Protein 4U6D (pdb70)

InterPro domains:
  IPR006710 Glycoside hydrolase, family 43 [PF04616] (135-251)
  IPR023296 Glycosyl hydrolase, five-bladed beta-propeller domain superfamily [G3DSA:2.115.10.20] (28-414)
  IPR023296 Glycosyl hydrolase, five-bladed beta-propeller domain superfamily [SSF75005] (87-303)
  IPR050727 Glycosyl hydrolase 43 family arabinanases [PTHR43301] (6-251)

Foldseek 3Di:
DDQDPPHDFAQDPDDDDPVSCCCHPFAPTNDLQPGLQFWAKDWDFAAADDDPVLQQQWFWAQKAAWEDDPQWIKIKTKIGGAPFHADAQVPADLGHARDQQWQTFIWMWIGNPQRYIHTPGGQGDQDDPPFFQNGGWGNWYWAADPQKIKIKTWGDRGGARPVHNFTAIWMWIANDPSDNTHTPRDGQGAADDPPDQRNGHWHQWHWFQAPQKTKTKTKHWGDQVVHIFIAMWIWIANDPSDDTHTDPPPPQGRAAHRWDWAFAFQWIWTQRDDTDPPHQFIWIDNHDRHIGGHGGYPDDFASWRFHQHRRHVNDRHGFFTFKTKGKDWQPDHPSSTHMDIIIMGMRSGNPDNDCVRRDDDDDDDVVVVCVVDDDPVRVVVD/DPDDDDPDDDFAQDDDDDDPVQVCCHPFAPTNDLQPGLFFWAKDWDFAAADDQPVLLQQWFWAQKAAWEDDPQKIKIKTKIGHAPFHADADVPDDLGHAPDQQWQTAIWMWIDNPQRYIHTPGGQGDQDPPPAFQNGGWGQWYWADDPQKIKIKTWRFRDHPPDPRGATAIWMWIANDPSDNTHTDRDHAEAADDPPDQRNRDFANWHWFQAPQWIKIKGWGWDDQVVHTFIFMWIWIANDNRDNTHTDPLPPQGRAADRWDWAFAFQWIWTQRDDTDPPHQFIWIDNHPRHIGTHDGYPDDFASWRFNQHNRHVNDNHGFFTFKTKGKDWCPDHPSSTHMDIIIMGMRSGNPDNDVVRRDPDDDDDVVVVCVVDDDPVRVVVVD

Radius of gyration: 27.78 Å; Cα contacts (8 Å, |Δi|>4): 2243; chains: 2; bounding box: 58×74×78 Å

Structure (mmCIF, N/CA/C/O backbone):
data_4U6D
#
_entry.id   4U6D
#
_cell.length_a   57.109
_cell.length_b   226.132
_cell.length_c   67.124
_cell.angle_alpha   90.00
_cell.angle_beta   90.00
_cell.angle_gamma   90.00
#
_symmetry.space_group_name_H-M   'P 21 21 21'
#
loop_
_entity.id
_entity.type
_entity.pdbx_description
1 polymer 'Conserved hypothetical periplasmic protein'
2 non-polymer 'CALCIUM ION'
3 non-polymer DI(HYDROXYETHYL)ETHER
4 non-polymer 1,2-ETHANEDIOL
5 non-polymer 3,6-anhydro-beta-L-galactopyranose
6 water water
#
loop_
_atom_site.group_PDB
_atom_site.id
_atom_site.type_symbol
_atom_site.label_atom_id
_atom_site.label_alt_id
_atom_site.label_comp_id
_atom_site.label_asym_id
_atom_site.label_entity_id
_atom_site.label_seq_id
_atom_site.pdbx_PDB_ins_code
_atom_site.Cartn_x
_atom_site.Cartn_y
_atom_site.Cartn_z
_atom_site.occupancy
_atom_site.B_iso_or_equiv
_atom_site.auth_seq_id
_atom_site.auth_comp_id
_atom_site.auth_asym_id
_atom_site.auth_atom_id
_atom_site.pdbx_PDB_model_num
ATOM 1 N N . GLU A 1 28 ? 8.383 89.825 20.121 1.00 48.24 28 GLU A N 1
ATOM 2 C CA . GLU A 1 28 ? 7.809 90.753 19.107 1.00 42.12 28 GLU A CA 1
ATOM 3 C C . GLU A 1 28 ? 8.634 90.928 17.803 1.00 36.64 28 GLU A C 1
ATOM 4 O O . GLU A 1 28 ? 8.050 90.779 16.736 1.00 35.84 28 GLU A O 1
ATOM 10 N N . GLY A 1 29 ? 9.937 91.272 17.888 1.00 29.09 29 GLY A N 1
ATOM 11 C CA . GLY A 1 29 ? 10.811 91.511 16.708 1.00 25.01 29 GLY A CA 1
ATOM 12 C C . GLY A 1 29 ? 11.154 90.165 16.051 1.00 22.16 29 GLY A C 1
ATOM 13 O O . GLY A 1 29 ? 10.946 89.128 16.660 1.00 20.51 29 GLY A O 1
ATOM 14 N N . PHE A 1 30 ? 11.635 90.166 14.798 1.00 17.66 30 PHE A N 1
ATOM 15 C CA . PHE A 1 30 ? 11.919 88.906 14.086 1.00 16.75 30 PHE A CA 1
ATOM 16 C C . PHE A 1 30 ? 12.994 88.124 14.870 1.00 15.51 30 PHE A C 1
ATOM 17 O O . PHE A 1 30 ? 13.916 88.729 15.374 1.00 14.08 30 PHE A O 1
ATOM 25 N N . PRO A 1 31 ? 12.865 86.787 14.971 1.00 16.42 31 PRO A N 1
ATOM 26 C CA . PRO A 1 31 ? 13.829 86.047 15.813 1.00 16.36 31 PRO A CA 1
ATOM 27 C C . PRO A 1 31 ? 15.287 86.018 15.359 1.00 16.58 31 PRO A C 1
ATOM 28 O O . PRO A 1 31 ? 15.610 86.028 14.147 1.00 15.71 31 PRO A O 1
ATOM 32 N N . PHE A 1 32 ? 16.177 85.920 16.340 1.00 15.09 32 PHE A N 1
ATOM 33 C CA . PHE A 1 32 ? 17.586 85.774 16.074 1.00 14.03 32 PHE A CA 1
ATOM 34 C C . PHE A 1 32 ? 17.977 84.418 15.438 1.00 14.67 32 PHE A C 1
ATOM 35 O O . PHE A 1 32 ? 18.938 84.369 14.655 1.00 14.13 32 PHE A O 1
ATOM 43 N N . ILE A 1 33 ? 17.310 83.336 15.849 1.00 15.35 33 ILE A N 1
ATOM 44 C CA . ILE A 1 33 ? 17.471 82.029 15.179 1.00 16.05 33 ILE A CA 1
ATOM 45 C C . ILE A 1 33 ? 16.476 81.961 14.019 1.00 16.25 33 ILE A C 1
ATOM 46 O O . ILE A 1 33 ? 15.260 82.094 14.211 1.00 17.15 33 ILE A O 1
ATOM 51 N N . LEU A 1 34 ? 17.002 81.784 12.811 1.00 16.40 34 LEU A N 1
ATOM 52 C CA . LEU A 1 34 ? 16.182 81.844 11.616 1.00 16.16 34 LEU A CA 1
ATOM 53 C C . LEU A 1 34 ? 15.220 80.647 11.633 1.00 17.17 34 LEU A C 1
ATOM 54 O O . LEU A 1 34 ? 15.665 79.510 11.691 1.00 19.29 34 LEU A O 1
ATOM 59 N N . PRO A 1 35 ? 13.908 80.902 11.600 1.00 17.97 35 PRO A N 1
ATOM 60 C CA . PRO A 1 35 ? 12.933 79.817 11.677 1.00 19.74 35 PRO A CA 1
ATOM 61 C C . PRO A 1 35 ? 13.009 78.939 10.428 1.00 20.57 35 PRO A C 1
ATOM 62 O O . PRO A 1 35 ? 13.202 79.462 9.338 1.00 19.71 35 PRO A O 1
ATOM 66 N N . LYS A 1 36 ? 12.869 77.615 10.575 1.00 24.45 36 LYS A N 1
ATOM 67 C CA . LYS A 1 36 ? 12.858 76.722 9.387 1.00 26.68 36 LYS A CA 1
ATOM 68 C C . LYS A 1 36 ? 11.560 76.821 8.600 1.00 26.69 36 LYS A C 1
ATOM 69 O O . LYS A 1 36 ? 11.546 76.611 7.384 1.00 27.89 36 LYS A O 1
ATOM 75 N N . GLU A 1 37 ? 10.484 77.118 9.315 1.00 25.58 37 GLU A N 1
ATOM 76 C CA . GLU A 1 37 ? 9.146 77.288 8.745 1.00 30.54 37 GLU A CA 1
ATOM 77 C C . GLU A 1 37 ? 8.726 78.747 8.879 1.00 27.00 37 GLU A C 1
ATOM 78 O O . GLU A 1 37 ? 9.182 79.444 9.782 1.00 27.24 37 GLU A O 1
ATOM 84 N N . LYS A 1 38 ? 7.844 79.209 8.004 1.00 25.73 38 LYS A N 1
ATOM 85 C CA . LYS A 1 38 ? 7.429 80.607 8.041 1.00 26.48 38 LYS A CA 1
ATOM 86 C C . LYS A 1 38 ? 6.792 80.969 9.396 1.00 28.08 38 LYS A C 1
ATOM 87 O O . LYS A 1 38 ? 5.858 80.297 9.807 1.00 31.02 38 LYS A O 1
ATOM 93 N N . PRO A 1 39 ? 7.299 82.011 10.087 1.00 27.74 39 PRO A N 1
ATOM 94 C CA . PRO A 1 39 ? 6.666 82.394 11.366 1.00 28.48 39 PRO A CA 1
ATOM 95 C C . PRO A 1 39 ? 5.272 82.985 11.174 1.00 28.28 39 PRO A C 1
ATOM 96 O O . PRO A 1 39 ? 4.996 83.634 10.159 1.00 26.03 39 PRO A O 1
ATOM 100 N N . ASN A 1 40 ? 4.393 82.739 12.145 1.00 27.94 40 ASN A N 1
ATOM 101 C CA . ASN A 1 40 ? 3.057 83.300 12.130 1.00 32.88 40 ASN A CA 1
ATOM 102 C C . ASN A 1 40 ? 3.054 84.675 12.804 1.00 34.13 40 ASN A C 1
ATOM 103 O O . ASN A 1 40 ? 2.834 84.796 14.016 1.00 34.70 40 ASN A O 1
ATOM 108 N N . ARG A 1 41 ? 3.325 85.699 12.002 1.00 30.66 41 ARG A N 1
ATOM 109 C CA . ARG A 1 41 ? 3.519 87.085 12.457 1.00 31.42 41 ARG A CA 1
ATOM 110 C C . ARG A 1 41 ? 3.429 87.941 11.187 1.00 29.61 41 ARG A C 1
ATOM 111 O O . ARG A 1 41 ? 3.668 87.417 10.085 1.00 26.48 41 ARG A O 1
ATOM 119 N N . PRO A 1 42 ? 3.111 89.247 11.312 1.00 29.97 42 PRO A N 1
ATOM 120 C CA . PRO A 1 42 ? 3.208 90.087 10.104 1.00 29.99 42 PRO A CA 1
ATOM 121 C C . PRO A 1 42 ? 4.642 90.145 9.566 1.00 28.84 42 PRO A C 1
ATOM 122 O O . PRO A 1 42 ? 5.605 90.274 10.325 1.00 29.54 42 PRO A O 1
ATOM 126 N N . LEU A 1 43 ? 4.769 89.998 8.254 1.00 25.99 43 LEU A N 1
ATOM 127 C CA . LEU A 1 43 ? 6.090 89.921 7.648 1.00 23.14 43 LEU A CA 1
ATOM 128 C C . LEU A 1 43 ? 6.125 90.855 6.479 1.00 20.37 43 LEU A C 1
ATOM 129 O O . LEU A 1 43 ? 5.095 91.115 5.841 1.00 19.85 43 LEU A O 1
ATOM 134 N N . SER A 1 44 ? 7.304 91.393 6.196 1.00 18.12 44 SER A N 1
ATOM 135 C CA . SER A 1 44 ? 7.465 92.186 4.991 1.00 17.56 44 SER A CA 1
ATOM 136 C C . SER A 1 44 ? 7.268 91.333 3.743 1.00 17.61 44 SER A C 1
ATOM 137 O O . SER A 1 44 ? 7.390 90.102 3.802 1.00 17.01 44 SER A O 1
ATOM 140 N N . ALA A 1 45 ? 7.008 91.996 2.612 1.00 16.84 45 ALA A N 1
ATOM 141 C CA . ALA A 1 45 ? 6.945 91.271 1.321 1.00 16.74 45 ALA A CA 1
ATOM 142 C C . ALA A 1 45 ? 8.204 90.395 1.113 1.00 16.19 45 ALA A C 1
ATOM 143 O O . ALA A 1 45 ? 8.098 89.222 0.662 1.00 15.54 45 ALA A O 1
ATOM 145 N N . ALA A 1 46 ? 9.377 90.917 1.440 1.00 15.74 46 ALA A N 1
ATOM 146 C CA . ALA A 1 46 ? 10.631 90.146 1.200 1.00 15.14 46 ALA A CA 1
ATOM 147 C C . ALA A 1 46 ? 10.785 88.944 2.125 1.00 15.34 46 ALA A C 1
ATOM 148 O O . ALA A 1 46 ? 11.227 87.869 1.701 1.00 15.23 46 ALA A O 1
ATOM 150 N N A MET A 1 47 ? 10.434 89.114 3.393 0.50 14.96 47 MET A N 1
ATOM 151 N N B MET A 1 47 ? 10.438 89.108 3.398 0.50 15.33 47 MET A N 1
ATOM 152 C CA A MET A 1 47 ? 10.430 87.963 4.299 0.50 15.08 47 MET A CA 1
ATOM 153 C CA B MET A 1 47 ? 10.458 87.945 4.296 0.50 15.75 47 MET A CA 1
ATOM 154 C C A MET A 1 47 ? 9.413 86.881 3.923 0.50 15.26 47 MET A C 1
ATOM 155 C C B MET A 1 47 ? 9.407 86.874 3.947 0.50 15.67 47 MET A C 1
ATOM 156 O O A MET A 1 47 ? 9.733 85.690 3.959 0.50 15.92 47 MET A O 1
ATOM 157 O O B MET A 1 47 ? 9.702 85.677 4.027 0.50 16.25 47 MET A O 1
ATOM 166 N N . GLN A 1 48 ? 8.194 87.293 3.580 1.00 15.71 48 GLN A N 1
ATOM 167 C CA . GLN A 1 48 ? 7.169 86.347 3.096 1.00 16.17 48 GLN A CA 1
ATOM 168 C C . GLN A 1 48 ? 7.727 85.582 1.911 1.00 16.33 48 GLN A C 1
ATOM 169 O O . GLN A 1 48 ? 7.611 84.350 1.843 1.00 16.03 48 GLN A O 1
ATOM 175 N N . ARG A 1 49 ? 8.376 86.308 0.995 1.00 14.22 49 ARG A N 1
ATOM 176 C CA . ARG A 1 49 ? 8.928 85.640 -0.214 1.00 14.85 49 ARG A CA 1
ATOM 177 C C . ARG A 1 49 ? 10.035 84.639 0.151 1.00 13.88 49 ARG A C 1
ATOM 178 O O . ARG A 1 49 ? 10.151 83.583 -0.470 1.00 13.60 49 ARG A O 1
ATOM 186 N N . ASN A 1 50 ? 10.866 84.991 1.124 1.00 13.05 50 ASN A N 1
ATOM 187 C CA . ASN A 1 50 ? 11.950 84.108 1.549 1.00 13.26 50 ASN A CA 1
ATOM 188 C C . ASN A 1 50 ? 11.492 82.691 1.955 1.00 14.82 50 ASN A C 1
ATOM 189 O O . ASN A 1 50 ? 12.243 81.714 1.791 1.00 15.00 50 ASN A O 1
ATOM 194 N N . TYR A 1 51 ? 10.294 82.640 2.536 1.00 14.37 51 TYR A N 1
ATOM 195 C CA . TYR A 1 51 ? 9.624 81.402 2.922 1.00 15.33 51 TYR A CA 1
ATOM 196 C C . TYR A 1 51 ? 8.712 80.826 1.853 1.00 16.64 51 TYR A C 1
ATOM 197 O O . TYR A 1 51 ? 8.699 79.600 1.655 1.00 17.32 51 TYR A O 1
ATOM 206 N N . ASP A 1 52 ? 7.996 81.686 1.128 1.00 16.16 52 ASP A N 1
ATOM 207 C CA . ASP A 1 52 ? 6.913 81.204 0.258 1.00 17.31 52 ASP A CA 1
ATOM 208 C C . ASP A 1 52 ? 7.413 80.748 -1.104 1.00 17.72 52 ASP A C 1
ATOM 209 O O . ASP A 1 52 ? 6.777 79.908 -1.747 1.00 18.47 52 ASP A O 1
ATOM 214 N N . ASN A 1 53 ? 8.531 81.308 -1.547 1.00 16.55 53 ASN A N 1
ATOM 215 C CA . ASN A 1 53 ? 8.958 81.153 -2.946 1.00 16.69 53 ASN A CA 1
ATOM 216 C C . ASN A 1 53 ? 10.130 80.225 -3.197 1.00 16.37 53 ASN A C 1
ATOM 217 O O . ASN A 1 53 ? 10.426 79.920 -4.351 1.00 17.96 53 ASN A O 1
ATOM 222 N N . TYR A 1 54 ? 10.815 79.787 -2.142 1.00 15.28 54 TYR A N 1
ATOM 223 C CA . TYR A 1 54 ? 12.044 78.982 -2.325 1.00 14.05 54 TYR A CA 1
ATOM 224 C C . TYR A 1 54 ? 11.915 77.715 -1.513 1.00 14.12 54 TYR A C 1
ATOM 225 O O . TYR A 1 54 ? 11.140 77.692 -0.567 1.00 15.40 54 TYR A O 1
ATOM 234 N N . MET A 1 55 ? 12.708 76.698 -1.851 1.00 14.48 55 MET A N 1
ATOM 235 C CA . MET A 1 55 ? 12.648 75.406 -1.148 1.00 14.61 55 MET A CA 1
ATOM 236 C C . MET A 1 55 ? 13.201 75.490 0.284 1.00 15.14 55 MET A C 1
ATOM 237 O O . MET A 1 55 ? 12.975 74.577 1.116 1.00 17.30 55 MET A O 1
ATOM 242 N N . ALA A 1 56 ? 13.924 76.557 0.601 1.00 14.28 56 ALA A N 1
ATOM 243 C CA . ALA A 1 56 ? 14.421 76.764 1.993 1.00 14.19 56 ALA A CA 1
ATOM 244 C C . ALA A 1 56 ? 14.661 78.256 2.189 1.00 14.16 56 ALA A C 1
ATOM 245 O O . ALA A 1 56 ? 14.840 78.983 1.215 1.00 14.55 56 ALA A O 1
ATOM 247 N N . PRO A 1 57 ? 14.608 78.737 3.457 1.00 14.49 57 PRO A N 1
ATOM 248 C CA . PRO A 1 57 ? 14.744 80.177 3.719 1.00 14.35 57 PRO A CA 1
ATOM 249 C C . PRO A 1 57 ? 16.223 80.582 3.791 1.00 13.71 57 PRO A C 1
ATOM 250 O O . PRO A 1 57 ? 16.555 81.725 4.171 1.00 13.58 57 PRO A O 1
ATOM 254 N N . ARG A 1 58 ? 17.138 79.678 3.405 1.00 13.96 58 ARG A N 1
ATOM 255 C CA . ARG A 1 58 ? 18.557 80.059 3.326 1.00 13.41 58 ARG A CA 1
ATOM 256 C C . ARG A 1 58 ? 19.275 79.223 2.266 1.00 13.62 58 ARG A C 1
ATOM 257 O O . ARG A 1 58 ? 18.836 78.080 1.986 1.00 12.95 58 ARG A O 1
ATOM 265 N N . PRO A 1 59 ? 20.336 79.792 1.655 1.00 13.08 59 PRO A N 1
ATOM 266 C CA . PRO A 1 59 ? 21.014 79.117 0.543 1.00 13.74 59 PRO A CA 1
ATOM 267 C C . PRO A 1 59 ? 21.581 77.751 0.935 1.00 15.61 59 PRO A C 1
ATOM 268 O O . PRO A 1 59 ? 21.565 76.832 0.099 1.00 15.28 59 PRO A O 1
ATOM 272 N N . GLU A 1 60 ? 22.032 77.582 2.195 1.00 15.65 60 GLU A N 1
ATOM 273 C CA . GLU A 1 60 ? 22.745 76.349 2.578 1.00 16.81 60 GLU A CA 1
ATOM 274 C C . GLU A 1 60 ? 21.846 75.121 2.472 1.00 16.42 60 GLU A C 1
ATOM 275 O O . GLU A 1 60 ? 22.335 74.031 2.183 1.00 18.85 60 GLU A O 1
ATOM 281 N N . ASN A 1 61 ? 20.541 75.319 2.676 1.00 15.18 61 ASN A N 1
ATOM 282 C CA . ASN A 1 61 ? 19.543 74.266 2.641 1.00 15.47 61 ASN A CA 1
ATOM 283 C C . ASN A 1 61 ? 18.684 74.258 1.393 1.00 13.84 61 ASN A C 1
ATOM 284 O O . ASN A 1 61 ? 17.760 73.438 1.295 1.00 14.90 61 ASN A O 1
ATOM 289 N N . ASN A 1 62 ? 18.987 75.154 0.443 1.00 12.45 62 ASN A N 1
ATOM 290 C CA . ASN A 1 62 ? 18.266 75.184 -0.839 1.00 11.18 62 ASN A CA 1
ATOM 291 C C . ASN A 1 62 ? 18.888 74.195 -1.837 1.00 11.26 62 ASN A C 1
ATOM 292 O O . ASN A 1 62 ? 19.978 74.463 -2.327 1.00 10.22 62 ASN A O 1
ATOM 297 N N . GLU A 1 63 ? 18.217 73.038 -2.061 1.00 11.73 63 GLU A N 1
ATOM 298 C CA . GLU A 1 63 ? 18.750 71.988 -2.926 1.00 11.95 63 GLU A CA 1
ATOM 299 C C . GLU A 1 63 ? 18.984 72.470 -4.362 1.00 12.64 63 GLU A C 1
ATOM 300 O O . GLU A 1 63 ? 19.697 71.790 -5.143 1.00 12.94 63 GLU A O 1
ATOM 306 N N . LEU A 1 64 ? 18.362 73.586 -4.741 1.00 11.82 64 LEU A N 1
ATOM 307 C CA . LEU A 1 64 ? 18.577 74.100 -6.091 1.00 11.31 64 LEU A CA 1
ATOM 308 C C . LEU A 1 64 ? 19.502 75.343 -6.195 1.00 10.20 64 LEU A C 1
ATOM 309 O O . LEU A 1 64 ? 19.605 75.969 -7.269 1.00 11.48 64 LEU A O 1
ATOM 314 N N . TYR A 1 65 ? 20.135 75.689 -5.083 1.00 10.71 65 TYR A N 1
ATOM 315 C CA . TYR A 1 65 ? 21.256 76.662 -5.090 1.00 10.62 65 TYR A CA 1
ATOM 316 C C . TYR A 1 65 ? 22.584 75.904 -5.242 1.00 12.18 65 TYR A C 1
ATOM 317 O O . TYR A 1 65 ? 22.823 74.875 -4.569 1.00 12.79 65 TYR A O 1
ATOM 326 N N . THR A 1 66 ? 23.466 76.410 -6.097 1.00 10.85 66 THR A N 1
ATOM 327 C CA . THR A 1 66 ? 24.806 75.826 -6.194 1.00 10.87 66 THR A CA 1
ATOM 328 C C . THR A 1 66 ? 25.792 76.816 -6.775 1.00 11.11 66 THR A C 1
ATOM 329 O O . THR A 1 66 ? 25.397 77.812 -7.401 1.00 12.08 66 THR A O 1
ATOM 333 N N . GLN A 1 67 ? 27.072 76.524 -6.558 1.00 11.31 67 GLN A N 1
ATOM 334 C CA . GLN A 1 67 ? 28.134 77.077 -7.373 1.00 12.59 67 GLN A CA 1
ATOM 335 C C . GLN A 1 67 ? 28.505 76.054 -8.484 1.00 12.14 67 GLN A C 1
ATOM 336 O O . GLN A 1 67 ? 28.123 74.886 -8.425 1.00 12.73 67 GLN A O 1
ATOM 342 N N . PHE A 1 68 ? 29.273 76.519 -9.466 1.00 12.15 68 PHE A N 1
ATOM 343 C CA . PHE A 1 68 ? 29.720 75.636 -10.581 1.00 12.47 68 PHE A CA 1
ATOM 344 C C . PHE A 1 68 ? 31.234 75.665 -10.627 1.00 12.69 68 PHE A C 1
ATOM 345 O O . PHE A 1 68 ? 31.821 76.752 -10.582 1.00 14.17 68 PHE A O 1
ATOM 353 N N . LYS A 1 69 ? 31.851 74.490 -10.711 1.00 12.58 69 LYS A N 1
ATOM 354 C CA . LYS A 1 69 ? 33.308 74.416 -10.843 1.00 13.24 69 LYS A CA 1
ATOM 355 C C . LYS A 1 69 ? 33.641 73.834 -12.215 1.00 13.89 69 LYS A C 1
ATOM 356 O O . LYS A 1 69 ? 32.925 72.933 -12.702 1.00 14.27 69 LYS A O 1
ATOM 362 N N . TYR A 1 70 ? 34.739 74.307 -12.813 1.00 13.13 70 TYR A N 1
ATOM 363 C CA . TYR A 1 70 ? 35.091 73.928 -14.179 1.00 12.99 70 TYR A CA 1
ATOM 364 C C . TYR A 1 70 ? 36.413 73.188 -14.268 1.00 14.21 70 TYR A C 1
ATOM 365 O O . TYR A 1 70 ? 37.379 73.561 -13.604 1.00 15.23 70 TYR A O 1
ATOM 374 N N . THR A 1 71 ? 36.435 72.145 -15.099 1.00 13.59 71 THR A N 1
ATOM 375 C CA . THR A 1 71 ? 37.656 71.351 -15.281 1.00 14.31 71 THR A CA 1
ATOM 376 C C . THR A 1 71 ? 37.924 71.263 -16.762 1.00 15.86 71 THR A C 1
ATOM 377 O O . THR A 1 71 ? 37.003 70.949 -17.525 1.00 14.92 71 THR A O 1
ATOM 381 N N . GLU A 1 72 ? 39.188 71.510 -17.180 1.00 14.14 72 GLU A N 1
ATOM 382 C CA . GLU A 1 72 ? 39.593 71.373 -18.595 1.00 14.40 72 GLU A CA 1
ATOM 383 C C . GLU A 1 72 ? 39.624 69.893 -18.953 1.00 15.04 72 GLU A C 1
ATOM 384 O O . GLU A 1 72 ? 40.249 69.069 -18.227 1.00 15.15 72 GLU A O 1
ATOM 390 N N . LEU A 1 73 ? 38.934 69.542 -20.052 1.00 14.62 73 LEU A N 1
ATOM 391 C CA . LEU A 1 73 ? 38.906 68.181 -20.545 1.00 14.34 73 LEU A CA 1
ATOM 392 C C . LEU A 1 73 ? 40.226 67.800 -21.189 1.00 15.21 73 LEU A C 1
ATOM 393 O O . LEU A 1 73 ? 40.942 68.657 -21.698 1.00 15.80 73 LEU A O 1
ATOM 398 N N . LYS A 1 74 ? 40.508 66.510 -21.140 1.00 16.37 74 LYS A N 1
ATOM 399 C CA . LYS A 1 74 ? 41.580 65.929 -21.967 1.00 17.55 74 LYS A CA 1
ATOM 400 C C . LYS A 1 74 ? 40.924 65.040 -23.041 1.00 17.57 74 LYS A C 1
ATOM 401 O O . LYS A 1 74 ? 39.877 64.391 -22.786 1.00 18.84 74 LYS A O 1
ATOM 407 N N . GLY A 1 75 ? 41.543 64.993 -24.221 1.00 15.94 75 GLY A N 1
ATOM 408 C CA . GLY A 1 75 ? 41.089 64.066 -25.253 1.00 15.35 75 GLY A CA 1
ATOM 409 C C . GLY A 1 75 ? 40.671 64.738 -26.548 1.00 15.61 75 GLY A C 1
ATOM 410 O O . GLY A 1 75 ? 40.419 64.054 -27.552 1.00 18.76 75 GLY A O 1
ATOM 411 N N . PHE A 1 76 ? 40.560 66.060 -26.562 1.00 15.46 76 PHE A N 1
ATOM 412 C CA . PHE A 1 76 ? 40.048 66.740 -27.734 1.00 15.85 76 PHE A CA 1
ATOM 413 C C . PHE A 1 76 ? 41.063 67.650 -28.385 1.00 17.26 76 PHE A C 1
ATOM 414 O O . PHE A 1 76 ? 41.556 68.580 -27.767 1.00 17.69 76 PHE A O 1
ATOM 422 N N . ASP A 1 77 ? 41.333 67.393 -29.661 1.00 16.93 77 ASP A N 1
ATOM 423 C CA . ASP A 1 77 ? 42.260 68.203 -30.442 1.00 19.37 77 ASP A CA 1
ATOM 424 C C . ASP A 1 77 ? 41.563 69.281 -31.269 1.00 17.41 77 ASP A C 1
ATOM 425 O O . ASP A 1 77 ? 40.604 68.988 -32.019 1.00 18.36 77 ASP A O 1
ATOM 430 N N . TYR A 1 78 ? 42.065 70.515 -31.186 1.00 16.04 78 TYR A N 1
ATOM 431 C CA . TYR A 1 78 ? 41.424 71.631 -31.887 1.00 15.26 78 TYR A CA 1
ATOM 432 C C . TYR A 1 78 ? 42.303 72.272 -32.966 1.00 15.86 78 TYR A C 1
ATOM 433 O O . TYR A 1 78 ? 42.123 73.424 -33.327 1.00 15.69 78 TYR A O 1
ATOM 442 N N . ASN A 1 79 ? 43.201 71.469 -33.535 1.00 17.26 79 ASN A N 1
ATOM 443 C CA . ASN A 1 79 ? 44.077 71.977 -34.616 1.00 19.10 79 ASN A CA 1
ATOM 444 C C . ASN A 1 79 ? 44.823 73.240 -34.186 1.00 19.22 79 ASN A C 1
ATOM 445 O O . ASN A 1 79 ? 44.901 74.222 -34.955 1.00 20.33 79 ASN A O 1
ATOM 450 N N . GLY A 1 80 ? 45.358 73.242 -32.965 1.00 19.85 80 GLY A N 1
ATOM 451 C CA . GLY A 1 80 ? 46.071 74.425 -32.446 1.00 20.53 80 GLY A CA 1
ATOM 452 C C . GLY A 1 80 ? 45.195 75.638 -32.210 1.00 21.00 80 GLY A C 1
ATOM 453 O O . GLY A 1 80 ? 45.680 76.760 -32.135 1.00 21.36 80 GLY A O 1
ATOM 454 N N . HIS A 1 81 ? 43.876 75.407 -32.096 1.00 18.51 81 HIS A N 1
ATOM 455 C CA . HIS A 1 81 ? 42.913 76.478 -31.830 1.00 18.10 81 HIS A CA 1
ATOM 456 C C . HIS A 1 81 ? 42.905 77.584 -32.846 1.00 18.16 81 HIS A C 1
ATOM 457 O O . HIS A 1 81 ? 42.772 78.741 -32.501 1.00 18.23 81 HIS A O 1
ATOM 464 N N . ASP A 1 82 ? 43.007 77.192 -34.125 1.00 19.02 82 ASP A N 1
ATOM 465 C CA . ASP A 1 82 ? 43.125 78.140 -35.199 1.00 18.70 82 ASP A CA 1
ATOM 466 C C . ASP A 1 82 ? 41.787 78.436 -35.833 1.00 18.07 82 ASP A C 1
ATOM 467 O O . ASP A 1 82 ? 41.702 79.189 -36.804 1.00 18.08 82 ASP A O 1
ATOM 472 N N . GLY A 1 83 ? 40.724 77.868 -35.243 1.00 17.10 83 GLY A N 1
ATOM 473 C CA . GLY A 1 83 ? 39.386 78.186 -35.668 1.00 16.32 83 GLY A CA 1
ATOM 474 C C . GLY A 1 83 ? 38.841 77.223 -36.712 1.00 16.31 83 GLY A C 1
ATOM 475 O O . GLY A 1 83 ? 37.676 77.341 -37.123 1.00 17.37 83 GLY A O 1
ATOM 476 N N . THR A 1 84 ? 39.672 76.288 -37.155 1.00 15.81 84 THR A N 1
ATOM 477 C CA . THR A 1 84 ? 39.201 75.263 -38.100 1.00 15.94 84 THR A CA 1
ATOM 478 C C . THR A 1 84 ? 38.369 74.169 -37.430 1.00 15.91 84 THR A C 1
ATOM 479 O O . THR A 1 84 ? 37.535 73.543 -38.092 1.00 17.39 84 THR A O 1
ATOM 483 N N . ILE A 1 85 ? 38.591 73.919 -36.146 1.00 14.72 85 ILE A N 1
ATOM 484 C CA . ILE A 1 85 ? 37.830 72.864 -35.429 1.00 13.36 85 ILE A CA 1
ATOM 485 C C . ILE A 1 85 ? 37.085 73.464 -34.253 1.00 13.70 85 ILE A C 1
ATOM 486 O O . ILE A 1 85 ? 37.673 74.193 -33.462 1.00 14.33 85 ILE A O 1
ATOM 491 N N . SER A 1 86 ? 35.783 73.138 -34.156 1.00 12.66 86 SER A N 1
ATOM 492 C CA . SER A 1 86 ? 34.975 73.547 -32.995 1.00 12.51 86 SER A CA 1
ATOM 493 C C . SER A 1 86 ? 34.206 72.364 -32.440 1.00 12.14 86 SER A C 1
ATOM 494 O O . SER A 1 86 ? 33.738 71.539 -33.203 1.00 12.50 86 SER A O 1
ATOM 497 N N . ARG A 1 87 ? 34.028 72.319 -31.124 1.00 11.30 87 ARG A N 1
ATOM 498 C CA . ARG A 1 87 ? 33.089 71.344 -30.508 1.00 10.62 87 ARG A CA 1
ATOM 499 C C . ARG A 1 87 ? 32.217 72.104 -29.524 1.00 11.98 87 ARG A C 1
ATOM 500 O O . ARG A 1 87 ? 32.732 72.886 -28.701 1.00 13.05 87 ARG A O 1
ATOM 508 N N . ARG A 1 88 ? 30.899 71.883 -29.597 1.00 11.39 88 ARG A N 1
ATOM 509 C CA . ARG A 1 88 ? 30.008 72.691 -28.755 1.00 11.18 88 ARG A CA 1
ATOM 510 C C . ARG A 1 88 ? 28.671 71.974 -28.566 1.00 10.43 88 ARG A C 1
ATOM 511 O O . ARG A 1 88 ? 28.399 70.956 -29.215 1.00 10.50 88 ARG A O 1
ATOM 519 N N . ASP A 1 89 ? 27.861 72.530 -27.644 1.00 9.66 89 ASP A N 1
ATOM 520 C CA . ASP A 1 89 ? 26.487 72.069 -27.411 1.00 10.12 89 ASP A CA 1
ATOM 521 C C . ASP A 1 89 ? 26.389 70.583 -27.116 1.00 10.07 89 ASP A C 1
ATOM 522 O O . ASP A 1 89 ? 25.703 69.818 -27.816 1.00 10.44 89 ASP A O 1
ATOM 527 N N . PRO A 1 90 ? 27.061 70.135 -26.059 1.00 10.09 90 PRO A N 1
ATOM 528 C CA . PRO A 1 90 ? 27.024 68.702 -25.751 1.00 10.34 90 PRO A CA 1
ATOM 529 C C . PRO A 1 90 ? 25.600 68.233 -25.413 1.00 10.34 90 PRO A C 1
ATOM 530 O O . PRO A 1 90 ? 24.819 68.935 -24.744 1.00 10.58 90 PRO A O 1
ATOM 534 N N . SER A 1 91 ? 25.298 67.024 -25.844 1.00 9.75 91 SER A N 1
ATOM 535 C CA . SER A 1 91 ? 24.087 66.315 -25.368 1.00 9.82 91 SER A CA 1
ATOM 536 C C . SER A 1 91 ? 24.190 66.106 -23.858 1.00 10.04 91 SER A C 1
ATOM 537 O O . SER A 1 91 ? 25.293 66.225 -23.262 1.00 10.67 91 SER A O 1
ATOM 540 N N . LYS A 1 92 ? 23.082 65.741 -23.227 1.00 9.61 92 LYS A N 1
ATOM 541 C CA . LYS A 1 92 ? 23.181 65.078 -21.922 1.00 9.24 92 LYS A CA 1
ATOM 542 C C . LYS A 1 92 ? 24.208 63.956 -22.009 1.00 10.52 92 LYS A C 1
ATOM 543 O O . LYS A 1 92 ? 24.346 63.291 -23.054 1.00 10.97 92 LYS A O 1
ATOM 549 N N . VAL A 1 93 ? 24.873 63.689 -20.897 1.00 10.47 93 VAL A N 1
ATOM 550 C CA . VAL A 1 93 ? 25.811 62.535 -20.824 1.00 11.33 93 VAL A CA 1
ATOM 551 C C . VAL A 1 93 ? 24.983 61.320 -20.413 1.00 11.73 93 VAL A C 1
ATOM 552 O O . VAL A 1 93 ? 24.130 61.422 -19.545 1.00 13.92 93 VAL A O 1
ATOM 556 N N . ILE A 1 94 ? 25.223 60.158 -21.041 1.00 11.46 94 ILE A N 1
ATOM 557 C CA . ILE A 1 94 ? 24.566 58.930 -20.613 1.00 11.10 94 ILE A CA 1
ATOM 558 C C . ILE A 1 94 ? 25.614 57.857 -20.298 1.00 12.01 94 ILE A C 1
ATOM 559 O O . ILE A 1 94 ? 26.808 58.025 -20.658 1.00 13.08 94 ILE A O 1
ATOM 564 N N . TYR A 1 95 ? 25.173 56.807 -19.626 1.00 13.15 95 TYR A N 1
ATOM 565 C CA . TYR A 1 95 ? 26.017 55.674 -19.253 1.00 14.17 95 TYR A CA 1
ATOM 566 C C . TYR A 1 95 ? 25.448 54.400 -19.866 1.00 14.37 95 TYR A C 1
ATOM 567 O O . TYR A 1 95 ? 24.307 53.989 -19.539 1.00 14.52 95 TYR A O 1
ATOM 576 N N . GLU A 1 96 ? 26.243 53.795 -20.734 1.00 15.27 96 GLU A N 1
ATOM 577 C CA . GLU A 1 96 ? 25.877 52.568 -21.451 1.00 16.13 96 GLU A CA 1
ATOM 578 C C . GLU A 1 96 ? 27.182 51.832 -21.668 1.00 16.67 96 GLU A C 1
ATOM 579 O O . GLU A 1 96 ? 28.243 52.467 -21.802 1.00 16.41 96 GLU A O 1
ATOM 585 N N . ASN A 1 97 ? 27.105 50.499 -21.732 1.00 18.11 97 ASN A N 1
ATOM 586 C CA . ASN A 1 97 ? 28.290 49.677 -22.084 1.00 18.20 97 ASN A CA 1
ATOM 587 C C . ASN A 1 97 ? 29.487 49.981 -21.165 1.00 17.84 97 ASN A C 1
ATOM 588 O O . ASN A 1 97 ? 30.645 49.977 -21.608 1.00 21.95 97 ASN A O 1
ATOM 593 N N . GLY A 1 98 ? 29.188 50.265 -19.905 1.00 18.52 98 GLY A N 1
ATOM 594 C CA . GLY A 1 98 ? 30.211 50.498 -18.903 1.00 18.39 98 GLY A CA 1
ATOM 595 C C . GLY A 1 98 ? 30.966 51.805 -19.015 1.00 17.87 98 GLY A C 1
ATOM 596 O O . GLY A 1 98 ? 32.082 51.937 -18.476 1.00 20.72 98 GLY A O 1
ATOM 597 N N . LYS A 1 99 ? 30.436 52.761 -19.771 1.00 16.94 99 LYS A N 1
ATOM 598 C CA . LYS A 1 99 ? 31.142 54.024 -19.935 1.00 16.33 99 LYS A CA 1
ATOM 599 C C . LYS A 1 99 ? 30.147 55.143 -20.196 1.00 16.37 99 LYS A C 1
ATOM 600 O O . LYS A 1 99 ? 28.968 54.877 -20.477 1.00 16.12 99 LYS A O 1
ATOM 606 N N . TYR A 1 100 ? 30.645 56.363 -20.056 1.00 13.62 100 TYR A N 1
ATOM 607 C CA . TYR A 1 100 ? 29.883 57.591 -20.368 1.00 12.75 100 TYR A CA 1
ATOM 608 C C . TYR A 1 100 ? 30.006 57.933 -21.819 1.00 12.61 100 TYR A C 1
ATOM 609 O O . TYR A 1 100 ? 31.068 57.856 -22.433 1.00 11.99 100 TYR A O 1
ATOM 618 N N . TYR A 1 101 ? 28.891 58.375 -22.391 1.00 11.64 101 TYR A N 1
ATOM 619 C CA . TYR A 1 101 ? 28.850 58.861 -23.748 1.00 11.48 101 TYR A CA 1
ATOM 620 C C . TYR A 1 101 ? 28.358 60.303 -23.787 1.00 11.51 101 TYR A C 1
ATOM 621 O O . TYR A 1 101 ? 27.506 60.694 -22.982 1.00 11.74 101 TYR A O 1
ATOM 630 N N . VAL A 1 102 ? 28.854 61.053 -24.734 1.00 11.36 102 VAL A N 1
ATOM 631 C CA . VAL A 1 102 ? 28.387 62.414 -25.014 1.00 10.92 102 VAL A CA 1
ATOM 632 C C . VAL A 1 102 ? 28.449 62.654 -26.518 1.00 12.36 102 VAL A C 1
ATOM 633 O O . VAL A 1 102 ? 29.386 62.215 -27.208 1.00 11.64 102 VAL A O 1
ATOM 637 N N . TRP A 1 103 ? 27.418 63.335 -27.029 1.00 10.08 103 TRP A N 1
ATOM 638 C CA . TRP A 1 103 ? 27.388 63.745 -28.437 1.00 10.66 103 TRP A CA 1
ATOM 639 C C . TRP A 1 103 ? 27.539 65.253 -28.490 1.00 10.94 103 TRP A C 1
ATOM 640 O O . TRP A 1 103 ? 27.196 65.951 -27.539 1.00 10.92 103 TRP A O 1
ATOM 651 N N . TYR A 1 104 ? 28.081 65.774 -29.588 1.00 10.36 104 TYR A N 1
ATOM 652 C CA . TYR A 1 104 ? 28.267 67.225 -29.729 1.00 10.08 104 TYR A CA 1
ATOM 653 C C . TYR A 1 104 ? 28.362 67.688 -31.160 1.00 10.35 104 TYR A C 1
ATOM 654 O O . TYR A 1 104 ? 28.580 66.876 -32.086 1.00 10.44 104 TYR A O 1
ATOM 663 N N . THR A 1 105 ? 28.255 69.002 -31.355 1.00 10.10 105 THR A N 1
ATOM 664 C CA . THR A 1 105 ? 28.401 69.596 -32.683 1.00 10.41 105 THR A CA 1
ATOM 665 C C . THR A 1 105 ? 29.913 69.590 -32.973 1.00 11.17 105 THR A C 1
ATOM 666 O O . THR A 1 105 ? 30.668 69.981 -32.109 1.00 11.91 105 THR A O 1
ATOM 670 N N . TYR A 1 106 ? 30.301 69.152 -34.178 1.00 10.73 106 TYR A N 1
ATOM 671 C CA . TYR A 1 106 ? 31.727 69.047 -34.580 1.00 11.41 106 TYR A CA 1
ATOM 672 C C . TYR A 1 106 ? 31.845 69.694 -35.915 1.00 12.22 106 TYR A C 1
ATOM 673 O O . TYR A 1 106 ? 31.175 69.301 -36.891 1.00 12.31 106 TYR A O 1
ATOM 682 N N . ARG A 1 107 ? 32.649 70.755 -35.947 1.00 11.88 107 ARG A N 1
ATOM 683 C CA . ARG A 1 107 ? 32.904 71.464 -37.208 1.00 12.07 107 ARG A CA 1
ATOM 684 C C . ARG A 1 107 ? 34.390 71.293 -37.452 1.00 12.40 107 ARG A C 1
ATOM 685 O O . ARG A 1 107 ? 35.182 71.551 -36.555 1.00 12.35 107 ARG A O 1
ATOM 693 N N . ASN A 1 108 ? 34.743 70.851 -38.659 1.00 12.95 108 ASN A N 1
ATOM 694 C CA . ASN A 1 108 ? 36.166 70.863 -39.102 1.00 13.52 108 ASN A CA 1
ATOM 695 C C . ASN A 1 108 ? 36.143 71.371 -40.530 1.00 13.59 108 ASN A C 1
ATOM 696 O O . ASN A 1 108 ? 35.740 70.657 -41.456 1.00 14.86 108 ASN A O 1
ATOM 701 N N . THR A 1 109 ? 36.460 72.648 -40.698 1.00 13.70 109 THR A N 1
ATOM 702 C CA . THR A 1 109 ? 36.468 73.320 -42.014 1.00 14.77 109 THR A CA 1
ATOM 703 C C . THR A 1 109 ? 37.831 73.985 -42.260 1.00 17.06 109 THR A C 1
ATOM 704 O O . THR A 1 109 ? 38.462 74.432 -41.341 1.00 17.87 109 THR A O 1
ATOM 708 N N . PRO A 1 110 ? 38.263 74.077 -43.517 1.00 18.36 110 PRO A N 1
ATOM 709 C CA . PRO A 1 110 ? 39.590 74.687 -43.730 1.00 20.18 110 PRO A CA 1
ATOM 710 C C . PRO A 1 110 ? 39.696 76.173 -43.326 1.00 21.42 110 PRO A C 1
ATOM 711 O O . PRO A 1 110 ? 40.790 76.630 -42.983 1.00 22.44 110 PRO A O 1
ATOM 715 N N . THR A 1 111 ? 38.584 76.899 -43.384 1.00 20.19 111 THR A N 1
ATOM 716 C CA . THR A 1 111 ? 38.463 78.317 -43.103 1.00 21.78 111 THR A CA 1
ATOM 717 C C . THR A 1 111 ? 37.564 78.439 -41.848 1.00 22.37 111 THR A C 1
ATOM 718 O O . THR A 1 111 ? 36.540 77.733 -41.747 1.00 20.36 111 THR A O 1
ATOM 722 N N . PRO A 1 112 ? 37.936 79.317 -40.893 1.00 19.87 112 PRO A N 1
ATOM 723 C CA . PRO A 1 112 ? 36.986 79.541 -39.794 1.00 18.96 112 PRO A CA 1
ATOM 724 C C . PRO A 1 112 ? 35.751 80.295 -40.288 1.00 17.10 112 PRO A C 1
ATOM 725 O O . PRO A 1 112 ? 35.700 80.768 -41.423 1.00 18.04 112 PRO A O 1
ATOM 729 N N . PRO A 1 113 ? 34.748 80.473 -39.422 1.00 15.98 113 PRO A N 1
ATOM 730 C CA . PRO A 1 113 ? 33.501 81.129 -39.814 1.00 15.64 113 PRO A CA 1
ATOM 731 C C . PRO A 1 113 ? 33.701 82.518 -40.395 1.00 16.36 113 PRO A C 1
ATOM 732 O O . PRO A 1 113 ? 34.526 83.280 -39.867 1.00 17.12 113 PRO A O 1
ATOM 736 N N . GLN A 1 114 ? 33.004 82.811 -41.502 1.00 15.62 114 GLN A N 1
ATOM 737 C CA . GLN A 1 114 ? 33.066 84.135 -42.157 1.00 16.55 114 GLN A CA 1
ATOM 738 C C . GLN A 1 114 ? 31.810 84.992 -42.190 1.00 16.53 114 GLN A C 1
ATOM 739 O O . GLN A 1 114 ? 31.835 86.122 -42.725 1.00 18.35 114 GLN A O 1
ATOM 745 N N . GLY A 1 115 ? 30.718 84.538 -41.572 1.00 15.92 115 GLY A N 1
ATOM 746 C CA . GLY A 1 115 ? 29.455 85.264 -41.660 1.00 15.64 115 GLY A CA 1
ATOM 747 C C . GLY A 1 115 ? 28.722 84.800 -42.898 1.00 15.30 115 GLY A C 1
ATOM 748 O O . GLY A 1 115 ? 29.327 84.262 -43.826 1.00 15.33 115 GLY A O 1
ATOM 749 N N . ALA A 1 116 ? 27.406 84.971 -42.888 1.00 15.88 116 ALA A N 1
ATOM 750 C CA . ALA A 1 116 ? 26.565 84.390 -43.910 1.00 14.92 116 ALA A CA 1
ATOM 751 C C . ALA A 1 116 ? 26.889 84.976 -45.281 1.00 15.97 116 ALA A C 1
ATOM 752 O O . ALA A 1 116 ? 27.030 84.231 -46.226 1.00 15.15 116 ALA A O 1
ATOM 754 N N . LYS A 1 117 ? 27.083 86.289 -45.336 1.00 16.97 117 LYS A N 1
ATOM 755 C CA . LYS A 1 117 ? 27.332 86.984 -46.629 1.00 17.40 117 LYS A CA 1
ATOM 756 C C . LYS A 1 117 ? 28.495 86.352 -47.365 1.00 18.50 117 LYS A C 1
ATOM 757 O O . LYS A 1 117 ? 28.453 86.204 -48.588 1.00 18.18 117 LYS A O 1
ATOM 763 N N . ASN A 1 118 ? 29.541 85.989 -46.630 1.00 18.66 118 ASN A N 1
ATOM 764 C CA . ASN A 1 118 ? 30.758 85.448 -47.191 1.00 18.00 118 ASN A CA 1
ATOM 765 C C . ASN A 1 118 ? 30.912 83.934 -47.106 1.00 18.95 118 ASN A C 1
ATOM 766 O O . ASN A 1 118 ? 31.994 83.396 -47.354 1.00 19.24 118 ASN A O 1
ATOM 771 N N . SER A 1 119 ? 29.823 83.241 -46.777 1.00 17.82 119 SER A N 1
ATOM 772 C CA . SER A 1 119 ? 29.859 81.791 -46.707 1.00 17.22 119 SER A CA 1
ATOM 773 C C . SER A 1 119 ? 29.592 81.181 -48.091 1.00 17.25 119 SER A C 1
ATOM 774 O O . SER A 1 119 ? 29.094 81.863 -48.969 1.00 17.00 119 SER A O 1
ATOM 777 N N . ASN A 1 120 ? 29.901 79.902 -48.254 1.00 17.61 120 ASN A N 1
ATOM 778 C CA . ASN A 1 120 ? 29.531 79.182 -49.486 1.00 18.63 120 ASN A CA 1
ATOM 779 C C . ASN A 1 120 ? 29.436 77.677 -49.173 1.00 19.23 120 ASN A C 1
ATOM 780 O O . ASN A 1 120 ? 29.186 77.291 -48.038 1.00 18.24 120 ASN A O 1
ATOM 785 N N . ASP A 1 121 ? 29.614 76.800 -50.154 1.00 18.01 121 ASP A N 1
ATOM 786 C CA . ASP A 1 121 ? 29.449 75.385 -49.849 1.00 20.48 121 ASP A CA 1
ATOM 787 C C . ASP A 1 121 ? 30.529 74.804 -48.930 1.00 18.97 121 ASP A C 1
ATOM 788 O O . ASP A 1 121 ? 30.295 73.786 -48.252 1.00 19.68 121 ASP A O 1
ATOM 793 N N . THR A 1 122 ? 31.716 75.428 -48.890 1.00 18.39 122 THR A N 1
ATOM 794 C CA . THR A 1 122 ? 32.789 74.959 -48.003 1.00 17.27 122 THR A CA 1
ATOM 795 C C . THR A 1 122 ? 33.213 75.934 -46.885 1.00 16.56 122 THR A C 1
ATOM 796 O O . THR A 1 122 ? 33.867 75.480 -45.936 1.00 17.57 122 THR A O 1
ATOM 800 N N . ILE A 1 123 ? 32.835 77.211 -46.980 1.00 16.05 123 ILE A N 1
ATOM 801 C CA . ILE A 1 123 ? 33.215 78.209 -45.946 1.00 16.72 123 ILE A CA 1
ATOM 802 C C . ILE A 1 123 ? 32.006 78.416 -45.057 1.00 15.16 123 ILE A C 1
ATOM 803 O O . ILE A 1 123 ? 30.942 78.818 -45.540 1.00 14.49 123 ILE A O 1
ATOM 808 N N . PRO A 1 124 ? 32.164 78.151 -43.746 1.00 14.32 124 PRO A N 1
ATOM 809 C CA . PRO A 1 124 ? 30.979 78.235 -42.847 1.00 14.08 124 PRO A CA 1
ATOM 810 C C . PRO A 1 124 ? 30.579 79.663 -42.508 1.00 13.97 124 PRO A C 1
ATOM 811 O O . PRO A 1 124 ? 31.447 80.555 -42.440 1.00 14.53 124 PRO A O 1
ATOM 815 N N . SER A 1 125 ? 29.283 79.891 -42.267 1.00 13.75 125 SER A N 1
ATOM 816 C CA . SER A 1 125 ? 28.797 81.222 -41.884 1.00 14.40 125 SER A CA 1
ATOM 817 C C . SER A 1 125 ? 29.041 81.451 -40.391 1.00 15.87 125 SER A C 1
ATOM 818 O O . SER A 1 125 ? 29.702 82.398 -39.967 1.00 19.46 125 SER A O 1
ATOM 821 N N . ALA A 1 126 ? 28.496 80.551 -39.598 1.00 16.02 126 ALA A N 1
ATOM 822 C CA . ALA A 1 126 ? 28.655 80.564 -38.130 1.00 15.48 126 ALA A CA 1
ATOM 823 C C . ALA A 1 126 ? 29.468 79.382 -37.615 1.00 14.52 126 ALA A C 1
ATOM 824 O O . ALA A 1 126 ? 29.815 78.456 -38.354 1.00 14.97 126 ALA A O 1
ATOM 826 N N . ASP A 1 127 ? 29.798 79.401 -36.319 1.00 13.12 127 ASP A N 1
ATOM 827 C CA . ASP A 1 127 ? 30.576 78.349 -35.708 1.00 13.21 127 ASP A CA 1
ATOM 828 C C . ASP A 1 127 ? 29.959 76.957 -35.863 1.00 13.17 127 ASP A C 1
ATOM 829 O O . ASP A 1 127 ? 30.671 75.942 -35.933 1.00 14.56 127 ASP A O 1
ATOM 834 N N . TRP A 1 128 ? 28.625 76.911 -35.889 1.00 12.92 128 TRP A N 1
ATOM 835 C CA . TRP A 1 128 ? 27.888 75.637 -35.972 1.00 12.64 128 TRP A CA 1
ATOM 836 C C . TRP A 1 128 ? 27.426 75.316 -37.405 1.00 12.14 128 TRP A C 1
ATOM 837 O O . TRP A 1 128 ? 26.646 74.401 -37.599 1.00 13.53 128 TRP A O 1
ATOM 848 N N . ASP A 1 129 ? 27.909 76.067 -38.403 1.00 11.98 129 ASP A N 1
ATOM 849 C CA . ASP A 1 129 ? 27.560 75.785 -39.826 1.00 11.83 129 ASP A CA 1
ATOM 850 C C . ASP A 1 129 ? 28.481 74.707 -40.399 1.00 12.83 129 ASP A C 1
ATOM 851 O O . ASP A 1 129 ? 29.614 74.515 -39.911 1.00 12.07 129 ASP A O 1
ATOM 856 N N . LEU A 1 130 ? 27.992 73.983 -41.414 1.00 12.62 130 LEU A N 1
ATOM 857 C CA . LEU A 1 130 ? 28.774 72.921 -42.080 1.00 12.95 130 LEU A CA 1
ATOM 858 C C . LEU A 1 130 ? 29.292 71.859 -41.111 1.00 13.57 130 LEU A C 1
ATOM 859 O O . LEU A 1 130 ? 30.400 71.293 -41.289 1.00 13.90 130 LEU A O 1
ATOM 864 N N . ALA A 1 131 ? 28.464 71.559 -40.093 1.00 12.52 131 ALA A N 1
ATOM 865 C CA . ALA A 1 131 ? 28.852 70.687 -38.980 1.00 12.42 131 ALA A CA 1
ATOM 866 C C . ALA A 1 131 ? 28.149 69.343 -38.980 1.00 12.66 131 ALA A C 1
ATOM 867 O O . ALA A 1 131 ? 27.120 69.167 -39.647 1.00 13.06 131 ALA A O 1
ATOM 869 N N . GLU A 1 132 ? 28.752 68.372 -38.292 1.00 12.53 132 GLU A N 1
ATOM 870 C CA . GLU A 1 132 ? 28.184 67.045 -38.077 1.00 12.82 132 GLU A CA 1
ATOM 871 C C . GLU A 1 132 ? 27.975 66.856 -36.573 1.00 12.44 132 GLU A C 1
ATOM 872 O O . GLU A 1 132 ? 28.431 67.696 -35.755 1.00 12.54 132 GLU A O 1
ATOM 878 N N . ILE A 1 133 ? 27.294 65.782 -36.194 1.00 11.74 133 ILE A N 1
ATOM 879 C CA . ILE A 1 133 ? 27.275 65.382 -34.803 1.00 11.20 133 ILE A CA 1
ATOM 880 C C . ILE A 1 133 ? 28.313 64.284 -34.622 1.00 11.54 133 ILE A C 1
ATOM 881 O O . ILE A 1 133 ? 28.233 63.227 -35.243 1.00 11.08 133 ILE A O 1
ATOM 886 N N . TRP A 1 134 ? 29.281 64.551 -33.756 1.00 11.16 134 TRP A N 1
ATOM 887 C CA . TRP A 1 134 ? 30.232 63.514 -33.364 1.00 10.62 134 TRP A CA 1
ATOM 888 C C . TRP A 1 134 ? 30.020 63.029 -31.941 1.00 10.96 134 TRP A C 1
ATOM 889 O O . TRP A 1 134 ? 29.121 63.526 -31.252 1.00 10.14 134 TRP A O 1
ATOM 900 N N . TYR A 1 135 ? 30.779 62.010 -31.476 1.00 10.03 135 TYR A N 1
ATOM 901 C CA . TYR A 1 135 ? 30.590 61.500 -30.142 1.00 10.65 135 TYR A CA 1
ATOM 902 C C . TYR A 1 135 ? 31.901 61.072 -29.510 1.00 12.50 135 TYR A C 1
ATOM 903 O O . TYR A 1 135 ? 32.889 60.807 -30.213 1.00 13.04 135 TYR A O 1
ATOM 912 N N . ALA A 1 136 ? 31.878 61.014 -28.189 1.00 12.57 136 ALA A N 1
ATOM 913 C CA . ALA A 1 136 ? 33.034 60.647 -27.410 1.00 11.95 136 ALA A CA 1
ATOM 914 C C . ALA A 1 136 ? 32.610 59.799 -26.232 1.00 11.98 136 ALA A C 1
ATOM 915 O O . ALA A 1 136 ? 31.466 59.855 -25.770 1.00 11.81 136 ALA A O 1
ATOM 917 N N . THR A 1 137 ? 33.542 59.033 -25.691 1.00 12.41 137 THR A N 1
ATOM 918 C CA . THR A 1 137 ? 33.262 58.224 -24.523 1.00 12.26 137 THR A CA 1
ATOM 919 C C . THR A 1 137 ? 34.320 58.440 -23.444 1.00 11.79 137 THR A C 1
ATOM 920 O O . THR A 1 137 ? 35.399 58.971 -23.734 1.00 12.05 137 THR A O 1
ATOM 924 N N . SER A 1 138 ? 33.984 58.024 -22.233 1.00 12.25 138 SER A N 1
ATOM 925 C CA . SER A 1 138 ? 34.880 58.272 -21.078 1.00 12.96 138 SER A CA 1
ATOM 926 C C . SER A 1 138 ? 34.584 57.309 -19.957 1.00 14.42 138 SER A C 1
ATOM 927 O O . SER A 1 138 ? 33.439 56.944 -19.703 1.00 15.14 138 SER A O 1
ATOM 930 N N . LYS A 1 139 ? 35.620 56.906 -19.226 1.00 15.62 139 LYS A N 1
ATOM 931 C CA . LYS A 1 139 ? 35.359 56.120 -18.018 1.00 16.85 139 LYS A CA 1
ATOM 932 C C . LYS A 1 139 ? 35.082 57.005 -16.803 1.00 18.16 139 LYS A C 1
ATOM 933 O O . LYS A 1 139 ? 34.415 56.582 -15.869 1.00 18.35 139 LYS A O 1
ATOM 939 N N . ASP A 1 140 ? 35.587 58.227 -16.815 1.00 18.16 140 ASP A N 1
ATOM 940 C CA . ASP A 1 140 ? 35.483 59.099 -15.623 1.00 20.37 140 ASP A CA 1
ATOM 941 C C . ASP A 1 140 ? 34.886 60.481 -15.826 1.00 20.38 140 ASP A C 1
ATOM 942 O O . ASP A 1 140 ? 34.731 61.236 -14.853 1.00 21.42 140 ASP A O 1
ATOM 947 N N . GLY A 1 141 ? 34.567 60.840 -17.071 1.00 18.09 141 GLY A N 1
ATOM 948 C CA . GLY A 1 141 ? 34.033 62.161 -17.387 1.00 17.25 141 GLY A CA 1
ATOM 949 C C . GLY A 1 141 ? 35.075 63.275 -17.436 1.00 15.49 141 GLY A C 1
ATOM 950 O O . GLY A 1 141 ? 34.739 64.427 -17.727 1.00 16.20 141 GLY A O 1
ATOM 951 N N . PHE A 1 142 ? 36.361 62.945 -17.193 1.00 15.52 142 PHE A N 1
ATOM 952 C CA . PHE A 1 142 ? 37.453 63.930 -17.266 1.00 16.30 142 PHE A CA 1
ATOM 953 C C . PHE A 1 142 ? 38.352 63.776 -18.501 1.00 14.75 142 PHE A C 1
ATOM 954 O O . PHE A 1 142 ? 38.726 64.768 -19.128 1.00 14.61 142 PHE A O 1
ATOM 962 N N . THR A 1 143 ? 38.709 62.519 -18.790 1.00 15.65 143 THR A N 1
ATOM 963 C CA . THR A 1 143 ? 39.398 62.196 -20.037 1.00 15.38 143 THR A CA 1
ATOM 964 C C . THR A 1 143 ? 38.439 61.500 -20.991 1.00 13.56 143 THR A C 1
ATOM 965 O O . THR A 1 143 ? 37.885 60.438 -20.652 1.00 14.28 143 THR A O 1
ATOM 969 N N . TRP A 1 144 ? 38.311 62.090 -22.168 1.00 13.71 144 TRP A N 1
ATOM 970 C CA . TRP A 1 144 ? 37.412 61.581 -23.208 1.00 14.33 144 TRP A CA 1
ATOM 971 C C . TRP A 1 144 ? 38.196 61.085 -24.393 1.00 13.93 144 TRP A C 1
ATOM 972 O O . TRP A 1 144 ? 39.330 61.545 -24.656 1.00 15.62 144 TRP A O 1
ATOM 983 N N . GLU A 1 145 ? 37.589 60.148 -25.118 1.00 12.61 145 GLU A N 1
ATOM 984 C CA . GLU A 1 145 ? 38.144 59.700 -26.386 1.00 12.21 145 GLU A CA 1
ATOM 985 C C . GLU A 1 145 ? 37.126 59.935 -27.493 1.00 11.78 145 GLU A C 1
ATOM 986 O O . GLU A 1 145 ? 35.970 59.429 -27.399 1.00 12.44 145 GLU A O 1
ATOM 992 N N . GLU A 1 146 ? 37.540 60.687 -28.504 1.00 12.10 146 GLU A N 1
ATOM 993 C CA . GLU A 1 146 ? 36.645 61.029 -29.599 1.00 12.06 146 GLU A CA 1
ATOM 994 C C . GLU A 1 146 ? 36.451 59.793 -30.503 1.00 13.45 146 GLU A C 1
ATOM 995 O O . GLU A 1 146 ? 37.415 59.203 -30.967 1.00 13.24 146 GLU A O 1
ATOM 1001 N N . GLN A 1 147 ? 35.197 59.403 -30.729 1.00 11.94 147 GLN A N 1
ATOM 1002 C CA . GLN A 1 147 ? 34.897 58.125 -31.439 1.00 12.89 147 GLN A CA 1
ATOM 1003 C C . GLN A 1 147 ? 34.610 58.372 -32.915 1.00 13.28 147 GLN A C 1
ATOM 1004 O O . GLN A 1 147 ? 34.648 57.446 -33.724 1.00 15.07 147 GLN A O 1
ATOM 1010 N N . GLY A 1 148 ? 34.384 59.613 -33.302 1.00 12.53 148 GLY A N 1
ATOM 1011 C CA . GLY A 1 148 ? 34.101 59.917 -34.703 1.00 12.68 148 GLY A CA 1
ATOM 1012 C C . GLY A 1 148 ? 32.646 60.332 -34.923 1.00 13.73 148 GLY A C 1
ATOM 1013 O O . GLY A 1 148 ? 31.965 60.841 -34.001 1.00 13.25 148 GLY A O 1
ATOM 1014 N N . VAL A 1 149 ? 32.185 60.164 -36.160 1.00 12.75 149 VAL A N 1
ATOM 1015 C CA . VAL A 1 149 ? 30.908 60.743 -36.589 1.00 12.83 149 VAL A CA 1
ATOM 1016 C C . VAL A 1 149 ? 29.757 59.855 -36.069 1.00 11.50 149 VAL A C 1
ATOM 1017 O O . VAL A 1 149 ? 29.845 58.609 -36.126 1.00 12.55 149 VAL A O 1
ATOM 1021 N N . ALA A 1 150 ? 28.687 60.499 -35.567 1.00 10.92 150 ALA A N 1
ATOM 1022 C CA . ALA A 1 150 ? 27.394 59.830 -35.285 1.00 11.91 150 ALA A CA 1
ATOM 1023 C C . ALA A 1 150 ? 26.392 60.223 -36.350 1.00 11.74 150 ALA A C 1
ATOM 1024 O O . ALA A 1 150 ? 25.868 59.348 -37.068 1.00 12.09 150 ALA A O 1
ATOM 1026 N N . VAL A 1 151 ? 26.113 61.523 -36.494 1.00 11.52 151 VAL A N 1
ATOM 1027 C CA . VAL A 1 151 ? 25.166 61.968 -37.526 1.00 12.18 151 VAL A CA 1
ATOM 1028 C C . VAL A 1 151 ? 25.908 62.767 -38.592 1.00 12.03 151 VAL A C 1
ATOM 1029 O O . VAL A 1 151 ? 26.302 63.912 -38.362 1.00 12.04 151 VAL A O 1
ATOM 1033 N N . PRO A 1 152 ? 26.060 62.181 -39.798 1.00 12.88 152 PRO A N 1
ATOM 1034 C CA . PRO A 1 152 ? 26.619 62.941 -40.885 1.00 12.88 152 PRO A CA 1
ATOM 1035 C C . PRO A 1 152 ? 25.615 63.909 -41.495 1.00 13.82 152 PRO A C 1
ATOM 1036 O O . PRO A 1 152 ? 24.382 63.752 -41.301 1.00 13.87 152 PRO A O 1
ATOM 1040 N N . ARG A 1 153 ? 26.077 64.887 -42.249 1.00 14.17 153 ARG A N 1
ATOM 1041 C CA . ARG A 1 153 ? 25.107 65.720 -42.967 1.00 13.26 153 ARG A CA 1
ATOM 1042 C C . ARG A 1 153 ? 24.427 64.893 -44.055 1.00 14.40 153 ARG A C 1
ATOM 1043 O O . ARG A 1 153 ? 25.101 64.135 -44.783 1.00 14.92 153 ARG A O 1
ATOM 1051 N N . PRO A 1 154 ? 23.084 64.954 -44.116 1.00 13.55 154 PRO A N 1
ATOM 1052 C CA . PRO A 1 154 ? 22.332 64.230 -45.170 1.00 13.63 154 PRO A CA 1
ATOM 1053 C C . PRO A 1 154 ? 22.513 64.942 -46.529 1.00 14.33 154 PRO A C 1
ATOM 1054 O O . PRO A 1 154 ? 22.951 66.091 -46.596 1.00 13.90 154 PRO A O 1
ATOM 1058 N N . PRO A 1 155 ? 22.151 64.267 -47.629 1.00 15.60 155 PRO A N 1
ATOM 1059 C CA . PRO A 1 155 ? 22.206 64.937 -48.920 1.00 16.16 155 PRO A CA 1
ATOM 1060 C C . PRO A 1 155 ? 21.163 66.021 -49.074 1.00 17.57 155 PRO A C 1
ATOM 1061 O O . PRO A 1 155 ? 20.045 65.923 -48.530 1.00 18.56 155 PRO A O 1
ATOM 1065 N N . LYS A 1 156 ? 21.547 67.042 -49.823 1.00 18.67 156 LYS A N 1
ATOM 1066 C CA . LYS A 1 156 ? 20.657 68.092 -50.253 1.00 23.11 156 LYS A CA 1
ATOM 1067 C C . LYS A 1 156 ? 19.487 67.449 -51.023 1.00 24.48 156 LYS A C 1
ATOM 1068 O O . LYS A 1 156 ? 19.705 66.503 -51.795 1.00 25.34 156 LYS A O 1
ATOM 1074 N N . PRO A 1 157 ? 18.244 67.909 -50.804 1.00 23.11 157 PRO A N 1
ATOM 1075 C CA . PRO A 1 157 ? 17.801 69.054 -50.006 1.00 22.84 157 PRO A CA 1
ATOM 1076 C C . PRO A 1 157 ? 17.205 68.664 -48.641 1.00 20.88 157 PRO A C 1
ATOM 1077 O O . PRO A 1 157 ? 16.432 69.452 -48.068 1.00 21.28 157 PRO A O 1
ATOM 1081 N N . ASN A 1 158 ? 17.575 67.489 -48.124 1.00 18.26 158 ASN A N 1
ATOM 1082 C CA . ASN A 1 158 ? 16.963 66.934 -46.906 1.00 17.36 158 ASN A CA 1
ATOM 1083 C C . ASN A 1 158 ? 17.227 67.884 -45.747 1.00 16.75 158 ASN A C 1
ATOM 1084 O O . ASN A 1 158 ? 18.252 68.553 -45.721 1.00 16.09 158 ASN A O 1
ATOM 1089 N N . VAL A 1 159 ? 16.287 67.951 -44.813 1.00 16.09 159 VAL A N 1
ATOM 1090 C CA . VAL A 1 159 ? 16.482 68.730 -43.570 1.00 15.61 159 VAL A CA 1
ATOM 1091 C C . VAL A 1 159 ? 17.840 68.361 -42.947 1.00 14.46 159 VAL A C 1
ATOM 1092 O O . VAL A 1 159 ? 18.104 67.184 -42.655 1.00 14.44 159 VAL A O 1
ATOM 1096 N N . GLY A 1 160 ? 18.671 69.379 -42.720 1.00 13.57 160 G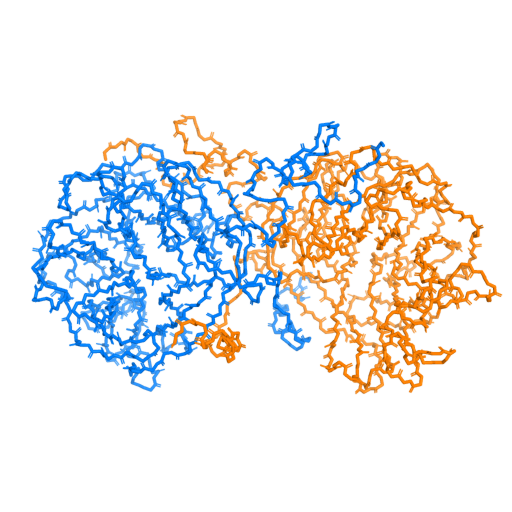LY A N 1
ATOM 1097 C CA . GLY A 1 160 ? 19.971 69.172 -42.098 1.00 13.15 160 GLY A CA 1
ATOM 1098 C C . GLY A 1 160 ? 21.097 69.116 -43.106 1.00 13.55 160 GLY A C 1
ATOM 1099 O O . GLY A 1 160 ? 22.250 69.040 -42.706 1.00 13.16 160 GLY A O 1
ATOM 1100 N N . TRP A 1 161 ? 20.800 69.157 -44.416 1.00 13.88 161 TRP A N 1
ATOM 1101 C CA . TRP A 1 161 ? 21.906 69.003 -45.369 1.00 14.00 161 TRP A CA 1
ATOM 1102 C C . TRP A 1 161 ? 23.003 70.046 -45.159 1.00 13.96 161 TRP A C 1
ATOM 1103 O O . TRP A 1 161 ? 24.180 69.781 -45.425 1.00 14.15 161 TRP A O 1
ATOM 1114 N N . ARG A 1 162 ? 22.634 71.254 -44.703 1.00 14.05 162 ARG A N 1
ATOM 1115 C CA . ARG A 1 162 ? 23.614 72.311 -44.550 1.00 12.87 162 ARG A CA 1
ATOM 1116 C C . ARG A 1 162 ? 24.433 72.154 -43.268 1.00 14.03 162 ARG A C 1
ATOM 1117 O O . ARG A 1 162 ? 25.634 72.507 -43.234 1.00 13.50 162 ARG A O 1
ATOM 1125 N N . SER A 1 163 ? 23.787 71.677 -42.210 1.00 12.45 163 SER A N 1
ATOM 1126 C CA . SER A 1 163 ? 24.449 71.498 -40.929 1.00 11.82 163 SER A CA 1
ATOM 1127 C C . SER A 1 163 ? 23.501 70.758 -40.014 1.00 11.26 163 SER A C 1
ATOM 1128 O O . SER A 1 163 ? 22.273 71.057 -40.029 1.00 11.32 163 SER A O 1
ATOM 1131 N N . VAL A 1 164 ? 24.053 69.792 -39.287 1.00 10.94 164 VAL A N 1
ATOM 1132 C CA . VAL A 1 164 ? 23.281 69.072 -38.214 1.00 11.07 164 VAL A CA 1
ATOM 1133 C C . VAL A 1 164 ? 23.942 69.425 -36.875 1.00 11.19 164 VAL A C 1
ATOM 1134 O O . VAL A 1 164 ? 25.146 69.192 -36.704 1.00 10.62 164 VAL A O 1
ATOM 1138 N N . THR A 1 165 ? 23.157 69.979 -35.939 1.00 10.91 165 THR A N 1
ATOM 1139 C CA . THR A 1 165 ? 23.792 70.620 -34.755 1.00 11.11 165 THR A CA 1
ATOM 1140 C C . THR A 1 165 ? 22.961 70.497 -33.481 1.00 11.18 165 THR A C 1
ATOM 1141 O O . THR A 1 165 ? 21.734 70.338 -33.531 1.00 11.35 165 THR A O 1
ATOM 1145 N N . THR A 1 166 ? 23.645 70.755 -32.365 1.00 11.18 166 THR A N 1
ATOM 1146 C CA . THR A 1 166 ? 22.961 71.135 -31.121 1.00 11.01 166 THR A CA 1
ATOM 1147 C C . THR A 1 166 ? 22.051 69.995 -30.679 1.00 10.96 166 THR A C 1
ATOM 1148 O O . THR A 1 166 ? 20.874 70.194 -30.358 1.00 10.15 166 THR A O 1
ATOM 1152 N N . THR A 1 167 ? 22.620 68.804 -30.615 1.00 10.57 167 THR A N 1
ATOM 1153 C CA . THR A 1 167 ? 21.856 67.581 -30.463 1.00 9.99 167 THR A CA 1
ATOM 1154 C C . THR A 1 167 ? 21.571 67.234 -29.023 1.00 10.31 167 THR A C 1
ATOM 1155 O O . THR A 1 167 ? 22.285 67.633 -28.103 1.00 10.66 167 THR A O 1
ATOM 1159 N N . ASP A 1 168 ? 20.544 66.429 -28.802 1.00 9.94 168 ASP A N 1
ATOM 1160 C CA . ASP A 1 168 ? 20.427 65.800 -27.503 1.00 9.71 168 ASP A CA 1
ATOM 1161 C C . ASP A 1 168 ? 19.843 64.416 -27.619 1.00 9.48 168 ASP A C 1
ATOM 1162 O O . ASP A 1 168 ? 19.161 64.106 -28.621 1.00 10.39 168 ASP A O 1
ATOM 1167 N N . ILE A 1 169 ? 20.074 63.623 -26.597 1.00 9.29 169 ILE A N 1
ATOM 1168 C CA . ILE A 1 169 ? 19.856 62.169 -26.623 1.00 10.15 169 ILE A CA 1
ATOM 1169 C C . ILE A 1 169 ? 18.603 61.761 -25.816 1.00 10.77 169 ILE A C 1
ATOM 1170 O O . ILE A 1 169 ? 18.358 62.297 -24.720 1.00 10.94 169 ILE A O 1
ATOM 1175 N N . LEU A 1 170 ? 17.868 60.775 -26.353 1.00 10.94 170 LEU A N 1
ATOM 1176 C CA . LEU A 1 170 ? 16.774 60.118 -25.661 1.00 9.95 170 LEU A CA 1
ATOM 1177 C C . LEU A 1 170 ? 16.949 58.607 -25.804 1.00 10.64 170 LEU A C 1
ATOM 1178 O O . LEU A 1 170 ? 17.263 58.107 -26.898 1.00 10.59 170 LEU A O 1
ATOM 1183 N N . LYS A 1 171 ? 16.735 57.884 -24.725 1.00 10.77 171 LYS A N 1
ATOM 1184 C CA . LYS A 1 171 ? 16.576 56.422 -24.792 1.00 11.03 171 LYS A CA 1
ATOM 1185 C C . LYS A 1 171 ? 15.082 56.096 -24.606 1.00 11.46 171 LYS A C 1
ATOM 1186 O O . LYS A 1 171 ? 14.447 56.553 -23.649 1.00 12.31 171 LYS A O 1
ATOM 1192 N N . TRP A 1 172 ? 14.546 55.280 -25.497 1.00 11.20 172 TRP A N 1
ATOM 1193 C CA . TRP A 1 172 ? 13.091 54.985 -25.447 1.00 12.76 172 TRP A CA 1
ATOM 1194 C C . TRP A 1 172 ? 12.907 53.560 -25.916 1.00 12.48 172 TRP A C 1
ATOM 1195 O O . TRP A 1 172 ? 13.266 53.232 -27.041 1.00 11.91 172 TRP A O 1
ATOM 1206 N N . LYS A 1 173 ? 12.309 52.736 -25.064 1.00 12.86 173 LYS A N 1
ATOM 1207 C CA . LYS A 1 173 ? 12.053 51.321 -25.407 1.00 13.26 173 LYS A CA 1
ATOM 1208 C C . LYS A 1 173 ? 13.261 50.611 -26.021 1.00 12.83 173 LYS A C 1
ATOM 1209 O O . LYS A 1 173 ? 13.146 49.901 -27.031 1.00 14.67 173 LYS A O 1
ATOM 1215 N N . GLY A 1 174 ? 14.419 50.798 -25.379 1.00 13.38 174 GLY A N 1
ATOM 1216 C CA . GLY A 1 174 ? 15.643 50.118 -25.785 1.00 14.64 174 GLY A CA 1
ATOM 1217 C C . GLY A 1 174 ? 16.382 50.697 -26.975 1.00 13.88 174 GLY A C 1
ATOM 1218 O O . GLY A 1 174 ? 17.450 50.165 -27.334 1.00 16.76 174 GLY A O 1
ATOM 1219 N N . LYS A 1 175 ? 15.847 51.738 -27.604 1.00 12.89 175 LYS A N 1
ATOM 1220 C CA . LYS A 1 175 ? 16.477 52.377 -28.756 1.00 11.20 175 LYS A CA 1
ATOM 1221 C C . LYS A 1 175 ? 16.888 53.808 -28.415 1.00 12.66 175 LYS A C 1
ATOM 1222 O O . LYS A 1 175 ? 16.451 54.356 -27.392 1.00 12.59 175 LYS A O 1
ATOM 1228 N N . PHE A 1 176 ? 17.776 54.374 -29.249 1.00 11.96 176 PHE A N 1
ATOM 1229 C CA . PHE A 1 176 ? 18.339 55.694 -29.009 1.00 11.62 176 PHE A CA 1
ATOM 1230 C C . PHE A 1 176 ? 17.997 56.659 -30.113 1.00 10.51 176 PHE A C 1
ATOM 1231 O O . PHE A 1 176 ? 17.943 56.280 -31.293 1.00 11.32 176 PHE A O 1
ATOM 1239 N N . TYR A 1 177 ? 17.784 57.925 -29.717 1.00 10.19 177 TYR A N 1
ATOM 1240 C CA . TYR A 1 177 ? 17.321 58.958 -30.609 1.00 10.50 177 TYR A CA 1
ATOM 1241 C C . TYR A 1 177 ? 18.145 60.210 -30.352 1.00 10.55 177 TYR A C 1
ATOM 1242 O O . TYR A 1 177 ? 18.235 60.652 -29.198 1.00 11.33 177 TYR A O 1
ATOM 1251 N N . LEU A 1 178 ? 18.701 60.791 -31.403 1.00 10.26 178 LEU A N 1
ATOM 1252 C CA . LEU A 1 178 ? 19.380 62.077 -31.309 1.00 10.36 178 LEU A CA 1
ATOM 1253 C C . LEU A 1 178 ? 18.529 63.093 -32.034 1.00 10.45 178 LEU A C 1
ATOM 1254 O O . LEU A 1 178 ? 18.352 63.004 -33.253 1.00 10.37 178 LEU A O 1
ATOM 1259 N N . TYR A 1 179 ? 17.984 64.061 -31.273 1.00 10.48 179 TYR A N 1
ATOM 1260 C CA . TYR A 1 179 ? 17.280 65.170 -31.882 1.00 10.24 179 TYR A CA 1
ATOM 1261 C C . TYR A 1 179 ? 18.285 66.245 -32.181 1.00 10.84 179 TYR A C 1
ATOM 1262 O O . TYR A 1 179 ? 19.188 66.450 -31.385 1.00 12.80 179 TYR A O 1
ATOM 1271 N N . TYR A 1 180 ? 18.147 66.926 -33.307 1.00 10.68 180 TYR A N 1
ATOM 1272 C CA . TYR A 1 180 ? 19.101 67.969 -33.652 1.00 11.23 180 TYR A CA 1
ATOM 1273 C C . TYR A 1 180 ? 18.505 69.052 -34.549 1.00 10.65 180 TYR A C 1
ATOM 1274 O O . TYR A 1 180 ? 17.560 68.841 -35.207 1.00 12.09 180 TYR A O 1
ATOM 1283 N N . GLN A 1 181 ? 19.122 70.216 -34.528 1.00 11.04 181 GLN A N 1
ATOM 1284 C CA . GLN A 1 181 ? 18.771 71.278 -35.429 1.00 10.81 181 GLN A CA 1
ATOM 1285 C C . GLN A 1 181 ? 19.210 70.858 -36.822 1.00 11.16 181 GLN A C 1
ATOM 1286 O O . GLN A 1 181 ? 20.278 70.447 -36.982 1.00 11.46 181 GLN A O 1
ATOM 1292 N N . GLY A 1 182 ? 18.321 71.041 -37.790 1.00 11.62 182 GLY A N 1
ATOM 1293 C CA . GLY A 1 182 ? 18.577 70.621 -39.147 1.00 11.71 182 GLY A CA 1
ATOM 1294 C C . GLY A 1 182 ? 18.537 71.776 -40.140 1.00 13.03 182 GLY A C 1
ATOM 1295 O O . GLY A 1 182 ? 17.536 72.144 -40.608 1.00 13.17 182 GLY A O 1
ATOM 1296 N N . PHE A 1 183 ? 19.690 72.346 -40.377 1.00 11.66 183 PHE A N 1
ATOM 1297 C CA . PHE A 1 183 ? 19.794 73.492 -41.246 1.00 12.57 183 PHE A CA 1
ATOM 1298 C C . PHE A 1 183 ? 19.609 73.141 -42.710 1.00 12.65 183 PHE A C 1
ATOM 1299 O O . PHE A 1 183 ? 20.097 72.156 -43.125 1.00 12.74 183 PHE A O 1
ATOM 1307 N N . MET A 1 184 ? 18.890 74.015 -43.404 1.00 14.12 184 MET A N 1
ATOM 1308 C CA . MET A 1 184 ? 18.650 73.972 -44.826 1.00 15.68 184 MET A CA 1
ATOM 1309 C C . MET A 1 184 ? 19.210 75.189 -45.579 1.00 16.74 184 MET A C 1
ATOM 1310 O O . MET A 1 184 ? 19.150 75.235 -46.768 1.00 18.64 184 MET A O 1
ATOM 1315 N N . GLU A 1 185 ? 19.758 76.143 -44.845 1.00 15.96 185 GLU A N 1
ATOM 1316 C CA . GLU A 1 185 ? 20.443 77.305 -45.419 1.00 16.12 185 GLU A CA 1
ATOM 1317 C C . GLU A 1 185 ? 21.429 77.779 -44.368 1.00 15.94 185 GLU A C 1
ATOM 1318 O O . GLU A 1 185 ? 21.193 77.595 -43.160 1.00 16.31 185 GLU A O 1
ATOM 1324 N N . ALA A 1 186 ? 22.543 78.361 -44.806 1.00 15.16 186 ALA A N 1
ATOM 1325 C CA . ALA A 1 186 ? 23.565 78.820 -43.833 1.00 14.56 186 ALA A CA 1
ATOM 1326 C C . ALA A 1 186 ? 22.943 79.750 -42.780 1.00 14.51 186 ALA A C 1
ATOM 1327 O O . ALA A 1 186 ? 22.205 80.709 -43.092 1.00 13.87 186 ALA A O 1
ATOM 1329 N N . SER A 1 187 ? 23.268 79.445 -41.521 1.00 14.44 187 SER A N 1
ATOM 1330 C CA . SER A 1 187 ? 22.845 80.260 -40.405 1.00 14.26 187 SER A CA 1
ATOM 1331 C C . SER A 1 187 ? 23.226 81.722 -40.666 1.00 14.37 187 SER A C 1
ATOM 1332 O O . SER A 1 187 ? 24.367 82.015 -41.075 1.00 14.54 187 SER A O 1
ATOM 1335 N N . GLY A 1 188 ? 22.260 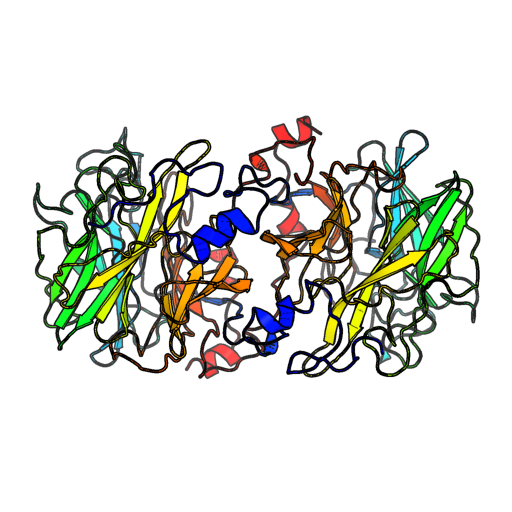82.609 -40.482 1.00 15.17 188 GLY A N 1
ATOM 1336 C CA . GLY A 1 188 ? 22.466 84.027 -40.716 1.00 15.34 188 GLY A CA 1
ATOM 1337 C C . GLY A 1 188 ? 21.891 84.493 -42.054 1.00 16.29 188 GLY A C 1
ATOM 1338 O O . GLY A 1 188 ? 21.881 85.692 -42.337 1.00 17.37 188 GLY A O 1
ATOM 1339 N N . THR A 1 189 ? 21.462 83.570 -42.912 1.00 15.99 189 THR A N 1
ATOM 1340 C CA . THR A 1 189 ? 20.892 83.978 -44.208 1.00 16.89 189 THR A CA 1
ATOM 1341 C C . THR A 1 189 ? 19.640 84.848 -43.996 1.00 18.37 189 THR A C 1
ATOM 1342 O O . THR A 1 189 ? 19.537 85.948 -44.587 1.00 16.48 189 THR A O 1
ATOM 1346 N N . ARG A 1 190 ? 18.712 84.403 -43.127 1.00 16.80 190 ARG A N 1
ATOM 1347 C CA . ARG A 1 190 ? 17.644 85.308 -42.652 1.00 16.22 190 ARG A CA 1
ATOM 1348 C C . ARG A 1 190 ? 17.846 85.495 -41.132 1.00 16.98 190 ARG A C 1
ATOM 1349 O O . ARG A 1 190 ? 17.909 86.632 -40.594 1.00 17.83 190 ARG A O 1
ATOM 1357 N N . GLY A 1 191 ? 17.945 84.378 -40.435 1.00 16.61 191 GLY A N 1
ATOM 1358 C CA . GLY A 1 191 ? 18.489 84.403 -39.061 1.00 15.78 191 GLY A CA 1
ATOM 1359 C C . GLY A 1 191 ? 19.183 83.094 -38.763 1.00 14.50 191 GLY A C 1
ATOM 1360 O O . GLY A 1 191 ? 19.623 82.362 -39.669 1.00 14.66 191 GLY A O 1
ATOM 1361 N N . ASP A 1 192 ? 19.249 82.729 -37.487 1.00 13.26 192 ASP A N 1
ATOM 1362 C CA . ASP A 1 192 ? 19.785 81.406 -37.141 1.00 14.09 192 ASP A CA 1
ATOM 1363 C C . ASP A 1 192 ? 18.608 80.426 -37.227 1.00 14.03 192 ASP A C 1
ATOM 1364 O O . ASP A 1 192 ? 18.018 80.030 -36.211 1.00 14.57 192 ASP A O 1
ATOM 1369 N N . ASP A 1 193 ? 18.196 80.118 -38.466 1.00 13.11 193 ASP A N 1
ATOM 1370 C CA . ASP A 1 193 ? 16.900 79.490 -38.693 1.00 13.40 193 ASP A CA 1
ATOM 1371 C C . ASP A 1 193 ? 16.995 78.032 -39.019 1.00 13.92 193 ASP A C 1
ATOM 1372 O O . ASP A 1 193 ? 17.817 77.630 -39.854 1.00 13.77 193 ASP A O 1
ATOM 1377 N N . CYS A 1 194 ? 16.096 77.251 -38.426 1.00 13.31 194 CYS A N 1
ATOM 1378 C CA . CYS A 1 194 ? 16.019 75.800 -38.632 1.00 12.68 194 CYS A CA 1
ATOM 1379 C C . CYS A 1 194 ? 14.846 75.229 -37.838 1.00 13.28 194 CYS A C 1
ATOM 1380 O O . CYS A 1 194 ? 14.402 75.840 -36.848 1.00 13.02 194 CYS A O 1
ATOM 1383 N N . PRO A 1 195 ? 14.357 74.065 -38.255 1.00 12.29 195 PRO A N 1
ATOM 1384 C CA . PRO A 1 195 ? 13.518 73.217 -37.450 1.00 12.30 195 PRO A CA 1
ATOM 1385 C C . PRO A 1 195 ? 14.367 72.142 -36.760 1.00 12.11 195 PRO A C 1
ATOM 1386 O O . PRO A 1 195 ? 15.627 72.144 -36.880 1.00 12.84 195 PRO A O 1
ATOM 1390 N N . VAL A 1 196 ? 13.707 71.242 -36.063 1.00 11.31 196 VAL A N 1
ATOM 1391 C CA . VAL A 1 196 ? 14.393 70.127 -35.431 1.00 11.89 196 VAL A CA 1
ATOM 1392 C C . VAL A 1 196 ? 14.038 68.784 -36.089 1.00 13.12 196 VAL A C 1
ATOM 1393 O O . VAL A 1 196 ? 12.855 68.488 -36.380 1.00 13.05 196 VAL A O 1
ATOM 1397 N N . ALA A 1 197 ? 15.073 67.982 -36.282 1.00 12.83 197 ALA A N 1
ATOM 1398 C CA . ALA A 1 197 ? 15.021 66.671 -36.898 1.00 11.35 197 ALA A CA 1
ATOM 1399 C C . ALA A 1 197 ? 15.573 65.638 -35.921 1.00 11.19 197 ALA A C 1
ATOM 1400 O O . ALA A 1 197 ? 15.953 65.974 -34.775 1.00 10.35 197 ALA A O 1
ATOM 1402 N N . VAL A 1 198 ? 15.552 64.375 -36.334 1.00 11.06 198 VAL A N 1
ATOM 1403 C CA . VAL A 1 198 ? 16.000 63.279 -35.440 1.00 11.14 198 VAL A CA 1
ATOM 1404 C C . VAL A 1 198 ? 16.625 62.131 -36.258 1.00 11.59 198 VAL A C 1
ATOM 1405 O O . VAL A 1 198 ? 16.231 61.878 -37.421 1.00 11.86 198 VAL A O 1
ATOM 1409 N N . SER A 1 199 ? 17.559 61.420 -35.611 1.00 11.22 199 SER A N 1
ATOM 1410 C CA . SER A 1 199 ? 18.090 60.148 -36.110 1.00 11.08 199 SER A CA 1
ATOM 1411 C C . SER A 1 199 ? 18.012 59.159 -34.997 1.00 11.13 199 SER A C 1
ATOM 1412 O O . SER A 1 199 ? 17.913 59.523 -33.815 1.00 11.23 199 SER A O 1
ATOM 1415 N N . TYR A 1 200 ? 18.117 57.877 -35.348 1.00 11.63 200 TYR A N 1
ATOM 1416 C CA . TYR A 1 200 ? 17.963 56.856 -34.361 1.00 11.77 200 TYR A CA 1
ATOM 1417 C C . TYR A 1 200 ? 18.897 55.676 -34.540 1.00 11.38 200 TYR A C 1
ATOM 1418 O O . TYR A 1 200 ? 19.410 55.461 -35.668 1.00 11.77 200 TYR A O 1
ATOM 1427 N N . ALA A 1 201 ? 19.077 54.904 -33.458 1.00 11.82 201 ALA A N 1
ATOM 1428 C CA . ALA A 1 201 ? 20.011 53.742 -33.466 1.00 11.43 201 ALA A CA 1
ATOM 1429 C C . ALA A 1 201 ? 19.640 52.675 -32.461 1.00 13.07 201 ALA A C 1
ATOM 1430 O O . ALA A 1 201 ? 19.000 52.967 -31.449 1.00 12.73 201 ALA A O 1
ATOM 1432 N N . ASP A 1 202 ? 20.099 51.444 -32.708 1.00 12.68 202 ASP A N 1
ATOM 1433 C CA . ASP A 1 202 ? 19.900 50.351 -31.775 1.00 14.18 202 ASP A CA 1
ATOM 1434 C C . ASP A 1 202 ? 20.969 50.332 -30.677 1.00 14.12 202 ASP A C 1
ATOM 1435 O O . ASP A 1 202 ? 20.813 49.636 -29.671 1.00 15.29 202 ASP A O 1
ATOM 1440 N N . SER A 1 203 ? 22.036 51.122 -30.869 1.00 15.42 203 SER A N 1
ATOM 1441 C CA . SER A 1 203 ? 23.211 51.114 -29.960 1.00 14.40 203 SER A CA 1
ATOM 1442 C C . SER A 1 203 ? 23.690 52.551 -29.876 1.00 13.72 203 SER A C 1
ATOM 1443 O O . SER A 1 203 ? 23.600 53.260 -30.868 1.00 13.48 203 SER A O 1
ATOM 1446 N N . PRO A 1 204 ? 24.190 52.985 -28.700 1.00 13.54 204 PRO A N 1
ATOM 1447 C CA . PRO A 1 204 ? 24.720 54.332 -28.613 1.00 13.59 204 PRO A CA 1
ATOM 1448 C C . PRO A 1 204 ? 25.988 54.475 -29.437 1.00 14.17 204 PRO A C 1
ATOM 1449 O O . PRO A 1 204 ? 26.440 55.595 -29.628 1.00 13.17 204 PRO A O 1
ATOM 1453 N N . ASP A 1 205 ? 26.546 53.356 -29.921 1.00 14.69 205 ASP A N 1
ATOM 1454 C CA . ASP A 1 205 ? 27.671 53.475 -30.879 1.00 15.45 205 ASP A CA 1
ATOM 1455 C C . ASP A 1 205 ? 27.194 53.702 -32.298 1.00 16.29 205 ASP A C 1
ATOM 1456 O O . ASP A 1 205 ? 28.015 53.721 -33.224 1.00 17.42 205 ASP A O 1
ATOM 1461 N N . GLY A 1 206 ? 25.879 53.820 -32.535 1.00 13.00 206 GLY A N 1
ATOM 1462 C CA . GLY A 1 206 ? 25.443 53.936 -33.931 1.00 12.43 206 GLY A CA 1
ATOM 1463 C C . GLY A 1 206 ? 25.532 52.568 -34.620 1.00 12.60 206 GLY A C 1
ATOM 1464 O O . GLY A 1 206 ? 25.700 51.545 -33.936 1.00 13.75 206 GLY A O 1
ATOM 1465 N N . PRO A 1 207 ? 25.367 52.540 -35.960 1.00 13.35 207 PRO A N 1
ATOM 1466 C CA . PRO A 1 207 ? 25.103 53.671 -36.833 1.00 12.66 207 PRO A CA 1
ATOM 1467 C C . PRO A 1 207 ? 23.710 54.265 -36.661 1.00 13.28 207 PRO A C 1
ATOM 1468 O O . PRO A 1 207 ? 22.809 53.583 -36.110 1.00 14.52 207 PRO A O 1
ATOM 1472 N N . TRP A 1 208 ? 23.578 55.499 -37.126 1.00 12.38 208 TRP A N 1
ATOM 1473 C CA . TRP A 1 208 ? 22.392 56.363 -36.901 1.00 12.42 208 TRP A CA 1
ATOM 1474 C C . TRP A 1 208 ? 21.600 56.569 -38.179 1.00 15.19 208 TRP A C 1
ATOM 1475 O O . TRP A 1 208 ? 22.107 57.133 -39.169 1.00 17.78 208 TRP A O 1
ATOM 1486 N N . THR A 1 209 ? 20.322 56.173 -38.152 1.00 12.80 209 THR A N 1
ATOM 1487 C CA . THR A 1 209 ? 19.455 56.281 -39.313 1.00 12.86 209 THR A CA 1
ATOM 1488 C C . THR A 1 209 ? 18.628 57.568 -39.233 1.00 12.56 209 THR A C 1
ATOM 1489 O O . THR A 1 209 ? 18.014 57.815 -38.163 1.00 13.55 209 THR A O 1
ATOM 1493 N N . PRO A 1 210 ? 18.598 58.388 -40.305 1.00 13.26 210 PRO A N 1
ATOM 1494 C CA . PRO A 1 210 ? 17.860 59.670 -40.205 1.00 13.27 210 PRO A CA 1
ATOM 1495 C C . PRO A 1 210 ? 16.366 59.436 -40.362 1.00 14.20 210 PRO A C 1
ATOM 1496 O O . PRO A 1 210 ? 15.949 58.542 -41.137 1.00 14.98 210 PRO A O 1
ATOM 1500 N N . HIS A 1 211 ? 15.581 60.177 -39.586 1.00 14.45 211 HIS A N 1
ATOM 1501 C CA . HIS A 1 211 ? 14.110 60.234 -39.803 1.00 14.63 211 HIS A CA 1
ATOM 1502 C C . HIS A 1 211 ? 13.736 61.090 -41.004 1.00 15.41 211 HIS A C 1
ATOM 1503 O O . HIS A 1 211 ? 12.670 60.890 -41.606 1.00 16.32 211 HIS A O 1
ATOM 1510 N N . THR A 1 212 ? 14.577 62.047 -41.354 1.00 17.63 212 THR A N 1
ATOM 1511 C CA . THR A 1 212 ? 14.429 62.833 -42.612 1.00 18.76 212 THR A CA 1
ATOM 1512 C C . THR A 1 212 ? 13.293 63.897 -42.572 1.00 19.31 212 THR A C 1
ATOM 1513 O O . THR A 1 212 ? 13.508 65.023 -43.026 1.00 24.63 212 THR A O 1
ATOM 1517 N N A GLU A 1 213 ? 12.129 63.537 -42.025 0.50 20.43 213 GLU A N 1
ATOM 1518 N N B GLU A 1 213 ? 12.141 63.576 -42.013 0.50 20.03 213 GLU A N 1
ATOM 1519 C CA A GLU A 1 213 ? 11.006 64.472 -41.820 0.50 20.30 213 GLU A CA 1
ATOM 1520 C CA B GLU A 1 213 ? 11.055 64.550 -41.940 0.50 19.74 213 GLU A CA 1
ATOM 1521 C C A GLU A 1 213 ? 11.364 65.423 -40.676 0.50 18.83 213 GLU A C 1
ATOM 1522 C C B GLU A 1 213 ? 11.153 65.330 -40.631 0.50 18.19 213 GLU A C 1
ATOM 1523 O O A GLU A 1 213 ? 12.147 65.073 -39.788 0.50 19.47 213 GLU A O 1
ATOM 1524 O O B GLU A 1 213 ? 11.577 64.770 -39.604 0.50 17.53 213 GLU A O 1
ATOM 1535 N N . VAL A 1 214 ? 10.771 66.610 -40.677 1.00 16.85 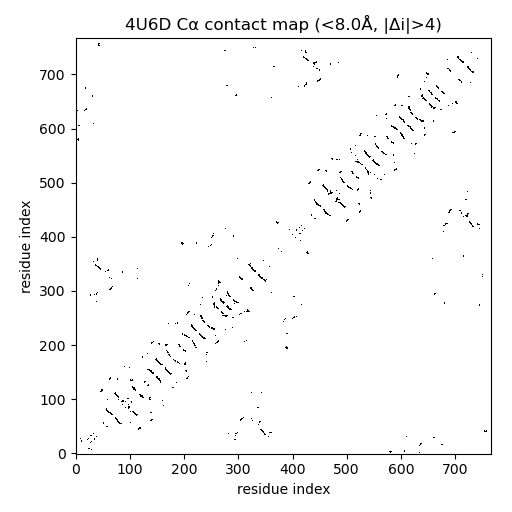214 VAL A N 1
ATOM 1536 C CA . VAL A 1 214 ? 10.856 67.492 -39.502 1.00 15.78 214 VAL A CA 1
ATOM 1537 C C . VAL A 1 214 ? 10.041 66.885 -38.370 1.00 15.83 214 VAL A C 1
ATOM 1538 O O . VAL A 1 214 ? 8.929 66.330 -38.602 1.00 16.13 214 VAL A O 1
ATOM 1542 N N . VAL A 1 215 ? 10.585 66.961 -37.150 1.00 13.80 215 VAL A N 1
ATOM 1543 C CA . VAL A 1 215 ? 9.943 66.351 -35.983 1.00 14.31 215 VAL A CA 1
ATOM 1544 C C . VAL A 1 215 ? 9.455 67.438 -35.010 1.00 13.85 215 VAL A C 1
ATOM 1545 O O . VAL A 1 215 ? 8.395 67.274 -34.374 1.00 14.12 215 VAL A O 1
ATOM 1549 N N . ILE A 1 216 ? 10.214 68.528 -34.857 1.00 13.11 216 ILE A N 1
ATOM 1550 C CA . ILE A 1 216 ? 9.649 69.670 -34.160 1.00 13.93 216 ILE A CA 1
ATOM 1551 C C . ILE A 1 216 ? 9.572 70.800 -35.174 1.00 15.64 216 ILE A C 1
ATOM 1552 O O . ILE A 1 216 ? 10.585 71.321 -35.619 1.00 14.99 216 ILE A O 1
ATOM 1557 N N . PRO A 1 217 ? 8.349 71.149 -35.605 1.00 15.72 217 PRO A N 1
ATOM 1558 C CA . PRO A 1 217 ? 8.236 72.141 -36.676 1.00 16.11 217 PRO A CA 1
ATOM 1559 C C . PRO A 1 217 ? 8.294 73.571 -36.172 1.00 15.76 217 PRO A C 1
ATOM 1560 O O . PRO A 1 217 ? 8.006 73.840 -34.985 1.00 15.25 217 PRO A O 1
ATOM 1564 N N . ASN A 1 218 ? 8.658 74.481 -37.064 1.00 14.69 218 ASN A N 1
ATOM 1565 C CA . ASN A 1 218 ? 8.501 75.890 -36.787 1.00 14.73 218 ASN A CA 1
ATOM 1566 C C . ASN A 1 218 ? 7.047 76.287 -36.622 1.00 16.35 218 ASN A C 1
ATOM 1567 O O . ASN A 1 218 ? 6.147 75.619 -37.127 1.00 16.94 218 ASN A O 1
ATOM 1572 N N . GLY A 1 219 ? 6.840 77.355 -35.871 1.00 16.57 219 GLY A N 1
ATOM 1573 C CA . GLY A 1 219 ? 5.499 77.908 -35.712 1.00 18.80 219 GLY A CA 1
ATOM 1574 C C . GLY A 1 219 ? 4.981 78.503 -37.010 1.00 20.77 219 GLY A C 1
ATOM 1575 O O . GLY A 1 219 ? 5.704 78.649 -38.008 1.00 19.56 219 GLY A O 1
ATOM 1576 N N . LYS A 1 220 ? 3.718 78.894 -36.979 1.00 21.81 220 LYS A N 1
ATOM 1577 C CA . LYS A 1 220 ? 3.115 79.555 -38.138 1.00 24.44 220 LYS A CA 1
ATOM 1578 C C . LYS A 1 220 ? 3.592 80.981 -38.292 1.00 24.24 220 LYS A C 1
ATOM 1579 O O . LYS A 1 220 ? 4.212 81.542 -37.379 1.00 20.91 220 LYS A O 1
ATOM 1585 N N . LYS A 1 221 ? 3.328 81.568 -39.466 1.00 23.26 221 LYS A N 1
ATOM 1586 C CA . LYS A 1 221 ? 3.649 82.967 -39.737 1.00 22.73 221 LYS A CA 1
ATOM 1587 C C . LYS A 1 221 ? 3.194 83.838 -38.570 1.00 22.59 221 LYS A C 1
ATOM 1588 O O . LYS A 1 221 ? 2.062 83.690 -38.085 1.00 24.65 221 LYS A O 1
ATOM 1590 N N . GLY A 1 222 ? 4.089 84.716 -38.121 1.00 22.70 222 GLY A N 1
ATOM 1591 C CA . GLY A 1 222 ? 3.820 85.623 -36.984 1.00 21.26 222 GLY A CA 1
ATOM 1592 C C . GLY A 1 222 ? 3.922 85.087 -35.566 1.00 21.23 222 GLY A C 1
ATOM 1593 O O . GLY A 1 222 ? 3.684 85.835 -34.588 1.00 20.40 222 GLY A O 1
ATOM 1594 N N . GLU A 1 223 ? 4.236 83.803 -35.438 1.00 19.91 223 GLU A N 1
ATOM 1595 C CA . GLU A 1 223 ? 4.442 83.189 -34.104 1.00 18.71 223 GLU A CA 1
ATOM 1596 C C . GLU A 1 223 ? 5.924 83.206 -33.694 1.00 17.52 223 GLU A C 1
ATOM 1597 O O . GLU A 1 223 ? 6.804 83.259 -34.552 1.00 16.96 223 GLU A O 1
ATOM 1603 N N . TRP A 1 224 ? 6.166 83.182 -32.378 1.00 16.31 224 TRP A N 1
ATOM 1604 C CA . TRP A 1 224 ? 7.479 83.391 -31.780 1.00 15.10 224 TRP A CA 1
ATOM 1605 C C . TRP A 1 224 ? 8.496 82.348 -32.300 1.00 14.46 224 TRP A C 1
ATOM 1606 O O . TRP A 1 224 ? 9.653 82.670 -32.455 1.00 14.53 224 TRP A O 1
ATOM 1617 N N . ASP A 1 225 ? 8.044 81.132 -32.601 1.00 13.85 225 ASP A N 1
ATOM 1618 C CA . ASP A 1 225 ? 8.964 80.055 -32.988 1.00 14.12 225 ASP A CA 1
ATOM 1619 C C . ASP A 1 225 ? 8.905 79.819 -34.485 1.00 13.73 225 ASP A C 1
ATOM 1620 O O . ASP A 1 225 ? 9.194 78.700 -34.972 1.00 13.86 225 ASP A O 1
ATOM 1625 N N . GLN A 1 226 ? 8.498 80.856 -35.231 1.00 14.47 226 GLN A N 1
ATOM 1626 C CA . GLN A 1 226 ? 8.319 80.658 -36.686 1.00 14.81 226 GLN A CA 1
ATOM 1627 C C . GLN A 1 226 ? 9.622 80.452 -37.464 1.00 14.88 226 GLN A C 1
ATOM 1628 O O . GLN A 1 226 ? 9.592 79.894 -38.562 1.00 15.33 226 GLN A O 1
ATOM 1634 N N . TYR A 1 227 ? 10.756 80.897 -36.914 1.00 15.18 227 TYR A N 1
ATOM 1635 C CA . TYR A 1 227 ? 12.047 80.777 -37.637 1.00 14.46 227 TYR A CA 1
ATOM 1636 C C . TYR A 1 227 ? 13.048 79.804 -37.020 1.00 14.80 227 TYR A C 1
ATOM 1637 O O . TYR A 1 227 ? 13.833 79.186 -37.755 1.00 14.68 227 TYR A O 1
ATOM 1646 N N . SER A 1 228 ? 13.040 79.654 -35.688 1.00 14.44 228 SER A N 1
ATOM 1647 C CA . SER A 1 228 ? 14.031 78.766 -35.057 1.00 14.55 228 SER A CA 1
ATOM 1648 C C . SER A 1 228 ? 13.375 77.845 -34.046 1.00 14.27 228 SER A C 1
ATOM 1649 O O . SER A 1 228 ? 12.637 78.315 -33.169 1.00 14.41 228 SER A O 1
ATOM 1652 N N . ILE A 1 229 ? 13.685 76.549 -34.151 1.00 12.61 229 ILE A N 1
ATOM 1653 C CA . ILE A 1 229 ? 13.531 75.619 -33.043 1.00 12.33 229 ILE A CA 1
ATOM 1654 C C . ILE A 1 229 ? 14.974 75.208 -32.714 1.00 11.62 229 ILE A C 1
ATOM 1655 O O . ILE A 1 229 ? 15.605 74.557 -33.527 1.00 11.90 229 ILE A O 1
ATOM 1660 N N . HIS A 1 230 ? 15.459 75.620 -31.545 1.00 11.91 230 HIS A N 1
ATOM 1661 C CA . HIS A 1 230 ? 16.839 75.382 -31.118 1.00 11.34 230 HIS A CA 1
ATOM 1662 C C . HIS A 1 230 ? 16.947 74.522 -29.893 1.00 11.42 230 HIS A C 1
ATOM 1663 O O . HIS A 1 230 ? 15.989 74.421 -29.100 1.00 11.96 230 HIS A O 1
ATOM 1670 N N . ASP A 1 231 ? 18.136 73.939 -29.681 1.00 10.55 231 ASP A N 1
ATOM 1671 C CA . ASP A 1 231 ? 18.448 73.339 -28.367 1.00 10.82 231 ASP A CA 1
ATOM 1672 C C . ASP A 1 231 ? 17.477 72.244 -27.920 1.00 10.07 231 ASP A C 1
ATOM 1673 O O . ASP A 1 231 ? 17.095 72.202 -26.734 1.00 10.64 231 ASP A O 1
ATOM 1678 N N . PRO A 1 232 ? 17.063 71.341 -28.832 1.00 9.59 232 PRO A N 1
ATOM 1679 C CA . PRO A 1 232 ? 16.118 70.311 -28.379 1.00 9.35 232 PRO A CA 1
ATOM 1680 C C . PRO A 1 232 ? 16.661 69.494 -27.205 1.00 10.78 232 PRO A C 1
ATOM 1681 O O . PRO A 1 232 ? 17.876 69.123 -27.175 1.00 10.01 232 PRO A O 1
ATOM 1685 N N . TYR A 1 233 ? 15.805 69.265 -26.208 1.00 9.95 233 TYR A N 1
ATOM 1686 C CA . TYR A 1 233 ? 16.252 68.655 -24.953 1.00 9.67 233 TYR A CA 1
ATOM 1687 C C . TYR A 1 233 ? 15.125 67.834 -24.352 1.00 10.11 233 TYR A C 1
ATOM 1688 O O . TYR A 1 233 ? 14.254 68.408 -23.663 1.00 11.85 233 TYR A O 1
ATOM 1697 N N . PRO A 1 234 ? 15.132 66.511 -24.601 1.00 10.52 234 PRO A N 1
ATOM 1698 C CA . PRO A 1 234 ? 14.069 65.588 -24.158 1.00 10.96 234 PRO A CA 1
ATOM 1699 C C . PRO A 1 234 ? 14.346 65.006 -22.785 1.00 11.47 234 PRO A C 1
ATOM 1700 O O . PRO A 1 234 ? 15.492 64.588 -22.469 1.00 11.24 234 PRO A O 1
ATOM 1704 N N . ILE A 1 235 ? 13.266 64.870 -22.022 1.00 11.24 235 ILE A N 1
ATOM 1705 C CA . ILE A 1 235 ? 13.256 64.167 -20.728 1.00 11.69 235 ILE A CA 1
ATOM 1706 C C . ILE A 1 235 ? 11.992 63.311 -20.710 1.00 11.51 235 ILE A C 1
ATOM 1707 O O . ILE A 1 235 ? 10.936 63.777 -21.111 1.00 11.82 235 ILE A O 1
ATOM 1712 N N . VAL A 1 236 ? 12.101 62.068 -20.257 1.00 11.28 236 VAL A N 1
ATOM 1713 C CA . VAL A 1 236 ? 10.918 61.224 -20.046 1.00 11.39 236 VAL A CA 1
ATOM 1714 C C . VAL A 1 236 ? 10.218 61.650 -18.746 1.00 11.17 236 VAL A C 1
ATOM 1715 O O . VAL A 1 236 ? 10.815 61.690 -17.675 1.00 12.15 236 VAL A O 1
ATOM 1719 N N . TYR A 1 237 ? 8.939 62.011 -18.862 1.00 12.48 237 TYR A N 1
ATOM 1720 C CA . TYR A 1 237 ? 8.253 62.629 -17.728 1.00 12.66 237 TYR A CA 1
ATOM 1721 C C . TYR A 1 237 ? 6.756 62.381 -17.902 1.00 13.51 237 TYR A C 1
ATOM 1722 O O . TYR A 1 237 ? 6.213 62.601 -18.972 1.00 12.79 237 TYR A O 1
ATOM 1731 N N . LYS A 1 238 ? 6.116 61.945 -16.821 1.00 15.65 238 LYS A N 1
ATOM 1732 C CA . LYS A 1 238 ? 4.644 61.729 -16.850 1.00 16.01 238 LYS A CA 1
ATOM 1733 C C . LYS A 1 238 ? 4.234 60.799 -17.999 1.00 15.39 238 LYS A C 1
ATOM 1734 O O . LYS A 1 238 ? 3.206 61.002 -18.660 1.00 16.74 238 LYS A O 1
ATOM 1740 N N . ASP A 1 239 ? 5.031 59.751 -18.179 1.00 15.49 239 ASP A N 1
ATOM 1741 C CA . ASP A 1 239 ? 4.803 58.695 -19.192 1.00 17.07 239 ASP A CA 1
ATOM 1742 C C . ASP A 1 239 ? 5.042 59.149 -20.627 1.00 16.00 239 ASP A C 1
ATOM 1743 O O . ASP A 1 239 ? 4.768 58.383 -21.586 1.00 16.76 239 ASP A O 1
ATOM 1748 N N . LYS A 1 240 ? 5.515 60.381 -20.797 1.00 14.32 240 LYS A N 1
ATOM 1749 C CA . LYS A 1 240 ? 5.587 60.990 -22.115 1.00 13.16 240 LYS A CA 1
ATOM 1750 C C . LYS A 1 240 ? 7.005 61.510 -22.372 1.00 13.07 240 LYS A C 1
ATOM 1751 O O . LYS A 1 240 ? 7.872 61.436 -21.465 1.00 13.36 240 LYS A O 1
ATOM 1757 N N . ILE A 1 241 ? 7.225 62.002 -23.587 1.00 11.83 241 ILE A N 1
ATOM 1758 C CA . ILE A 1 241 ? 8.501 62.681 -23.899 1.00 11.31 241 ILE A CA 1
ATOM 1759 C C . ILE A 1 241 ? 8.235 64.157 -23.814 1.00 11.25 241 ILE A C 1
ATOM 1760 O O . ILE A 1 241 ? 7.486 64.718 -24.644 1.00 11.76 241 ILE A O 1
ATOM 1765 N N . TYR A 1 242 ? 8.866 64.794 -22.826 1.00 10.73 242 TYR A N 1
ATOM 1766 C CA . TYR A 1 242 ? 8.850 66.254 -22.700 1.00 11.23 242 TYR A CA 1
ATOM 1767 C C . TYR A 1 242 ? 10.105 66.832 -23.338 1.00 11.34 242 TYR A C 1
ATOM 1768 O O . TYR A 1 242 ? 11.207 66.668 -22.774 1.00 13.01 242 TYR A O 1
ATOM 1777 N N . LEU A 1 243 ? 9.941 67.487 -24.486 1.00 11.17 243 LEU A N 1
ATOM 1778 C CA . LEU A 1 243 ? 11.107 68.022 -25.195 1.00 10.21 243 LEU A CA 1
ATOM 1779 C C . LEU A 1 243 ? 11.057 69.552 -25.134 1.00 10.99 243 LEU A C 1
ATOM 1780 O O . LEU A 1 243 ? 10.094 70.197 -25.588 1.00 11.09 243 LEU A O 1
ATOM 1785 N N . TYR A 1 244 ? 12.108 70.139 -24.559 1.00 10.09 244 TYR A N 1
ATOM 1786 C CA . TYR A 1 244 ? 12.150 71.590 -24.389 1.00 11.18 244 TYR A CA 1
ATOM 1787 C C . TYR A 1 244 ? 13.042 72.171 -25.451 1.00 11.65 244 TYR A C 1
ATOM 1788 O O . TYR A 1 244 ? 13.991 71.510 -25.902 1.00 12.48 244 TYR A O 1
ATOM 1797 N N . TYR A 1 245 ? 12.749 73.389 -25.867 1.00 11.22 245 TYR A N 1
ATOM 1798 C CA . TYR A 1 245 ? 13.525 74.014 -26.916 1.00 10.68 245 TYR A CA 1
ATOM 1799 C C . TYR A 1 245 ? 13.573 75.533 -26.729 1.00 11.53 245 TYR A C 1
ATOM 1800 O O . TYR A 1 245 ? 12.890 76.097 -25.835 1.00 11.56 245 TYR A O 1
ATOM 1809 N N . LYS A 1 246 ? 14.423 76.205 -27.512 1.00 10.93 246 LYS A N 1
ATOM 1810 C CA . LYS A 1 246 ? 14.509 77.672 -27.410 1.00 11.92 246 LYS A CA 1
ATOM 1811 C C . LYS A 1 246 ? 14.171 78.227 -28.772 1.00 11.45 246 LYS A C 1
ATOM 1812 O O . LYS A 1 246 ? 14.473 77.591 -29.794 1.00 11.49 246 LYS A O 1
ATOM 1818 N N . SER A 1 247 ? 13.646 79.454 -28.826 1.00 12.20 247 SER A N 1
ATOM 1819 C CA . SER A 1 247 ? 13.466 80.112 -30.132 1.00 12.30 247 SER A CA 1
ATOM 1820 C C . SER A 1 247 ? 13.910 81.558 -30.017 1.00 12.12 247 SER A C 1
ATOM 1821 O O . SER A 1 247 ? 13.797 82.176 -28.942 1.00 11.51 247 SER A O 1
ATOM 1824 N N . ASP A 1 248 ? 14.488 82.079 -31.100 1.00 12.85 248 ASP A N 1
ATOM 1825 C CA . ASP A 1 248 ? 14.879 83.498 -31.187 1.00 13.45 248 ASP A CA 1
ATOM 1826 C C . ASP A 1 248 ? 13.689 84.226 -31.799 1.00 14.05 248 ASP A C 1
ATOM 1827 O O . ASP A 1 248 ? 13.223 83.843 -32.890 1.00 15.37 248 ASP A O 1
ATOM 1832 N N . PHE A 1 249 ? 13.244 85.301 -31.171 1.00 14.45 249 PHE A N 1
ATOM 1833 C CA . PHE A 1 249 ? 12.164 86.114 -31.755 1.00 14.72 249 PHE A CA 1
ATOM 1834 C C . PHE A 1 249 ? 12.366 87.605 -31.522 1.00 15.39 249 PHE A C 1
ATOM 1835 O O . PHE A 1 249 ? 13.462 88.050 -31.142 1.00 14.94 249 PHE A O 1
ATOM 1843 N N . ASP A 1 250 ? 11.309 88.377 -31.833 1.00 15.86 250 ASP A N 1
ATOM 1844 C CA . ASP A 1 250 ? 11.370 89.826 -31.736 1.00 18.02 250 ASP A CA 1
ATOM 1845 C C . ASP A 1 250 ? 12.529 90.356 -32.593 1.00 18.44 250 ASP A C 1
ATOM 1846 O O . ASP A 1 250 ? 12.629 89.983 -33.779 1.00 20.13 250 ASP A O 1
ATOM 1851 N N . GLY A 1 251 ? 13.353 91.253 -32.071 1.00 18.77 251 GLY A N 1
ATOM 1852 C CA . GLY A 1 251 ? 14.425 91.841 -32.873 1.00 20.28 251 GLY A CA 1
ATOM 1853 C C . GLY A 1 251 ? 14.616 93.337 -32.697 1.00 22.05 251 GLY A C 1
ATOM 1854 O O . GLY A 1 251 ? 15.658 93.863 -33.105 1.00 25.21 251 GLY A O 1
ATOM 1855 N N . ASP A 1 252 ? 13.670 94.001 -32.030 1.00 23.83 252 ASP A N 1
ATOM 1856 C CA . ASP A 1 252 ? 13.704 95.467 -31.895 1.00 25.75 252 ASP A CA 1
ATOM 1857 C C . ASP A 1 252 ? 13.378 95.899 -30.473 1.00 23.89 252 ASP A C 1
ATOM 1858 O O . ASP A 1 252 ? 12.222 95.838 -30.068 1.00 23.13 252 ASP A O 1
ATOM 1863 N N . PRO A 1 253 ? 14.391 96.353 -29.719 1.00 24.88 253 PRO A N 1
ATOM 1864 C CA . PRO A 1 253 ? 15.787 96.644 -30.155 1.00 26.17 253 PRO A CA 1
ATOM 1865 C C . PRO A 1 253 ? 16.710 95.464 -30.442 1.00 25.69 253 PRO A C 1
ATOM 1866 O O . PRO A 1 253 ? 17.680 95.610 -31.180 1.00 28.21 253 PRO A O 1
ATOM 1870 N N . ASN A 1 254 ? 16.450 94.316 -29.824 1.00 24.11 254 ASN A N 1
ATOM 1871 C CA . ASN A 1 254 ? 17.308 93.161 -30.003 1.00 21.59 254 ASN A CA 1
ATOM 1872 C C . ASN A 1 254 ? 16.453 91.897 -30.073 1.00 18.41 254 ASN A C 1
ATOM 1873 O O . ASN A 1 254 ? 15.249 91.913 -29.783 1.00 17.89 254 ASN A O 1
ATOM 1878 N N . LEU A 1 255 ? 17.072 90.804 -30.494 1.00 18.98 255 LEU A N 1
ATOM 1879 C CA . LEU A 1 255 ? 16.424 89.517 -30.360 1.00 18.95 255 LEU A CA 1
ATOM 1880 C C . LEU A 1 255 ? 16.021 89.245 -28.926 1.00 17.75 255 LEU A C 1
ATOM 1881 O O . LEU A 1 255 ? 16.690 89.682 -27.974 1.00 17.80 255 LEU A O 1
ATOM 1886 N N . VAL A 1 256 ? 14.933 88.509 -28.788 1.00 16.69 256 VAL A N 1
ATOM 1887 C CA . VAL A 1 256 ? 14.520 87.932 -27.523 1.00 15.63 256 VAL A CA 1
ATOM 1888 C C . VAL A 1 256 ? 14.657 86.392 -27.617 1.00 15.94 256 VAL A C 1
ATOM 1889 O O . VAL A 1 256 ? 14.363 85.806 -28.643 1.00 15.98 256 VAL A O 1
ATOM 1893 N N . ARG A 1 257 ? 15.152 85.744 -26.568 1.00 15.33 257 ARG A N 1
ATOM 1894 C CA . ARG A 1 257 ? 15.159 84.281 -26.509 1.00 14.97 257 ARG A CA 1
ATOM 1895 C C . ARG A 1 257 ? 14.304 83.814 -25.375 1.00 13.27 257 ARG A C 1
ATOM 1896 O O . ARG A 1 257 ? 14.413 84.335 -24.261 1.00 13.35 257 ARG A O 1
ATOM 1904 N N . MET A 1 258 ? 13.405 82.865 -25.645 1.00 11.98 258 MET A N 1
ATOM 1905 C CA . MET A 1 258 ? 12.673 82.194 -24.566 1.00 12.45 258 MET A CA 1
ATOM 1906 C C . MET A 1 258 ? 12.550 80.688 -24.868 1.00 12.00 258 MET A C 1
ATOM 1907 O O . MET A 1 258 ? 12.926 80.228 -25.953 1.00 12.55 258 MET A O 1
ATOM 1912 N N . GLN A 1 259 ? 12.010 79.923 -23.920 1.00 11.36 259 GLN A N 1
ATOM 1913 C CA . GLN A 1 259 ? 12.057 78.474 -24.040 1.00 10.87 259 GLN A CA 1
ATOM 1914 C C . GLN A 1 259 ? 10.655 77.911 -24.059 1.00 12.06 259 GLN A C 1
ATOM 1915 O O . GLN A 1 259 ? 9.777 78.354 -23.320 1.00 12.28 259 GLN A O 1
ATOM 1921 N N . GLY A 1 260 ? 10.465 76.906 -24.884 1.00 11.85 260 GLY A N 1
ATOM 1922 C CA . GLY A 1 260 ? 9.159 76.253 -25.017 1.00 11.52 260 GLY A CA 1
ATOM 1923 C C . GLY A 1 260 ? 9.217 74.774 -24.790 1.00 11.57 260 GLY A C 1
ATOM 1924 O O . GLY A 1 260 ? 10.318 74.191 -24.587 1.00 11.67 260 GLY A O 1
ATOM 1925 N N . LEU A 1 261 ? 8.033 74.165 -24.846 1.00 11.30 261 LEU A N 1
ATOM 1926 C CA . LEU A 1 261 ? 7.864 72.729 -24.592 1.00 11.36 261 LEU A CA 1
ATOM 1927 C C . LEU A 1 261 ? 7.007 72.089 -25.672 1.00 12.56 261 LEU A C 1
ATOM 1928 O O . LEU A 1 261 ? 5.992 72.672 -26.107 1.00 13.45 261 LEU A O 1
ATOM 1933 N N . ALA A 1 262 ? 7.387 70.883 -26.100 1.00 11.90 262 ALA A N 1
ATOM 1934 C CA . ALA A 1 262 ? 6.483 69.998 -26.887 1.00 11.85 262 ALA A CA 1
ATOM 1935 C C . ALA A 1 262 ? 6.504 68.595 -26.327 1.00 12.43 262 ALA A C 1
ATOM 1936 O O . ALA A 1 262 ? 7.540 68.088 -25.854 1.00 12.34 262 ALA A O 1
ATOM 1938 N N . ILE A 1 263 ? 5.352 67.905 -26.395 1.00 12.02 263 ILE A N 1
ATOM 1939 C CA . ILE A 1 263 ? 5.193 66.651 -25.699 1.00 13.00 263 ILE A CA 1
ATOM 1940 C C . ILE A 1 263 ? 4.753 65.586 -26.706 1.00 13.13 263 ILE A C 1
ATOM 1941 O O . ILE A 1 263 ? 3.942 65.886 -27.579 1.00 13.34 263 ILE A O 1
ATOM 1946 N N . ALA A 1 264 ? 5.286 64.374 -26.568 1.00 12.96 264 ALA A N 1
ATOM 1947 C CA . ALA A 1 264 ? 4.945 63.257 -27.473 1.00 13.13 264 ALA A CA 1
ATOM 1948 C C . ALA A 1 264 ? 4.748 61.940 -26.746 1.00 13.42 264 ALA A C 1
ATOM 1949 O O . ALA A 1 264 ? 5.286 61.717 -25.671 1.00 13.84 264 ALA A O 1
ATOM 1951 N N . ASP A 1 265 ? 3.925 61.075 -27.347 1.00 12.91 265 ASP A N 1
ATOM 1952 C CA . ASP A 1 265 ? 3.760 59.702 -26.904 1.00 13.72 265 ASP A CA 1
ATOM 1953 C C . ASP A 1 265 ? 4.757 58.711 -27.520 1.00 13.45 265 ASP A C 1
ATOM 1954 O O . ASP A 1 265 ? 4.940 57.608 -27.008 1.00 15.41 265 ASP A O 1
ATOM 1959 N N . ASN A 1 266 ? 5.347 59.105 -28.632 1.00 13.84 266 ASN A N 1
ATOM 1960 C CA . ASN A 1 266 ? 6.327 58.250 -29.335 1.00 13.47 266 ASN A CA 1
ATOM 1961 C C . ASN A 1 266 ? 7.468 59.171 -29.770 1.00 11.80 266 ASN A C 1
ATOM 1962 O O . ASN A 1 266 ? 7.251 60.317 -30.071 1.00 11.28 266 ASN A O 1
ATOM 1967 N N . PRO A 1 267 ? 8.714 58.662 -29.816 1.00 12.08 267 PRO A N 1
ATOM 1968 C CA . PRO A 1 267 ? 9.840 59.561 -30.118 1.00 12.33 267 PRO A CA 1
ATOM 1969 C C . PRO A 1 267 ? 9.895 60.220 -31.499 1.00 12.44 267 PRO A C 1
ATOM 1970 O O . PRO A 1 267 ? 10.513 61.306 -31.677 1.00 11.21 267 PRO A O 1
ATOM 1974 N N . LEU A 1 268 ? 9.186 59.620 -32.470 1.00 11.65 268 LEU A N 1
ATOM 1975 C CA . LEU A 1 268 ? 9.076 60.209 -33.785 1.00 11.97 268 LEU A CA 1
ATOM 1976 C C . LEU A 1 268 ? 7.836 61.110 -33.948 1.00 13.16 268 LEU A C 1
ATOM 1977 O O . LEU A 1 268 ? 7.538 61.588 -35.044 1.00 13.83 268 LEU A O 1
ATOM 1982 N N . GLY A 1 269 ? 7.160 61.362 -32.826 1.00 13.01 269 GLY A N 1
ATOM 1983 C CA . GLY A 1 269 ? 6.014 62.270 -32.804 1.00 13.82 269 GLY A CA 1
ATOM 1984 C C . GLY A 1 269 ? 4.691 61.534 -32.879 1.00 14.50 269 GLY A C 1
ATOM 1985 O O . GLY A 1 269 ? 4.626 60.299 -32.685 1.00 15.58 269 GLY A O 1
ATOM 1986 N N . PRO A 1 270 ? 3.604 62.302 -33.069 1.00 15.26 270 PRO A N 1
ATOM 1987 C CA . PRO A 1 270 ? 3.558 63.758 -33.178 1.00 15.86 270 PRO A CA 1
ATOM 1988 C C . PRO A 1 270 ? 3.863 64.505 -31.863 1.00 16.63 270 PRO A C 1
ATOM 1989 O O . PRO A 1 270 ? 3.358 64.159 -30.780 1.00 17.60 270 PRO A O 1
ATOM 1993 N N . PHE A 1 271 ? 4.693 65.526 -31.965 1.00 16.71 271 PHE A N 1
ATOM 1994 C CA . PHE A 1 271 ? 4.913 66.392 -30.820 1.00 15.26 271 PHE A CA 1
ATOM 1995 C C . PHE A 1 271 ? 3.877 67.486 -30.816 1.00 15.95 271 PHE A C 1
ATOM 1996 O O . PHE A 1 271 ? 3.600 68.102 -31.866 1.00 17.74 271 PHE A O 1
ATOM 2004 N N . LYS A 1 272 ? 3.267 67.689 -29.661 1.00 16.23 272 LYS A N 1
ATOM 2005 C CA . LYS A 1 272 ? 2.294 68.768 -29.492 1.00 16.17 272 LYS A CA 1
ATOM 2006 C C . LYS A 1 272 ? 2.865 69.845 -28.591 1.00 14.64 272 LYS A C 1
ATOM 2007 O O . LYS A 1 272 ? 3.169 69.582 -27.428 1.00 15.28 272 LYS A O 1
ATOM 2013 N N . LYS A 1 273 ? 2.997 71.048 -29.148 1.00 13.38 273 LYS A N 1
ATOM 2014 C CA . LYS A 1 273 ? 3.531 72.194 -28.390 1.00 13.45 273 LYS A CA 1
ATOM 2015 C C . LYS A 1 273 ? 2.592 72.587 -27.235 1.00 14.42 273 LYS A C 1
ATOM 2016 O O . LYS A 1 273 ? 1.347 72.522 -27.377 1.00 14.85 273 LYS A O 1
ATOM 2022 N N . SER A 1 274 ? 3.176 72.966 -26.097 1.00 13.87 274 SER A N 1
ATOM 2023 C CA . SER A 1 274 ? 2.319 73.564 -25.026 1.00 14.40 274 SER A CA 1
ATOM 2024 C C . SER A 1 274 ? 1.613 74.831 -25.489 1.00 14.33 274 SER A C 1
ATOM 2025 O O . SER A 1 274 ? 2.213 75.726 -26.054 1.00 13.59 274 SER A O 1
ATOM 2028 N N . PRO A 1 275 ? 0.280 74.936 -25.230 1.00 14.98 275 PRO A N 1
ATOM 2029 C CA . PRO A 1 275 ? -0.380 76.193 -25.518 1.00 17.13 275 PRO A CA 1
ATOM 2030 C C . PRO A 1 275 ? 0.107 77.344 -24.652 1.00 17.61 275 PRO A C 1
ATOM 2031 O O . PRO A 1 275 ? -0.225 78.505 -24.927 1.00 20.30 275 PRO A O 1
ATOM 2035 N N . LEU A 1 276 ? 0.826 77.025 -23.589 1.00 17.22 276 LEU A N 1
ATOM 2036 C CA . LEU A 1 276 ? 1.430 78.031 -22.733 1.00 16.90 276 LEU A CA 1
ATOM 2037 C C . LEU A 1 276 ? 2.882 78.408 -23.091 1.00 16.34 276 LEU A C 1
ATOM 2038 O O . LEU A 1 276 ? 3.528 79.159 -22.366 1.00 14.89 276 LEU A O 1
ATOM 2043 N N . ASN A 1 277 ? 3.408 77.949 -24.216 1.00 16.74 277 ASN A N 1
ATOM 2044 C CA . ASN A 1 277 ? 4.733 78.444 -24.624 1.00 14.73 277 ASN A CA 1
ATOM 2045 C C . ASN A 1 277 ? 4.736 79.962 -24.843 1.00 14.60 277 ASN A C 1
ATOM 2046 O O . ASN A 1 277 ? 3.764 80.493 -25.386 1.00 15.36 277 ASN A O 1
ATOM 2051 N N . PRO A 1 278 ? 5.829 80.650 -24.506 1.00 14.21 278 PRO A N 1
ATOM 2052 C CA . PRO A 1 278 ? 7.047 80.127 -23.846 1.00 14.65 278 PRO A CA 1
ATOM 2053 C C . PRO A 1 278 ? 6.797 79.788 -22.375 1.00 14.07 278 PRO A C 1
ATOM 2054 O O . PRO A 1 278 ? 6.110 80.576 -21.675 1.00 15.28 278 PRO A O 1
ATOM 2058 N N . VAL A 1 279 ? 7.384 78.673 -21.921 1.00 12.47 279 VAL A N 1
ATOM 2059 C CA . VAL A 1 279 ? 7.312 78.217 -20.500 1.00 12.86 279 VAL A CA 1
ATOM 2060 C C . VAL A 1 279 ? 8.416 78.844 -19.616 1.00 13.20 279 VAL A C 1
ATOM 2061 O O . VAL A 1 279 ? 8.275 78.890 -18.365 1.00 12.28 279 VAL A O 1
ATOM 2065 N N . ILE A 1 280 ? 9.498 79.303 -20.240 1.00 11.87 280 ILE A N 1
ATOM 2066 C CA . ILE A 1 280 ? 10.591 79.979 -19.480 1.00 11.86 280 ILE A CA 1
ATOM 2067 C C . ILE A 1 280 ? 10.891 81.307 -20.155 1.00 12.86 280 ILE A C 1
ATOM 2068 O O . ILE A 1 280 ? 11.046 81.346 -21.378 1.00 13.63 280 ILE A O 1
ATOM 2073 N N . ASN A 1 281 ? 10.867 82.399 -19.380 1.00 12.78 281 ASN A N 1
ATOM 2074 C CA . ASN A 1 281 ? 10.831 83.761 -19.922 1.00 12.66 281 ASN A CA 1
ATOM 2075 C C . ASN A 1 281 ? 12.201 84.365 -20.181 1.00 11.57 281 ASN A C 1
ATOM 2076 O O . ASN A 1 281 ? 12.328 85.541 -20.553 1.00 12.38 281 ASN A O 1
ATOM 2081 N N . SER A 1 282 ? 13.248 83.562 -19.993 1.00 11.47 282 SER A N 1
ATOM 2082 C CA . SER A 1 282 ? 14.642 84.051 -20.114 1.00 10.16 282 SER A CA 1
ATOM 2083 C C . SER A 1 282 ? 15.502 82.859 -20.487 1.00 11.25 282 SER A C 1
ATOM 2084 O O . SER A 1 282 ? 14.965 81.839 -20.891 1.00 11.46 282 SER A O 1
ATOM 2087 N N . GLY A 1 283 ? 16.802 83.026 -20.366 1.00 11.00 283 GLY A N 1
ATOM 2088 C CA . GLY A 1 283 ? 17.731 81.987 -20.713 1.00 11.15 283 GLY A CA 1
ATOM 2089 C C . GLY A 1 283 ? 18.205 81.958 -22.156 1.00 12.44 283 GLY A C 1
ATOM 2090 O O . GLY A 1 283 ? 18.034 82.865 -22.876 1.00 13.25 283 GLY A O 1
ATOM 2091 N N . HIS A 1 284 ? 18.847 80.864 -22.503 1.00 12.70 284 HIS A N 1
ATOM 2092 C CA . HIS A 1 284 ? 19.299 80.682 -23.848 1.00 13.05 284 HIS A CA 1
ATOM 2093 C C . HIS A 1 284 ? 19.155 79.183 -24.177 1.00 11.64 284 HIS A C 1
ATOM 2094 O O . HIS A 1 284 ? 18.077 78.682 -24.263 1.00 11.70 284 HIS A O 1
ATOM 2101 N N . GLU A 1 285 ? 20.266 78.476 -24.286 1.00 12.46 285 GLU A N 1
ATOM 2102 C CA . GLU A 1 285 ? 20.185 77.017 -24.492 1.00 11.71 285 GLU A CA 1
ATOM 2103 C C . GLU A 1 285 ? 19.451 76.342 -23.326 1.00 10.99 285 GLU A C 1
ATOM 2104 O O . GLU A 1 285 ? 19.649 76.702 -22.251 1.00 12.13 285 GLU A O 1
ATOM 2110 N N . THR A 1 286 ? 18.579 75.397 -23.617 1.00 11.55 286 THR A N 1
ATOM 2111 C CA . THR A 1 286 ? 17.880 74.653 -22.607 1.00 11.51 286 THR A CA 1
ATOM 2112 C C . THR A 1 286 ? 18.743 73.606 -21.904 1.00 11.36 286 THR A C 1
ATOM 2113 O O . THR A 1 286 ? 19.458 72.916 -22.527 1.00 12.17 286 THR A O 1
ATOM 2117 N N . THR A 1 287 ? 18.586 73.520 -20.592 1.00 10.67 287 THR A N 1
ATOM 2118 C CA . THR A 1 287 ? 19.098 72.390 -19.812 1.00 10.39 287 THR A CA 1
ATOM 2119 C C . THR A 1 287 ? 18.115 72.150 -18.661 1.00 9.71 287 THR A C 1
ATOM 2120 O O . THR A 1 287 ? 17.904 73.025 -17.816 1.00 10.33 287 THR A O 1
ATOM 2124 N N . LEU A 1 288 ? 17.547 70.944 -18.619 1.00 10.12 288 LEU A N 1
ATOM 2125 C CA . LEU A 1 288 ? 16.564 70.585 -17.604 1.00 9.48 288 LEU A CA 1
ATOM 2126 C C . LEU A 1 288 ? 16.840 69.207 -16.988 1.00 9.96 288 LEU A C 1
ATOM 2127 O O . LEU A 1 288 ? 17.656 68.399 -17.496 1.00 10.56 288 LEU A O 1
ATOM 2132 N N . PHE A 1 289 ? 16.173 68.919 -15.881 1.00 10.82 289 PHE A N 1
ATOM 2133 C CA . PHE A 1 289 ? 16.255 67.578 -15.289 1.00 10.89 289 PHE A CA 1
ATOM 2134 C C . PHE A 1 289 ? 15.077 67.333 -14.366 1.00 10.82 289 PHE A C 1
ATOM 2135 O O . PHE A 1 289 ? 14.614 68.279 -13.706 1.00 11.66 289 PHE A O 1
ATOM 2143 N N . PRO A 1 290 ? 14.611 66.080 -14.284 1.00 11.06 290 PRO A N 1
ATOM 2144 C CA . PRO A 1 290 ? 13.533 65.804 -13.316 1.00 12.61 290 PRO A CA 1
ATOM 2145 C C . PRO A 1 290 ? 14.019 66.080 -11.899 1.00 11.94 290 PRO A C 1
ATOM 2146 O O . PRO A 1 290 ? 15.189 65.848 -11.589 1.00 12.07 290 PRO A O 1
ATOM 2150 N N . PHE A 1 291 ? 13.197 66.708 -11.085 1.00 11.29 291 PHE A N 1
ATOM 2151 C CA . PHE A 1 291 ? 13.591 67.011 -9.737 1.00 11.66 291 PHE A CA 1
ATOM 2152 C C . PHE A 1 291 ? 12.342 66.912 -8.848 1.00 11.62 291 PHE A C 1
ATOM 2153 O O . PHE A 1 291 ? 11.427 67.526 -9.098 1.00 11.75 291 PHE A O 1
ATOM 2161 N N . LYS A 1 292 ? 12.380 66.077 -7.827 1.00 13.50 292 LYS A N 1
ATOM 2162 C CA . LYS A 1 292 ? 11.181 65.776 -7.073 1.00 13.57 292 LYS A CA 1
ATOM 2163 C C . LYS A 1 292 ? 10.094 65.338 -8.063 1.00 14.53 292 LYS A C 1
ATOM 2164 O O . LYS A 1 292 ? 10.392 64.638 -8.958 1.00 14.60 292 LYS A O 1
ATOM 2170 N N . GLU A 1 293 ? 8.870 65.792 -7.886 1.00 14.24 293 GLU A N 1
ATOM 2171 C CA . GLU A 1 293 ? 7.804 65.490 -8.827 1.00 14.26 293 GLU A CA 1
ATOM 2172 C C . GLU A 1 293 ? 7.772 66.382 -10.050 1.00 13.82 293 GLU A C 1
ATOM 2173 O O . GLU A 1 293 ? 6.972 66.195 -10.912 1.00 13.60 293 GLU A O 1
ATOM 2179 N N . GLY A 1 294 ? 8.658 67.363 -10.062 1.00 13.41 294 GLY A N 1
ATOM 2180 C CA . GLY A 1 294 ? 8.698 68.368 -11.097 1.00 12.16 294 GLY A CA 1
ATOM 2181 C C . GLY A 1 294 ? 9.929 68.388 -11.991 1.00 12.41 294 GLY A C 1
ATOM 2182 O O . GLY A 1 294 ? 10.540 67.380 -12.226 1.00 13.19 294 GLY A O 1
ATOM 2183 N N . MET A 1 295 ? 10.217 69.571 -12.503 1.00 11.72 295 MET A N 1
ATOM 2184 C CA . MET A 1 295 ? 11.296 69.690 -13.491 1.00 11.11 295 MET A CA 1
ATOM 2185 C C . MET A 1 295 ? 12.107 70.914 -13.145 1.00 10.42 295 MET A C 1
ATOM 2186 O O . MET A 1 295 ? 11.542 72.014 -12.985 1.00 11.20 295 MET A O 1
ATOM 2191 N N . ALA A 1 296 ? 13.432 70.756 -13.090 1.00 10.00 296 ALA A N 1
ATOM 2192 C CA . ALA A 1 296 ? 14.301 71.947 -12.863 1.00 10.40 296 ALA A CA 1
ATOM 2193 C C . ALA A 1 296 ? 14.948 72.383 -14.156 1.00 9.89 296 ALA A C 1
ATOM 2194 O O . ALA A 1 296 ? 15.052 71.587 -15.084 1.00 10.38 296 ALA A O 1
ATOM 2196 N N . ALA A 1 297 ? 15.334 73.645 -14.235 1.00 9.12 297 ALA A N 1
ATOM 2197 C CA . ALA A 1 297 ? 15.889 74.192 -15.455 1.00 9.46 297 ALA A CA 1
ATOM 2198 C C . ALA A 1 297 ? 17.028 75.173 -15.161 1.00 9.45 297 ALA A C 1
ATOM 2199 O O . ALA A 1 297 ? 16.965 75.927 -14.197 1.00 10.04 297 ALA A O 1
ATOM 2201 N N . LEU A 1 298 ? 18.078 75.159 -15.989 1.00 9.70 298 LEU A N 1
ATOM 2202 C CA . LEU A 1 298 ? 19.102 76.170 -15.853 1.00 10.20 298 LEU A CA 1
ATOM 2203 C C . LEU A 1 298 ? 18.741 77.287 -16.827 1.00 10.13 298 LEU A C 1
ATOM 2204 O O . LEU A 1 298 ? 18.537 77.043 -18.007 1.00 11.64 298 LEU A O 1
ATOM 2209 N N . VAL A 1 299 ? 18.716 78.519 -16.337 1.00 10.22 299 VAL A N 1
ATOM 2210 C CA . VAL A 1 299 ? 18.222 79.660 -17.094 1.00 9.84 299 VAL A CA 1
ATOM 2211 C C . VAL A 1 299 ? 19.373 80.642 -17.209 1.00 11.38 299 VAL A C 1
ATOM 2212 O O . VAL A 1 299 ? 19.678 81.401 -16.278 1.00 11.38 299 VAL A O 1
ATOM 2216 N N . ILE A 1 300 ? 20.074 80.580 -18.342 1.00 11.06 300 ILE A N 1
ATOM 2217 C CA . ILE A 1 300 ? 21.412 81.183 -18.470 1.00 11.60 300 ILE A CA 1
ATOM 2218 C C . ILE A 1 300 ? 21.503 82.393 -19.402 1.00 12.29 300 ILE A C 1
ATOM 2219 O O . ILE A 1 300 ? 20.721 82.511 -20.350 1.00 12.34 300 ILE A O 1
ATOM 2224 N N A ARG A 1 301 ? 22.452 83.283 -19.070 0.50 12.73 301 ARG A N 1
ATOM 2225 N N B ARG A 1 301 ? 22.471 83.272 -19.105 0.50 13.04 301 ARG A N 1
ATOM 2226 C CA A ARG A 1 301 ? 22.911 84.419 -19.899 0.50 13.54 301 ARG A CA 1
ATOM 2227 C CA B ARG A 1 301 ? 22.940 84.357 -19.999 0.50 14.12 301 ARG A CA 1
ATOM 2228 C C A ARG A 1 301 ? 21.944 85.558 -20.154 0.50 13.31 301 ARG A C 1
ATOM 2229 C C B ARG A 1 301 ? 21.996 85.529 -20.220 0.50 13.57 301 ARG A C 1
ATOM 2230 O O A ARG A 1 301 ? 22.195 86.713 -19.759 0.50 14.88 301 ARG A O 1
ATOM 2231 O O B ARG A 1 301 ? 22.325 86.678 -19.876 0.50 15.45 301 ARG A O 1
ATOM 2246 N N . ASP A 1 302 ? 20.831 85.248 -20.804 1.00 13.50 302 ASP A N 1
ATOM 2247 C CA . ASP A 1 302 ? 19.945 86.308 -21.337 1.00 13.06 302 ASP A CA 1
ATOM 2248 C C . ASP A 1 302 ? 18.600 86.389 -20.660 1.00 13.59 302 ASP A C 1
ATOM 2249 O O . ASP A 1 302 ? 18.196 85.440 -19.958 1.00 13.30 302 ASP A O 1
ATOM 2254 N N . GLY A 1 303 ? 17.910 87.523 -20.862 1.00 13.11 303 GLY A N 1
ATOM 2255 C CA . GLY A 1 303 ? 16.564 87.728 -20.316 1.00 12.27 303 GLY A CA 1
ATOM 2256 C C . GLY A 1 303 ? 16.632 88.255 -18.883 1.00 12.93 303 GLY A C 1
ATOM 2257 O O . GLY A 1 303 ? 17.690 88.263 -18.238 1.00 13.86 303 GLY A O 1
ATOM 2258 N N . THR A 1 304 ? 15.485 88.705 -18.389 1.00 12.66 304 THR A N 1
ATOM 2259 C CA . THR A 1 304 ? 15.441 89.252 -17.048 1.00 13.47 304 THR A CA 1
ATOM 2260 C C . THR A 1 304 ? 15.869 88.254 -15.981 1.00 13.15 304 THR A C 1
ATOM 2261 O O . THR A 1 304 ? 16.494 88.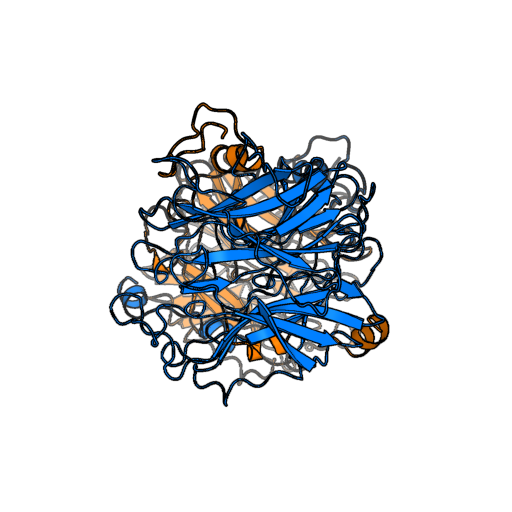644 -15.004 1.00 13.39 304 THR A O 1
ATOM 2265 N N . GLU A 1 305 ? 15.557 86.977 -16.196 1.00 13.57 305 GLU A N 1
ATOM 2266 C CA . GLU A 1 305 ? 15.849 85.956 -15.175 1.00 12.78 305 GLU A CA 1
ATOM 2267 C C . GLU A 1 305 ? 17.038 85.094 -15.561 1.00 12.21 305 GLU A C 1
ATOM 2268 O O . GLU A 1 305 ? 17.146 83.941 -15.143 1.00 12.81 305 GLU A O 1
ATOM 2274 N N . HIS A 1 306 ? 17.996 85.691 -16.275 1.00 12.08 306 HIS A N 1
ATOM 2275 C CA . HIS A 1 306 ? 19.277 85.024 -16.408 1.00 12.14 306 HIS A CA 1
ATOM 2276 C C . HIS A 1 306 ? 19.906 84.726 -15.058 1.00 12.84 306 HIS A C 1
ATOM 2277 O O . HIS A 1 306 ? 19.592 85.384 -14.033 1.00 12.65 306 HIS A O 1
ATOM 2284 N N . ASN A 1 307 ? 20.764 83.709 -15.054 1.00 12.13 307 ASN A N 1
ATOM 2285 C CA . ASN A 1 307 ? 21.478 83.339 -13.840 1.00 13.71 307 ASN A CA 1
ATOM 2286 C C . ASN A 1 307 ? 20.567 82.826 -12.763 1.00 12.81 307 ASN A C 1
ATOM 2287 O O . ASN A 1 307 ? 20.811 83.097 -11.606 1.00 12.50 307 ASN A O 1
ATOM 2292 N N . THR A 1 308 ? 19.520 82.102 -13.164 1.00 11.79 308 THR A N 1
ATOM 2293 C CA . THR A 1 308 ? 18.708 81.409 -12.194 1.00 10.72 308 THR A CA 1
ATOM 2294 C C . THR A 1 308 ? 18.644 79.918 -12.480 1.00 11.32 308 THR A C 1
ATOM 2295 O O . THR A 1 308 ? 18.863 79.474 -13.628 1.00 10.55 308 THR A O 1
ATOM 2299 N N . VAL A 1 309 ? 18.399 79.154 -11.406 1.00 9.72 309 VAL A N 1
ATOM 2300 C CA . VAL A 1 309 ? 17.852 77.794 -11.558 1.00 9.63 309 VAL A CA 1
ATOM 2301 C C . VAL A 1 309 ? 16.357 77.948 -11.314 1.00 9.91 309 VAL A C 1
ATOM 2302 O O . VAL A 1 309 ? 15.952 78.677 -10.375 1.00 11.06 309 VAL A O 1
ATOM 2306 N N . GLN A 1 310 ? 15.549 77.280 -12.131 1.00 9.77 310 GLN A N 1
ATOM 2307 C CA . GLN A 1 310 ? 14.097 77.405 -12.016 1.00 10.33 310 GLN A CA 1
ATOM 2308 C C . GLN A 1 310 ? 13.451 76.039 -11.828 1.00 11.20 310 GLN A C 1
ATOM 2309 O O . GLN A 1 310 ? 14.078 75.004 -12.062 1.00 11.85 310 GLN A O 1
ATOM 2315 N N . TYR A 1 311 ? 12.198 76.022 -11.346 1.00 11.00 311 TYR A N 1
ATOM 2316 C CA . TYR A 1 311 ? 11.556 74.762 -11.057 1.00 10.85 311 TYR A CA 1
ATOM 2317 C C . TYR A 1 311 ? 10.085 74.866 -11.354 1.00 11.52 311 TYR A C 1
ATOM 2318 O O . TYR A 1 311 ? 9.458 75.844 -10.931 1.00 12.37 311 TYR A O 1
ATOM 2327 N N . ALA A 1 312 ? 9.547 73.835 -11.994 1.00 10.89 312 ALA A N 1
ATOM 2328 C CA . ALA A 1 312 ? 8.098 73.732 -12.280 1.00 11.52 312 ALA A CA 1
ATOM 2329 C C . ALA A 1 312 ? 7.610 72.425 -11.675 1.00 12.83 312 ALA A C 1
ATOM 2330 O O . ALA A 1 312 ? 8.122 71.342 -11.967 1.00 12.98 312 ALA A O 1
ATOM 2332 N N . GLU A 1 313 ? 6.578 72.501 -10.828 1.00 13.30 313 GLU A N 1
ATOM 2333 C CA . GLU A 1 313 ? 6.008 71.283 -10.276 1.00 13.96 313 GLU A CA 1
ATOM 2334 C C . GLU A 1 313 ? 5.444 70.325 -11.311 1.00 14.41 313 GLU A C 1
ATOM 2335 O O . GLU A 1 313 ? 5.373 69.094 -11.082 1.00 14.66 313 GLU A O 1
ATOM 2341 N N . ASP A 1 314 ? 5.066 70.887 -12.457 1.00 14.66 314 ASP A N 1
ATOM 2342 C CA . ASP A 1 314 ? 4.374 70.148 -13.519 1.00 14.25 314 ASP A CA 1
ATOM 2343 C C . ASP A 1 314 ? 5.131 70.177 -14.832 1.00 13.65 314 ASP A C 1
ATOM 2344 O O . ASP A 1 314 ? 4.592 69.843 -15.873 1.00 13.11 314 ASP A O 1
ATOM 2349 N N . GLY A 1 315 ? 6.380 70.652 -14.781 1.00 12.29 315 GLY A N 1
ATOM 2350 C CA . GLY A 1 315 ? 7.142 70.831 -16.016 1.00 12.39 315 GLY A CA 1
ATOM 2351 C C . GLY A 1 315 ? 6.741 71.954 -16.977 1.00 12.15 315 GLY A C 1
ATOM 2352 O O . GLY A 1 315 ? 7.277 72.044 -18.079 1.00 12.06 315 GLY A O 1
ATOM 2353 N N . VAL A 1 316 ? 5.772 72.785 -16.582 1.00 12.11 316 VAL A N 1
ATOM 2354 C CA . VAL A 1 316 ? 5.216 73.832 -17.445 1.00 12.40 316 VAL A CA 1
ATOM 2355 C C . VAL A 1 316 ? 5.278 75.211 -16.817 1.00 12.63 316 VAL A C 1
ATOM 2356 O O . VAL A 1 316 ? 5.598 76.184 -17.492 1.00 13.74 316 VAL A O 1
ATOM 2360 N N . ASN A 1 317 ? 4.898 75.283 -15.533 1.00 13.62 317 ASN A N 1
ATOM 2361 C CA . ASN A 1 317 ? 4.828 76.556 -14.786 1.00 14.15 317 ASN A CA 1
ATOM 2362 C C . ASN A 1 317 ? 6.062 76.743 -13.884 1.00 12.77 317 ASN A C 1
ATOM 2363 O O . ASN A 1 317 ? 6.147 76.207 -12.777 1.00 13.89 317 ASN A O 1
ATOM 2368 N N . PHE A 1 318 ? 7.031 77.487 -14.412 1.00 12.11 318 PHE A N 1
ATOM 2369 C CA . PHE A 1 318 ? 8.357 77.650 -13.813 1.00 11.92 318 PHE A CA 1
ATOM 2370 C C . PHE A 1 318 ? 8.477 78.886 -12.946 1.00 12.57 318 PHE A C 1
ATOM 2371 O O . PHE A 1 318 ? 8.094 79.990 -13.368 1.00 13.39 318 PHE A O 1
ATOM 2379 N N . ASN A 1 319 ? 9.109 78.680 -11.791 1.00 12.52 319 ASN A N 1
ATOM 2380 C CA . ASN A 1 319 ? 9.394 79.730 -10.843 1.00 12.36 319 ASN A CA 1
ATOM 2381 C C . ASN A 1 319 ? 10.872 79.788 -10.527 1.00 11.79 319 ASN A C 1
ATOM 2382 O O . ASN A 1 319 ? 11.603 78.798 -10.682 1.00 11.07 319 ASN A O 1
ATOM 2387 N N . ILE A 1 320 ? 11.320 80.934 -10.062 1.00 11.47 320 ILE A N 1
ATOM 2388 C CA . ILE A 1 320 ? 12.738 81.093 -9.725 1.00 11.32 320 ILE A CA 1
ATOM 2389 C C . ILE A 1 320 ? 13.015 80.287 -8.464 1.00 12.67 320 ILE A C 1
ATOM 2390 O O . ILE A 1 320 ? 12.371 80.487 -7.399 1.00 12.15 320 ILE A O 1
ATOM 2395 N N . ALA A 1 321 ? 13.982 79.374 -8.556 1.00 11.30 321 ALA A N 1
ATOM 2396 C CA . ALA A 1 321 ? 14.349 78.545 -7.375 1.00 11.57 321 ALA A CA 1
ATOM 2397 C C . ALA A 1 321 ? 15.625 79.015 -6.696 1.00 11.18 321 ALA A C 1
ATOM 2398 O O . ALA A 1 321 ? 15.792 78.864 -5.471 1.00 12.14 321 ALA A O 1
ATOM 2400 N N . SER A 1 322 ? 16.527 79.631 -7.445 1.00 10.12 322 SER A N 1
ATOM 2401 C CA . SER A 1 322 ? 17.766 80.173 -6.868 1.00 10.88 322 SER A CA 1
ATOM 2402 C C . SER A 1 322 ? 18.392 81.161 -7.869 1.00 10.77 322 SER A C 1
ATOM 2403 O O . SER A 1 322 ? 18.017 81.161 -9.042 1.00 10.10 322 SER A O 1
ATOM 2406 N N . ILE A 1 323 ? 19.346 81.947 -7.381 1.00 10.86 323 ILE A N 1
ATOM 2407 C CA . ILE A 1 323 ? 20.112 82.891 -8.198 1.00 10.67 323 ILE A CA 1
ATOM 2408 C C . ILE A 1 323 ? 21.567 82.467 -8.048 1.00 11.10 323 ILE A C 1
ATOM 2409 O O . ILE A 1 323 ? 22.066 82.275 -6.903 1.00 11.33 323 ILE A O 1
ATOM 2414 N N . VAL A 1 324 ? 22.248 82.247 -9.170 1.00 11.17 324 VAL A N 1
ATOM 2415 C CA . VAL A 1 324 ? 23.553 81.569 -9.128 1.00 12.12 324 VAL A CA 1
ATOM 2416 C C . VAL A 1 324 ? 24.512 82.338 -10.050 1.00 13.53 324 VAL A C 1
ATOM 2417 O O . VAL A 1 324 ? 24.106 83.232 -10.799 1.00 15.58 324 VAL A O 1
ATOM 2421 N N A GLU A 1 325 ? 25.785 82.031 -9.999 0.50 15.30 325 GLU A N 1
ATOM 2422 N N B GLU A 1 325 ? 25.790 81.989 -9.938 0.50 14.65 325 GLU A N 1
ATOM 2423 C CA A GLU A 1 325 ? 26.666 82.741 -10.893 0.50 15.70 325 GLU A CA 1
ATOM 2424 C CA B GLU A 1 325 ? 26.893 82.658 -10.634 0.50 14.78 325 GLU A CA 1
ATOM 2425 C C A GLU A 1 325 ? 27.584 81.766 -11.593 0.50 15.40 325 GLU A C 1
ATOM 2426 C C B GLU A 1 325 ? 27.595 81.708 -11.595 0.50 14.89 325 GLU A C 1
ATOM 2427 O O A GLU A 1 325 ? 27.791 80.631 -11.130 0.50 14.35 325 GLU A O 1
ATOM 2428 O O B GLU A 1 325 ? 27.673 80.509 -11.302 0.50 14.42 325 GLU A O 1
ATOM 2439 N N . PHE A 1 326 ? 28.154 82.245 -12.686 1.00 13.93 326 PHE A N 1
ATOM 2440 C CA . PHE A 1 326 ? 29.124 81.461 -13.523 1.00 14.84 326 PHE A CA 1
ATOM 2441 C C . PHE A 1 326 ? 28.499 80.128 -13.963 1.00 14.56 326 PHE A C 1
ATOM 2442 O O . PHE A 1 326 ? 29.101 79.038 -13.823 1.00 16.32 326 PHE A O 1
ATOM 2450 N N . MET A 1 327 ? 27.289 80.246 -14.492 1.00 13.65 327 MET A N 1
ATOM 2451 C CA . MET A 1 327 ? 26.542 79.070 -14.975 1.00 14.26 327 MET A CA 1
ATOM 2452 C C . MET A 1 327 ? 27.207 78.468 -16.190 1.00 13.42 327 MET A C 1
ATOM 2453 O O . MET A 1 327 ? 27.833 79.196 -16.986 1.00 14.03 327 MET A O 1
ATOM 2458 N N . PRO A 1 328 ? 27.048 77.160 -16.362 1.00 12.79 328 PRO A N 1
ATOM 2459 C CA . PRO A 1 328 ? 27.624 76.543 -17.577 1.00 12.12 328 PRO A CA 1
ATOM 2460 C C . PRO A 1 328 ? 26.831 76.989 -18.810 1.00 12.20 328 PRO A C 1
ATOM 2461 O O . PRO A 1 328 ? 25.611 77.351 -18.674 1.00 11.89 328 PRO A O 1
ATOM 2465 N N . ASN A 1 329 ? 27.485 76.990 -19.976 1.00 11.55 329 ASN A N 1
ATOM 2466 C CA . ASN A 1 329 ? 26.803 77.302 -21.217 1.00 11.53 329 ASN A CA 1
ATOM 2467 C C . ASN A 1 329 ? 26.369 75.989 -21.897 1.00 11.62 329 ASN A C 1
ATOM 2468 O O . ASN A 1 329 ? 27.148 75.149 -22.082 1.00 11.76 329 ASN A O 1
ATOM 2473 N N . ALA A 1 330 ? 25.104 75.885 -22.260 1.00 10.34 330 ALA A N 1
ATOM 2474 C CA . ALA A 1 330 ? 24.637 74.727 -22.974 1.00 10.24 330 ALA A CA 1
ATOM 2475 C C . ALA A 1 330 ? 24.953 73.409 -22.285 1.00 9.79 330 ALA A C 1
ATOM 2476 O O . ALA A 1 330 ? 25.324 72.484 -22.911 1.00 10.44 330 ALA A O 1
ATOM 2478 N N . ALA A 1 331 ? 24.728 73.365 -20.981 1.00 9.69 331 ALA A N 1
ATOM 2479 C CA . ALA A 1 331 ? 25.053 72.183 -20.225 1.00 10.09 331 ALA A CA 1
ATOM 2480 C C . ALA A 1 331 ? 24.380 70.903 -20.738 1.00 10.67 331 ALA A C 1
ATOM 2481 O O . ALA A 1 331 ? 23.242 70.917 -21.091 1.00 11.31 331 ALA A O 1
ATOM 2483 N N . GLY A 1 332 ? 25.175 69.838 -20.770 1.00 10.47 332 GLY A N 1
ATOM 2484 C CA . GLY A 1 332 ? 24.721 68.498 -20.967 1.00 10.23 332 GLY A CA 1
ATOM 2485 C C . GLY A 1 332 ? 25.103 67.684 -19.740 1.00 10.85 332 GLY A C 1
ATOM 2486 O O . GLY A 1 332 ? 26.130 67.179 -19.616 1.00 10.24 332 GLY A O 1
ATOM 2487 N N . PRO A 1 333 ? 24.099 67.702 -18.778 1.00 10.68 333 PRO A N 1
ATOM 2488 C CA . PRO A 1 333 ? 24.420 66.973 -17.541 1.00 10.64 333 PRO A CA 1
ATOM 2489 C C . PRO A 1 333 ? 24.336 65.463 -17.674 1.00 11.04 333 PRO A C 1
ATOM 2490 O O . PRO A 1 333 ? 23.698 64.996 -18.526 1.00 11.27 333 PRO A O 1
ATOM 2494 N N . TYR A 1 334 ? 24.960 64.750 -16.753 1.00 11.47 334 TYR A N 1
ATOM 2495 C CA . TYR A 1 334 ? 24.621 63.347 -16.539 1.00 12.01 334 TYR A CA 1
ATOM 2496 C C . TYR A 1 334 ? 23.348 63.278 -15.711 1.00 12.52 334 TYR A C 1
ATOM 2497 O O . TYR A 1 334 ? 23.323 63.643 -14.489 1.00 13.03 334 TYR A O 1
ATOM 2506 N N . VAL A 1 335 ? 22.277 62.874 -16.385 1.00 11.16 335 VAL A N 1
ATOM 2507 C CA . VAL A 1 335 ? 20.956 62.807 -15.725 1.00 11.96 335 VAL A CA 1
ATOM 2508 C C . VAL A 1 335 ? 20.598 61.326 -15.676 1.00 12.36 335 VAL A C 1
ATOM 2509 O O . VAL A 1 335 ? 20.050 60.771 -16.652 1.00 13.20 335 VAL A O 1
ATOM 2513 N N . ALA A 1 336 ? 20.912 60.666 -14.551 1.00 13.54 336 ALA A N 1
ATOM 2514 C CA . ALA A 1 336 ? 20.796 59.188 -14.495 1.00 15.01 336 ALA A CA 1
ATOM 2515 C C . ALA A 1 336 ? 19.346 58.759 -14.681 1.00 13.97 336 ALA A C 1
ATOM 2516 O O . ALA A 1 336 ? 19.063 57.635 -15.172 1.00 15.78 336 ALA A O 1
ATOM 2518 N N . ASP A 1 337 ? 18.438 59.648 -14.287 1.00 13.41 337 ASP A N 1
ATOM 2519 C CA . ASP A 1 337 ? 16.984 59.387 -14.359 1.00 13.31 337 ASP A CA 1
ATOM 2520 C C . ASP A 1 337 ? 16.273 60.190 -15.461 1.00 13.08 337 ASP A C 1
ATOM 2521 O O . ASP A 1 337 ? 15.098 60.468 -15.356 1.00 13.49 337 ASP A O 1
ATOM 2526 N N . ALA A 1 338 ? 16.988 60.521 -16.536 1.00 11.97 338 ALA A N 1
ATOM 2527 C CA . ALA A 1 338 ? 16.389 61.205 -17.672 1.00 11.57 338 ALA A CA 1
ATOM 2528 C C . ALA A 1 338 ? 15.363 60.355 -18.403 1.00 11.38 338 ALA A C 1
ATOM 2529 O O . ALA A 1 338 ? 14.416 60.930 -18.948 1.00 11.99 338 ALA A O 1
ATOM 2531 N N . PHE A 1 339 ? 15.558 59.021 -18.437 1.00 12.60 339 PHE A N 1
ATOM 2532 C CA . PHE A 1 339 ? 14.733 58.154 -19.326 1.00 13.47 339 PHE A CA 1
ATOM 2533 C C . PHE A 1 339 ? 13.918 57.084 -18.578 1.00 14.35 339 PHE A C 1
ATOM 2534 O O . PHE A 1 339 ? 13.240 56.252 -19.201 1.00 15.02 339 PHE A O 1
ATOM 2542 N N . THR A 1 340 ? 14.016 57.087 -17.250 1.00 14.87 340 THR A N 1
ATOM 2543 C CA . THR A 1 340 ? 13.444 56.012 -16.462 1.00 15.17 340 THR A CA 1
ATOM 2544 C C . THR A 1 340 ? 11.980 56.252 -16.139 1.00 15.16 340 THR A C 1
ATOM 2545 O O . THR A 1 340 ? 11.359 55.340 -15.550 1.00 15.41 340 THR A O 1
ATOM 2549 N N . ASN A 1 341 ? 11.442 57.415 -16.523 1.00 14.27 341 ASN A N 1
ATOM 2550 C CA . ASN A 1 341 ? 10.048 57.805 -16.218 1.00 15.33 341 ASN A CA 1
ATOM 2551 C C . ASN A 1 341 ? 9.937 57.896 -14.696 1.00 15.48 341 ASN A C 1
ATOM 2552 O O . ASN A 1 341 ? 9.008 57.397 -14.072 1.00 14.89 341 ASN A O 1
ATOM 2557 N N . THR A 1 342 ? 10.935 58.525 -14.088 1.00 14.97 342 THR A N 1
ATOM 2558 C CA . THR A 1 342 ? 10.964 58.623 -12.635 1.00 14.92 342 THR A CA 1
ATOM 2559 C C . THR A 1 342 ? 9.756 59.321 -12.010 1.00 15.47 342 THR A C 1
ATOM 2560 O O . THR A 1 342 ? 9.151 60.214 -12.605 1.00 15.93 342 THR A O 1
ATOM 2564 N N . LYS A 1 343 ? 9.361 58.873 -10.817 1.00 16.42 343 LYS A N 1
ATOM 2565 C CA . LYS A 1 343 ? 8.321 59.618 -10.125 1.00 17.52 343 LYS A CA 1
ATOM 2566 C C . LYS A 1 343 ? 8.873 60.578 -9.104 1.00 16.06 343 LYS A C 1
ATOM 2567 O O . LYS A 1 343 ? 8.103 61.273 -8.446 1.00 16.33 343 LYS A O 1
ATOM 2573 N N . TYR A 1 344 ? 10.198 60.601 -8.950 1.00 14.91 344 TYR A N 1
ATOM 2574 C CA . TYR A 1 344 ? 10.821 61.530 -8.031 1.00 15.11 344 TYR A CA 1
ATOM 2575 C C . TYR A 1 344 ? 12.266 61.735 -8.451 1.00 13.53 344 TYR A C 1
ATOM 2576 O O . TYR A 1 344 ? 13.141 60.926 -8.153 1.00 15.13 344 TYR A O 1
ATOM 2585 N N . GLY A 1 345 ? 12.497 62.848 -9.144 1.00 12.63 345 GLY A N 1
ATOM 2586 C CA . GLY A 1 345 ? 13.835 63.103 -9.726 1.00 12.54 345 GLY A CA 1
ATOM 2587 C C . GLY A 1 345 ? 14.881 63.496 -8.699 1.00 12.50 345 GLY A C 1
ATOM 2588 O O . GLY A 1 345 ? 14.583 64.213 -7.751 1.00 13.10 345 GLY A O 1
ATOM 2589 N N . ARG A 1 346 ? 16.123 63.012 -8.884 1.00 12.21 346 ARG A N 1
ATOM 2590 C CA . ARG A 1 346 ? 17.198 63.221 -7.913 1.00 12.98 346 ARG A CA 1
ATOM 2591 C C . ARG A 1 346 ? 18.093 64.461 -8.180 1.00 12.84 346 ARG A C 1
ATOM 2592 O O . ARG A 1 346 ? 18.762 64.950 -7.273 1.00 13.03 346 ARG A O 1
ATOM 2600 N N . GLY A 1 347 ? 18.114 64.946 -9.415 1.00 12.64 347 GLY A N 1
ATOM 2601 C CA . GLY A 1 347 ? 18.936 66.137 -9.776 1.00 12.44 347 GLY A CA 1
ATOM 2602 C C . GLY A 1 347 ? 20.324 65.737 -10.278 1.00 12.57 347 GLY A C 1
ATOM 2603 O O . GLY A 1 347 ? 20.571 64.571 -10.594 1.00 13.90 347 GLY A O 1
ATOM 2604 N N . ILE A 1 348 ? 21.202 66.722 -10.396 1.00 12.15 348 ILE A N 1
ATOM 2605 C CA . ILE A 1 348 ? 22.447 66.545 -11.154 1.00 11.23 348 ILE A CA 1
ATOM 2606 C C . ILE A 1 348 ? 23.634 67.045 -10.331 1.00 11.85 348 ILE A C 1
ATOM 2607 O O . ILE A 1 348 ? 23.470 67.877 -9.418 1.00 11.99 348 ILE A O 1
ATOM 2612 N N . SER A 1 349 ? 24.818 66.580 -10.705 1.00 12.32 349 SER A N 1
ATOM 2613 C CA . SER A 1 349 ? 26.029 67.110 -10.071 1.00 11.55 349 SER A CA 1
ATOM 2614 C C . SER A 1 349 ? 27.204 67.284 -11.040 1.00 12.62 349 SER A C 1
ATOM 2615 O O . SER A 1 349 ? 28.217 67.883 -10.669 1.00 11.85 349 SER A O 1
ATOM 2618 N N . TRP A 1 350 ? 27.130 66.734 -12.259 1.00 11.33 350 TRP A N 1
ATOM 2619 C CA . TRP A 1 350 ? 28.160 67.074 -13.228 1.00 11.82 350 TRP A CA 1
ATOM 2620 C C . TRP A 1 350 ? 27.662 66.946 -14.667 1.00 11.66 350 TRP A C 1
ATOM 2621 O O . TRP A 1 350 ? 26.592 66.369 -14.918 1.00 11.59 350 TRP A O 1
ATOM 2632 N N . GLY A 1 351 ? 28.462 67.478 -15.590 1.00 11.40 351 GLY A N 1
ATOM 2633 C CA . GLY A 1 351 ? 28.236 67.200 -16.983 1.00 12.12 351 GLY A CA 1
ATOM 2634 C C . GLY A 1 351 ? 29.229 67.920 -17.853 1.00 11.71 351 GLY A C 1
ATOM 2635 O O . GLY A 1 351 ? 30.321 68.348 -17.408 1.00 12.67 351 GLY A O 1
ATOM 2636 N N . ILE A 1 352 ? 28.855 68.056 -19.125 1.00 11.63 352 ILE A N 1
ATOM 2637 C CA . ILE A 1 352 ? 29.749 68.701 -20.074 1.00 10.74 352 ILE A CA 1
ATOM 2638 C C . ILE A 1 352 ? 29.075 70.015 -20.488 1.00 11.02 352 ILE A C 1
ATOM 2639 O O . ILE A 1 352 ? 27.840 70.081 -20.528 1.00 11.35 352 ILE A O 1
ATOM 2644 N N . SER A 1 353 ? 29.860 71.044 -20.796 1.00 11.32 353 SER A N 1
ATOM 2645 C CA . SER A 1 353 ? 29.301 72.328 -21.251 1.00 11.32 353 SER A CA 1
ATOM 2646 C C . SER A 1 353 ? 30.285 72.916 -22.272 1.00 12.30 353 SER A C 1
ATOM 2647 O O . SER A 1 353 ? 31.216 72.204 -22.697 1.00 12.63 353 SER A O 1
ATOM 2650 N N . HIS A 1 354 ? 30.068 74.146 -22.704 1.00 12.00 354 HIS A N 1
ATOM 2651 C CA . HIS A 1 354 ? 30.996 74.783 -23.667 1.00 11.96 354 HIS A CA 1
ATOM 2652 C C . HIS A 1 354 ? 31.384 76.192 -23.383 1.00 12.76 354 HIS A C 1
ATOM 2653 O O . HIS A 1 354 ? 30.749 76.885 -22.585 1.00 11.71 354 HIS A O 1
ATOM 2660 N N . PHE A 1 355 ? 32.488 76.600 -24.009 1.00 13.31 355 PHE A N 1
ATOM 2661 C CA . PHE A 1 355 ? 32.907 77.975 -23.989 1.00 14.08 355 PHE A CA 1
ATOM 2662 C C . PHE A 1 355 ? 33.085 78.393 -25.433 1.00 15.30 355 PHE A C 1
ATOM 2663 O O . PHE A 1 355 ? 33.824 77.744 -26.164 1.00 15.99 355 PHE A O 1
ATOM 2671 N N . THR A 1 356 ? 32.384 79.441 -25.839 1.00 14.25 356 THR A N 1
ATOM 2672 C CA . THR A 1 356 ? 32.444 79.916 -27.249 1.00 14.93 356 THR A CA 1
ATOM 2673 C C . THR A 1 356 ? 33.531 80.957 -27.408 1.00 15.52 356 THR A C 1
ATOM 2674 O O . THR A 1 356 ? 33.991 81.551 -26.401 1.00 17.16 356 THR A O 1
ATOM 2678 N N . ASN A 1 357 ? 33.934 81.165 -28.663 1.00 16.24 357 ASN A N 1
ATOM 2679 C CA . ASN A 1 357 ? 35.025 82.095 -29.015 1.00 18.13 357 ASN A CA 1
ATOM 2680 C C . ASN A 1 357 ? 36.195 81.906 -28.079 1.00 17.75 357 ASN A C 1
ATOM 2681 O O . ASN A 1 357 ? 36.596 82.841 -27.369 1.00 20.87 357 ASN A O 1
ATOM 2686 N N . ALA A 1 358 ? 36.713 80.696 -28.065 1.00 17.21 358 ALA A N 1
ATOM 2687 C CA . ALA A 1 358 ? 37.727 80.277 -27.155 1.00 16.73 358 ALA A CA 1
ATOM 2688 C C . ALA A 1 358 ? 39.037 81.063 -27.282 1.00 19.42 358 ALA A C 1
ATOM 2689 O O . ALA A 1 358 ? 39.766 81.113 -26.348 1.00 19.97 358 ALA A O 1
ATOM 2691 N N . THR A 1 359 ? 39.330 81.548 -28.484 1.00 19.09 359 THR A N 1
ATOM 2692 C CA . THR A 1 359 ? 40.475 82.440 -28.753 1.00 20.71 359 THR A CA 1
ATOM 2693 C C . THR A 1 359 ? 40.059 83.827 -29.265 1.00 23.19 359 THR A C 1
ATOM 2694 O O . THR A 1 359 ? 39.686 84.637 -28.490 1.00 23.30 359 THR A O 1
ATOM 2698 N N . THR A 1 360 ? 40.032 84.053 -30.571 1.00 23.32 360 THR A N 1
ATOM 2699 C CA . THR A 1 360 ? 39.558 85.303 -31.146 1.00 22.32 360 THR A CA 1
ATOM 2700 C C . THR A 1 360 ? 38.561 85.087 -32.247 1.00 23.31 360 THR A C 1
ATOM 2701 O O . THR A 1 360 ? 38.526 84.030 -32.799 1.00 20.57 360 THR A O 1
ATOM 2705 N N . TRP A 1 361 ? 37.772 86.119 -32.548 1.00 23.83 361 TRP A N 1
ATOM 2706 C CA . TRP A 1 361 ? 36.679 86.013 -33.510 1.00 27.52 361 TRP A CA 1
ATOM 2707 C C . TRP A 1 361 ? 37.119 85.651 -34.906 1.00 25.68 361 TRP A C 1
ATOM 2708 O O . TRP A 1 361 ? 36.327 85.087 -35.668 1.00 27.47 361 TRP A O 1
ATOM 2719 N N . ASP A 1 362 ? 38.348 86.009 -35.272 1.00 27.73 362 ASP A N 1
ATOM 2720 C CA . ASP A 1 362 ? 38.817 85.683 -36.620 1.00 28.58 362 ASP A CA 1
ATOM 2721 C C . ASP A 1 362 ? 39.232 84.221 -36.730 1.00 27.06 362 ASP A C 1
ATOM 2722 O O . ASP A 1 362 ? 39.412 83.709 -37.825 1.00 26.57 362 ASP A O 1
ATOM 2727 N N . GLN A 1 363 ? 39.374 83.558 -35.580 1.00 24.46 363 GLN A N 1
ATOM 2728 C CA . GLN A 1 363 ? 39.575 82.124 -35.486 1.00 22.69 363 GLN A CA 1
ATOM 2729 C C . GLN A 1 363 ? 38.483 81.561 -34.574 1.00 19.39 363 GLN A C 1
ATOM 2730 O O . GLN A 1 363 ? 38.777 80.879 -33.614 1.00 19.50 363 GLN A O 1
ATOM 2736 N N . ASN A 1 364 ? 37.240 81.895 -34.903 1.00 20.24 364 ASN A N 1
ATOM 2737 C CA . ASN A 1 364 ? 36.090 81.623 -34.029 1.00 18.70 364 ASN A CA 1
ATOM 2738 C C . ASN A 1 364 ? 35.866 80.122 -33.885 1.00 18.21 364 ASN A C 1
ATOM 2739 O O . ASN A 1 364 ? 35.641 79.438 -34.876 1.00 17.88 364 ASN A O 1
ATOM 2744 N N . HIS A 1 365 ? 35.913 79.623 -32.653 1.00 17.01 365 HIS A N 1
ATOM 2745 C CA . HIS A 1 365 ? 35.578 78.206 -32.366 1.00 15.75 365 HIS A CA 1
ATOM 2746 C C . HIS A 1 365 ? 35.238 78.061 -30.885 1.00 14.84 365 HIS A C 1
ATOM 2747 O O . HIS A 1 365 ? 35.627 78.888 -30.062 1.00 15.35 365 HIS A O 1
ATOM 2754 N N . ALA A 1 366 ? 34.516 76.991 -30.562 1.00 14.21 366 ALA A N 1
ATOM 2755 C CA . ALA A 1 366 ? 34.220 76.647 -29.192 1.00 12.87 366 ALA A CA 1
ATOM 2756 C C . ALA A 1 366 ? 34.982 75.429 -28.707 1.00 12.99 366 ALA A C 1
ATOM 2757 O O . ALA A 1 366 ? 35.430 74.591 -29.522 1.00 13.71 366 ALA A O 1
ATOM 2759 N N . VAL A 1 367 ? 35.085 75.284 -27.384 1.00 12.28 367 VAL A N 1
ATOM 2760 C CA . VAL A 1 367 ? 35.620 74.065 -26.762 1.00 12.59 367 VAL A CA 1
ATOM 2761 C C . VAL A 1 367 ? 34.614 73.431 -25.794 1.00 12.75 367 VAL A C 1
ATOM 2762 O O . VAL A 1 367 ? 33.824 74.137 -25.196 1.00 12.87 367 VAL A O 1
ATOM 2766 N N . LEU A 1 368 ? 34.689 72.122 -25.611 1.00 12.41 368 LEU A N 1
ATOM 2767 C CA . LEU A 1 368 ? 33.939 71.444 -24.564 1.00 12.31 368 LEU A CA 1
ATOM 2768 C C . LEU A 1 368 ? 34.706 71.553 -23.243 1.00 12.77 368 LEU A C 1
ATOM 2769 O O . LEU A 1 368 ? 35.962 71.537 -23.201 1.00 12.87 368 LEU A O 1
ATOM 2774 N N . ALA A 1 369 ? 33.939 71.645 -22.153 1.00 12.52 369 ALA A N 1
ATOM 2775 C CA . ALA A 1 369 ? 34.471 71.663 -20.776 1.00 12.27 369 ALA A CA 1
ATOM 2776 C C . ALA A 1 369 ? 33.658 70.794 -19.849 1.00 12.96 369 ALA A C 1
ATOM 2777 O O . ALA A 1 369 ? 32.493 70.467 -20.159 1.00 12.94 369 ALA A O 1
ATOM 2779 N N . ARG A 1 370 ? 34.233 70.419 -18.705 1.00 12.58 370 ARG A N 1
ATOM 2780 C CA . ARG A 1 370 ? 33.474 69.761 -17.656 1.00 13.08 370 ARG A CA 1
ATOM 2781 C C . ARG A 1 370 ? 32.999 70.779 -16.614 1.00 12.40 370 ARG A C 1
ATOM 2782 O O . ARG A 1 370 ? 33.767 71.648 -16.205 1.00 12.32 370 ARG A O 1
ATOM 2790 N N . PHE A 1 371 ? 31.745 70.658 -16.186 1.00 11.82 371 PHE A N 1
ATOM 2791 C CA . PHE A 1 371 ? 31.313 71.350 -14.942 1.00 11.61 371 PHE A CA 1
ATOM 2792 C C . PHE A 1 371 ? 30.911 70.365 -13.846 1.00 11.49 371 PHE A C 1
ATOM 2793 O O . PHE A 1 371 ? 30.510 69.242 -14.120 1.00 11.14 371 PHE A O 1
ATOM 2801 N N . ASP A 1 372 ? 31.065 70.792 -12.582 1.00 11.95 372 ASP A N 1
ATOM 2802 C CA . ASP A 1 372 ? 30.599 70.052 -11.405 1.00 12.39 372 ASP A CA 1
ATOM 2803 C C . ASP A 1 372 ? 29.836 71.019 -10.514 1.00 12.62 372 ASP A C 1
ATOM 2804 O O . ASP A 1 372 ? 30.136 72.219 -10.506 1.00 12.68 372 ASP A O 1
ATOM 2809 N N . CYS A 1 373 ? 28.804 70.504 -9.857 1.00 11.83 373 CYS A N 1
ATOM 2810 C CA . CYS A 1 373 ? 27.922 71.345 -9.009 1.00 12.75 373 CYS A CA 1
ATOM 2811 C C . CYS A 1 373 ? 27.251 70.450 -7.994 1.00 11.91 373 CYS A C 1
ATOM 2812 O O . CYS A 1 373 ? 27.494 69.221 -7.927 1.00 12.50 373 CYS A O 1
ATOM 2815 N N . ASP A 1 374 ? 26.373 71.025 -7.169 1.00 12.05 374 ASP A N 1
ATOM 2816 C CA . ASP A 1 374 ? 25.461 70.214 -6.404 1.00 11.87 374 ASP A CA 1
ATOM 2817 C C . ASP A 1 374 ? 24.039 70.736 -6.572 1.00 12.22 374 ASP A C 1
ATOM 2818 O O . ASP A 1 374 ? 23.586 71.630 -5.846 1.00 12.24 374 ASP A O 1
ATOM 2823 N N . LEU A 1 375 ? 23.349 70.187 -7.568 1.00 11.36 375 LEU A N 1
ATOM 2824 C CA . LEU A 1 375 ? 21.899 70.334 -7.698 1.00 11.55 375 LEU A CA 1
ATOM 2825 C C . LEU A 1 375 ? 21.274 68.978 -7.517 1.00 11.78 375 LEU A C 1
ATOM 2826 O O . LEU A 1 375 ? 20.343 68.596 -8.232 1.00 12.06 375 LEU A O 1
ATOM 2831 N N . SER A 1 376 ? 21.742 68.258 -6.479 1.00 10.95 376 SER A N 1
ATOM 2832 C CA . SER A 1 376 ? 21.359 66.844 -6.330 1.00 12.56 376 SER A CA 1
ATOM 2833 C C . SER A 1 376 ? 20.857 66.567 -4.931 1.00 13.60 376 SER A C 1
ATOM 2834 O O . SER A 1 376 ? 21.498 66.976 -3.956 1.00 13.54 376 SER A O 1
ATOM 2837 N N . LEU A 1 377 ? 19.786 65.795 -4.831 1.00 13.60 377 LEU A N 1
ATOM 2838 C CA . LEU A 1 377 ? 19.332 65.298 -3.500 1.00 15.42 377 LEU A CA 1
ATOM 2839 C C . LEU A 1 377 ? 20.306 64.294 -2.884 1.00 16.05 377 LEU A C 1
ATOM 2840 O O . LEU A 1 377 ? 20.225 64.004 -1.675 1.00 17.78 377 LEU A O 1
ATOM 2845 N N . ASP A 1 378 ? 21.248 63.809 -3.680 1.00 16.68 378 ASP A N 1
ATOM 2846 C CA . ASP A 1 378 ? 22.147 62.745 -3.286 1.00 17.03 378 ASP A CA 1
ATOM 2847 C C . ASP A 1 378 ? 23.580 63.216 -3.142 1.00 17.62 378 ASP A C 1
ATOM 2848 O O . ASP A 1 378 ? 24.481 62.403 -2.968 1.00 18.55 378 ASP A O 1
ATOM 2853 N N . VAL A 1 379 ? 23.793 64.541 -3.161 1.00 15.58 379 VAL A N 1
ATOM 2854 C CA . VAL A 1 379 ? 25.131 65.122 -2.949 1.00 16.72 379 VAL A CA 1
ATOM 2855 C C . VAL A 1 379 ? 24.989 66.219 -1.905 1.00 18.04 379 VAL A C 1
ATOM 2856 O O . VAL A 1 379 ? 24.046 66.976 -1.961 1.00 17.01 379 VAL A O 1
ATOM 2860 N N . ASP A 1 380 ? 25.931 66.287 -0.969 1.00 19.27 380 ASP A N 1
ATOM 2861 C CA . ASP A 1 380 ? 25.908 67.314 0.068 1.00 22.30 380 ASP A CA 1
ATOM 2862 C C . ASP A 1 380 ? 27.330 67.828 0.249 1.00 22.36 380 ASP A C 1
ATOM 2863 O O . ASP A 1 380 ? 28.148 67.178 0.893 1.00 26.30 380 ASP A O 1
ATOM 2868 N N . ASP A 1 381 ? 27.637 68.973 -0.369 1.00 21.62 381 ASP A N 1
ATOM 2869 C CA . ASP A 1 381 ? 28.960 69.534 -0.293 1.00 21.05 381 ASP A CA 1
ATOM 2870 C C . ASP A 1 381 ? 28.867 71.030 -0.048 1.00 20.58 381 ASP A C 1
ATOM 2871 O O . ASP A 1 381 ? 28.672 71.792 -0.980 1.00 18.61 381 ASP A O 1
ATOM 2876 N N . PRO A 1 382 ? 28.984 71.457 1.219 1.00 22.20 382 PRO A N 1
ATOM 2877 C CA . PRO A 1 382 ? 28.970 72.890 1.523 1.00 21.94 382 PRO A CA 1
ATOM 2878 C C . PRO A 1 382 ? 29.973 73.739 0.715 1.00 20.69 382 PRO A C 1
ATOM 2879 O O . PRO A 1 382 ? 29.744 74.938 0.488 1.00 21.34 382 PRO A O 1
ATOM 2883 N N . HIS A 1 383 ? 31.052 73.132 0.231 1.00 22.80 383 HIS A N 1
ATOM 2884 C CA . HIS A 1 383 ? 32.015 73.837 -0.618 1.00 24.19 383 HIS A CA 1
ATOM 2885 C C . HIS A 1 383 ? 31.551 73.987 -2.086 1.00 22.79 383 HIS A C 1
ATOM 2886 O O . HIS A 1 383 ? 32.275 74.499 -2.924 1.00 25.51 383 HIS A O 1
ATOM 2893 N N . MET A 1 384 ? 30.357 73.498 -2.391 1.00 19.57 384 MET A N 1
ATOM 2894 C CA . MET A 1 384 ? 29.674 73.850 -3.647 1.00 18.99 384 MET A CA 1
ATOM 2895 C C . MET A 1 384 ? 28.607 74.896 -3.386 1.00 18.32 384 MET A C 1
ATOM 2896 O O . MET A 1 384 ? 27.841 75.262 -4.279 1.00 18.45 384 MET A O 1
ATOM 2901 N N . LYS A 1 385 ? 28.564 75.421 -2.168 1.00 17.08 385 LYS A N 1
ATOM 2902 C CA . LYS A 1 385 ? 27.414 76.248 -1.776 1.00 15.69 385 LYS A CA 1
ATOM 2903 C C . LYS A 1 385 ? 27.847 77.606 -1.198 1.00 14.82 385 LYS A C 1
ATOM 2904 O O . LYS A 1 385 ? 27.056 78.268 -0.509 1.00 14.93 385 LYS A O 1
ATOM 2910 N N . ARG A 1 386 ? 29.091 78.015 -1.441 1.00 15.26 386 ARG A N 1
ATOM 2911 C CA . ARG A 1 386 ? 29.495 79.385 -1.054 1.00 15.56 386 ARG A CA 1
ATOM 2912 C C . ARG A 1 386 ? 28.712 80.374 -1.900 1.00 14.96 386 ARG A C 1
ATOM 2913 O O . ARG A 1 386 ? 28.190 80.034 -2.961 1.00 14.53 386 ARG A O 1
ATOM 2921 N N . LEU A 1 387 ? 28.645 81.606 -1.416 1.00 15.16 387 LEU A N 1
ATOM 2922 C CA . LEU A 1 387 ? 27.719 82.587 -1.942 1.00 15.11 387 LEU A CA 1
ATOM 2923 C C . LEU A 1 387 ? 28.210 83.373 -3.151 1.00 15.92 387 LEU A C 1
ATOM 2924 O O . LEU A 1 387 ? 27.436 84.070 -3.771 1.00 17.47 387 LEU A O 1
ATOM 2929 N N . GLY A 1 388 ? 29.500 83.266 -3.466 1.00 17.87 388 GLY A N 1
ATOM 2930 C CA . GLY A 1 388 ? 30.075 83.996 -4.601 1.00 18.06 388 GLY A CA 1
ATOM 2931 C C . GLY A 1 388 ? 31.554 83.674 -4.685 1.00 17.55 388 GLY A C 1
ATOM 2932 O O . GLY A 1 388 ? 32.088 83.045 -3.800 1.00 16.88 388 GLY A O 1
ATOM 2933 N N . THR A 1 389 ? 32.180 84.093 -5.785 1.00 18.60 389 THR A N 1
ATOM 2934 C CA . THR A 1 389 ? 33.604 83.907 -5.988 1.00 19.65 389 THR A CA 1
ATOM 2935 C C . THR A 1 389 ? 34.117 85.297 -6.320 1.00 21.04 389 THR A C 1
ATOM 2936 O O . THR A 1 389 ? 33.560 85.969 -7.190 1.00 21.99 389 THR A O 1
ATOM 2940 N N . TYR A 1 390 ? 35.167 85.724 -5.620 1.00 21.91 390 TYR A N 1
ATOM 2941 C CA . TYR A 1 390 ? 35.602 87.121 -5.715 1.00 24.08 390 TYR A CA 1
ATOM 2942 C C . TYR A 1 390 ? 37.049 87.215 -6.159 1.00 23.18 390 TYR A C 1
ATOM 2943 O O . TYR A 1 390 ? 37.798 86.237 -6.075 1.00 24.11 390 TYR A O 1
ATOM 2952 N N . PHE A 1 391 ? 37.405 88.374 -6.693 1.00 25.51 391 PHE A N 1
ATOM 2953 C CA . PHE A 1 391 ? 38.677 88.505 -7.406 1.00 25.09 391 PHE A CA 1
ATOM 2954 C C . PHE A 1 391 ? 39.401 89.745 -6.949 1.00 25.91 391 PHE A C 1
ATOM 2955 O O . PHE A 1 391 ? 38.882 90.519 -6.144 1.00 25.23 391 PHE A O 1
ATOM 2963 N N . LYS A 1 392 ? 40.592 89.933 -7.494 1.00 27.37 392 LYS A N 1
ATOM 2964 C CA . LYS A 1 392 ? 41.437 91.038 -7.059 1.00 27.63 392 LYS A CA 1
ATOM 2965 C C . LYS A 1 392 ? 41.065 92.273 -7.868 1.00 26.86 392 LYS A C 1
ATOM 2966 O O . LYS A 1 392 ? 40.421 92.179 -8.908 1.00 28.00 392 LYS A O 1
ATOM 2972 N N . PRO A 1 393 ? 41.462 93.459 -7.388 1.00 26.81 393 PRO A N 1
ATOM 2973 C CA . PRO A 1 393 ? 41.033 94.683 -8.029 1.00 24.36 393 PRO A CA 1
ATOM 2974 C C . PRO A 1 393 ? 41.322 94.729 -9.553 1.00 25.23 393 PRO A C 1
ATOM 2975 O O . PRO A 1 393 ? 40.489 95.220 -10.295 1.00 23.65 393 PRO A O 1
ATOM 2979 N N . GLU A 1 394 ? 42.477 94.216 -9.985 1.00 27.43 394 GLU A N 1
ATOM 2980 C CA . GLU A 1 394 ? 42.911 94.264 -11.382 1.00 29.06 394 GLU A CA 1
ATOM 2981 C C . GLU A 1 394 ? 41.845 93.609 -12.264 1.00 29.05 394 GLU A C 1
ATOM 2982 O O . GLU A 1 394 ? 41.533 94.113 -13.346 1.00 25.76 394 GLU A O 1
ATOM 2984 N N . PHE A 1 395 ? 41.264 92.517 -11.765 1.00 27.83 395 PHE A N 1
ATOM 2985 C CA . PHE A 1 395 ? 40.182 91.855 -12.504 1.00 26.97 395 PHE A CA 1
ATOM 2986 C C . PHE A 1 395 ? 39.017 92.807 -12.785 1.00 25.51 395 PHE A C 1
ATOM 2987 O O . PHE A 1 395 ? 38.547 92.903 -13.927 1.00 23.50 395 PHE A O 1
ATOM 2995 N N . TYR A 1 396 ? 38.537 93.529 -11.761 1.00 22.44 396 TYR A N 1
ATOM 2996 C CA . TYR A 1 396 ? 37.446 94.451 -11.943 1.00 23.87 396 TYR A CA 1
ATOM 2997 C C . TYR A 1 396 ? 37.753 95.617 -12.881 1.00 22.87 396 TYR A C 1
ATOM 2998 O O . TYR A 1 396 ? 36.872 96.143 -13.591 1.00 23.21 396 TYR A O 1
ATOM 3007 N N . TYR A 1 397 ? 39.016 96.029 -12.880 1.00 26.78 397 TYR A N 1
ATOM 3008 C CA . TYR A 1 397 ? 39.400 97.195 -13.685 1.00 25.80 397 TYR A CA 1
ATOM 3009 C C . TYR A 1 397 ? 39.330 96.880 -15.183 1.00 27.71 397 TYR A C 1
ATOM 3010 O O . TYR A 1 397 ? 39.112 97.773 -16.003 1.00 28.10 397 TYR A O 1
ATOM 3019 N N . GLN A 1 398 ? 39.452 95.599 -15.514 1.00 28.96 398 GLN A N 1
ATOM 3020 C CA . GLN A 1 398 ? 39.256 95.142 -16.895 1.00 28.85 398 GLN A CA 1
ATOM 3021 C C . GLN A 1 398 ? 37.821 95.305 -17.372 1.00 27.62 398 GLN A C 1
ATOM 3022 O O . GLN A 1 398 ? 37.559 95.308 -18.570 1.00 29.30 398 GLN A O 1
ATOM 3028 N N . MET A 1 399 ? 36.866 95.458 -16.453 1.00 25.26 399 MET A N 1
ATOM 3029 C CA . MET A 1 399 ? 35.522 95.796 -16.884 1.00 24.89 399 MET A CA 1
ATOM 3030 C C . MET A 1 399 ? 35.374 97.303 -16.748 1.00 25.85 399 MET A C 1
ATOM 3031 O O . MET A 1 399 ? 34.599 97.830 -15.931 1.00 23.59 399 MET A O 1
ATOM 3036 N N . GLY A 1 400 ? 36.177 97.998 -17.554 1.00 27.42 400 GLY A N 1
ATOM 3037 C CA . GLY A 1 400 ? 36.277 99.440 -17.474 1.00 27.51 400 GLY A CA 1
ATOM 3038 C C . GLY A 1 400 ? 35.327 100.186 -18.374 1.00 27.89 400 GLY A C 1
ATOM 3039 O O . GLY A 1 400 ? 34.484 99.597 -19.052 1.00 28.26 400 GLY A O 1
ATOM 3040 N N . LEU A 1 401 ? 35.484 101.509 -18.397 1.00 27.44 401 LEU A N 1
ATOM 3041 C CA . LEU A 1 401 ? 34.669 102.371 -19.219 1.00 29.43 401 LEU A CA 1
ATOM 3042 C C . LEU A 1 401 ? 35.283 102.468 -20.618 1.00 30.83 401 LEU A C 1
ATOM 3043 O O . LEU A 1 401 ? 36.511 102.428 -20.762 1.00 31.19 401 LEU A O 1
ATOM 3048 N N . SER A 1 402 ? 34.424 102.574 -21.628 1.00 32.88 402 SER A N 1
ATOM 3049 C CA . SER A 1 402 ? 34.880 102.745 -23.014 1.00 34.25 402 SER A CA 1
ATOM 3050 C C . SER A 1 402 ? 35.382 104.184 -23.181 1.00 37.46 402 SER A C 1
ATOM 3051 O O . SER A 1 402 ? 35.452 104.943 -22.200 1.00 37.37 402 SER A O 1
ATOM 3054 N N . LYS A 1 403 ? 35.734 104.560 -24.412 1.00 39.03 403 LYS A N 1
ATOM 3055 C CA . LYS A 1 403 ? 36.108 105.937 -24.724 1.00 37.69 403 LYS A CA 1
ATOM 3056 C C . LYS A 1 403 ? 34.866 106.816 -24.741 1.00 35.22 403 LYS A C 1
ATOM 3057 O O . LYS A 1 403 ? 34.861 107.898 -24.155 1.00 36.82 403 LYS A O 1
ATOM 3059 N N . LYS A 1 404 ? 33.817 106.328 -25.412 1.00 35.57 404 LYS A N 1
ATOM 3060 C CA . LYS A 1 404 ? 32.528 107.019 -25.548 1.00 35.57 404 LYS A CA 1
ATOM 3061 C C . LYS A 1 404 ? 31.841 107.264 -24.187 1.00 37.73 404 LYS A C 1
ATOM 3062 O O . LYS A 1 404 ? 31.266 108.334 -23.955 1.00 32.56 404 LYS A O 1
ATOM 3064 N N . GLN A 1 405 ? 31.882 106.255 -23.311 1.00 35.50 405 GLN A N 1
ATOM 3065 C CA . GLN A 1 405 ? 31.347 106.371 -21.939 1.00 34.57 405 GLN A CA 1
ATOM 3066 C C . GLN A 1 405 ? 32.072 107.438 -21.085 1.00 34.86 405 GLN A C 1
ATOM 3067 O O . GLN A 1 405 ? 31.419 108.313 -20.515 1.00 32.98 405 GLN A O 1
ATOM 3073 N N . ARG A 1 406 ? 33.404 107.348 -20.997 1.00 36.19 406 ARG A N 1
ATOM 3074 C CA . ARG A 1 406 ? 34.232 108.350 -20.294 1.00 43.16 406 ARG A CA 1
ATOM 3075 C C . ARG A 1 406 ? 33.990 109.770 -20.816 1.00 43.98 406 ARG A C 1
ATOM 3076 O O . ARG A 1 406 ? 33.906 110.711 -20.027 1.00 48.10 406 ARG A O 1
ATOM 3084 N N . GLU A 1 407 ? 33.855 109.904 -22.135 1.00 47.15 407 GLU A N 1
ATOM 3085 C CA . GLU A 1 407 ? 33.473 111.170 -22.770 1.00 48.49 407 GLU A CA 1
ATOM 3086 C C . GLU A 1 407 ? 32.083 111.646 -22.363 1.00 45.99 407 GLU A C 1
ATOM 3087 O O . GLU A 1 407 ? 31.872 112.836 -22.152 1.00 49.26 407 GLU A O 1
ATOM 3093 N N . ARG A 1 408 ? 31.131 110.723 -22.276 1.00 39.90 408 ARG A N 1
ATOM 3094 C CA . ARG A 1 408 ? 29.787 111.033 -21.799 1.00 37.91 408 ARG A CA 1
ATOM 3095 C C . ARG A 1 408 ? 29.820 111.597 -20.360 1.00 40.10 408 ARG A C 1
ATOM 3096 O O . ARG A 1 408 ? 28.985 112.427 -20.001 1.00 40.23 408 ARG A O 1
ATOM 3104 N N . ILE A 1 409 ? 30.771 111.111 -19.555 1.00 42.45 409 ILE A N 1
ATOM 3105 C CA . ILE A 1 409 ? 31.126 111.646 -18.210 1.00 45.74 409 ILE A CA 1
ATOM 3106 C C . ILE A 1 409 ? 31.371 110.519 -17.213 1.00 48.39 409 ILE A C 1
ATOM 3107 O O . ILE A 1 409 ? 30.670 109.494 -17.221 1.00 48.65 409 ILE A O 1
ATOM 3109 N N . GLN B 1 26 ? 0.976 73.121 -33.182 1.00 40.14 26 GLN B N 1
ATOM 3110 C CA . GLN B 1 26 ? -0.414 73.492 -33.621 1.00 38.58 26 GLN B CA 1
ATOM 3111 C C . GLN B 1 26 ? -1.298 74.436 -32.743 1.00 36.98 26 GLN B C 1
ATOM 3112 O O . GLN B 1 26 ? -2.220 75.024 -33.303 1.00 34.89 26 GLN B O 1
ATOM 3114 N N . PRO B 1 27 ? -1.053 74.589 -31.398 1.00 34.40 27 PRO B N 1
ATOM 3115 C CA . PRO B 1 27 ? -1.845 75.709 -30.802 1.00 32.81 27 PRO B CA 1
ATOM 3116 C C . PRO B 1 27 ? -1.466 77.091 -31.403 1.00 34.71 27 PRO B C 1
ATOM 3117 O O . PRO B 1 27 ? -0.332 77.254 -31.892 1.00 33.14 27 PRO B O 1
ATOM 3121 N N . GLU B 1 28 ? -2.410 78.052 -31.424 1.00 33.44 28 GLU B N 1
ATOM 3122 C CA . GLU B 1 28 ? -2.098 79.434 -31.860 1.00 34.50 28 GLU B CA 1
ATOM 3123 C C . GLU B 1 28 ? -0.985 79.965 -30.966 1.00 33.54 28 GLU B C 1
ATOM 3124 O O . GLU B 1 28 ? -1.092 79.899 -29.747 1.00 38.44 28 GLU B O 1
ATOM 3126 N N . GLY B 1 29 ? 0.099 80.449 -31.563 1.00 29.52 29 GLY B N 1
ATOM 3127 C CA . GLY B 1 29 ? 1.313 80.725 -30.807 1.00 25.07 29 GLY B CA 1
ATOM 3128 C C . GLY B 1 29 ? 1.463 82.138 -30.290 1.00 23.27 2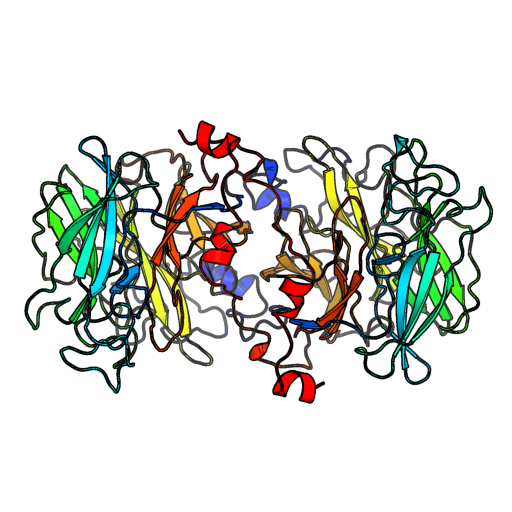9 GLY B C 1
ATOM 3129 O O . GLY B 1 29 ? 0.902 83.103 -30.835 1.00 21.43 29 GLY B O 1
ATOM 3130 N N . PHE B 1 30 ? 2.242 82.262 -29.219 1.00 18.85 30 PHE B N 1
ATOM 3131 C CA . PHE B 1 30 ? 2.663 83.562 -28.735 1.00 19.04 30 PHE B CA 1
ATOM 3132 C C . PHE B 1 30 ? 3.249 84.340 -29.908 1.00 19.12 30 PHE B C 1
ATOM 3133 O O . PHE B 1 30 ? 3.912 83.738 -30.789 1.00 19.50 30 PHE B O 1
ATOM 3141 N N . PRO B 1 31 ? 2.982 85.664 -29.975 1.00 18.46 31 PRO B N 1
ATOM 3142 C CA . PRO B 1 31 ? 3.407 86.433 -31.144 1.00 18.26 31 PRO B CA 1
ATOM 3143 C C . PRO B 1 31 ? 4.916 86.620 -31.274 1.00 18.15 31 PRO B C 1
ATOM 3144 O O . PRO B 1 31 ? 5.649 86.595 -30.277 1.00 18.40 31 PRO B O 1
ATOM 3148 N N . PHE B 1 32 ? 5.387 86.785 -32.509 1.00 18.19 32 PHE B N 1
ATOM 3149 C CA . PHE B 1 32 ? 6.812 87.044 -32.802 1.00 16.32 32 PHE B CA 1
ATOM 3150 C C . PHE B 1 32 ? 7.340 88.366 -32.284 1.00 17.74 32 PHE B C 1
ATOM 3151 O O . PHE B 1 32 ? 8.530 88.492 -31.976 1.00 17.06 32 PHE B O 1
ATOM 3159 N N . ILE B 1 33 ? 6.482 89.400 -32.269 1.00 16.95 33 ILE B N 1
ATOM 3160 C CA . ILE B 1 33 ? 6.885 90.678 -31.724 1.00 18.75 33 ILE B CA 1
ATOM 3161 C C . ILE B 1 33 ? 6.458 90.658 -30.247 1.00 18.95 33 ILE B C 1
ATOM 3162 O O . ILE B 1 33 ? 5.275 90.389 -29.933 1.00 20.99 33 ILE B O 1
ATOM 3167 N N . LEU B 1 34 ? 7.437 90.895 -29.365 1.00 19.52 34 LEU B N 1
ATOM 3168 C CA . LEU B 1 34 ? 7.204 90.823 -27.917 1.00 20.43 34 LEU B CA 1
ATOM 3169 C C . LEU B 1 34 ? 6.270 91.998 -27.567 1.00 21.28 34 LEU B C 1
ATOM 3170 O O . LEU B 1 34 ? 6.654 93.137 -27.742 1.00 23.44 34 LEU B O 1
ATOM 3175 N N . PRO B 1 35 ? 5.083 91.708 -27.059 1.00 21.50 35 PRO B N 1
ATOM 3176 C CA . PRO B 1 35 ? 4.211 92.845 -26.706 1.00 23.28 35 PRO B CA 1
ATOM 3177 C C . PRO B 1 35 ? 4.764 93.700 -25.552 1.00 23.21 35 PRO B C 1
ATOM 3178 O O . PRO B 1 35 ? 5.423 93.192 -24.627 1.00 22.09 35 PRO B O 1
ATOM 3182 N N . LYS B 1 36 ? 4.527 95.011 -25.627 1.00 25.44 36 LYS B N 1
ATOM 3183 C CA . LYS B 1 36 ? 4.925 95.924 -24.564 1.00 27.69 36 LYS B CA 1
ATOM 3184 C C . LYS B 1 36 ? 4.124 95.757 -23.270 1.00 26.78 36 LYS B C 1
ATOM 3185 O O . LYS B 1 36 ? 4.639 96.018 -22.184 1.00 27.22 36 LYS B O 1
ATOM 3191 N N . GLU B 1 37 ? 2.874 95.325 -23.389 1.00 26.24 37 GLU B N 1
ATOM 3192 C CA . GLU B 1 37 ? 2.033 95.065 -22.217 1.00 30.50 37 GLU B CA 1
ATOM 3193 C C . GLU B 1 37 ? 1.595 93.622 -22.282 1.00 26.23 37 GLU B C 1
ATOM 3194 O O . GLU B 1 37 ? 1.662 93.022 -23.344 1.00 25.69 37 GLU B O 1
ATOM 3200 N N . LYS B 1 38 ? 1.122 93.077 -21.163 1.00 26.45 38 LYS B N 1
ATOM 3201 C CA . LYS B 1 38 ? 0.748 91.660 -21.103 1.00 26.09 38 LYS B CA 1
ATOM 3202 C C . LYS B 1 38 ? -0.391 91.342 -22.040 1.00 25.86 38 LYS B C 1
ATOM 3203 O O . LYS B 1 38 ? -1.441 92.002 -21.974 1.00 27.51 38 LYS B O 1
ATOM 3209 N N . PRO B 1 39 ? -0.206 90.353 -22.944 1.00 26.65 39 PRO B N 1
ATOM 3210 C CA . PRO B 1 39 ? -1.288 90.090 -23.884 1.00 26.04 39 PRO B CA 1
ATOM 3211 C C . PRO B 1 39 ? -2.413 89.289 -23.260 1.00 27.50 39 PRO B C 1
ATOM 3212 O O . PRO B 1 39 ? -2.212 88.516 -22.323 1.00 25.49 39 PRO B O 1
ATOM 3216 N N . ASN B 1 40 ? -3.614 89.492 -23.789 1.00 29.09 40 ASN B N 1
ATOM 3217 C CA . ASN B 1 40 ? -4.779 88.796 -23.293 1.00 31.25 40 ASN B CA 1
ATOM 3218 C C . ASN B 1 40 ? -4.916 87.444 -23.984 1.00 33.65 40 ASN B C 1
ATOM 3219 O O . ASN B 1 40 ? -5.569 87.320 -25.028 1.00 33.92 40 ASN B O 1
ATOM 3224 N N . ARG B 1 41 ? -4.265 86.438 -23.399 1.00 31.62 41 ARG B N 1
ATOM 3225 C CA . ARG B 1 41 ? -4.218 85.084 -23.920 1.00 32.11 41 ARG B CA 1
ATOM 3226 C C . ARG B 1 41 ? -3.784 84.192 -22.743 1.00 30.53 41 ARG B C 1
ATOM 3227 O O . ARG B 1 41 ? -3.270 84.695 -21.756 1.00 28.73 41 ARG B O 1
ATOM 3235 N N . PRO B 1 42 ? -4.006 82.871 -22.832 1.00 34.60 42 PRO B N 1
ATOM 3236 C CA . PRO B 1 42 ? -3.438 82.039 -21.754 1.00 32.41 42 PRO B CA 1
ATOM 3237 C C . PRO B 1 42 ? -1.899 82.150 -21.746 1.00 28.89 42 PRO B C 1
ATOM 3238 O O . PRO B 1 42 ? -1.271 82.101 -22.804 1.00 28.14 42 PRO B O 1
ATOM 3242 N N . LEU B 1 43 ? -1.313 82.298 -20.564 1.00 23.96 43 LEU B N 1
ATOM 3243 C CA . LEU B 1 43 ? 0.136 82.468 -20.468 1.00 21.51 43 LEU B CA 1
ATOM 3244 C C . LEU B 1 43 ? 0.678 81.512 -19.408 1.00 18.56 43 LEU B C 1
ATOM 3245 O O . LEU B 1 43 ? -0.019 81.176 -18.437 1.00 19.11 43 LEU B O 1
ATOM 3250 N N . SER B 1 44 ? 1.917 81.047 -19.584 1.00 17.19 44 SER B N 1
ATOM 3251 C CA . SER B 1 44 ? 2.564 80.233 -18.553 1.00 15.64 44 SER B CA 1
ATOM 3252 C C . SER B 1 44 ? 2.812 81.123 -17.345 1.00 15.15 44 SER B C 1
ATOM 3253 O O . SER B 1 44 ? 2.797 82.348 -17.446 1.00 15.05 44 SER B O 1
ATOM 3256 N N . ALA B 1 45 ? 3.060 80.512 -16.196 1.00 13.86 45 ALA B N 1
ATOM 3257 C CA . ALA B 1 45 ? 3.404 81.261 -15.008 1.00 14.63 45 ALA B CA 1
ATOM 3258 C C . ALA B 1 45 ? 4.617 82.163 -15.272 1.00 14.65 45 ALA B C 1
ATOM 3259 O O . ALA B 1 45 ? 4.629 83.341 -14.849 1.00 14.20 45 ALA B O 1
ATOM 3261 N N . ALA B 1 46 ? 5.641 81.659 -15.990 1.00 13.18 46 ALA B N 1
ATOM 3262 C CA . ALA B 1 46 ? 6.811 82.470 -16.227 1.00 14.09 46 ALA B CA 1
ATOM 3263 C C . ALA B 1 46 ? 6.486 83.663 -17.154 1.00 14.18 46 ALA B C 1
ATOM 3264 O O . ALA B 1 46 ? 6.950 84.766 -16.892 1.00 13.85 46 ALA B O 1
ATOM 3266 N N . MET B 1 47 ? 5.636 83.473 -18.174 1.00 14.84 47 MET B N 1
ATOM 3267 C CA . MET B 1 47 ? 5.330 84.616 -19.055 1.00 17.32 47 MET B CA 1
ATOM 3268 C C . MET B 1 47 ? 4.482 85.661 -18.305 1.00 16.98 47 MET B C 1
ATOM 3269 O O . MET B 1 47 ? 4.710 86.866 -18.447 1.00 16.87 47 MET B O 1
ATOM 3274 N N . GLN B 1 48 ? 3.540 85.192 -17.497 1.00 17.17 48 GLN B N 1
ATOM 3275 C CA . GLN B 1 48 ? 2.796 86.119 -16.611 1.00 17.87 48 GLN B CA 1
ATOM 3276 C C . GLN B 1 48 ? 3.734 86.945 -15.745 1.00 16.41 48 GLN B C 1
ATOM 3277 O O . GLN B 1 48 ? 3.616 88.163 -15.669 1.00 18.43 48 GLN B O 1
ATOM 3283 N N . ARG B 1 49 ? 4.706 86.282 -15.102 1.00 15.59 49 ARG B N 1
ATOM 3284 C CA . ARG B 1 49 ? 5.638 86.957 -14.219 1.00 14.82 49 ARG B CA 1
ATOM 3285 C C . ARG B 1 49 ? 6.535 87.965 -14.965 1.00 14.99 49 ARG B C 1
ATOM 3286 O O . ARG B 1 49 ? 6.937 89.007 -14.429 1.00 15.91 49 ARG B O 1
ATOM 3294 N N . ASN B 1 50 ? 6.878 87.643 -16.218 1.00 15.48 50 ASN B N 1
ATOM 3295 C CA . ASN B 1 50 ? 7.683 88.514 -17.032 1.00 15.35 50 ASN B CA 1
ATOM 3296 C C . ASN B 1 50 ? 7.050 89.908 -17.192 1.00 16.01 50 ASN B C 1
ATOM 3297 O O . ASN B 1 50 ? 7.759 90.895 -17.343 1.00 16.93 50 ASN B O 1
ATOM 3302 N N . TYR B 1 51 ? 5.716 89.921 -17.204 1.00 16.95 51 TYR B N 1
ATOM 3303 C CA . TYR B 1 51 ? 4.963 91.155 -17.336 1.00 18.85 51 TYR B CA 1
ATOM 3304 C C . TYR B 1 51 ? 4.574 91.731 -15.976 1.00 20.90 51 TYR B C 1
ATOM 3305 O O . TYR B 1 51 ? 4.617 92.961 -15.798 1.00 22.80 51 TYR B O 1
ATOM 3314 N N . ASP B 1 52 ? 4.154 90.864 -15.056 1.00 20.08 52 ASP B N 1
ATOM 3315 C CA . ASP B 1 52 ? 3.568 91.304 -13.759 1.00 20.28 52 ASP B CA 1
ATOM 3316 C C . ASP B 1 52 ? 4.596 91.804 -12.760 1.00 21.62 52 ASP B C 1
ATOM 3317 O O . ASP B 1 52 ? 4.282 92.663 -11.937 1.00 19.73 52 ASP B O 1
ATOM 3322 N N . ASN B 1 53 ? 5.808 91.243 -12.779 1.00 19.08 53 ASN B N 1
ATOM 3323 C CA . ASN B 1 53 ? 6.772 91.452 -11.690 1.00 20.52 53 ASN B CA 1
ATOM 3324 C C . ASN B 1 53 ? 7.859 92.448 -11.931 1.00 20.07 53 ASN B C 1
ATOM 3325 O O . ASN B 1 53 ? 8.554 92.835 -10.965 1.00 21.68 53 ASN B O 1
ATOM 3330 N N . TYR B 1 54 ? 8.027 92.883 -13.177 1.00 18.20 54 TYR B N 1
ATOM 3331 C CA . TYR B 1 54 ? 9.128 93.773 -13.515 1.00 19.19 54 TYR B CA 1
ATOM 3332 C C . TYR B 1 54 ? 8.625 95.061 -14.199 1.00 19.56 54 TYR B C 1
ATOM 3333 O O . TYR B 1 54 ? 7.493 95.135 -14.700 1.00 21.41 54 TYR B O 1
ATOM 3342 N N . MET B 1 55 ? 9.490 96.049 -14.240 1.00 20.85 55 MET B N 1
ATOM 3343 C CA . MET B 1 55 ? 9.115 97.347 -14.811 1.00 23.28 55 MET B CA 1
ATOM 3344 C C . MET B 1 55 ? 8.980 97.268 -16.324 1.00 23.88 55 MET B C 1
ATOM 3345 O O . MET B 1 55 ? 8.379 98.147 -16.934 1.00 26.02 55 MET B O 1
ATOM 3350 N N . ALA B 1 56 ? 9.508 96.195 -16.931 1.00 20.92 56 ALA B N 1
ATOM 3351 C CA . ALA B 1 56 ? 9.395 95.982 -18.361 1.00 21.19 56 ALA B CA 1
ATOM 3352 C C . ALA B 1 56 ? 9.563 94.483 -18.651 1.00 21.22 56 ALA B C 1
ATOM 3353 O O . ALA B 1 56 ? 10.165 93.774 -17.855 1.00 19.48 56 ALA B O 1
ATOM 3355 N N . PRO B 1 57 ? 9.007 94.010 -19.777 1.00 20.39 57 PRO B N 1
ATOM 3356 C CA . PRO B 1 57 ? 9.108 92.607 -20.138 1.00 19.93 57 PRO B CA 1
ATOM 3357 C C . PRO B 1 57 ? 10.432 92.208 -20.851 1.00 18.69 57 PRO B C 1
ATOM 3358 O O . PRO B 1 57 ? 10.531 91.105 -21.419 1.00 17.43 57 PRO B O 1
ATOM 3362 N N . ARG B 1 58 ? 11.440 93.069 -20.763 1.00 18.45 58 ARG B N 1
ATOM 3363 C CA . ARG B 1 58 ? 12.768 92.821 -21.316 1.00 17.43 58 ARG B CA 1
ATOM 3364 C C . ARG B 1 58 ? 13.824 93.734 -20.666 1.00 18.63 58 ARG B C 1
ATOM 3365 O O . ARG B 1 58 ? 13.484 94.833 -20.188 1.00 19.19 58 ARG B O 1
ATOM 3373 N N . PRO B 1 59 ? 15.102 93.283 -20.589 1.00 17.28 59 PRO B N 1
ATOM 3374 C CA . PRO B 1 59 ? 16.134 94.047 -19.882 1.00 17.15 59 PRO B CA 1
ATOM 3375 C C . PRO B 1 59 ? 16.421 95.430 -20.471 1.00 20.12 59 PRO B C 1
ATOM 3376 O O . PRO B 1 59 ? 16.710 96.386 -19.718 1.00 20.08 59 PRO B O 1
ATOM 3380 N N . GLU B 1 60 ? 16.325 95.569 -21.792 1.00 20.38 60 GLU B N 1
ATOM 3381 C CA . GLU B 1 60 ? 16.659 96.857 -22.415 1.00 22.51 60 GLU B CA 1
ATOM 3382 C C . GLU B 1 60 ? 15.787 98.002 -21.906 1.00 21.34 60 GLU B C 1
ATOM 3383 O O . GLU B 1 60 ? 16.254 99.106 -21.847 1.00 25.88 60 GLU B O 1
ATOM 3389 N N . ASN B 1 61 ? 14.522 97.745 -21.579 1.00 22.24 61 ASN B N 1
ATOM 3390 C CA . ASN B 1 61 ? 13.605 98.796 -21.071 1.00 24.33 61 ASN B CA 1
ATOM 3391 C C . ASN B 1 61 ? 13.398 98.763 -19.546 1.00 24.53 61 ASN B C 1
ATOM 3392 O O . ASN B 1 61 ? 12.500 99.428 -18.999 1.00 24.78 61 ASN B O 1
ATOM 3397 N N . ASN B 1 62 ? 14.205 97.949 -18.874 1.00 21.58 62 ASN B N 1
ATOM 3398 C CA . ASN B 1 62 ? 14.122 97.828 -17.415 1.00 20.25 62 ASN B CA 1
ATOM 3399 C C . ASN B 1 62 ? 15.078 98.832 -16.771 1.00 19.22 62 ASN B C 1
ATOM 3400 O O . ASN B 1 62 ? 16.294 98.636 -16.736 1.00 18.58 62 ASN B O 1
ATOM 3405 N N . GLU B 1 63 ? 14.535 99.957 -16.265 1.00 19.84 63 GLU B N 1
ATOM 3406 C CA . GLU B 1 63 ? 15.390 100.983 -15.692 1.00 21.10 63 GLU B CA 1
ATOM 3407 C C . GLU B 1 63 ? 16.253 100.528 -14.510 1.00 20.46 63 GLU B C 1
ATOM 3408 O O . GLU B 1 63 ? 17.241 101.163 -14.186 1.00 22.56 63 GLU B O 1
ATOM 3414 N N . LEU B 1 64 ? 15.853 99.423 -13.865 1.00 20.50 64 LEU B N 1
ATOM 3415 C CA . LEU B 1 64 ? 16.650 98.859 -12.783 1.00 18.08 64 LEU B CA 1
ATOM 3416 C C . LEU B 1 64 ? 17.563 97.689 -13.144 1.00 18.22 64 LEU B C 1
ATOM 3417 O O . LEU B 1 64 ? 18.185 97.109 -12.255 1.00 16.50 64 LEU B O 1
ATOM 3422 N N . TYR B 1 65 ? 17.671 97.366 -14.440 1.00 15.81 65 TYR B N 1
ATOM 3423 C CA . TYR B 1 65 ? 18.731 96.464 -14.891 1.00 17.29 65 TYR B CA 1
ATOM 3424 C C . TYR B 1 65 ? 19.952 97.264 -15.336 1.00 17.78 65 TYR B C 1
ATOM 3425 O O . TYR B 1 65 ? 19.797 98.245 -16.056 1.00 18.71 65 TYR B O 1
ATOM 3434 N N . THR B 1 66 ? 21.126 96.852 -14.902 1.00 17.29 66 THR B N 1
ATOM 3435 C CA . THR B 1 66 ? 22.410 97.438 -15.319 1.00 19.01 66 THR B CA 1
ATOM 3436 C C . THR B 1 66 ? 23.580 96.472 -15.203 1.00 19.61 66 THR B C 1
ATOM 3437 O O . THR B 1 66 ? 23.552 95.487 -14.430 1.00 17.38 66 THR B O 1
ATOM 3441 N N . GLN B 1 67 ? 24.635 96.759 -15.964 1.00 17.40 67 GLN B N 1
ATOM 3442 C CA . GLN B 1 67 ? 25.952 96.290 -15.635 1.00 17.07 67 GLN B CA 1
ATOM 3443 C C . GLN B 1 67 ? 26.743 97.322 -14.816 1.00 18.59 67 GLN B C 1
ATOM 3444 O O . GLN B 1 67 ? 26.340 98.464 -14.720 1.00 21.98 67 GLN B O 1
ATOM 3450 N N . PHE B 1 68 ? 27.882 96.897 -14.289 1.00 19.59 68 PHE B N 1
ATOM 3451 C CA . PHE B 1 68 ? 28.739 97.754 -13.471 1.00 20.78 68 PHE B CA 1
ATOM 3452 C C . PHE B 1 68 ? 30.146 97.784 -14.058 1.00 21.69 68 PHE B C 1
ATOM 3453 O O . PHE B 1 68 ? 30.779 96.750 -14.304 1.00 22.13 68 PHE B O 1
ATOM 3461 N N . LYS B 1 69 ? 30.663 98.999 -14.244 1.00 23.70 69 LYS B N 1
ATOM 3462 C CA . LYS B 1 69 ? 32.044 99.171 -14.712 1.00 23.83 69 LYS B CA 1
ATOM 3463 C C . LYS B 1 69 ? 32.895 99.834 -13.627 1.00 23.89 69 LYS B C 1
ATOM 3464 O O . LYS B 1 69 ? 32.376 100.691 -12.881 1.00 25.66 69 LYS B O 1
ATOM 3470 N N . TYR B 1 70 ? 34.151 99.400 -13.524 1.00 24.53 70 TYR B N 1
ATOM 3471 C CA . TYR B 1 70 ? 35.073 99.791 -12.462 1.00 24.14 70 TYR B CA 1
ATOM 3472 C C . TYR B 1 70 ? 36.264 100.577 -12.993 1.00 26.33 70 TYR B C 1
ATOM 3473 O O . TYR B 1 70 ? 36.807 100.262 -14.051 1.00 26.55 70 TYR B O 1
ATOM 3482 N N . THR B 1 71 ? 36.657 101.601 -12.232 1.00 27.19 71 THR B N 1
ATOM 3483 C CA . THR B 1 71 ? 37.755 102.498 -12.607 1.00 28.21 71 THR B CA 1
ATOM 3484 C C . THR B 1 71 ? 38.613 102.688 -11.383 1.00 30.51 71 THR B C 1
ATOM 3485 O O . THR B 1 71 ? 38.099 102.969 -10.274 1.00 29.04 71 THR B O 1
ATOM 3489 N N . GLU B 1 72 ? 39.914 102.495 -11.574 1.00 30.36 72 GLU B N 1
ATOM 3490 C CA . GLU B 1 72 ? 40.891 102.702 -10.532 1.00 31.37 72 GLU B CA 1
ATOM 3491 C C . GLU B 1 72 ? 40.978 104.193 -10.209 1.00 33.51 72 GLU B C 1
ATOM 3492 O O . GLU B 1 72 ? 41.095 105.042 -11.106 1.00 32.23 72 GLU B O 1
ATOM 3498 N N . LEU B 1 73 ? 40.849 104.499 -8.922 1.00 33.26 73 LEU B N 1
ATOM 3499 C CA . LEU B 1 73 ? 40.896 105.877 -8.451 1.00 32.44 73 LEU B CA 1
ATOM 3500 C C . LEU B 1 73 ? 42.334 106.379 -8.387 1.00 31.76 73 LEU B C 1
ATOM 3501 O O . LEU B 1 73 ? 43.297 105.603 -8.223 1.00 27.55 73 LEU B O 1
ATOM 3506 N N . LYS B 1 74 ? 42.459 107.692 -8.527 1.00 34.45 74 LYS B N 1
ATOM 3507 C CA . LYS B 1 74 ? 43.727 108.360 -8.319 1.00 37.45 74 LYS B CA 1
ATOM 3508 C C . LYS B 1 74 ? 43.621 109.249 -7.085 1.00 37.38 74 LYS B C 1
ATOM 3509 O O . LYS B 1 74 ? 42.642 109.996 -6.925 1.00 35.69 74 LYS B O 1
ATOM 3515 N N . GLY B 1 75 ? 44.618 109.138 -6.210 1.00 36.81 75 GLY B N 1
ATOM 3516 C CA . GLY B 1 75 ? 44.705 110.021 -5.054 1.00 34.32 75 GLY B CA 1
ATOM 3517 C C . GLY B 1 75 ? 45.046 109.407 -3.716 1.00 36.82 75 GLY B C 1
ATOM 3518 O O . GLY B 1 75 ? 45.393 110.129 -2.768 1.00 35.28 75 GLY B O 1
ATOM 3519 N N . PHE B 1 76 ? 44.963 108.086 -3.627 1.00 35.15 76 PHE B N 1
ATOM 3520 C CA . PHE B 1 76 ? 45.142 107.389 -2.366 1.00 36.72 76 PHE B CA 1
ATOM 3521 C C . PHE B 1 76 ? 46.380 106.529 -2.351 1.00 37.99 76 PHE B C 1
ATOM 3522 O O . PHE B 1 76 ? 46.541 105.659 -3.208 1.00 39.45 76 PHE B O 1
ATOM 3530 N N . ASP B 1 77 ? 47.251 106.769 -1.371 1.00 38.96 77 ASP B N 1
ATOM 3531 C CA . ASP B 1 77 ? 48.385 105.895 -1.132 1.00 39.28 77 ASP B CA 1
ATOM 3532 C C . ASP B 1 77 ? 48.065 104.876 -0.043 1.00 39.93 77 ASP B C 1
ATOM 3533 O O . ASP B 1 77 ? 47.430 105.201 0.967 1.00 38.41 77 ASP B O 1
ATOM 3538 N N . TYR B 1 78 ? 48.558 103.660 -0.247 1.00 38.55 78 TYR B N 1
ATOM 3539 C CA . TYR B 1 78 ? 48.276 102.513 0.600 1.00 38.59 78 TYR B CA 1
ATOM 3540 C C . TYR B 1 78 ? 49.578 101.862 1.053 1.00 39.11 78 TYR B C 1
ATOM 3541 O O . TYR B 1 78 ? 49.629 100.648 1.241 1.00 38.76 78 TYR B O 1
ATOM 3550 N N . ASN B 1 79 ? 50.630 102.673 1.225 1.00 40.71 79 ASN B N 1
ATOM 3551 C CA . ASN B 1 79 ? 51.938 102.172 1.675 1.00 41.11 79 ASN B CA 1
ATOM 3552 C C . ASN B 1 79 ? 52.491 100.976 0.905 1.00 37.56 79 ASN B C 1
ATOM 3553 O O . ASN B 1 79 ? 53.017 100.024 1.500 1.00 37.63 79 ASN B O 1
ATOM 3558 N N . GLY B 1 80 ? 52.384 101.033 -0.420 1.00 38.72 80 GLY B N 1
ATOM 3559 C CA . GLY B 1 80 ? 52.821 99.924 -1.274 1.00 38.72 80 GLY B CA 1
ATOM 3560 C C . GLY B 1 80 ? 52.005 98.654 -1.085 1.00 39.26 80 GLY B C 1
ATOM 3561 O O . GLY B 1 80 ? 52.500 97.550 -1.320 1.00 39.50 80 GLY B O 1
ATOM 3562 N N . HIS B 1 81 ? 50.761 98.823 -0.637 1.00 38.10 81 HIS B N 1
ATOM 3563 C CA . HIS B 1 81 ? 49.809 97.721 -0.415 1.00 37.98 81 HIS B CA 1
ATOM 3564 C C . HIS B 1 81 ? 50.307 96.605 0.509 1.00 38.42 81 HIS B C 1
ATOM 3565 O O . HIS B 1 81 ? 50.069 95.422 0.254 1.00 39.72 81 HIS B O 1
ATOM 3572 N N . ASP B 1 82 ? 50.975 96.993 1.599 1.00 40.03 82 ASP B N 1
ATOM 3573 C CA . ASP B 1 82 ? 51.544 96.025 2.544 1.00 41.16 82 ASP B CA 1
ATOM 3574 C C . ASP B 1 82 ? 50.580 95.667 3.690 1.00 39.89 82 ASP B C 1
ATOM 3575 O O . ASP B 1 82 ? 50.898 94.814 4.535 1.00 39.00 82 ASP B O 1
ATOM 3580 N N . GLY B 1 83 ? 49.415 96.321 3.705 1.00 39.58 83 GLY B N 1
ATOM 3581 C CA . GLY B 1 83 ? 48.337 95.990 4.646 1.00 39.26 83 GLY B CA 1
ATOM 3582 C C . GLY B 1 83 ? 48.258 96.921 5.841 1.00 42.30 83 GLY B C 1
ATOM 3583 O O . GLY B 1 83 ? 47.414 96.740 6.730 1.00 36.46 83 GLY B O 1
ATOM 3584 N N . THR B 1 84 ? 49.140 97.923 5.863 1.00 40.10 84 THR B N 1
ATOM 3585 C CA . THR B 1 84 ? 49.203 98.855 6.987 1.00 38.63 84 THR B CA 1
ATOM 3586 C C . THR B 1 84 ? 48.156 99.933 6.792 1.00 37.23 84 THR B C 1
ATOM 3587 O O . THR B 1 84 ? 47.689 100.523 7.763 1.00 39.71 84 THR B O 1
ATOM 3591 N N . ILE B 1 85 ? 47.789 100.178 5.534 1.00 33.61 85 ILE B N 1
ATOM 3592 C CA . ILE B 1 85 ? 46.766 101.164 5.198 1.00 34.07 85 ILE B CA 1
ATOM 3593 C C . ILE B 1 85 ? 45.573 100.549 4.432 1.00 34.99 85 ILE B C 1
ATOM 3594 O O . ILE B 1 85 ? 45.748 99.829 3.436 1.00 33.65 85 ILE B O 1
ATOM 3599 N N . SER B 1 86 ? 44.375 100.848 4.932 1.00 33.02 86 SER B N 1
ATOM 3600 C CA . SER B 1 86 ? 43.118 100.353 4.367 1.00 29.36 86 SER B CA 1
ATOM 3601 C C . SER B 1 86 ? 42.095 101.472 4.304 1.00 30.66 86 SER B C 1
ATOM 3602 O O . SER B 1 86 ? 41.995 102.287 5.241 1.00 30.47 86 SER B O 1
ATOM 3605 N N . ARG B 1 87 ? 41.335 101.527 3.208 1.00 28.64 87 ARG B N 1
ATOM 3606 C CA . ARG B 1 87 ? 40.193 102.428 3.094 1.00 28.25 87 ARG B CA 1
ATOM 3607 C C . ARG B 1 87 ? 39.005 101.620 2.591 1.00 28.68 87 ARG B C 1
ATOM 3608 O O . ARG B 1 87 ? 39.143 100.886 1.604 1.00 26.19 87 ARG B O 1
ATOM 3616 N N . ARG B 1 88 ? 37.851 101.803 3.237 1.00 27.48 88 ARG B N 1
ATOM 3617 C CA . ARG B 1 88 ? 36.659 100.999 2.928 1.00 25.46 88 ARG B CA 1
ATOM 3618 C C . ARG B 1 88 ? 35.338 101.621 3.375 1.00 26.35 88 ARG B C 1
ATOM 3619 O O . ARG B 1 88 ? 35.300 102.646 4.079 1.00 25.60 88 ARG B O 1
ATOM 3627 N N . ASP B 1 89 ? 34.254 100.964 2.974 1.00 21.96 89 ASP B N 1
ATOM 3628 C CA . ASP B 1 89 ? 32.883 101.378 3.287 1.00 23.44 89 ASP B CA 1
ATOM 3629 C C . ASP B 1 89 ? 32.602 102.854 3.038 1.00 22.62 89 ASP B C 1
ATOM 3630 O O . ASP B 1 89 ? 32.303 103.617 3.990 1.00 21.87 89 ASP B O 1
ATOM 3635 N N . PRO B 1 90 ? 32.677 103.287 1.759 1.00 23.13 90 PRO B N 1
ATOM 3636 C CA . PRO B 1 90 ? 32.435 104.711 1.504 1.00 23.40 90 PRO B CA 1
ATOM 3637 C C . PRO B 1 90 ? 31.025 105.169 1.796 1.00 26.24 90 PRO B C 1
ATOM 3638 O O . PRO B 1 90 ? 30.069 104.423 1.598 1.00 23.10 90 PRO B O 1
ATOM 3642 N N . SER B 1 91 ? 30.887 106.416 2.245 1.00 21.57 91 SER B N 1
ATOM 3643 C CA . SER B 1 91 ? 29.580 107.061 2.333 1.00 21.13 91 SER B CA 1
ATOM 3644 C C . SER B 1 91 ? 28.988 107.293 0.959 1.00 20.90 91 SER B C 1
ATOM 3645 O O . SER B 1 91 ? 29.682 107.162 -0.038 1.00 26.34 91 SER B O 1
ATOM 3648 N N . LYS B 1 92 ? 27.718 107.665 0.890 1.00 21.64 92 LYS B N 1
ATOM 3649 C CA . LYS B 1 92 ? 27.200 108.250 -0.323 1.00 21.80 92 LYS B CA 1
ATOM 3650 C C . LYS B 1 92 ? 28.126 109.425 -0.671 1.00 25.93 92 LYS B C 1
ATOM 3651 O O . LYS B 1 92 ? 28.647 110.083 0.237 1.00 25.46 92 LYS B O 1
ATOM 3657 N N . VAL B 1 93 ? 28.340 109.655 -1.970 1.00 23.65 93 VAL B N 1
ATOM 3658 C CA . VAL B 1 93 ? 29.059 110.851 -2.445 1.00 24.35 93 VAL B CA 1
ATOM 3659 C C . VAL B 1 93 ? 28.075 112.009 -2.457 1.00 24.66 93 VAL B C 1
ATOM 3660 O O . VAL B 1 93 ? 26.921 111.866 -2.885 1.00 25.51 93 VAL B O 1
ATOM 3664 N N . ILE B 1 94 ? 28.501 113.190 -1.982 1.00 27.23 94 ILE B N 1
ATOM 3665 C CA . ILE B 1 94 ? 27.606 114.344 -2.059 1.00 28.36 94 ILE B CA 1
ATOM 3666 C C . ILE B 1 94 ? 28.341 115.479 -2.779 1.00 29.04 94 ILE B C 1
ATOM 3667 O O . ILE B 1 94 ? 29.584 115.425 -2.914 1.00 26.45 94 ILE B O 1
ATOM 3672 N N . TYR B 1 95 ? 27.564 116.472 -3.223 1.00 31.46 95 TYR B N 1
ATOM 3673 C CA . TYR B 1 95 ? 28.131 117.666 -3.861 1.00 35.06 95 TYR B CA 1
ATOM 3674 C C . TYR B 1 95 ? 27.924 118.931 -3.013 1.00 33.26 95 TYR B C 1
ATOM 3675 O O . TYR B 1 95 ? 26.795 119.427 -2.895 1.00 34.15 95 TYR B O 1
ATOM 3684 N N . GLU B 1 96 ? 29.012 119.429 -2.427 1.00 33.56 96 GLU B N 1
ATOM 3685 C CA . GLU B 1 96 ? 28.986 120.710 -1.677 1.00 36.32 96 GLU B CA 1
ATOM 3686 C C . GLU B 1 96 ? 30.193 121.599 -2.005 1.00 37.93 96 GLU B C 1
ATOM 3687 O O . GLU B 1 96 ? 31.286 121.098 -2.286 1.00 35.67 96 GLU B O 1
ATOM 3693 N N . ASN B 1 97 ? 29.998 122.923 -1.945 1.00 40.07 97 ASN B N 1
ATOM 3694 C CA . ASN B 1 97 ? 31.115 123.862 -2.110 1.00 38.56 97 ASN B CA 1
ATOM 3695 C C . ASN B 1 97 ? 31.827 123.617 -3.451 1.00 39.29 97 ASN B C 1
ATOM 3696 O O . ASN B 1 97 ? 33.056 123.472 -3.493 1.00 37.99 97 ASN B O 1
ATOM 3701 N N . GLY B 1 98 ? 31.037 123.532 -4.520 1.00 37.83 98 GLY B N 1
ATOM 3702 C CA . GLY B 1 98 ? 31.548 123.231 -5.857 1.00 40.91 98 GLY B CA 1
ATOM 3703 C C . GLY B 1 98 ? 32.409 121.981 -6.039 1.00 41.04 98 GLY B C 1
ATOM 3704 O O . GLY B 1 98 ? 33.226 121.918 -6.963 1.00 38.54 98 GLY B O 1
ATOM 3705 N N . LYS B 1 99 ? 32.226 120.971 -5.190 1.00 40.14 99 LYS B N 1
ATOM 3706 C CA . LYS B 1 99 ? 33.024 119.745 -5.296 1.00 38.97 99 LYS B CA 1
ATOM 3707 C C . LYS B 1 99 ? 32.327 118.509 -4.681 1.00 37.28 99 LYS B C 1
ATOM 3708 O O . LYS B 1 99 ? 31.300 118.634 -3.986 1.00 33.83 99 LYS B O 1
ATOM 3714 N N . TYR B 1 100 ? 32.883 117.337 -4.987 1.00 34.53 100 TYR B N 1
ATOM 3715 C CA . TYR B 1 100 ? 32.361 116.059 -4.494 1.00 32.58 100 TYR B CA 1
ATOM 3716 C C . TYR B 1 100 ? 33.093 115.683 -3.216 1.00 32.48 100 TYR B C 1
ATOM 3717 O O . TYR B 1 100 ? 34.325 115.773 -3.146 1.00 33.88 100 TYR B O 1
ATOM 3726 N N . TYR B 1 101 ? 32.326 115.261 -2.204 1.00 29.22 101 TYR B N 1
ATOM 3727 C CA . TYR B 1 101 ? 32.894 114.732 -0.975 1.00 29.17 101 TYR B CA 1
ATOM 3728 C C . TYR B 1 101 ? 32.513 113.268 -0.801 1.00 25.52 101 TYR B C 1
ATOM 3729 O O . TYR B 1 101 ? 31.392 112.899 -1.098 1.00 27.51 101 TYR B O 1
ATOM 3738 N N . VAL B 1 102 ? 33.445 112.504 -0.262 1.00 26.85 102 VAL B N 1
ATOM 3739 C CA . VAL B 1 102 ? 33.171 111.152 0.252 1.00 29.47 102 VAL B CA 1
ATOM 3740 C C . VAL B 1 102 ? 33.912 110.874 1.573 1.00 28.13 102 VAL B C 1
ATOM 3741 O O . VAL B 1 102 ? 35.100 111.239 1.742 1.00 30.22 102 VAL B O 1
ATOM 3745 N N . TRP B 1 103 ? 33.218 110.215 2.509 1.00 27.28 103 TRP B N 1
ATOM 3746 C CA . TRP B 1 103 ? 33.825 109.751 3.768 1.00 26.97 103 TRP B CA 1
ATOM 3747 C C . TRP B 1 103 ? 34.014 108.245 3.745 1.00 28.03 103 TRP B C 1
ATOM 3748 O O . TRP B 1 103 ? 33.286 107.566 3.028 1.00 26.44 103 TRP B O 1
ATOM 3759 N N . TYR B 1 104 ? 34.959 107.722 4.525 1.00 27.30 104 TYR B N 1
ATOM 3760 C CA . TYR B 1 104 ? 35.285 106.288 4.506 1.00 30.41 104 TYR B CA 1
ATOM 3761 C C . TYR B 1 104 ? 36.063 105.857 5.751 1.00 32.13 104 TYR B C 1
ATOM 3762 O O . TYR B 1 104 ? 36.613 106.694 6.489 1.00 36.60 104 TYR B O 1
ATOM 3771 N N . THR B 1 105 ? 36.107 104.551 5.985 1.00 29.72 105 THR B N 1
ATOM 3772 C CA . THR B 1 105 ? 36.886 103.983 7.048 1.00 28.88 105 THR B CA 1
ATOM 3773 C C . THR B 1 105 ? 38.352 104.028 6.664 1.00 33.37 105 THR B C 1
ATOM 3774 O O . THR B 1 105 ? 38.738 103.592 5.574 1.00 32.93 105 THR B O 1
ATOM 3778 N N . TYR B 1 106 ? 39.166 104.571 7.562 1.00 33.42 106 TYR B N 1
ATOM 3779 C CA . TYR B 1 106 ? 40.589 104.752 7.277 1.00 35.85 106 TYR B CA 1
ATOM 3780 C C . TYR B 1 106 ? 41.392 104.170 8.420 1.00 35.08 106 TYR B C 1
ATOM 3781 O O . TYR B 1 106 ? 41.276 104.639 9.564 1.00 33.14 106 TYR B O 1
ATOM 3790 N N . ARG B 1 107 ? 42.167 103.132 8.107 1.00 32.73 107 ARG B N 1
ATOM 3791 C CA . ARG B 1 107 ? 43.059 102.467 9.047 1.00 33.20 107 ARG B CA 1
ATOM 3792 C C . ARG B 1 107 ? 44.497 102.710 8.638 1.00 35.44 107 ARG B C 1
ATOM 3793 O O . ARG B 1 107 ? 44.867 102.513 7.473 1.00 35.72 107 ARG B O 1
ATOM 3801 N N . ASN B 1 108 ? 45.305 103.120 9.612 1.00 37.00 108 ASN B N 1
ATOM 3802 C CA . ASN B 1 108 ? 46.743 103.264 9.434 1.00 38.02 108 ASN B CA 1
ATOM 3803 C C . ASN B 1 108 ? 47.456 102.793 10.696 1.00 40.11 108 ASN B C 1
ATOM 3804 O O . ASN B 1 108 ? 47.486 103.507 11.708 1.00 41.92 108 ASN B O 1
ATOM 3809 N N . THR B 1 109 ? 47.994 101.578 10.625 1.00 37.09 109 THR B N 1
ATOM 3810 C CA . THR B 1 109 ? 48.539 100.875 11.777 1.00 38.86 109 THR B CA 1
ATOM 3811 C C . THR B 1 109 ? 49.965 100.387 11.491 1.00 43.90 109 THR B C 1
ATOM 3812 O O . THR B 1 109 ? 50.328 100.185 10.327 1.00 43.31 109 THR B O 1
ATOM 3816 N N . PRO B 1 110 ? 50.784 100.220 12.551 1.00 44.24 110 PRO B N 1
ATOM 3817 C CA . PRO B 1 110 ? 52.130 99.662 12.444 1.00 46.30 110 PRO B CA 1
ATOM 3818 C C . PRO B 1 110 ? 52.180 98.292 11.782 1.00 45.60 110 PRO B C 1
ATOM 3819 O O . PRO B 1 110 ? 53.155 97.975 11.111 1.00 48.04 110 PRO B O 1
ATOM 3823 N N . THR B 1 111 ? 51.134 97.496 11.953 1.00 43.74 111 THR B N 1
ATOM 3824 C CA . THR B 1 111 ? 51.107 96.150 11.407 1.00 43.59 111 THR B CA 1
ATOM 3825 C C . THR B 1 111 ? 49.761 95.907 10.688 1.00 42.24 111 THR B C 1
ATOM 3826 O O . THR B 1 111 ? 48.794 96.641 10.928 1.00 41.08 111 THR B O 1
ATOM 3830 N N . PRO B 1 112 ? 49.707 94.923 9.768 1.00 41.85 112 PRO B N 1
ATOM 3831 C CA . PRO B 1 112 ? 48.366 94.561 9.284 1.00 40.03 112 PRO B CA 1
ATOM 3832 C C . PRO B 1 112 ? 47.555 93.793 10.338 1.00 40.13 112 PRO B C 1
ATOM 3833 O O . PRO B 1 112 ? 48.089 93.436 11.404 1.00 37.59 112 PRO B O 1
ATOM 3837 N N . PRO B 1 113 ? 46.260 93.537 10.059 1.00 36.69 113 PRO B N 1
ATOM 3838 C CA . PRO B 1 113 ? 45.412 92.805 10.997 1.00 36.68 113 PRO B CA 1
ATOM 3839 C C . PRO B 1 113 ? 46.006 91.456 11.366 1.00 36.98 113 PRO B C 1
ATOM 3840 O O . PRO B 1 113 ? 46.646 90.822 10.529 1.00 38.43 113 PRO B O 1
ATOM 3844 N N . GLN B 1 114 ? 45.806 91.029 12.608 1.00 37.82 114 GLN B N 1
ATOM 3845 C CA . GLN B 1 114 ? 46.461 89.831 13.111 1.00 37.03 114 GLN B CA 1
ATOM 3846 C C . GLN B 1 114 ? 45.510 88.823 13.714 1.00 39.31 114 GLN B C 1
ATOM 3847 O O . GLN B 1 114 ? 45.942 87.763 14.165 1.00 41.38 114 GLN B O 1
ATOM 3853 N N . GLY B 1 115 ? 44.221 89.144 13.748 1.00 37.93 115 GLY B N 1
ATOM 3854 C CA . GLY B 1 115 ? 43.248 88.229 14.339 1.00 37.08 115 GLY B CA 1
ATOM 3855 C C . GLY B 1 115 ? 42.961 88.668 15.753 1.00 38.44 115 GLY B C 1
ATOM 3856 O O . GLY B 1 115 ? 43.742 89.410 16.345 1.00 37.24 115 GLY B O 1
ATOM 3857 N N . ALA B 1 116 ? 41.822 88.234 16.278 1.00 39.63 116 ALA B N 1
ATOM 3858 C CA . ALA B 1 116 ? 41.372 88.658 17.598 1.00 39.30 116 ALA B CA 1
ATOM 3859 C C . ALA B 1 116 ? 42.398 88.327 18.698 1.00 40.56 116 ALA B C 1
ATOM 3860 O O . ALA B 1 116 ? 42.731 89.204 19.512 1.00 40.88 116 ALA B O 1
ATOM 3862 N N . LYS B 1 117 ? 42.917 87.091 18.695 1.00 38.71 117 LYS B N 1
ATOM 3863 C CA . LYS B 1 117 ? 43.816 86.601 19.748 1.00 40.86 117 LYS B CA 1
ATOM 3864 C C . LYS B 1 117 ? 45.116 87.410 19.879 1.00 43.36 117 LYS B C 1
ATOM 3865 O O . LYS B 1 117 ? 45.617 87.597 20.989 1.00 45.19 117 LYS B O 1
ATOM 3867 N N . ASN B 1 118 ? 45.639 87.909 18.760 1.00 44.68 118 ASN B N 1
ATOM 3868 C CA . ASN B 1 118 ? 46.899 88.684 18.751 1.00 45.46 118 ASN B CA 1
ATOM 3869 C C . ASN B 1 118 ? 46.775 90.210 18.826 1.00 44.75 118 ASN B C 1
ATOM 3870 O O . ASN B 1 118 ? 47.788 90.917 18.854 1.00 47.56 118 ASN B O 1
ATOM 3875 N N . SER B 1 119 ? 45.553 90.724 18.850 1.00 42.40 119 SER B N 1
ATOM 3876 C CA . SER B 1 119 ? 45.337 92.174 18.883 1.00 43.43 119 SER B CA 1
ATOM 3877 C C . SER B 1 119 ? 45.705 92.807 20.241 1.00 43.34 119 SER B C 1
ATOM 3878 O O . SER B 1 119 ? 45.621 92.152 21.288 1.00 41.27 119 SER B O 1
ATOM 3881 N N . ASN B 1 120 ? 46.095 94.080 20.201 1.00 44.59 120 ASN B N 1
ATOM 3882 C CA . ASN B 1 120 ? 46.326 94.885 21.406 1.00 47.26 120 ASN B CA 1
ATOM 3883 C C . ASN B 1 120 ? 46.083 96.374 21.125 1.00 49.65 120 ASN B C 1
ATOM 3884 O O . ASN B 1 120 ? 45.331 96.703 20.204 1.00 51.46 120 ASN B O 1
ATOM 3889 N N . ASP B 1 121 ? 46.720 97.269 21.895 1.00 48.71 121 ASP B N 1
ATOM 3890 C CA . ASP B 1 121 ? 46.455 98.716 21.787 1.00 47.67 121 ASP B CA 1
ATOM 3891 C C . ASP B 1 121 ? 46.843 99.274 20.429 1.00 43.04 121 ASP B C 1
ATOM 3892 O O . ASP B 1 121 ? 46.279 100.275 19.968 1.00 43.08 121 ASP B O 1
ATOM 3897 N N . THR B 1 122 ? 47.823 98.628 19.804 1.00 44.05 122 THR B N 1
ATOM 3898 C CA . THR B 1 122 ? 48.401 99.109 18.548 1.00 42.52 122 THR B CA 1
ATOM 3899 C C . THR B 1 122 ? 48.147 98.137 17.388 1.00 40.65 122 THR B C 1
ATOM 3900 O O . THR B 1 122 ? 48.132 98.542 16.228 1.00 39.34 122 THR B O 1
ATOM 3904 N N . ILE B 1 123 ? 47.977 96.857 17.714 1.00 39.91 123 ILE B N 1
ATOM 3905 C CA . ILE B 1 123 ? 47.771 95.812 16.717 1.00 38.59 123 ILE B CA 1
ATOM 3906 C C . ILE B 1 123 ? 46.264 95.572 16.488 1.00 37.51 123 ILE B C 1
ATOM 3907 O O . ILE B 1 123 ? 45.546 95.193 17.426 1.00 35.16 123 ILE B O 1
ATOM 3912 N N . PRO B 1 124 ? 45.781 95.793 15.246 1.00 35.79 124 PRO B N 1
ATOM 3913 C CA . PRO B 1 124 ? 44.345 95.614 14.968 1.00 34.01 124 PRO B CA 1
ATOM 3914 C C . PRO B 1 124 ? 43.985 94.127 14.814 1.00 33.79 124 PRO B C 1
ATOM 3915 O O . PRO B 1 124 ? 44.839 93.326 14.414 1.00 31.84 124 PRO B O 1
ATOM 3919 N N . SER B 1 125 ? 42.757 93.750 15.183 1.00 29.95 125 SER B N 1
ATOM 3920 C CA . SER B 1 125 ? 42.327 92.349 15.056 1.00 32.05 125 SER B CA 1
ATOM 3921 C C . SER B 1 125 ? 41.836 92.101 13.637 1.00 31.60 125 SER B C 1
ATOM 3922 O O . SER B 1 125 ? 41.991 90.998 13.104 1.00 37.50 125 SER B O 1
ATOM 3925 N N . ALA B 1 126 ? 41.240 93.136 13.050 1.00 30.82 126 ALA B N 1
ATOM 3926 C CA . ALA B 1 126 ? 40.540 93.030 11.774 1.00 32.25 126 ALA B CA 1
ATOM 3927 C C . ALA B 1 126 ? 40.808 94.270 10.938 1.00 31.56 126 ALA B C 1
ATOM 3928 O O . ALA B 1 126 ? 41.331 95.272 11.438 1.00 34.93 126 ALA B O 1
ATOM 3930 N N . ASP B 1 127 ? 40.434 94.218 9.663 1.00 30.20 127 ASP B N 1
ATOM 3931 C CA . ASP B 1 127 ? 40.649 95.338 8.730 1.00 28.06 127 ASP B CA 1
ATOM 3932 C C . ASP B 1 127 ? 40.017 96.667 9.162 1.00 29.68 127 ASP B C 1
ATOM 3933 O O . ASP B 1 127 ? 40.514 97.747 8.814 1.00 30.63 127 ASP B O 1
ATOM 3938 N N . TRP B 1 128 ? 38.903 96.598 9.890 1.00 28.21 128 TRP B N 1
ATOM 3939 C CA . TRP B 1 128 ? 38.173 97.800 10.311 1.00 27.24 128 TRP B CA 1
ATOM 3940 C C . TRP B 1 128 ? 38.494 98.197 11.769 1.00 27.61 128 TRP B C 1
ATOM 3941 O O . TRP B 1 128 ? 37.851 99.097 12.316 1.00 29.37 128 TRP B O 1
ATOM 3952 N N . ASP B 1 129 ? 39.459 97.510 12.385 1.00 26.64 129 ASP B N 1
ATOM 3953 C CA . ASP B 1 129 ? 39.845 97.775 13.789 1.00 26.35 129 ASP B CA 1
ATOM 3954 C C . ASP B 1 129 ? 40.831 98.945 13.824 1.00 28.40 129 ASP B C 1
ATOM 3955 O O . ASP B 1 129 ? 41.561 99.166 12.851 1.00 26.87 129 ASP B O 1
ATOM 3960 N N . LEU B 1 130 ? 40.857 99.658 14.954 1.00 29.04 130 LEU B N 1
ATOM 3961 C CA . LEU B 1 130 ? 41.774 100.802 15.162 1.00 31.73 130 LEU B CA 1
ATOM 3962 C C . LEU B 1 130 ? 41.724 101.847 14.050 1.00 30.84 130 LEU B C 1
ATOM 3963 O O . LEU B 1 130 ? 42.761 102.348 13.603 1.00 33.08 130 LEU B O 1
ATOM 3968 N N . ALA B 1 131 ? 40.516 102.196 13.620 1.00 31.25 131 ALA B N 1
ATOM 3969 C CA . ALA B 1 131 ? 40.327 103.069 12.464 1.00 30.31 131 ALA B CA 1
ATOM 3970 C C . ALA B 1 131 ? 39.533 104.312 12.799 1.00 32.25 131 ALA B C 1
ATOM 3971 O O . ALA B 1 131 ? 38.871 104.368 13.847 1.00 31.19 131 ALA B O 1
ATOM 3973 N N . GLU B 1 132 ? 39.588 105.295 11.896 1.00 31.00 132 GLU B N 1
ATOM 3974 C CA . GLU B 1 132 ? 38.810 106.528 11.983 1.00 34.56 132 GLU B CA 1
ATOM 3975 C C . GLU B 1 132 ? 38.017 106.737 10.707 1.00 32.55 132 GLU B C 1
ATOM 3976 O O . GLU B 1 132 ? 38.172 105.981 9.744 1.00 34.01 132 GLU B O 1
ATOM 3982 N N . ILE B 1 133 ? 37.159 107.757 10.716 1.00 31.89 133 ILE B N 1
ATOM 3983 C CA . ILE B 1 133 ? 36.457 108.218 9.522 1.00 30.53 133 ILE B CA 1
ATOM 3984 C C . ILE B 1 133 ? 37.240 109.375 8.939 1.00 34.13 133 ILE B C 1
ATOM 3985 O O . ILE B 1 133 ? 37.362 110.437 9.566 1.00 32.74 133 ILE B O 1
ATOM 3990 N N . TRP B 1 134 ? 37.772 109.154 7.744 1.00 32.47 134 TRP B N 1
ATOM 3991 C CA . TRP B 1 134 ? 38.428 110.203 6.982 1.00 33.60 134 TRP B CA 1
ATOM 3992 C C . TRP B 1 134 ? 37.538 110.672 5.838 1.00 35.21 134 TRP B C 1
ATOM 3993 O O . TRP B 1 134 ? 36.472 110.077 5.587 1.00 33.12 134 TRP B O 1
ATOM 4004 N N . TYR B 1 135 ? 37.942 111.761 5.176 1.00 31.82 135 TYR B N 1
ATOM 4005 C CA . TYR B 1 135 ? 37.217 112.251 4.014 1.00 29.96 135 TYR B CA 1
ATOM 4006 C C . TYR B 1 135 ? 38.102 112.726 2.868 1.00 32.96 135 TYR B C 1
ATOM 4007 O O . TYR B 1 135 ? 39.322 112.891 3.024 1.00 33.54 135 TYR B O 1
ATOM 4016 N N . ALA B 1 136 ? 37.475 112.900 1.704 1.00 33.02 136 ALA B N 1
ATOM 4017 C CA . ALA B 1 136 ? 38.181 113.299 0.496 1.00 34.20 136 ALA B CA 1
ATOM 4018 C C . ALA B 1 136 ? 37.287 114.079 -0.442 1.00 32.19 136 ALA B C 1
ATOM 4019 O O . ALA B 1 136 ? 36.048 114.015 -0.374 1.00 32.01 136 ALA B O 1
ATOM 4021 N N . THR B 1 137 ? 37.932 114.848 -1.319 1.00 29.68 137 THR B N 1
ATOM 4022 C CA . THR B 1 137 ? 37.234 115.732 -2.219 1.00 30.04 137 THR B CA 1
ATOM 4023 C C . THR B 1 137 ? 37.775 115.547 -3.642 1.00 28.73 137 THR B C 1
ATOM 4024 O O . THR B 1 137 ? 38.910 115.097 -3.849 1.00 29.98 137 THR B O 1
ATOM 4028 N N . SER B 1 138 ? 36.932 115.881 -4.601 1.00 30.24 138 SER B N 1
ATOM 4029 C CA . SER B 1 138 ? 37.241 115.699 -6.007 1.00 33.21 138 SER B CA 1
ATOM 4030 C C . SER B 1 138 ? 36.395 116.612 -6.845 1.00 32.80 138 SER B C 1
ATOM 4031 O O . SER B 1 138 ? 35.224 116.885 -6.519 1.00 32.85 138 SER B O 1
ATOM 4034 N N . LYS B 1 139 ? 36.992 117.093 -7.941 1.00 35.49 139 LYS B N 1
ATOM 4035 C CA . LYS B 1 139 ? 36.256 117.851 -8.941 1.00 35.25 139 LYS B CA 1
ATOM 4036 C C . LYS B 1 139 ? 35.493 116.937 -9.919 1.00 36.96 139 LYS B C 1
ATOM 4037 O O . LYS B 1 139 ? 34.455 117.345 -10.446 1.00 37.88 139 LYS B O 1
ATOM 4039 N N . ASP B 1 140 ? 35.984 115.706 -10.118 1.00 37.17 140 ASP B N 1
ATOM 4040 C CA . ASP B 1 140 ? 35.462 114.769 -11.152 1.00 39.71 140 ASP B CA 1
ATOM 4041 C C . ASP B 1 140 ? 35.053 113.353 -10.709 1.00 39.93 140 ASP B C 1
ATOM 4042 O O . ASP B 1 140 ? 34.429 112.612 -11.493 1.00 38.47 140 ASP B O 1
ATOM 4047 N N . GLY B 1 141 ? 35.460 112.963 -9.503 1.00 38.16 141 GLY B N 1
ATOM 4048 C CA . GLY B 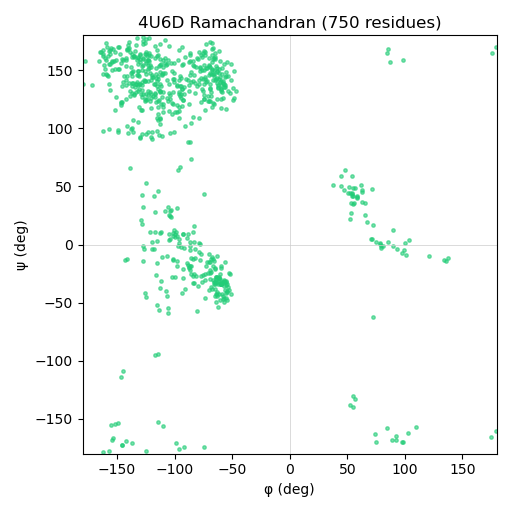1 141 ? 35.130 111.645 -8.969 1.00 37.08 141 GLY B CA 1
ATOM 4049 C C . GLY B 1 141 ? 36.094 110.559 -9.405 1.00 36.48 141 GLY B C 1
ATOM 4050 O O . GLY B 1 141 ? 35.886 109.400 -9.050 1.00 35.12 141 GLY B O 1
ATOM 4051 N N . PHE B 1 142 ? 37.136 110.928 -10.176 1.00 33.66 142 PHE B N 1
ATOM 4052 C CA . PHE B 1 142 ? 38.211 110.010 -10.585 1.00 31.05 142 PHE B CA 1
ATOM 4053 C C . PHE B 1 142 ? 39.519 110.278 -9.878 1.00 31.41 142 PHE B C 1
ATOM 4054 O O . PHE B 1 142 ? 40.251 109.336 -9.530 1.00 31.39 142 PHE B O 1
ATOM 4062 N N . THR B 1 143 ? 39.852 111.566 -9.692 1.00 34.07 143 THR B N 1
ATOM 4063 C CA . THR B 1 143 ? 40.999 111.931 -8.841 1.00 35.12 143 THR B CA 1
ATOM 4064 C C . THR B 1 143 ? 40.456 112.578 -7.571 1.00 32.77 143 THR B C 1
ATOM 4065 O O . THR B 1 143 ? 39.556 113.443 -7.626 1.00 30.29 143 THR B O 1
ATOM 4069 N N . TRP B 1 144 ? 40.955 112.103 -6.437 1.00 34.65 144 TRP B N 1
ATOM 4070 C CA . TRP B 1 144 ? 40.440 112.527 -5.125 1.00 34.63 144 TRP B CA 1
ATOM 4071 C C . TRP B 1 144 ? 41.529 113.232 -4.328 1.00 36.21 144 TRP B C 1
ATOM 4072 O O . TRP B 1 144 ? 42.666 112.793 -4.316 1.00 32.33 144 TRP B O 1
ATOM 4083 N N . GLU B 1 145 ? 41.186 114.316 -3.648 1.00 36.71 145 GLU B N 1
ATOM 4084 C CA . GLU B 1 145 ? 42.164 114.917 -2.746 1.00 39.97 145 GLU B CA 1
ATOM 4085 C C . GLU B 1 145 ? 41.807 114.529 -1.304 1.00 34.07 145 GLU B C 1
ATOM 4086 O O . GLU B 1 145 ? 40.775 114.950 -0.790 1.00 37.67 145 GLU B O 1
ATOM 4092 N N . GLU B 1 146 ? 42.648 113.713 -0.674 1.00 30.95 146 GLU B N 1
ATOM 4093 C CA . GLU B 1 146 ? 42.367 113.210 0.673 1.00 35.53 146 GLU B CA 1
ATOM 4094 C C . GLU B 1 146 ? 42.579 114.330 1.704 1.00 38.18 146 GLU B C 1
ATOM 4095 O O . GLU B 1 146 ? 43.699 114.817 1.866 1.00 42.64 146 GLU B O 1
ATOM 4101 N N . GLN B 1 147 ? 41.500 114.728 2.383 1.00 37.57 147 GLN B N 1
ATOM 4102 C CA . GLN B 1 147 ? 41.535 115.852 3.327 1.00 37.06 147 GLN B CA 1
ATOM 4103 C C . GLN B 1 147 ? 41.945 115.496 4.756 1.00 43.06 147 GLN B C 1
ATOM 4104 O O . GLN B 1 147 ? 42.329 116.378 5.524 1.00 45.86 147 GLN B O 1
ATOM 4110 N N . GLY B 1 148 ? 41.866 114.217 5.121 1.00 41.13 148 GLY B N 1
ATOM 4111 C CA . GLY B 1 148 ? 42.198 113.786 6.482 1.00 41.34 148 GLY B CA 1
ATOM 4112 C C . GLY B 1 148 ? 40.968 113.501 7.343 1.00 41.86 148 GLY B C 1
ATOM 4113 O O . GLY B 1 148 ? 39.856 113.343 6.830 1.00 40.67 148 GLY B O 1
ATOM 4114 N N . VAL B 1 149 ? 41.171 113.470 8.655 1.00 39.19 149 VAL B N 1
ATOM 4115 C CA . VAL B 1 149 ? 40.135 113.050 9.600 1.00 35.67 149 VAL B CA 1
ATOM 4116 C C . VAL B 1 149 ? 38.866 113.899 9.562 1.00 37.90 149 VAL B C 1
ATOM 4117 O O . VAL B 1 149 ? 38.915 115.133 9.375 1.00 37.16 149 VAL B O 1
ATOM 4121 N N . ALA B 1 150 ? 37.730 113.211 9.700 1.00 31.45 150 ALA B N 1
ATOM 4122 C CA . ALA B 1 150 ? 36.434 113.848 9.947 1.00 31.67 150 ALA B CA 1
ATOM 4123 C C . ALA B 1 150 ? 35.995 113.424 11.346 1.00 31.97 150 ALA B C 1
ATOM 4124 O O . ALA B 1 150 ? 35.767 114.269 12.224 1.00 30.28 150 ALA B O 1
ATOM 4126 N N . VAL B 1 151 ? 35.920 112.110 11.570 1.00 30.11 151 VAL B N 1
ATOM 4127 C CA . VAL B 1 151 ? 35.518 111.571 12.866 1.00 29.87 151 VAL B CA 1
ATOM 4128 C C . VAL B 1 151 ? 36.688 110.822 13.489 1.00 31.02 151 VAL B C 1
ATOM 4129 O O . VAL B 1 151 ? 37.055 109.725 13.049 1.00 31.51 151 VAL B O 1
ATOM 4133 N N . PRO B 1 152 ? 37.287 111.424 14.529 1.00 30.38 152 PRO B N 1
ATOM 4134 C CA . PRO B 1 152 ? 38.348 110.784 15.300 1.00 29.83 152 PRO B CA 1
ATOM 4135 C C . PRO B 1 152 ? 37.787 109.796 16.321 1.00 29.09 152 PRO B C 1
ATOM 4136 O O . PRO B 1 152 ? 36.609 109.884 16.688 1.00 32.95 152 PRO B O 1
ATOM 4140 N N . ARG B 1 153 ? 38.621 108.870 16.769 1.00 31.21 153 ARG B N 1
ATOM 4141 C CA . ARG B 1 153 ? 38.243 107.996 17.860 1.00 33.40 153 ARG B CA 1
ATOM 4142 C C . ARG B 1 153 ? 38.154 108.763 19.175 1.00 36.69 153 ARG B C 1
ATOM 4143 O O . ARG B 1 153 ? 39.129 109.405 19.580 1.00 37.94 153 ARG B O 1
ATOM 4151 N N . PRO B 1 154 ? 36.984 108.710 19.843 1.00 37.02 154 PRO B N 1
ATOM 4152 C CA . PRO B 1 154 ? 36.897 109.416 21.121 1.00 34.69 154 PRO B CA 1
ATOM 4153 C C . PRO B 1 154 ? 37.800 108.743 22.152 1.00 35.11 154 PRO B C 1
ATOM 4154 O O . PRO B 1 154 ? 38.346 107.652 21.906 1.00 34.91 154 PRO B O 1
ATOM 4158 N N . PRO B 1 155 ? 38.013 109.406 23.299 1.00 36.43 155 PRO B N 1
ATOM 4159 C CA . PRO B 1 155 ? 38.844 108.769 24.311 1.00 35.12 155 PRO B CA 1
ATOM 4160 C C . PRO B 1 155 ? 38.043 107.699 25.037 1.00 34.27 155 PRO B C 1
ATOM 4161 O O . PRO B 1 155 ? 36.853 107.886 25.259 1.00 37.33 155 PRO B O 1
ATOM 4165 N N . LYS B 1 156 ? 38.672 106.586 25.391 1.00 35.99 156 LYS B N 1
ATOM 4166 C CA . LYS B 1 156 ? 37.944 105.543 26.107 1.00 38.02 156 LYS B CA 1
ATOM 4167 C C . LYS B 1 156 ? 37.446 106.006 27.469 1.00 41.61 156 LYS B C 1
ATOM 4168 O O . LYS B 1 156 ? 38.086 106.847 28.094 1.00 42.96 156 LYS B O 1
ATOM 4174 N N . PRO B 1 157 ? 36.306 105.467 27.933 1.00 40.53 157 PRO B N 1
ATOM 4175 C CA . PRO B 1 157 ? 35.532 104.375 27.349 1.00 39.88 157 PRO B CA 1
ATOM 4176 C C . PRO B 1 157 ? 34.344 104.842 26.497 1.00 39.06 157 PRO B C 1
ATOM 4177 O O . PRO B 1 157 ? 33.327 104.135 26.448 1.00 44.85 157 PRO B O 1
ATOM 4181 N N . ASN B 1 158 ? 34.456 106.005 25.849 1.00 34.92 158 ASN B N 1
ATOM 4182 C CA . ASN B 1 158 ? 33.376 106.549 25.008 1.00 34.31 158 ASN B CA 1
ATOM 4183 C C . ASN B 1 158 ? 33.062 105.611 23.836 1.00 32.82 158 ASN B C 1
ATOM 4184 O O . ASN B 1 158 ? 33.951 104.893 23.376 1.00 31.15 158 ASN B O 1
ATOM 4189 N N . VAL B 1 159 ? 31.811 105.617 23.371 1.00 34.32 159 VAL B N 1
ATOM 4190 C CA . VAL B 1 159 ? 31.405 104.784 22.212 1.00 33.25 159 VAL B CA 1
ATOM 4191 C C . VAL B 1 159 ? 32.309 105.090 21.012 1.00 35.02 159 VAL B C 1
ATOM 4192 O O . VAL B 1 159 ? 32.352 106.228 20.520 1.00 33.86 159 VAL B O 1
ATOM 4196 N N . GLY B 1 160 ? 33.064 104.082 20.582 1.00 31.91 160 GLY B N 1
ATOM 4197 C CA . GLY B 1 160 ? 33.923 104.210 19.419 1.00 33.35 160 GLY B CA 1
ATOM 4198 C C . GLY B 1 160 ? 35.399 104.383 19.695 1.00 32.10 160 GLY B C 1
ATOM 4199 O O . GLY B 1 160 ? 36.184 104.595 18.757 1.00 29.88 160 GLY B O 1
ATOM 4200 N N . TRP B 1 161 ? 35.775 104.314 20.974 1.00 31.32 161 TRP B N 1
ATOM 4201 C CA . TRP B 1 161 ? 37.162 104.520 21.394 1.00 30.63 161 TRP B CA 1
ATOM 4202 C C . TRP B 1 161 ? 38.140 103.596 20.672 1.00 31.56 161 TRP B C 1
ATOM 4203 O O . TRP B 1 161 ? 39.292 103.978 20.422 1.00 29.54 161 TRP B O 1
ATOM 4214 N N . ARG B 1 162 ? 37.671 102.381 20.343 1.00 31.06 162 ARG B N 1
ATOM 4215 C CA . ARG B 1 162 ? 38.506 101.345 19.740 1.00 29.67 162 ARG B CA 1
ATOM 4216 C C . ARG B 1 162 ? 38.625 101.537 18.241 1.00 28.52 162 ARG B C 1
ATOM 4217 O O . ARG B 1 162 ? 39.662 101.218 17.665 1.00 30.72 162 ARG B O 1
ATOM 4225 N N . SER B 1 163 ? 37.552 102.045 17.636 1.00 28.53 163 SER B N 1
ATOM 4226 C CA . SER B 1 163 ? 37.448 102.224 16.175 1.00 28.14 163 SER B CA 1
ATOM 4227 C C . SER B 1 163 ? 36.096 102.833 15.827 1.00 27.18 163 SER B C 1
ATOM 4228 O O . SER B 1 163 ? 35.063 102.457 16.392 1.00 27.16 163 SER B O 1
ATOM 4231 N N . VAL B 1 164 ? 36.106 103.784 14.905 1.00 23.85 164 VAL B N 1
ATOM 4232 C CA . VAL B 1 164 ? 34.890 104.376 14.355 1.00 25.12 164 VAL B CA 1
ATOM 4233 C C . VAL B 1 164 ? 34.866 104.041 12.861 1.00 26.58 164 VAL B C 1
ATOM 4234 O O . VAL B 1 164 ? 35.865 104.265 12.155 1.00 26.49 164 VAL B O 1
ATOM 4238 N N . THR B 1 165 ? 33.754 103.454 12.404 1.00 27.24 165 THR B N 1
ATOM 4239 C CA . THR B 1 165 ? 33.713 102.769 11.091 1.00 25.82 165 THR B CA 1
ATOM 4240 C C . THR B 1 165 ? 32.354 102.868 10.351 1.00 25.43 165 THR B C 1
ATOM 4241 O O . THR B 1 165 ? 31.284 103.102 10.951 1.00 25.77 165 THR B O 1
ATOM 4245 N N . THR B 1 166 ? 32.408 102.724 9.016 1.00 25.61 166 THR B N 1
ATOM 4246 C CA . THR B 1 166 ? 31.250 102.276 8.239 1.00 22.41 166 THR B CA 1
ATOM 4247 C C . THR B 1 166 ? 30.183 103.341 8.173 1.00 23.39 166 THR B C 1
ATOM 4248 O O . THR B 1 166 ? 28.988 103.093 8.397 1.00 20.49 166 THR B O 1
ATOM 4252 N N . THR B 1 167 ? 30.636 104.558 7.845 1.00 20.62 167 THR B N 1
ATOM 4253 C CA . THR B 1 167 ? 29.844 105.752 8.003 1.00 22.62 167 THR B CA 1
ATOM 4254 C C . THR B 1 167 ? 28.986 106.034 6.797 1.00 24.74 167 THR B C 1
ATOM 4255 O O . THR B 1 167 ? 29.240 105.527 5.665 1.00 24.23 167 THR B O 1
ATOM 4259 N N . ASP B 1 168 ? 27.928 106.782 7.032 1.00 22.60 168 ASP B N 1
ATOM 4260 C CA . ASP B 1 168 ? 27.188 107.386 5.943 1.00 24.21 168 ASP B CA 1
ATOM 4261 C C . ASP B 1 168 ? 26.694 108.789 6.285 1.00 25.87 168 ASP B C 1
ATOM 4262 O O . ASP B 1 168 ? 26.459 109.116 7.464 1.00 24.97 168 ASP B O 1
ATOM 4267 N N . ILE B 1 169 ? 26.514 109.585 5.241 1.00 24.74 169 ILE B N 1
ATOM 4268 C CA . ILE B 1 169 ? 26.212 111.014 5.357 1.00 24.01 169 ILE B CA 1
ATOM 4269 C C . ILE B 1 169 ? 24.745 111.380 5.162 1.00 24.44 169 ILE B C 1
ATOM 4270 O O . ILE B 1 169 ? 24.026 110.812 4.324 1.00 23.00 169 ILE B O 1
ATOM 4275 N N . LEU B 1 170 ? 24.292 112.355 5.954 1.00 22.85 170 LEU B N 1
ATOM 4276 C CA . LEU B 1 170 ? 22.955 112.938 5.793 1.00 22.52 170 LEU B CA 1
ATOM 4277 C C . LEU B 1 170 ? 23.067 114.464 5.839 1.00 24.91 170 LEU B C 1
ATOM 4278 O O . LEU B 1 170 ? 23.781 114.997 6.689 1.00 24.59 170 LEU B O 1
ATOM 4283 N N . LYS B 1 171 ? 22.327 115.136 4.958 1.00 27.28 171 LYS B N 1
ATOM 4284 C CA . LYS B 1 171 ? 22.113 116.579 5.052 1.00 24.29 171 LYS B CA 1
ATOM 4285 C C . LYS B 1 171 ? 20.695 116.831 5.513 1.00 24.75 171 LYS B C 1
ATOM 4286 O O . LYS B 1 171 ? 19.715 116.350 4.912 1.00 24.83 171 LYS B O 1
ATOM 4292 N N . TRP B 1 172 ? 20.572 117.608 6.591 1.00 24.33 172 TRP B N 1
ATOM 4293 C CA . TRP B 1 172 ? 19.254 117.867 7.152 1.00 27.06 172 TRP B CA 1
ATOM 4294 C C . TRP B 1 172 ? 19.173 119.315 7.638 1.00 27.62 172 TRP B C 1
ATOM 4295 O O . TRP B 1 172 ? 20.005 119.734 8.435 1.00 29.30 172 TRP B O 1
ATOM 4306 N N . LYS B 1 173 ? 18.166 120.037 7.145 1.00 30.81 173 LYS B N 1
ATOM 4307 C CA . LYS B 1 173 ? 17.983 121.486 7.410 1.00 34.36 173 LYS B CA 1
ATOM 4308 C C . LYS B 1 173 ? 19.302 122.272 7.463 1.00 35.61 173 LYS B C 1
ATOM 4309 O O . LYS B 1 173 ? 19.578 123.021 8.425 1.00 36.36 173 LYS B O 1
ATOM 4315 N N . GLY B 1 174 ? 20.123 122.092 6.432 1.00 33.01 174 GLY B N 1
ATOM 4316 C CA . GLY B 1 174 ? 21.356 122.857 6.289 1.00 33.89 174 GLY B CA 1
ATOM 4317 C C . GLY B 1 174 ? 22.542 122.388 7.089 1.00 36.45 174 GLY B C 1
ATOM 4318 O O . GLY B 1 174 ? 23.622 122.973 6.994 1.00 35.61 174 GLY B O 1
ATOM 4319 N N . LYS B 1 175 ? 22.362 121.326 7.878 1.00 33.69 175 LYS B N 1
ATOM 4320 C CA . LYS B 1 175 ? 23.474 120.766 8.618 1.00 32.02 175 LYS B CA 1
ATOM 4321 C C . LYS B 1 175 ? 23.781 119.343 8.142 1.00 31.07 175 LYS B C 1
ATOM 4322 O O . LYS B 1 175 ? 22.948 118.708 7.511 1.00 32.77 175 LYS B O 1
ATOM 4328 N N . PHE B 1 176 ? 24.972 118.878 8.482 1.00 27.17 176 PHE B N 1
ATOM 4329 C CA . PHE B 1 176 ? 25.475 117.563 8.077 1.00 30.69 176 PHE B CA 1
ATOM 4330 C C . PHE B 1 176 ? 25.588 116.594 9.245 1.00 28.71 176 PHE B C 1
ATOM 4331 O O . PHE B 1 176 ? 25.871 116.985 10.381 1.00 25.46 176 PHE B O 1
ATOM 4339 N N . TYR B 1 177 ? 25.343 115.304 8.970 1.00 26.26 177 TYR B N 1
ATOM 4340 C CA . TYR B 1 177 ? 25.400 114.287 10.017 1.00 25.42 177 TYR B CA 1
ATOM 4341 C C . TYR B 1 177 ? 26.073 113.079 9.439 1.00 25.30 177 TYR B C 1
ATOM 4342 O O . TYR B 1 177 ? 25.695 112.651 8.349 1.00 25.17 177 TYR B O 1
ATOM 4351 N N . LEU B 1 178 ? 27.097 112.589 10.130 1.00 25.29 178 LEU B N 1
ATOM 4352 C CA . LEU B 1 178 ? 27.703 111.279 9.844 1.00 25.99 178 LEU B CA 1
ATOM 4353 C C . LEU B 1 178 ? 27.281 110.225 10.867 1.00 26.97 178 LEU B C 1
ATOM 4354 O O . LEU B 1 178 ? 27.525 110.396 12.075 1.00 25.35 178 LEU B O 1
ATOM 4359 N N . TYR B 1 179 ? 26.722 109.105 10.393 1.00 23.16 179 TYR B N 1
ATOM 4360 C CA . TYR B 1 179 ? 26.398 107.960 11.288 1.00 23.66 179 TYR B CA 1
ATOM 4361 C C . TYR B 1 179 ? 27.455 106.917 11.133 1.00 22.36 179 TYR B C 1
ATOM 4362 O O . TYR B 1 179 ? 27.908 106.704 10.005 1.00 24.79 179 TYR B O 1
ATOM 4371 N N . TYR B 1 180 ? 27.844 106.234 12.217 1.00 23.89 180 TYR B N 1
ATOM 4372 C CA . TYR B 1 180 ? 28.962 105.289 12.161 1.00 22.69 180 TYR B CA 1
ATOM 4373 C C . TYR B 1 180 ? 28.931 104.300 13.322 1.00 24.10 180 TYR B C 1
ATOM 4374 O O . TYR B 1 180 ? 28.268 104.542 14.347 1.00 21.68 180 TYR B O 1
ATOM 4383 N N . GLN B 1 181 ? 29.627 103.185 13.144 1.00 22.32 181 GLN B N 1
ATOM 4384 C CA . GLN B 1 181 ? 29.750 102.176 14.160 1.00 23.80 181 GLN B CA 1
ATOM 4385 C C . GLN B 1 181 ? 30.859 102.582 15.123 1.00 25.00 181 GLN B C 1
ATOM 4386 O O . GLN B 1 181 ? 31.926 102.906 14.678 1.00 24.77 181 GLN B O 1
ATOM 4392 N N . GLY B 1 182 ? 30.583 102.554 16.422 1.00 23.30 182 GLY B N 1
ATOM 4393 C CA . GLY B 1 182 ? 31.630 102.796 17.391 1.00 25.35 182 GLY B CA 1
ATOM 4394 C C . GLY B 1 182 ? 32.003 101.607 18.224 1.00 24.80 182 GLY B C 1
ATOM 4395 O O . GLY B 1 182 ? 31.314 101.266 19.133 1.00 23.70 182 GLY B O 1
ATOM 4396 N N . PHE B 1 183 ? 33.127 101.004 17.901 1.00 22.30 183 PHE B N 1
ATOM 4397 C CA . PHE B 1 183 ? 33.570 99.833 18.585 1.00 22.96 183 PHE B CA 1
ATOM 4398 C C . PHE B 1 183 ? 33.998 100.088 20.012 1.00 25.73 183 PHE B C 1
ATOM 4399 O O . PHE B 1 183 ? 34.724 101.026 20.271 1.00 24.53 183 PHE B O 1
ATOM 4407 N N . MET B 1 184 ? 33.589 99.161 20.871 1.00 25.52 184 MET B N 1
ATOM 4408 C CA . MET B 1 184 ? 33.935 99.150 22.294 1.00 27.80 184 MET B CA 1
ATOM 4409 C C . MET B 1 184 ? 35.025 98.204 22.727 1.00 29.25 184 MET B C 1
ATOM 4410 O O . MET B 1 184 ? 35.509 98.309 23.828 1.00 30.45 184 MET B O 1
ATOM 4415 N N . GLU B 1 185 ? 35.388 97.274 21.864 1.00 28.39 185 GLU B N 1
ATOM 4416 C CA . GLU B 1 185 ? 36.595 96.456 22.002 1.00 27.45 185 GLU B CA 1
ATOM 4417 C C . GLU B 1 185 ? 36.949 96.022 20.584 1.00 27.21 185 GLU B C 1
ATOM 4418 O O . GLU B 1 185 ? 36.148 96.209 19.656 1.00 27.01 185 GLU B O 1
ATOM 4424 N N . ALA B 1 186 ? 38.138 95.459 20.419 1.00 27.46 186 ALA B N 1
ATOM 4425 C CA . ALA B 1 186 ? 38.583 94.961 19.123 1.00 27.38 186 ALA B CA 1
ATOM 4426 C C . ALA B 1 186 ? 37.634 93.881 18.599 1.00 26.56 186 ALA B C 1
ATOM 4427 O O . ALA B 1 186 ? 37.264 92.932 19.323 1.00 27.28 186 ALA B O 1
ATOM 4429 N N . SER B 1 187 ? 37.277 94.021 17.328 1.00 27.75 187 SER B N 1
ATOM 4430 C CA . SER B 1 187 ? 36.434 93.046 16.640 1.00 25.90 187 SER B CA 1
ATOM 4431 C C . SER B 1 187 ? 36.934 91.618 16.867 1.00 25.98 187 SER B C 1
ATOM 4432 O O . SER B 1 187 ? 38.109 91.308 16.613 1.00 24.94 187 SER B O 1
ATOM 4435 N N . GLY B 1 188 ? 36.043 90.742 17.335 1.00 23.21 188 GLY B N 1
ATOM 4436 C CA . GLY B 1 188 ? 36.394 89.337 17.543 1.00 24.21 188 GLY B CA 1
ATOM 4437 C C . GLY B 1 188 ? 36.771 88.968 18.973 1.00 25.06 188 GLY B C 1
ATOM 4438 O O . GLY B 1 188 ? 36.950 87.791 19.283 1.00 25.96 188 GLY B O 1
ATOM 4439 N N . THR B 1 189 ? 36.888 89.970 19.838 1.00 26.47 189 THR B N 1
ATOM 4440 C CA . THR B 1 189 ? 37.143 89.743 21.265 1.00 27.15 189 THR B CA 1
ATOM 4441 C C . THR B 1 189 ? 35.869 89.994 22.063 1.00 25.45 189 THR B C 1
ATOM 4442 O O . THR B 1 189 ? 34.976 90.701 21.592 1.00 26.41 189 THR B O 1
ATOM 4446 N N . ARG B 1 190 ? 35.769 89.433 23.273 1.00 26.79 190 ARG B N 1
ATOM 4447 C CA . ARG B 1 190 ? 34.567 89.623 24.102 1.00 26.62 190 ARG B CA 1
ATOM 4448 C C . ARG B 1 190 ? 34.316 91.114 24.389 1.00 26.79 190 ARG B C 1
ATOM 4449 O O . ARG B 1 190 ? 35.237 91.846 24.728 1.00 29.51 190 ARG B O 1
ATOM 4451 N N . GLY B 1 191 ? 33.090 91.568 24.177 1.00 25.45 191 GLY B N 1
ATOM 4452 C CA . GLY B 1 191 ? 32.719 92.978 24.414 1.00 25.98 191 GLY B CA 1
ATOM 4453 C C . GLY B 1 191 ? 32.911 93.869 23.203 1.00 26.05 191 GLY B C 1
ATOM 4454 O O . GLY B 1 191 ? 32.829 95.100 23.313 1.00 27.57 191 GLY B O 1
ATOM 4455 N N . ASP B 1 192 ? 33.123 93.260 22.030 1.00 25.50 192 ASP B N 1
ATOM 4456 C CA . ASP B 1 192 ? 33.246 94.031 20.773 1.00 24.48 192 ASP B CA 1
ATOM 4457 C C . ASP B 1 192 ? 31.923 94.596 20.204 1.00 24.76 192 ASP B C 1
ATOM 4458 O O . ASP B 1 192 ? 31.687 94.540 18.977 1.00 25.52 192 ASP B O 1
ATOM 4463 N N . ASP B 1 193 ? 31.061 95.157 21.046 1.00 24.42 193 ASP B N 1
ATOM 4464 C CA . ASP B 1 193 ? 29.899 95.874 20.526 1.00 23.92 193 ASP B CA 1
ATOM 4465 C C . ASP B 1 193 ? 30.315 97.082 19.702 1.00 22.53 193 ASP B C 1
ATOM 4466 O O . ASP B 1 193 ? 31.370 97.682 19.964 1.00 25.76 193 ASP B O 1
ATOM 4471 N N . CYS B 1 194 ? 29.513 97.424 18.691 1.00 22.50 194 CYS B N 1
ATOM 4472 C CA . CYS B 1 194 ? 29.784 98.623 17.866 1.00 21.64 194 CYS B CA 1
ATOM 4473 C C . CYS B 1 194 ? 28.532 99.443 17.520 1.00 22.30 194 CYS B C 1
ATOM 4474 O O . CYS B 1 194 ? 28.132 99.589 16.354 1.00 22.81 194 CYS B O 1
ATOM 4477 N N . PRO B 1 195 ? 27.914 100.037 18.546 1.00 21.10 195 PRO B N 1
ATOM 4478 C CA . PRO B 1 195 ? 26.615 100.684 18.355 1.00 21.81 195 PRO B CA 1
ATOM 4479 C C . PRO B 1 195 ? 26.780 101.906 17.463 1.00 21.65 195 PRO B C 1
ATOM 4480 O O . PRO B 1 195 ? 27.897 102.454 17.349 1.00 21.59 195 PRO B O 1
ATOM 4484 N N . VAL B 1 196 ? 25.705 102.312 16.822 1.00 21.93 196 VAL B N 1
ATOM 4485 C CA . VAL B 1 196 ? 25.759 103.449 15.931 1.00 21.35 196 VAL B CA 1
ATOM 4486 C C . VAL B 1 196 ? 25.811 104.761 16.753 1.00 23.64 196 VAL B C 1
ATOM 4487 O O . VAL B 1 196 ? 25.065 104.933 17.706 1.00 24.88 196 VAL B O 1
ATOM 4491 N N . ALA B 1 197 ? 26.731 105.641 16.384 1.00 23.46 197 ALA B N 1
ATOM 4492 C CA . ALA B 1 197 ? 26.841 106.981 16.982 1.00 24.13 197 ALA B CA 1
ATOM 4493 C C . ALA B 1 197 ? 26.727 107.967 15.826 1.00 25.50 197 ALA B C 1
ATOM 4494 O O . ALA B 1 197 ? 26.971 107.600 14.653 1.00 23.68 197 ALA B O 1
ATOM 4496 N N . VAL B 1 198 ? 26.364 109.207 16.144 1.00 24.03 198 VAL B N 1
ATOM 4497 C CA . VAL B 1 198 ? 26.275 110.276 15.139 1.00 24.55 198 VAL B CA 1
ATOM 4498 C C . VAL B 1 198 ? 27.173 111.467 15.548 1.00 28.31 198 VAL B C 1
ATOM 4499 O O . VAL B 1 198 ? 27.305 111.789 16.743 1.00 28.68 198 VAL B O 1
ATOM 4503 N N . SER B 1 199 ? 27.831 112.061 14.554 1.00 26.68 199 SER B N 1
ATOM 4504 C CA . SER B 1 199 ? 28.554 113.339 14.734 1.00 26.65 199 SER B CA 1
ATOM 4505 C C . SER B 1 199 ? 27.971 114.340 13.764 1.00 28.10 199 SER B C 1
ATOM 4506 O O . SER B 1 199 ? 27.435 113.980 12.721 1.00 27.47 199 SER B O 1
ATOM 4509 N N . TYR B 1 200 ? 28.079 115.624 14.092 1.00 28.60 200 TYR B N 1
ATOM 4510 C CA . TYR B 1 200 ? 27.417 116.621 13.269 1.00 29.91 200 TYR B CA 1
ATOM 4511 C C . TYR B 1 200 ? 28.333 117.828 13.037 1.00 31.42 200 TYR B C 1
ATOM 4512 O O . TYR B 1 200 ? 29.365 117.981 13.704 1.00 29.59 200 TYR B O 1
ATOM 4521 N N . ALA B 1 201 ? 27.964 118.629 12.040 1.00 31.42 201 ALA B N 1
ATOM 4522 C CA . ALA B 1 201 ? 28.800 119.742 11.574 1.00 32.26 201 ALA B CA 1
ATOM 4523 C C . ALA B 1 201 ? 27.972 120.710 10.785 1.00 32.73 201 ALA B C 1
ATOM 4524 O O . ALA B 1 201 ? 26.943 120.346 10.194 1.00 28.62 201 ALA B O 1
ATOM 4526 N N . ASP B 1 202 ? 28.424 121.970 10.766 1.00 34.80 202 ASP B N 1
ATOM 4527 C CA . ASP B 1 202 ? 27.766 122.991 9.953 1.00 37.93 202 ASP B CA 1
ATOM 4528 C C . ASP B 1 202 ? 28.356 123.023 8.532 1.00 37.74 202 ASP B C 1
ATOM 4529 O O . ASP B 1 202 ? 27.741 123.589 7.625 1.00 37.08 202 ASP B O 1
ATOM 4534 N N . SER B 1 203 ? 29.542 122.430 8.368 1.00 38.73 203 SER B N 1
ATOM 4535 C CA . SER B 1 203 ? 30.242 122.320 7.076 1.00 40.61 203 SER B CA 1
ATOM 4536 C C . SER B 1 203 ? 30.668 120.873 6.746 1.00 38.70 203 SER B C 1
ATOM 4537 O O . SER B 1 203 ? 31.175 120.168 7.628 1.00 37.84 203 SER B O 1
ATOM 4540 N N . PRO B 1 204 ? 30.527 120.442 5.467 1.00 38.45 204 PRO B N 1
ATOM 4541 C CA . PRO B 1 204 ? 31.043 119.111 5.111 1.00 34.56 204 PRO B CA 1
ATOM 4542 C C . PRO B 1 204 ? 32.524 118.959 5.423 1.00 33.30 204 PRO B C 1
ATOM 4543 O O . PRO B 1 204 ? 33.032 117.852 5.481 1.00 30.84 204 PRO B O 1
ATOM 4547 N N . ASP B 1 205 ? 33.220 120.076 5.661 1.00 34.00 205 ASP B N 1
ATOM 4548 C CA . ASP B 1 205 ? 34.629 120.006 6.034 1.00 35.72 205 ASP B CA 1
ATOM 4549 C C . ASP B 1 205 ? 34.805 119.730 7.526 1.00 35.15 205 ASP B C 1
ATOM 4550 O O . ASP B 1 205 ? 35.899 119.408 7.980 1.00 33.19 205 ASP B O 1
ATOM 4555 N N . GLY B 1 206 ? 33.711 119.836 8.277 1.00 35.87 206 GLY B N 1
ATOM 4556 C CA . GLY B 1 206 ? 33.775 119.707 9.724 1.00 39.26 206 GLY B CA 1
ATOM 4557 C C . GLY B 1 206 ? 34.154 121.070 10.295 1.00 39.85 206 GLY B C 1
ATOM 4558 O O . GLY B 1 206 ? 33.903 122.085 9.640 1.00 40.36 206 GLY B O 1
ATOM 4559 N N . PRO B 1 207 ? 34.703 121.114 11.530 1.00 41.64 207 PRO B N 1
ATOM 4560 C CA . PRO B 1 207 ? 34.869 120.050 12.538 1.00 39.36 207 PRO B CA 1
ATOM 4561 C C . PRO B 1 207 ? 33.564 119.330 12.910 1.00 38.12 207 PRO B C 1
ATOM 4562 O O . PRO B 1 207 ? 32.465 119.890 12.764 1.00 33.88 207 PRO B O 1
ATOM 4566 N N . TRP B 1 208 ? 33.702 118.107 13.408 1.00 37.61 208 TRP B N 1
ATOM 4567 C CA . TRP B 1 208 ? 32.553 117.257 13.701 1.00 37.40 208 TRP B CA 1
ATOM 4568 C C . TRP B 1 208 ? 32.367 117.064 15.198 1.00 36.75 208 TRP B C 1
ATOM 4569 O O . TRP B 1 208 ? 33.292 116.649 15.880 1.00 38.69 208 TRP B O 1
ATOM 4580 N N . THR B 1 209 ? 31.164 117.343 15.688 1.00 35.74 209 THR B N 1
ATOM 4581 C CA . THR B 1 209 ? 30.857 117.152 17.106 1.00 36.01 209 THR B CA 1
ATOM 4582 C C . THR B 1 209 ? 30.042 115.871 17.359 1.00 33.97 209 THR B C 1
ATOM 4583 O O . THR B 1 209 ? 28.938 115.735 16.811 1.00 30.65 209 THR B O 1
ATOM 4587 N N . PRO B 1 210 ? 30.569 114.956 18.204 1.00 33.19 210 PRO B N 1
ATOM 4588 C CA . PRO B 1 210 ? 29.848 113.725 18.578 1.00 30.03 210 PRO B CA 1
ATOM 4589 C C . PRO B 1 210 ? 28.644 114.005 19.475 1.00 31.31 210 PRO B C 1
ATOM 4590 O O . PRO B 1 210 ? 28.694 114.944 20.293 1.00 29.03 210 PRO B O 1
ATOM 4594 N N . HIS B 1 211 ? 27.580 113.215 19.324 1.00 30.52 211 HIS B N 1
ATOM 4595 C CA . HIS B 1 211 ? 26.318 113.391 20.067 1.00 31.35 211 HIS B CA 1
ATOM 4596 C C . HIS B 1 211 ? 26.089 112.506 21.331 1.00 40.18 211 HIS B C 1
ATOM 4597 O O . HIS B 1 211 ? 25.244 112.824 22.165 1.00 44.28 211 HIS B O 1
ATOM 4604 N N . THR B 1 212 ? 26.813 111.410 21.494 1.00 44.10 212 THR B N 1
ATOM 4605 C CA . THR B 1 212 ? 26.763 110.643 22.785 1.00 47.18 212 THR B CA 1
ATOM 4606 C C . THR B 1 212 ? 25.364 110.217 23.350 1.00 44.54 212 THR B C 1
ATOM 4607 O O . THR B 1 212 ? 25.225 109.978 24.547 1.00 50.72 212 THR B O 1
ATOM 4611 N N . GLU B 1 213 ? 24.342 110.141 22.503 1.00 38.92 213 GLU B N 1
ATOM 4612 C CA . GLU B 1 213 ? 23.078 109.474 22.838 1.00 34.16 213 GLU B CA 1
ATOM 4613 C C . GLU B 1 213 ? 22.953 108.218 21.957 1.00 32.74 213 GLU B C 1
ATOM 4614 O O . GLU B 1 213 ? 23.607 108.145 20.922 1.00 29.72 213 GLU B O 1
ATOM 4620 N N . VAL B 1 214 ? 22.126 107.249 22.356 1.00 26.47 214 VAL B N 1
ATOM 4621 C CA . VAL B 1 214 ? 21.772 106.158 21.429 1.00 26.02 214 VAL B CA 1
ATOM 4622 C C . VAL B 1 214 ? 21.018 106.711 20.228 1.00 25.32 214 VAL B C 1
ATOM 4623 O O . VAL B 1 214 ? 20.195 107.619 20.365 1.00 26.89 214 VAL B O 1
ATOM 4627 N N . VAL B 1 215 ? 21.347 106.198 19.040 1.00 25.01 215 VAL B N 1
ATOM 4628 C CA . VAL B 1 215 ? 20.759 106.663 17.776 1.00 23.65 215 VAL B CA 1
ATOM 4629 C C . VAL B 1 215 ? 19.753 105.634 17.235 1.00 22.20 215 VAL B C 1
ATOM 4630 O O . VAL B 1 215 ? 18.594 105.969 16.971 1.00 21.65 215 VAL B O 1
ATOM 4634 N N . ILE B 1 216 ? 20.213 104.386 17.086 1.00 23.37 216 ILE B N 1
ATOM 4635 C CA . ILE B 1 216 ? 19.354 103.261 16.711 1.00 25.09 216 ILE B CA 1
ATOM 4636 C C . ILE B 1 216 ? 19.615 102.177 17.747 1.00 22.39 216 ILE B C 1
ATOM 4637 O O . ILE B 1 216 ? 20.732 101.659 17.824 1.00 24.62 216 ILE B O 1
ATOM 4642 N N . PRO B 1 217 ? 18.595 101.820 18.542 1.00 22.16 217 PRO B N 1
ATOM 4643 C CA . PRO B 1 217 ? 18.875 100.807 19.549 1.00 20.74 217 PRO B CA 1
ATOM 4644 C C . PRO B 1 217 ? 19.007 99.407 18.941 1.00 21.55 217 PRO B C 1
ATOM 4645 O O . PRO B 1 217 ? 18.390 99.107 17.907 1.00 23.18 217 PRO B O 1
ATOM 4649 N N . ASN B 1 218 ? 19.745 98.547 19.618 1.00 21.83 218 ASN B N 1
ATOM 4650 C CA . ASN B 1 218 ? 19.662 97.121 19.288 1.00 21.76 218 ASN B CA 1
ATOM 4651 C C . ASN B 1 218 ? 18.278 96.567 19.482 1.00 21.93 218 ASN B C 1
ATOM 4652 O O . ASN B 1 218 ? 17.482 97.113 20.232 1.00 21.79 218 ASN B O 1
ATOM 4657 N N . GLY B 1 219 ? 17.987 95.456 18.801 1.00 19.03 219 GLY B N 1
ATOM 4658 C CA . GLY B 1 219 ? 16.765 94.745 19.052 1.00 18.93 219 GLY B CA 1
ATOM 4659 C C . GLY B 1 219 ? 16.846 94.214 20.489 1.00 18.47 219 GLY B C 1
ATOM 4660 O O . GLY B 1 219 ? 17.924 94.175 21.080 1.00 18.41 219 GLY B O 1
ATOM 4661 N N . LYS B 1 220 ? 15.683 93.818 20.986 1.00 18.76 220 LYS B N 1
ATOM 4662 C CA . LYS B 1 220 ? 15.538 93.188 22.307 1.00 20.62 220 LYS B CA 1
ATOM 4663 C C . LYS B 1 220 ? 16.226 91.825 22.259 1.00 19.83 220 LYS B C 1
ATOM 4664 O O . LYS B 1 220 ? 16.485 91.277 21.169 1.00 18.02 220 LYS B O 1
ATOM 4670 N N . LYS B 1 221 ? 16.568 91.301 23.437 1.00 19.08 221 LYS B N 1
ATOM 4671 C CA . LYS B 1 221 ? 17.166 89.955 23.488 1.00 20.22 221 LYS B CA 1
ATOM 4672 C C . LYS B 1 221 ? 16.376 88.936 22.695 1.00 17.82 221 LYS B C 1
ATOM 4673 O O . LYS B 1 221 ? 15.149 88.870 22.777 1.00 19.20 221 LYS B O 1
ATOM 4679 N N . GLY B 1 222 ? 17.099 88.137 21.910 1.00 17.54 222 GLY B N 1
ATOM 4680 C CA . GLY B 1 222 ? 16.497 87.074 21.146 1.00 16.46 222 GLY B CA 1
ATOM 4681 C C . GLY B 1 222 ? 16.048 87.495 19.767 1.00 16.59 222 GLY B C 1
ATOM 4682 O O . GLY B 1 222 ? 15.505 86.676 19.033 1.00 16.69 222 GLY B O 1
ATOM 4683 N N . GLU B 1 223 ? 16.234 88.777 19.441 1.00 15.38 223 GLU B N 1
ATOM 4684 C CA . GLU B 1 223 ? 15.775 89.323 18.146 1.00 16.13 223 GLU B CA 1
ATOM 4685 C C . GLU B 1 223 ? 16.916 89.434 17.169 1.00 15.43 223 GLU B C 1
ATOM 4686 O O . GLU B 1 223 ? 18.067 89.465 17.560 1.00 15.30 223 GLU B O 1
ATOM 4692 N N . TRP B 1 224 ? 16.558 89.431 15.879 1.00 15.55 224 TRP B N 1
ATOM 4693 C CA . TRP B 1 224 ? 17.526 89.352 14.803 1.00 14.90 224 TRP B CA 1
ATOM 4694 C C . TRP B 1 224 ? 18.608 90.448 14.839 1.00 14.22 224 TRP B C 1
ATOM 4695 O O . TRP B 1 224 ? 19.762 90.191 14.514 1.00 15.19 224 TRP B O 1
ATOM 4706 N N . ASP B 1 225 ? 18.229 91.652 15.278 1.00 16.01 225 ASP B N 1
ATOM 4707 C CA . ASP B 1 225 ? 19.147 92.768 15.353 1.00 15.09 225 ASP B CA 1
ATOM 4708 C C . ASP B 1 225 ? 19.595 93.039 16.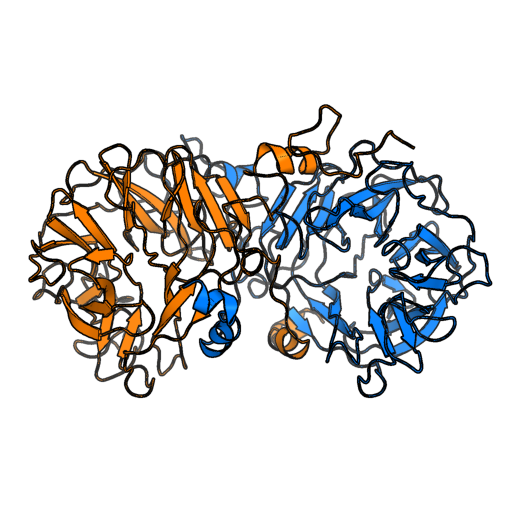786 1.00 16.91 225 ASP B C 1
ATOM 4709 O O . ASP B 1 225 ? 20.027 94.138 17.099 1.00 15.91 225 ASP B O 1
ATOM 4714 N N . GLN B 1 226 ? 19.629 91.998 17.610 1.00 15.78 226 GLN B N 1
ATOM 4715 C CA . GLN B 1 226 ? 20.014 92.242 19.021 1.00 16.69 226 GLN B CA 1
ATOM 4716 C C . GLN B 1 226 ? 21.477 92.589 19.257 1.00 18.69 226 GLN B C 1
ATOM 4717 O O . GLN B 1 226 ? 21.787 93.232 20.273 1.00 18.68 226 GLN B O 1
ATOM 4723 N N . TYR B 1 227 ? 22.378 92.178 18.361 1.00 16.10 227 TYR B N 1
ATOM 4724 C CA . TYR B 1 227 ? 23.788 92.425 18.562 1.00 18.24 227 TYR B CA 1
ATOM 4725 C C . TYR B 1 227 ? 24.394 93.435 17.607 1.00 20.44 227 TYR B C 1
ATOM 4726 O O . TYR B 1 227 ? 25.553 93.821 17.784 1.00 23.35 227 TYR B O 1
ATOM 4735 N N . SER B 1 228 ? 23.660 93.815 16.566 1.00 19.52 228 SER B N 1
ATOM 4736 C CA . SER B 1 228 ? 24.314 94.505 15.438 1.00 21.23 228 SER B CA 1
ATOM 4737 C C . SER B 1 228 ? 23.360 95.454 14.728 1.00 19.63 228 SER B C 1
ATOM 4738 O O . SER B 1 228 ? 22.222 95.066 14.388 1.00 20.29 228 SER B O 1
ATOM 4741 N N . ILE B 1 229 ? 23.782 96.712 14.589 1.00 17.87 229 ILE B N 1
ATOM 4742 C CA . ILE B 1 229 ? 23.147 97.660 13.669 1.00 18.90 229 ILE B CA 1
ATOM 4743 C C . ILE B 1 229 ? 24.299 98.134 12.791 1.00 18.67 229 ILE B C 1
ATOM 4744 O O . ILE B 1 229 ? 25.071 99.000 13.178 1.00 19.98 229 ILE B O 1
ATOM 4749 N N . HIS B 1 230 ? 24.459 97.492 11.633 1.00 17.85 230 HIS B N 1
ATOM 4750 C CA . HIS B 1 230 ? 25.642 97.721 10.779 1.00 17.92 230 HIS B CA 1
ATOM 4751 C C . HIS B 1 230 ? 25.286 98.535 9.519 1.00 16.16 230 HIS B C 1
ATOM 4752 O O . HIS B 1 230 ? 24.150 98.537 9.078 1.00 14.98 230 HIS B O 1
ATOM 4759 N N . ASP B 1 231 ? 26.277 99.235 8.966 1.00 17.81 231 ASP B N 1
ATOM 4760 C CA . ASP B 1 231 ? 26.186 99.811 7.618 1.00 17.17 231 ASP B CA 1
ATOM 4761 C C . ASP B 1 231 ? 25.068 100.846 7.540 1.00 17.03 231 ASP B C 1
ATOM 4762 O O . ASP B 1 231 ? 24.261 100.869 6.624 1.00 17.50 231 ASP B O 1
ATOM 4767 N N . PRO B 1 232 ? 24.995 101.764 8.527 1.00 15.83 232 PRO B N 1
ATOM 4768 C CA . PRO B 1 232 ? 23.854 102.674 8.500 1.00 17.20 232 PRO B CA 1
ATOM 4769 C C . PRO B 1 232 ? 23.787 103.476 7.189 1.00 18.23 232 PRO B C 1
ATOM 4770 O O . PRO B 1 232 ? 24.799 103.916 6.686 1.00 20.55 232 PRO B O 1
ATOM 4774 N N . TYR B 1 233 ? 22.588 103.675 6.681 1.00 18.45 233 TYR B N 1
ATOM 4775 C CA . TYR B 1 233 ? 22.425 104.308 5.367 1.00 20.17 233 TYR B CA 1
ATOM 4776 C C . TYR B 1 233 ? 21.153 105.089 5.265 1.00 19.12 233 TYR B C 1
ATOM 4777 O O . TYR B 1 233 ? 20.077 104.528 5.006 1.00 18.15 233 TYR B O 1
ATOM 4786 N N . PRO B 1 234 ? 21.244 106.445 5.460 1.00 19.77 234 PRO B N 1
ATOM 4787 C CA . PRO B 1 234 ? 20.022 107.214 5.534 1.00 20.35 234 PRO B CA 1
ATOM 4788 C C . PRO B 1 234 ? 19.609 107.848 4.210 1.00 18.93 234 PRO B C 1
ATOM 4789 O O . PRO B 1 234 ? 20.478 108.237 3.437 1.00 20.30 234 PRO B O 1
ATOM 4793 N N . ILE B 1 235 ? 18.303 107.916 3.975 1.00 20.80 235 ILE B N 1
ATOM 4794 C CA . ILE B 1 235 ? 17.732 108.640 2.848 1.00 23.83 235 ILE B CA 1
ATOM 4795 C C . ILE B 1 235 ? 16.561 109.453 3.334 1.00 24.02 235 ILE B C 1
ATOM 4796 O O . ILE B 1 235 ? 15.709 108.949 4.078 1.00 25.81 235 ILE B O 1
ATOM 4801 N N . VAL B 1 236 ? 16.476 110.719 2.888 1.00 23.76 236 VAL B N 1
ATOM 4802 C CA . VAL B 1 236 ? 15.263 111.460 3.171 1.00 23.35 236 VAL B CA 1
ATOM 4803 C C . VAL B 1 236 ? 14.113 110.994 2.282 1.00 21.96 236 VAL B C 1
ATOM 4804 O O . VAL B 1 236 ? 14.225 110.997 1.066 1.00 25.65 236 VAL B O 1
ATOM 4808 N N . TYR B 1 237 ? 13.012 110.604 2.892 1.00 20.56 237 TYR B N 1
ATOM 4809 C CA . TYR B 1 237 ? 11.914 110.006 2.181 1.00 22.71 237 TYR B CA 1
ATOM 4810 C C . TYR B 1 237 ? 10.652 110.201 3.012 1.00 25.06 237 TYR B C 1
ATOM 4811 O O . TYR B 1 237 ? 10.671 110.038 4.232 1.00 24.69 237 TYR B O 1
ATOM 4820 N N . LYS B 1 238 ? 9.548 110.550 2.363 1.00 26.43 238 LYS B N 1
ATOM 4821 C CA . LYS B 1 238 ? 8.265 110.702 3.039 1.00 28.54 238 LYS B CA 1
ATOM 4822 C C . LYS B 1 238 ? 8.345 111.648 4.246 1.00 30.18 238 LYS B C 1
ATOM 4823 O O . LYS B 1 238 ? 7.671 111.425 5.271 1.00 33.17 238 LYS B O 1
ATOM 4829 N N . ASP B 1 239 ? 9.171 112.689 4.092 1.00 29.92 239 ASP B N 1
ATOM 4830 C CA . ASP B 1 239 ? 9.321 113.807 5.053 1.00 31.85 239 ASP B CA 1
ATOM 4831 C C . ASP B 1 239 ? 10.183 113.416 6.252 1.00 32.16 239 ASP B C 1
ATOM 4832 O O . ASP B 1 239 ? 10.438 114.229 7.170 1.00 29.40 239 ASP B O 1
ATOM 4837 N N . LYS B 1 240 ? 10.674 112.170 6.235 1.00 29.11 240 LYS B N 1
ATOM 4838 C CA . LYS B 1 240 ? 11.407 111.658 7.378 1.00 28.56 240 LYS B CA 1
ATOM 4839 C C . LYS B 1 240 ? 12.783 111.151 6.963 1.00 26.78 240 LYS B C 1
ATOM 4840 O O . LYS B 1 240 ? 13.165 111.256 5.792 1.00 27.58 240 LYS B O 1
ATOM 4846 N N . ILE B 1 241 ? 13.540 110.609 7.909 1.00 26.17 241 ILE B N 1
ATOM 4847 C CA . ILE B 1 241 ? 14.808 110.002 7.593 1.00 24.51 241 ILE B CA 1
ATOM 4848 C C . ILE B 1 241 ? 14.597 108.480 7.657 1.00 24.62 241 ILE B C 1
ATOM 4849 O O . ILE B 1 241 ? 14.301 107.940 8.711 1.00 23.41 241 ILE B O 1
ATOM 4854 N N . TYR B 1 242 ? 14.728 107.807 6.510 1.00 20.45 242 TYR B N 1
ATOM 4855 C CA . TYR B 1 242 ? 14.606 106.347 6.426 1.00 19.40 242 TYR B CA 1
ATOM 4856 C C . TYR B 1 242 ? 16.051 105.848 6.455 1.00 19.02 242 TYR B C 1
ATOM 4857 O O . TYR B 1 242 ? 16.844 106.137 5.563 1.00 20.79 242 TYR B O 1
ATOM 4866 N N . LEU B 1 243 ? 16.436 105.138 7.513 1.00 18.76 243 LEU B N 1
ATOM 4867 C CA . LEU B 1 243 ? 17.789 104.696 7.658 1.00 18.65 243 LEU B CA 1
ATOM 4868 C C . LEU B 1 243 ? 17.758 103.170 7.587 1.00 18.66 243 LEU B C 1
ATOM 4869 O O . LEU B 1 243 ? 17.099 102.540 8.381 1.00 19.54 243 LEU B O 1
ATOM 4874 N N . TYR B 1 244 ? 18.437 102.606 6.587 1.00 18.17 244 TYR B N 1
ATOM 4875 C CA . TYR B 1 244 ? 18.499 101.164 6.400 1.00 16.77 244 TYR B CA 1
ATOM 4876 C C . TYR B 1 244 ? 19.821 100.665 6.947 1.00 16.35 244 TYR B C 1
ATOM 4877 O O . TYR B 1 244 ? 20.865 101.318 6.845 1.00 18.21 244 TYR B O 1
ATOM 4886 N N . TYR B 1 245 ? 19.829 99.446 7.474 1.00 14.57 245 TYR B N 1
ATOM 4887 C CA . TYR B 1 245 ? 21.026 98.909 8.093 1.00 15.11 245 TYR B CA 1
ATOM 4888 C C . TYR B 1 245 ? 21.015 97.391 7.870 1.00 15.73 245 TYR B C 1
ATOM 4889 O O . TYR B 1 245 ? 19.985 96.858 7.463 1.00 14.54 245 TYR B O 1
ATOM 4898 N N . LYS B 1 246 ? 22.134 96.744 8.182 1.00 15.06 246 LYS B N 1
ATOM 4899 C CA . LYS B 1 246 ? 22.231 95.282 8.125 1.00 15.94 246 LYS B CA 1
ATOM 4900 C C . LYS B 1 246 ? 22.493 94.708 9.509 1.00 17.15 246 LYS B C 1
ATOM 4901 O O . LYS B 1 246 ? 23.192 95.341 10.312 1.00 17.24 246 LYS B O 1
ATOM 4907 N N . SER B 1 247 ? 21.955 93.515 9.789 1.00 15.97 247 SER B N 1
ATOM 4908 C CA . SER B 1 247 ? 22.284 92.801 11.027 1.00 15.59 247 SER B CA 1
ATOM 4909 C C . SER B 1 247 ? 22.796 91.421 10.713 1.00 16.28 247 SER B C 1
ATOM 4910 O O . SER B 1 247 ? 22.334 90.830 9.716 1.00 15.80 247 SER B O 1
ATOM 4913 N N . ASP B 1 248 ? 23.734 90.944 11.545 1.00 16.02 248 ASP B N 1
ATOM 4914 C CA . ASP B 1 248 ? 24.279 89.563 11.518 1.00 16.22 248 ASP B CA 1
ATOM 4915 C C . ASP B 1 248 ? 23.514 88.753 12.541 1.00 15.47 248 ASP B C 1
ATOM 4916 O O . ASP B 1 248 ? 23.543 89.080 13.741 1.00 14.93 248 ASP B O 1
ATOM 4921 N N . PHE B 1 249 ? 22.822 87.709 12.090 1.00 14.16 249 PHE B N 1
ATOM 4922 C CA . PHE B 1 249 ? 22.078 86.865 13.051 1.00 13.73 249 PHE B CA 1
ATOM 4923 C C . PHE B 1 249 ? 22.207 85.383 12.792 1.00 14.24 249 PHE B C 1
ATOM 4924 O O . PHE B 1 249 ? 23.096 84.960 12.061 1.00 14.60 249 PHE B O 1
ATOM 4932 N N . ASP B 1 250 ? 21.418 84.574 13.498 1.00 14.03 250 ASP B N 1
ATOM 4933 C CA . ASP B 1 250 ? 21.584 83.106 13.380 1.00 15.81 250 ASP B CA 1
ATOM 4934 C C . ASP B 1 250 ? 23.025 82.671 13.670 1.00 17.15 250 ASP B C 1
ATOM 4935 O O . ASP B 1 250 ? 23.577 83.036 14.717 1.00 17.08 250 ASP B O 1
ATOM 4940 N N . GLY B 1 251 ? 23.635 81.862 12.805 1.00 16.13 251 GLY B N 1
ATOM 4941 C CA . GLY B 1 251 ? 24.983 81.370 13.054 1.00 16.66 251 GLY B CA 1
ATOM 4942 C C . GLY B 1 251 ? 25.170 79.885 12.806 1.00 16.29 251 GLY B C 1
ATOM 4943 O O . GLY B 1 251 ? 26.291 79.416 12.738 1.00 19.37 251 GLY B O 1
ATOM 4944 N N . ASP B 1 252 ? 24.084 79.140 12.663 1.00 18.69 252 ASP B N 1
ATOM 4945 C CA . ASP B 1 252 ? 24.181 77.700 12.504 1.00 19.19 252 ASP B CA 1
ATOM 4946 C C . ASP B 1 252 ? 23.319 77.262 11.324 1.00 19.52 252 ASP B C 1
ATOM 4947 O O . ASP B 1 252 ? 22.091 77.188 11.447 1.00 19.27 252 ASP B O 1
ATOM 4952 N N . PRO B 1 253 ? 23.959 76.927 10.188 1.00 19.60 253 PRO B N 1
ATOM 4953 C CA . PRO B 1 253 ? 25.400 76.656 10.100 1.00 19.00 253 PRO B CA 1
ATOM 4954 C C . PRO B 1 253 ? 26.289 77.861 9.894 1.00 19.28 253 PRO B C 1
ATOM 4955 O O . PRO B 1 253 ? 27.481 77.777 10.136 1.00 20.58 253 PRO B O 1
ATOM 4959 N N . ASN B 1 254 ? 25.727 78.975 9.443 1.00 17.36 254 ASN B N 1
ATOM 4960 C CA . ASN B 1 254 ? 26.488 80.205 9.294 1.00 17.02 254 ASN B CA 1
ATOM 4961 C C . ASN B 1 254 ? 25.676 81.405 9.730 1.00 15.38 254 ASN B C 1
ATOM 4962 O O . ASN B 1 254 ? 24.458 81.323 9.928 1.00 16.29 254 ASN B O 1
ATOM 4967 N N . LEU B 1 255 ? 26.337 82.543 9.848 1.00 15.25 255 LEU B N 1
ATOM 4968 C CA . LEU B 1 255 ? 25.558 83.754 10.029 1.00 15.28 255 LEU B CA 1
ATOM 4969 C C . LEU B 1 255 ? 24.600 83.977 8.857 1.00 15.27 255 LEU B C 1
ATOM 4970 O O . LEU B 1 255 ? 24.868 83.546 7.714 1.00 16.14 255 LEU B O 1
ATOM 4975 N N . VAL B 1 256 ? 23.498 84.650 9.160 1.00 14.23 256 VAL B N 1
ATOM 4976 C CA . VAL B 1 256 ? 22.520 85.132 8.202 1.00 13.94 256 VAL B CA 1
ATOM 4977 C C . VAL B 1 256 ? 22.570 86.659 8.247 1.00 14.34 256 VAL B C 1
ATOM 4978 O O . VAL B 1 256 ? 22.646 87.246 9.347 1.00 14.77 256 VAL B O 1
ATOM 4982 N N . ARG B 1 257 ? 22.594 87.292 7.069 1.00 13.87 257 ARG B N 1
ATOM 4983 C CA . ARG B 1 257 ? 22.511 88.762 6.985 1.00 13.74 257 ARG B CA 1
ATOM 4984 C C . ARG B 1 257 ? 21.186 89.171 6.325 1.00 14.14 257 ARG B C 1
ATOM 4985 O O . ARG B 1 257 ? 20.812 88.625 5.281 1.00 12.70 257 ARG B O 1
ATOM 4993 N N . MET B 1 258 ? 20.461 90.120 6.923 1.00 13.45 258 MET B N 1
ATOM 4994 C CA . MET B 1 258 ? 19.313 90.714 6.273 1.00 12.61 258 MET B CA 1
ATOM 4995 C C . MET B 1 258 ? 19.338 92.213 6.613 1.00 12.84 258 MET B C 1
ATOM 4996 O O . MET B 1 258 ? 20.195 92.653 7.429 1.00 13.78 258 MET B O 1
ATOM 5001 N N . GLN B 1 259 ? 18.466 92.988 5.982 1.00 13.61 259 GLN B N 1
ATOM 5002 C CA . GLN B 1 259 ? 18.504 94.432 6.145 1.00 13.22 259 GLN B CA 1
ATOM 5003 C C . GLN B 1 259 ? 17.223 94.953 6.719 1.00 12.62 259 GLN B C 1
ATOM 5004 O O . GLN B 1 259 ? 16.152 94.487 6.383 1.00 12.73 259 GLN B O 1
ATOM 5010 N N . GLY B 1 260 ? 17.354 95.970 7.552 1.00 13.98 260 GLY B N 1
ATOM 5011 C CA . GLY B 1 260 ? 16.174 96.503 8.221 1.00 14.40 260 GLY B CA 1
ATOM 5012 C C . GLY B 1 260 ? 16.072 97.996 8.007 1.00 15.08 260 GLY B C 1
ATOM 5013 O O . GLY B 1 260 ? 16.998 98.607 7.457 1.00 14.40 260 GLY B O 1
ATOM 5014 N N . LEU B 1 261 ? 14.946 98.556 8.449 1.00 15.26 261 LEU B N 1
ATOM 5015 C CA . LEU B 1 261 ? 14.684 99.978 8.295 1.00 16.05 261 LEU B CA 1
ATOM 5016 C C . LEU B 1 261 ? 14.363 100.578 9.649 1.00 16.73 261 LEU B C 1
ATOM 5017 O O . LEU B 1 261 ? 13.621 99.978 10.435 1.00 17.75 261 LEU B O 1
ATOM 5022 N N . ALA B 1 262 ? 14.872 101.787 9.889 1.00 17.38 262 ALA B N 1
ATOM 5023 C CA . ALA B 1 262 ? 14.415 102.529 11.081 1.00 18.63 262 ALA B CA 1
ATOM 5024 C C . ALA B 1 262 ? 14.193 103.982 10.633 1.00 19.20 262 ALA B C 1
ATOM 5025 O O . ALA B 1 262 ? 14.927 104.474 9.766 1.00 18.85 262 ALA B O 1
ATOM 5027 N N . ILE B 1 263 ? 13.230 104.667 11.255 1.00 20.77 263 ILE B N 1
ATOM 5028 C CA . ILE B 1 263 ? 12.825 105.976 10.735 1.00 19.89 263 ILE B CA 1
ATOM 5029 C C . ILE B 1 263 ? 12.907 106.991 11.875 1.00 21.53 263 ILE B C 1
ATOM 5030 O O . ILE B 1 263 ? 12.610 106.656 13.015 1.00 22.54 263 ILE B O 1
ATOM 5035 N N . ALA B 1 264 ? 13.346 108.204 11.570 1.00 22.74 264 ALA B N 1
ATOM 5036 C CA . ALA B 1 264 ? 13.376 109.273 12.578 1.00 23.42 264 ALA B CA 1
ATOM 5037 C C . ALA B 1 264 ? 12.724 110.541 12.039 1.00 26.33 264 ALA B C 1
ATOM 5038 O O . ALA B 1 264 ? 12.670 110.741 10.831 1.00 24.89 264 ALA B O 1
ATOM 5040 N N . ASP B 1 265 ? 12.271 111.388 12.960 1.00 27.75 265 ASP B N 1
ATOM 5041 C CA . ASP B 1 265 ? 11.861 112.784 12.663 1.00 30.30 265 ASP B CA 1
ATOM 5042 C C . ASP B 1 265 ? 13.012 113.776 12.770 1.00 29.36 265 ASP B C 1
ATOM 5043 O O . ASP B 1 265 ? 12.880 114.920 12.322 1.00 28.75 265 ASP B O 1
ATOM 5048 N N . ASN B 1 266 ? 14.109 113.365 13.402 1.00 25.71 266 ASN B N 1
ATOM 5049 C CA . ASN B 1 266 ? 15.220 114.230 13.726 1.00 27.94 266 ASN B CA 1
ATOM 5050 C C . ASN B 1 266 ? 16.482 113.493 13.410 1.00 27.60 266 ASN B C 1
ATOM 5051 O O . ASN B 1 266 ? 16.572 112.281 13.691 1.00 28.29 266 ASN B O 1
ATOM 5056 N N . PRO B 1 267 ? 17.476 114.181 12.834 1.00 28.45 267 PRO B N 1
ATOM 5057 C CA . PRO B 1 267 ? 18.692 113.462 12.470 1.00 28.79 267 PRO B CA 1
ATOM 5058 C C . PRO B 1 267 ? 19.479 112.903 13.648 1.00 30.98 267 PRO B C 1
ATOM 5059 O O . PRO B 1 267 ? 20.291 111.995 13.469 1.00 27.85 267 PRO B O 1
ATOM 5063 N N . LEU B 1 268 ? 19.263 113.428 14.853 1.00 28.34 268 LEU B N 1
ATOM 5064 C CA . LEU B 1 268 ? 19.949 112.860 16.003 1.00 28.14 268 LEU B CA 1
ATOM 5065 C C . LEU B 1 268 ? 19.331 111.561 16.466 1.00 31.22 268 LEU B C 1
ATOM 5066 O O . LEU B 1 268 ? 19.890 110.888 17.329 1.00 34.74 268 LEU B O 1
ATOM 5071 N N . GLY B 1 269 ? 18.186 111.215 15.886 1.00 28.90 269 GLY B N 1
ATOM 5072 C CA . GLY B 1 269 ? 17.366 110.117 16.352 1.00 32.87 269 GLY B CA 1
ATOM 5073 C C . GLY B 1 269 ? 16.677 110.539 17.625 1.00 33.99 269 GLY B C 1
ATOM 5074 O O . GLY B 1 269 ? 16.653 111.751 17.937 1.00 33.37 269 GLY B O 1
ATOM 5075 N N . PRO B 1 270 ? 16.149 109.567 18.396 1.00 34.09 270 PRO B N 1
ATOM 5076 C CA . PRO B 1 270 ? 16.280 108.120 18.133 1.00 31.67 270 PRO B CA 1
ATOM 5077 C C . PRO B 1 270 ? 15.412 107.596 16.966 1.00 29.93 270 PRO B C 1
ATOM 5078 O O . PRO B 1 270 ? 14.344 108.122 16.675 1.00 28.33 270 PRO B O 1
ATOM 5082 N N . PHE B 1 271 ? 15.882 106.551 16.302 1.00 25.43 271 PHE B N 1
ATOM 5083 C CA . PHE B 1 271 ? 15.138 105.989 15.184 1.00 23.72 271 PHE B CA 1
ATOM 5084 C C . PHE B 1 271 ? 14.263 104.825 15.646 1.00 24.18 271 PHE B C 1
ATOM 5085 O O . PHE B 1 271 ? 14.657 104.070 16.540 1.00 26.85 271 PHE B O 1
ATOM 5093 N N . LYS B 1 272 ? 13.077 104.720 15.057 1.00 22.11 272 LYS B N 1
ATOM 5094 C CA . LYS B 1 272 ? 12.077 103.730 15.398 1.00 24.59 272 LYS B CA 1
ATOM 5095 C C . LYS B 1 272 ? 12.080 102.649 14.314 1.00 23.69 272 LYS B C 1
ATOM 5096 O O . LYS B 1 272 ? 11.949 102.940 13.110 1.00 24.11 272 LYS B O 1
ATOM 5102 N N . LYS B 1 273 ? 12.174 101.407 14.730 1.00 22.61 273 LYS B N 1
ATOM 5103 C CA . LYS B 1 273 ? 12.228 100.335 13.731 1.00 22.50 273 LYS B CA 1
ATOM 5104 C C . LYS B 1 273 ? 10.907 100.039 13.029 1.00 19.36 273 LYS B C 1
ATOM 5105 O O . LYS B 1 273 ? 9.833 100.104 13.617 1.00 19.81 273 LYS B O 1
ATOM 5111 N N . SER B 1 274 ? 10.987 99.691 11.735 1.00 19.43 274 SER B N 1
ATOM 5112 C CA . SER B 1 274 ? 9.827 99.126 11.067 1.00 19.52 274 SER B CA 1
ATOM 5113 C C . SER B 1 274 ? 9.380 97.828 11.764 1.00 19.34 274 SER B C 1
ATOM 5114 O O . SER B 1 274 ? 10.237 96.985 12.099 1.00 17.83 274 SER B O 1
ATOM 5117 N N . PRO B 1 275 ? 8.068 97.665 12.024 1.00 20.39 275 PRO B N 1
ATOM 5118 C CA . PRO B 1 275 ? 7.604 96.392 12.585 1.00 22.00 275 PRO B CA 1
ATOM 5119 C C . PRO B 1 275 ? 7.698 95.265 11.577 1.00 20.76 275 PRO B C 1
ATOM 5120 O O . PRO B 1 275 ? 7.507 94.111 11.936 1.00 22.79 275 PRO B O 1
ATOM 5124 N N . LEU B 1 276 ? 8.007 95.600 10.332 1.00 18.98 276 LEU B N 1
ATOM 5125 C CA . LEU B 1 276 ? 8.110 94.575 9.289 1.00 18.45 276 LEU B CA 1
ATOM 5126 C C . LEU B 1 276 ? 9.559 94.180 9.007 1.00 17.45 276 LEU B C 1
ATOM 5127 O O . LEU B 1 276 ? 9.808 93.414 8.061 1.00 17.65 276 LEU B O 1
ATOM 5132 N N . ASN B 1 277 ? 10.517 94.627 9.820 1.00 16.28 277 ASN B N 1
ATOM 5133 C CA . ASN B 1 277 ? 11.949 94.217 9.640 1.00 14.84 277 ASN B CA 1
ATOM 5134 C C . ASN B 1 277 ? 12.067 92.709 9.807 1.00 15.62 277 ASN B C 1
ATOM 5135 O O . ASN B 1 277 ? 11.321 92.127 10.606 1.00 15.50 277 ASN B O 1
ATOM 5140 N N . PRO B 1 278 ? 12.936 92.059 9.010 1.00 14.33 278 PRO B N 1
ATOM 5141 C CA . PRO B 1 278 ? 13.780 92.648 7.945 1.00 14.26 278 PRO B CA 1
ATOM 5142 C C . PRO B 1 278 ? 12.974 92.971 6.724 1.00 14.02 278 PRO B C 1
ATOM 5143 O O . PRO B 1 278 ? 12.035 92.245 6.368 1.00 14.61 278 PRO B O 1
ATOM 5147 N N . VAL B 1 279 ? 13.337 94.092 6.102 1.00 14.63 279 VAL B N 1
ATOM 5148 C CA . VAL B 1 279 ? 12.738 94.521 4.860 1.00 14.79 279 VAL B CA 1
ATOM 5149 C C . VAL B 1 279 ? 13.408 93.946 3.607 1.00 14.98 279 VAL B C 1
ATOM 5150 O O . VAL B 1 279 ? 12.781 93.905 2.562 1.00 15.46 279 VAL B O 1
ATOM 5154 N N . ILE B 1 280 ? 14.648 93.493 3.724 1.00 13.53 280 ILE B N 1
ATOM 5155 C CA . ILE B 1 280 ? 15.312 92.830 2.587 1.00 13.43 280 ILE B CA 1
ATOM 5156 C C . ILE B 1 280 ? 15.875 91.517 3.112 1.00 13.08 280 ILE B C 1
ATOM 5157 O O . ILE B 1 280 ? 16.544 91.488 4.154 1.00 13.06 280 ILE B O 1
ATOM 5162 N N . ASN B 1 281 ? 15.569 90.431 2.406 1.00 12.99 281 ASN B N 1
ATOM 5163 C CA . ASN B 1 281 ? 15.868 89.073 2.933 1.00 12.75 281 ASN B CA 1
ATOM 5164 C C . ASN B 1 281 ? 17.264 88.524 2.593 1.00 12.92 281 ASN B C 1
ATOM 5165 O O . ASN B 1 281 ? 17.557 87.360 2.888 1.00 13.60 281 ASN B O 1
ATOM 5170 N N . SER B 1 282 ? 18.103 89.359 2.047 1.00 13.22 282 SER B N 1
ATOM 5171 C CA . SER B 1 282 ? 19.383 88.983 1.575 1.00 12.20 282 SER B CA 1
ATOM 5172 C C . SER B 1 282 ? 20.311 90.192 1.603 1.00 14.21 282 SER B C 1
ATOM 5173 O O . SER B 1 282 ? 20.014 91.151 2.171 1.00 14.81 282 SER B O 1
ATOM 5176 N N . GLY B 1 283 ? 21.455 90.040 0.961 1.00 14.82 283 GLY B N 1
ATOM 5177 C CA . GLY B 1 283 ? 22.374 91.117 0.808 1.00 14.34 283 GLY B CA 1
ATOM 5178 C C . GLY B 1 283 ? 23.411 91.178 1.897 1.00 15.61 283 GLY B C 1
ATOM 5179 O O . GLY B 1 283 ? 23.639 90.257 2.567 1.00 16.66 283 GLY B O 1
ATOM 5180 N N . HIS B 1 284 ? 24.083 92.301 1.991 1.00 16.32 284 HIS B N 1
ATOM 5181 C CA . HIS B 1 284 ? 25.112 92.489 2.958 1.00 16.98 284 HIS B CA 1
ATOM 5182 C C . HIS B 1 284 ? 25.098 93.952 3.380 1.00 15.84 284 HIS B C 1
ATOM 5183 O O . HIS B 1 284 ? 24.149 94.403 3.902 1.00 15.66 284 HIS B O 1
ATOM 5190 N N . GLU B 1 285 ? 26.151 94.677 3.067 1.00 17.31 285 GLU B N 1
ATOM 5191 C CA . GLU B 1 285 ? 26.143 96.118 3.300 1.00 16.72 285 GLU B CA 1
ATOM 5192 C C . GLU B 1 285 ? 24.988 96.800 2.546 1.00 17.31 285 GLU B C 1
ATOM 5193 O O . GLU B 1 285 ? 24.726 96.498 1.432 1.00 16.77 285 GLU B O 1
ATOM 5199 N N . THR B 1 286 ? 24.321 97.751 3.171 1.00 15.70 286 THR B N 1
ATOM 5200 C CA . THR B 1 286 ? 23.180 98.407 2.559 1.00 16.09 286 THR B CA 1
ATOM 5201 C C . THR B 1 286 ? 23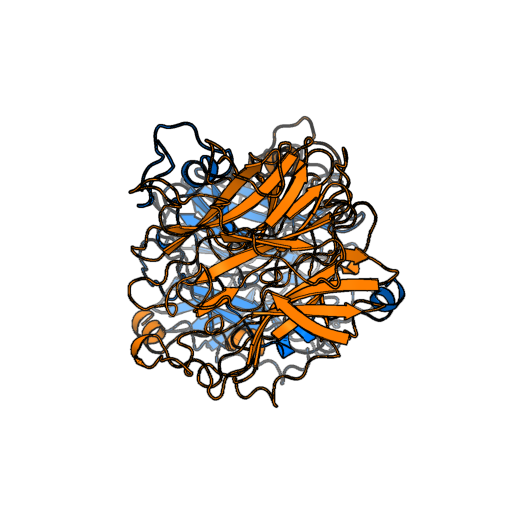.591 99.526 1.599 1.00 17.27 286 THR B C 1
ATOM 5202 O O . THR B 1 286 ? 24.517 100.283 1.900 1.00 17.96 286 THR B O 1
ATOM 5206 N N . THR B 1 287 ? 22.899 99.591 0.463 1.00 17.04 287 THR B N 1
ATOM 5207 C CA . THR B 1 287 ? 22.940 100.723 -0.489 1.00 17.77 287 THR B CA 1
ATOM 5208 C C . THR B 1 287 ? 21.586 100.913 -1.146 1.00 18.39 287 THR B C 1
ATOM 5209 O O . THR B 1 287 ? 21.068 100.005 -1.817 1.00 16.92 287 THR B O 1
ATOM 5213 N N . LEU B 1 288 ? 21.008 102.114 -1.013 1.00 16.78 288 LEU B N 1
ATOM 5214 C CA . LEU B 1 288 ? 19.703 102.396 -1.523 1.00 16.92 288 LEU B CA 1
ATOM 5215 C C . LEU B 1 288 ? 19.601 103.788 -2.138 1.00 18.67 288 LEU B C 1
ATOM 5216 O O . LEU B 1 288 ? 20.519 104.591 -1.997 1.00 19.82 288 LEU B O 1
ATOM 5221 N N . PHE B 1 289 ? 18.500 104.037 -2.846 1.00 18.89 289 PHE B N 1
ATOM 5222 C CA . PHE B 1 289 ? 18.261 105.382 -3.444 1.00 19.20 289 PHE B CA 1
ATOM 5223 C C . PHE B 1 289 ? 16.801 105.550 -3.814 1.00 19.78 289 PHE B C 1
ATOM 5224 O O . PHE B 1 289 ? 16.143 104.598 -4.210 1.00 19.04 289 PHE B O 1
ATOM 5232 N N . PRO B 1 290 ? 16.252 106.781 -3.716 1.00 18.88 290 PRO B N 1
ATOM 5233 C CA . PRO B 1 290 ? 14.849 106.938 -4.118 1.00 20.23 290 PRO B CA 1
ATOM 5234 C C . PRO B 1 290 ? 14.720 106.705 -5.606 1.00 19.94 290 PRO B C 1
ATOM 5235 O O . PRO B 1 290 ? 15.644 106.976 -6.331 1.00 22.58 290 PRO B O 1
ATOM 5239 N N . PHE B 1 291 ? 13.610 106.158 -6.007 1.00 19.47 291 PHE B N 1
ATOM 5240 C CA . PHE B 1 291 ? 13.382 105.809 -7.358 1.00 20.00 291 PHE B CA 1
ATOM 5241 C C . PHE B 1 291 ? 11.913 105.885 -7.588 1.00 20.52 291 PHE B C 1
ATOM 5242 O O . PHE B 1 291 ? 11.152 105.199 -6.990 1.00 19.86 291 PHE B O 1
ATOM 5250 N N . LYS B 1 292 ? 11.523 106.806 -8.457 1.00 19.85 292 LYS B N 1
ATOM 5251 C CA . LYS B 1 292 ? 10.130 107.054 -8.690 1.00 21.38 292 LYS B CA 1
ATOM 5252 C C . LYS B 1 292 ? 9.487 107.364 -7.325 1.00 19.30 292 LYS B C 1
ATOM 5253 O O . LYS B 1 292 ? 10.099 107.965 -6.582 1.00 21.79 292 LYS B O 1
ATOM 5259 N N . GLU B 1 293 ? 8.298 106.884 -7.027 1.00 22.59 293 GLU B N 1
ATOM 5260 C CA . GLU B 1 293 ? 7.697 107.116 -5.700 1.00 24.17 293 GLU B CA 1
ATOM 5261 C C . GLU B 1 293 ? 8.238 106.216 -4.589 1.00 24.77 293 GLU B C 1
ATOM 5262 O O . GLU B 1 293 ? 7.890 106.366 -3.448 1.00 22.98 293 GLU B O 1
ATOM 5268 N N . GLY B 1 294 ? 9.073 105.268 -4.990 1.00 23.77 294 GLY B N 1
ATOM 5269 C CA . GLY B 1 294 ? 9.618 104.250 -4.109 1.00 22.03 294 GLY B CA 1
ATOM 5270 C C . GLY B 1 294 ? 11.091 104.356 -3.798 1.00 19.49 294 GLY B C 1
ATOM 5271 O O . GLY B 1 294 ? 11.659 105.382 -3.855 1.00 22.01 294 GLY B O 1
ATOM 5272 N N . MET B 1 295 ? 11.695 103.227 -3.436 1.00 18.70 295 MET B N 1
ATOM 5273 C CA . MET B 1 295 ? 13.058 103.150 -2.993 1.00 17.13 295 MET B CA 1
ATOM 5274 C C . MET B 1 295 ? 13.657 101.887 -3.644 1.00 18.40 295 MET B C 1
ATOM 5275 O O . MET B 1 295 ? 13.016 100.843 -3.605 1.00 16.85 295 MET B O 1
ATOM 5280 N N . ALA B 1 296 ? 14.837 102.022 -4.230 1.00 17.82 296 ALA B N 1
ATOM 5281 C CA . ALA B 1 296 ? 15.547 100.870 -4.839 1.00 17.23 296 ALA B CA 1
ATOM 5282 C C . ALA B 1 296 ? 16.711 100.530 -3.973 1.00 18.13 296 ALA B C 1
ATOM 5283 O O . ALA B 1 296 ? 17.204 101.395 -3.218 1.00 17.89 296 ALA B O 1
ATOM 5285 N N . ALA B 1 297 ? 17.187 99.273 -4.052 1.00 16.18 297 ALA B N 1
ATOM 5286 C CA . ALA B 1 297 ? 18.266 98.792 -3.224 1.00 16.61 297 ALA B CA 1
ATOM 5287 C C . ALA B 1 297 ? 19.208 97.863 -4.002 1.00 16.21 297 ALA B C 1
ATOM 5288 O O . ALA B 1 297 ? 18.728 97.088 -4.839 1.00 16.79 297 ALA B O 1
ATOM 5290 N N . LEU B 1 298 ? 20.496 97.925 -3.698 1.00 15.43 298 LEU B N 1
ATOM 5291 C CA . LEU B 1 298 ? 21.472 96.967 -4.238 1.00 15.55 298 LEU B CA 1
ATOM 5292 C C . LEU B 1 298 ? 21.564 95.838 -3.202 1.00 15.29 298 LEU B C 1
ATOM 5293 O O . LEU B 1 298 ? 21.833 96.080 -2.033 1.00 15.17 298 LEU B O 1
ATOM 5298 N N . VAL B 1 299 ? 21.320 94.605 -3.642 1.00 15.98 299 VAL B N 1
ATOM 5299 C CA . VAL B 1 299 ? 21.281 93.445 -2.703 1.00 14.94 299 VAL B CA 1
ATOM 5300 C C . VAL B 1 299 ? 22.423 92.513 -3.070 1.00 15.92 299 VAL B C 1
ATOM 5301 O O . VAL B 1 299 ? 22.319 91.734 -4.042 1.00 14.27 299 VAL B O 1
ATOM 5305 N N . ILE B 1 300 ? 23.534 92.638 -2.339 1.00 14.75 300 ILE B N 1
ATOM 5306 C CA . ILE B 1 300 ? 24.822 92.068 -2.770 1.00 15.06 300 ILE B CA 1
ATOM 5307 C C . ILE B 1 300 ? 25.326 90.831 -1.981 1.00 16.47 300 ILE B C 1
ATOM 5308 O O . ILE B 1 300 ? 25.067 90.688 -0.785 1.00 16.22 300 ILE B O 1
ATOM 5313 N N . ARG B 1 301 ? 26.042 89.936 -2.683 1.00 15.88 301 ARG B N 1
ATOM 5314 C CA . ARG B 1 301 ? 26.868 88.860 -2.101 1.00 15.68 301 ARG B CA 1
ATOM 5315 C C . ARG B 1 301 ? 26.157 87.682 -1.463 1.00 15.47 301 ARG B C 1
ATOM 5316 O O . ARG B 1 301 ? 26.285 86.549 -1.950 1.00 15.97 301 ARG B O 1
ATOM 5324 N N . ASP B 1 302 ? 25.394 87.941 -0.409 1.00 14.48 302 ASP B N 1
ATOM 5325 C CA . ASP B 1 302 ? 24.838 86.842 0.398 1.00 14.60 302 ASP B CA 1
ATOM 5326 C C . ASP B 1 302 ? 23.334 86.780 0.344 1.00 13.44 302 ASP B C 1
ATOM 5327 O O . ASP B 1 302 ? 22.681 87.720 -0.145 1.00 14.41 302 ASP B O 1
ATOM 5332 N N . GLY B 1 303 ? 22.780 85.658 0.843 1.00 11.99 303 GLY B N 1
ATOM 5333 C CA . GLY B 1 303 ? 21.327 85.433 0.819 1.00 11.26 303 GLY B CA 1
ATOM 5334 C C . GLY B 1 303 ? 20.846 84.853 -0.515 1.00 12.27 303 GLY B C 1
ATOM 5335 O O . GLY B 1 303 ? 21.570 84.863 -1.516 1.00 12.10 303 GLY B O 1
ATOM 5336 N N . THR B 1 304 ? 19.628 84.346 -0.495 1.00 11.42 304 THR B N 1
ATOM 5337 C CA . THR B 1 304 ? 19.015 83.749 -1.700 1.00 11.77 304 THR B CA 1
ATOM 5338 C C . THR B 1 304 ? 18.928 84.758 -2.832 1.00 11.88 304 THR B C 1
ATOM 5339 O O . THR B 1 304 ? 19.094 84.398 -4.009 1.00 11.57 304 THR B O 1
ATOM 5343 N N . GLU B 1 305 ? 18.703 86.031 -2.491 1.00 10.96 305 GLU B N 1
ATOM 5344 C CA . GLU B 1 305 ? 18.470 87.081 -3.505 1.00 11.48 305 GLU B CA 1
ATOM 5345 C C . GLU B 1 305 ? 19.707 87.972 -3.676 1.00 11.70 305 GLU B C 1
ATOM 5346 O O . GLU B 1 305 ? 19.600 89.122 -4.121 1.00 14.17 305 GLU B O 1
ATOM 5352 N N . HIS B 1 306 ? 20.891 87.436 -3.365 1.00 11.76 306 HIS B N 1
ATOM 5353 C CA . HIS B 1 306 ? 22.117 88.106 -3.816 1.00 12.33 306 HIS B CA 1
ATOM 5354 C C . HIS B 1 306 ? 22.115 88.432 -5.317 1.00 12.95 306 HIS B C 1
ATOM 5355 O O . HIS B 1 306 ? 21.442 87.767 -6.091 1.00 13.45 306 HIS B O 1
ATOM 5362 N N . ASN B 1 307 ? 22.895 89.437 -5.708 1.00 14.07 307 ASN B N 1
ATOM 5363 C CA . ASN B 1 307 ? 22.948 89.836 -7.146 1.00 16.61 307 ASN B CA 1
ATOM 5364 C C . ASN B 1 307 ? 21.640 90.349 -7.727 1.00 14.94 307 ASN B C 1
ATOM 5365 O O . ASN B 1 307 ? 21.279 90.076 -8.893 1.00 14.29 307 ASN B O 1
ATOM 5370 N N . THR B 1 308 ? 20.885 91.073 -6.917 1.00 14.07 308 THR B N 1
ATOM 5371 C CA . THR B 1 308 ? 19.659 91.668 -7.417 1.00 13.78 308 THR B CA 1
ATOM 5372 C C . THR B 1 308 ? 19.666 93.156 -7.087 1.00 14.71 308 THR B C 1
ATOM 5373 O O . THR B 1 308 ? 20.358 93.591 -6.156 1.00 14.81 308 THR B O 1
ATOM 5377 N N . VAL B 1 309 ? 18.919 93.889 -7.905 1.00 14.40 309 VAL B N 1
ATOM 5378 C CA . VAL B 1 309 ? 18.415 95.217 -7.588 1.00 15.75 309 VAL B CA 1
ATOM 5379 C C . VAL B 1 309 ? 16.978 95.028 -7.203 1.00 15.08 309 VAL B C 1
ATOM 5380 O O . VAL B 1 309 ? 16.205 94.338 -7.876 1.00 14.43 309 VAL B O 1
ATOM 5384 N N . GLN B 1 310 ? 16.587 95.623 -6.070 1.00 15.42 310 GLN B N 1
ATOM 5385 C CA . GLN B 1 310 ? 15.219 95.465 -5.618 1.00 14.20 310 GLN B CA 1
ATOM 5386 C C . GLN B 1 310 ? 14.522 96.803 -5.509 1.00 14.62 310 GLN B C 1
ATOM 5387 O O . GLN B 1 310 ? 15.202 97.843 -5.495 1.00 18.45 310 GLN B O 1
ATOM 5393 N N . TYR B 1 311 ? 13.205 96.745 -5.463 1.00 16.07 311 TYR B N 1
ATOM 5394 C CA . TYR B 1 311 ? 12.405 97.957 -5.385 1.00 15.83 311 TYR B CA 1
ATOM 5395 C C . TYR B 1 311 ? 11.181 97.817 -4.491 1.00 16.49 311 TYR B C 1
ATOM 5396 O O . TYR B 1 311 ? 10.446 96.842 -4.569 1.00 16.14 311 TYR B O 1
ATOM 5405 N N . ALA B 1 312 ? 10.943 98.866 -3.681 1.00 17.39 312 ALA B N 1
ATOM 5406 C CA . ALA B 1 312 ? 9.782 98.934 -2.824 1.00 16.78 312 ALA B CA 1
ATOM 5407 C C . ALA B 1 312 ? 9.052 100.245 -3.131 1.00 16.94 312 ALA B C 1
ATOM 5408 O O . ALA B 1 312 ? 9.668 101.303 -3.064 1.00 19.44 312 ALA B O 1
ATOM 5410 N N . GLU B 1 313 ? 7.771 100.138 -3.463 1.00 19.38 313 GLU B N 1
ATOM 5411 C CA . GLU B 1 313 ? 6.924 101.295 -3.792 1.00 21.47 313 GLU B CA 1
ATOM 5412 C C . GLU B 1 313 ? 6.854 102.233 -2.578 1.00 22.83 313 GLU B C 1
ATOM 5413 O O . GLU B 1 313 ? 6.798 103.479 -2.732 1.00 22.07 313 GLU B O 1
ATOM 5419 N N . ASP B 1 314 ? 6.896 101.626 -1.384 1.00 20.30 314 ASP B N 1
ATOM 5420 C CA . ASP B 1 314 ? 6.754 102.341 -0.116 1.00 20.31 314 ASP B CA 1
ATOM 5421 C C . ASP B 1 314 ? 8.013 102.383 0.776 1.00 20.20 314 ASP B C 1
ATOM 5422 O O . ASP B 1 314 ? 7.940 102.739 1.970 1.00 22.67 314 ASP B O 1
ATOM 5427 N N . GLY B 1 315 ? 9.158 101.965 0.249 1.00 19.87 315 GLY B N 1
ATOM 5428 C CA . GLY B 1 315 ? 10.381 101.898 1.031 1.00 18.66 315 GLY B CA 1
ATOM 5429 C C . GLY B 1 315 ? 10.476 100.731 2.030 1.00 16.75 315 GLY B C 1
ATOM 5430 O O . GLY B 1 315 ? 11.478 100.647 2.742 1.00 16.73 315 GLY B O 1
ATOM 5431 N N . VAL B 1 316 ? 9.468 99.859 2.065 1.00 17.44 316 VAL B N 1
ATOM 5432 C CA . VAL B 1 316 ? 9.357 98.773 3.075 1.00 17.02 316 VAL B CA 1
ATOM 5433 C C . VAL B 1 316 ? 9.184 97.365 2.473 1.00 18.39 316 VAL B C 1
ATOM 5434 O O . VAL B 1 316 ? 9.795 96.369 2.942 1.00 17.07 316 VAL B O 1
ATOM 5438 N N . ASN B 1 317 ? 8.355 97.298 1.445 1.00 17.50 317 ASN B N 1
ATOM 5439 C CA . ASN B 1 317 ? 8.017 96.035 0.813 1.00 16.91 317 ASN B CA 1
ATOM 5440 C C . ASN B 1 317 ? 8.751 95.882 -0.518 1.00 17.23 317 ASN B C 1
ATOM 5441 O O . ASN B 1 317 ? 8.285 96.393 -1.568 1.00 16.36 317 ASN B O 1
ATOM 5446 N N . PHE B 1 318 ? 9.881 95.177 -0.461 1.00 16.31 318 PHE B N 1
ATOM 5447 C CA . PHE B 1 318 ? 10.835 95.109 -1.578 1.00 15.64 318 PHE B CA 1
ATOM 5448 C C . PHE B 1 318 ? 10.658 93.849 -2.407 1.00 17.08 318 PHE B C 1
ATOM 5449 O O . PHE B 1 318 ? 10.444 92.749 -1.877 1.00 15.10 318 PHE B O 1
ATOM 5457 N N . ASN B 1 319 ? 10.700 94.043 -3.719 1.00 16.82 319 ASN B N 1
ATOM 5458 C CA . ASN B 1 319 ? 10.560 92.969 -4.705 1.00 17.75 319 ASN B CA 1
ATOM 5459 C C . ASN B 1 319 ? 11.763 93.009 -5.604 1.00 15.80 319 ASN B C 1
ATOM 5460 O O . ASN B 1 319 ? 12.426 94.039 -5.726 1.00 15.04 319 ASN B O 1
ATOM 5465 N N . ILE B 1 320 ? 12.075 91.868 -6.214 1.00 14.84 320 ILE B N 1
ATOM 5466 C CA . ILE B 1 320 ? 13.233 91.780 -7.109 1.00 14.31 320 ILE B CA 1
ATOM 5467 C C . ILE B 1 320 ? 12.918 92.578 -8.392 1.00 14.60 320 ILE B C 1
ATOM 5468 O O . ILE B 1 320 ? 11.902 92.332 -9.031 1.00 14.54 320 ILE B O 1
ATOM 5473 N N . ALA B 1 321 ? 13.779 93.544 -8.702 1.00 14.39 321 ALA B N 1
ATOM 5474 C CA . ALA B 1 321 ? 13.580 94.365 -9.902 1.00 15.40 321 ALA B CA 1
ATOM 5475 C C . ALA B 1 321 ? 14.441 93.915 -11.069 1.00 15.92 321 ALA B C 1
ATOM 5476 O O . ALA B 1 321 ? 14.044 94.079 -12.241 1.00 16.48 321 ALA B O 1
ATOM 5478 N N . SER B 1 322 ? 15.590 93.322 -10.761 1.00 15.06 322 SER B N 1
ATOM 5479 C CA . SER B 1 322 ? 16.490 92.783 -11.800 1.00 17.00 322 SER B CA 1
ATOM 5480 C C . SER B 1 322 ? 17.487 91.874 -11.166 1.00 15.73 322 SER B C 1
ATOM 5481 O O . SER B 1 322 ? 17.647 91.863 -9.935 1.00 14.94 322 SER B O 1
ATOM 5484 N N . ILE B 1 323 ? 18.166 91.099 -12.023 1.00 15.22 323 ILE B N 1
ATOM 5485 C CA . ILE B 1 323 ? 19.269 90.275 -11.633 1.00 14.57 323 ILE B CA 1
ATOM 5486 C C . ILE B 1 323 ? 20.465 90.743 -12.399 1.00 15.07 323 ILE B C 1
ATOM 5487 O O . ILE B 1 323 ? 20.415 90.887 -13.646 1.00 14.62 323 ILE B O 1
ATOM 5492 N N . VAL B 1 324 ? 21.517 91.005 -11.652 1.00 14.85 324 VAL B N 1
ATOM 5493 C CA . VAL B 1 324 ? 22.720 91.652 -12.186 1.00 15.91 324 VAL B CA 1
ATOM 5494 C C . VAL B 1 324 ? 24.002 90.936 -11.750 1.00 17.29 324 VAL B C 1
ATOM 5495 O O . VAL B 1 324 ? 23.982 90.012 -10.909 1.00 19.19 324 VAL B O 1
ATOM 5499 N N . GLU B 1 325 ? 25.129 91.336 -12.323 1.00 17.45 325 GLU B N 1
ATOM 5500 C CA A GLU B 1 325 ? 26.369 90.703 -11.892 0.50 18.34 325 GLU B CA 1
ATOM 5501 C CA B GLU B 1 325 ? 26.437 90.688 -12.148 0.50 17.65 325 GLU B CA 1
ATOM 5502 C C . GLU B 1 325 ? 27.458 91.697 -11.619 1.00 18.51 325 GLU B C 1
ATOM 5503 O O . GLU B 1 325 ? 27.346 92.878 -11.975 1.00 18.51 325 GLU B O 1
ATOM 5514 N N . PHE B 1 326 ? 28.491 91.208 -10.914 1.00 18.99 326 PHE B N 1
ATOM 5515 C CA . PHE B 1 326 ? 29.667 92.034 -10.532 1.00 20.04 326 PHE B CA 1
ATOM 5516 C C . PHE B 1 326 ? 29.251 93.334 -9.854 1.00 22.70 326 PHE B C 1
ATOM 5517 O O . PHE B 1 326 ? 29.675 94.447 -10.230 1.00 21.15 326 PHE B O 1
ATOM 5525 N N . MET B 1 327 ? 28.370 93.178 -8.859 1.00 20.18 327 MET B N 1
ATOM 5526 C CA . MET B 1 327 ? 27.847 94.324 -8.102 1.00 20.42 327 MET B CA 1
ATOM 5527 C C . MET B 1 327 ? 28.937 94.973 -7.262 1.00 19.90 327 MET B C 1
ATOM 5528 O O . MET B 1 327 ? 29.829 94.294 -6.796 1.00 19.35 327 MET B O 1
ATOM 5533 N N . PRO B 1 328 ? 28.829 96.304 -7.030 1.00 19.83 328 PRO B N 1
ATOM 5534 C CA . PRO B 1 328 ? 29.865 96.962 -6.201 1.00 20.55 328 PRO B CA 1
ATOM 5535 C C . PRO B 1 328 ? 29.684 96.486 -4.757 1.00 20.68 328 PRO B C 1
ATOM 5536 O O . PRO B 1 328 ? 28.552 96.104 -4.380 1.00 21.39 328 PRO B O 1
ATOM 5540 N N . ASN B 1 329 ? 30.747 96.505 -3.976 1.00 21.82 329 ASN B N 1
ATOM 5541 C CA . ASN B 1 329 ? 30.693 96.187 -2.568 1.00 21.91 329 ASN B CA 1
ATOM 5542 C C . ASN B 1 329 ? 30.544 97.475 -1.744 1.00 23.82 329 ASN B C 1
ATOM 5543 O O . ASN B 1 329 ? 31.304 98.362 -1.865 1.00 22.86 329 ASN B O 1
ATOM 5548 N N . ALA B 1 330 ? 29.539 97.512 -0.908 1.00 21.29 330 ALA B N 1
ATOM 5549 C CA . ALA B 1 330 ? 29.378 98.604 0.009 1.00 20.33 330 ALA B CA 1
ATOM 5550 C C . ALA B 1 330 ? 29.365 99.948 -0.706 1.00 20.26 330 ALA B C 1
ATOM 5551 O O . ALA B 1 330 ? 30.012 100.854 -0.317 1.00 20.53 330 ALA B O 1
ATOM 5553 N N . ALA B 1 331 ? 28.565 100.035 -1.742 1.00 19.09 331 ALA B N 1
ATOM 5554 C CA . ALA B 1 331 ? 28.533 101.187 -2.591 1.00 21.11 331 ALA B CA 1
ATOM 5555 C C . ALA B 1 331 ? 28.077 102.413 -1.865 1.00 22.42 331 ALA B C 1
ATOM 5556 O O . ALA B 1 331 ? 27.205 102.362 -1.080 1.00 20.77 331 ALA B O 1
ATOM 5558 N N . GLY B 1 332 ? 28.707 103.522 -2.224 1.00 23.23 332 GLY B N 1
ATOM 5559 C CA . GLY B 1 332 ? 28.233 104.825 -1.882 1.00 23.30 332 GLY B CA 1
ATOM 5560 C C . GLY B 1 332 ? 28.061 105.598 -3.150 1.00 23.42 332 GLY B C 1
ATOM 5561 O O . GLY B 1 332 ? 28.986 106.146 -3.667 1.00 26.56 332 GLY B O 1
ATOM 5562 N N . PRO B 1 333 ? 26.741 105.586 -3.617 1.00 22.38 333 PRO B N 1
ATOM 5563 C CA . PRO B 1 333 ? 26.515 106.285 -4.872 1.00 21.73 333 PRO B CA 1
ATOM 5564 C C . PRO B 1 333 ? 26.524 107.783 -4.642 1.00 24.95 333 PRO B C 1
ATOM 5565 O O . PRO B 1 333 ? 26.403 108.184 -3.526 1.00 22.74 333 PRO B O 1
ATOM 5569 N N . TYR B 1 334 ? 26.634 108.549 -5.712 1.00 24.35 334 TYR B N 1
ATOM 5570 C CA . TYR B 1 334 ? 26.248 109.933 -5.699 1.00 25.50 334 TYR B CA 1
ATOM 5571 C C . TYR B 1 334 ? 24.767 109.930 -5.944 1.00 25.07 334 TYR B C 1
ATOM 5572 O O . TYR B 1 334 ? 24.316 109.655 -7.007 1.00 24.88 334 TYR B O 1
ATOM 5581 N N . VAL B 1 335 ? 24.019 110.262 -4.910 1.00 22.53 335 VAL B N 1
ATOM 5582 C CA . VAL B 1 335 ? 22.567 110.316 -4.984 1.00 23.69 335 VAL B CA 1
ATOM 5583 C C . VAL B 1 335 ? 22.143 111.777 -4.871 1.00 27.63 335 VAL B C 1
ATOM 5584 O O . VAL B 1 335 ? 22.005 112.312 -3.752 1.00 26.45 335 VAL B O 1
ATOM 5588 N N . ALA B 1 336 ? 21.971 112.439 -6.025 1.00 27.72 336 ALA B N 1
ATOM 5589 C CA . ALA B 1 336 ? 21.690 113.890 -6.027 1.00 27.55 336 ALA B CA 1
ATOM 5590 C C . ALA B 1 336 ? 20.444 114.244 -5.224 1.00 26.75 336 ALA B C 1
ATOM 5591 O O . ALA B 1 336 ? 20.404 115.289 -4.571 1.00 28.54 336 ALA B O 1
ATOM 5593 N N . ASP B 1 337 ? 19.439 113.379 -5.254 1.00 24.60 337 ASP B N 1
ATOM 5594 C CA . ASP B 1 337 ? 18.192 113.623 -4.550 1.00 22.73 337 ASP B CA 1
ATOM 5595 C C . ASP B 1 337 ? 18.071 112.803 -3.252 1.00 21.90 337 ASP B C 1
ATOM 5596 O O . ASP B 1 337 ? 16.971 112.502 -2.838 1.00 24.84 337 ASP B O 1
ATOM 5601 N N . ALA B 1 338 ? 19.198 112.507 -2.622 1.00 22.14 338 ALA B N 1
ATOM 5602 C CA . ALA B 1 338 ? 19.219 111.768 -1.322 1.00 22.12 338 ALA B CA 1
ATOM 5603 C C . ALA B 1 338 ? 18.532 112.541 -0.198 1.00 25.14 338 ALA B C 1
ATOM 5604 O O . ALA B 1 338 ? 17.908 111.951 0.691 1.00 23.92 338 ALA B O 1
ATOM 5606 N N . PHE B 1 339 ? 18.626 113.869 -0.266 1.00 23.27 339 PHE B N 1
ATOM 5607 C CA . PHE B 1 339 ? 18.232 114.730 0.873 1.00 26.07 339 PHE B CA 1
ATOM 5608 C C . PHE B 1 339 ? 17.119 115.725 0.602 1.00 28.50 339 PHE B C 1
ATOM 5609 O O . PHE B 1 339 ? 16.644 116.421 1.515 1.00 27.13 339 PHE B O 1
ATOM 5617 N N . THR B 1 340 ? 16.667 115.781 -0.641 1.00 28.60 340 THR B N 1
ATOM 5618 C CA . THR B 1 340 ? 15.762 116.820 -1.092 1.00 28.19 340 THR B CA 1
ATOM 5619 C C . THR B 1 340 ? 14.293 116.505 -0.846 1.00 31.54 340 THR B C 1
ATOM 5620 O O . THR B 1 340 ? 13.422 117.308 -1.205 1.00 31.41 340 THR B O 1
ATOM 5624 N N . ASN B 1 341 ? 14.006 115.353 -0.216 1.00 27.71 341 ASN B N 1
ATOM 5625 C CA . ASN B 1 341 ? 12.629 114.928 0.028 1.00 28.28 341 ASN B CA 1
ATOM 5626 C C . ASN B 1 341 ? 11.855 114.806 -1.282 1.00 27.81 341 ASN B C 1
ATOM 5627 O O . ASN B 1 341 ? 10.669 115.117 -1.374 1.00 30.12 341 ASN B O 1
ATOM 5632 N N . THR B 1 342 ? 12.533 114.279 -2.295 1.00 30.74 342 THR B N 1
ATOM 5633 C CA . THR B 1 342 ? 11.918 114.096 -3.601 1.00 29.55 342 THR B CA 1
ATOM 5634 C C . THR B 1 342 ? 10.629 113.256 -3.601 1.00 29.18 342 THR B C 1
ATOM 5635 O O . THR B 1 342 ? 10.489 112.299 -2.808 1.00 28.66 342 THR B O 1
ATOM 5639 N N . LYS B 1 343 ? 9.667 113.616 -4.454 1.00 26.11 343 LYS B N 1
ATOM 5640 C CA . LYS B 1 343 ? 8.438 112.834 -4.643 1.00 27.54 343 LYS B CA 1
ATOM 5641 C C . LYS B 1 343 ? 8.527 111.867 -5.853 1.00 25.13 343 LYS B C 1
ATOM 5642 O O . LYS B 1 343 ? 7.553 111.157 -6.197 1.00 24.54 343 LYS B O 1
ATOM 5648 N N . TYR B 1 344 ? 9.687 111.886 -6.496 1.00 23.93 344 TYR B N 1
ATOM 5649 C CA . TYR B 1 344 ? 9.949 111.038 -7.673 1.00 25.58 344 TYR B CA 1
ATOM 5650 C C . TYR B 1 344 ? 11.434 110.937 -7.914 1.00 25.28 344 TYR B C 1
ATOM 5651 O O . TYR B 1 344 ? 12.009 111.819 -8.534 1.00 27.24 344 TYR B O 1
ATOM 5660 N N . GLY B 1 345 ? 12.086 109.868 -7.453 1.00 24.04 345 GLY B N 1
ATOM 5661 C CA . GLY B 1 345 ? 13.540 109.825 -7.434 1.00 21.05 345 GLY B CA 1
ATOM 5662 C C . GLY B 1 345 ? 14.118 109.436 -8.803 1.00 23.55 345 GLY B C 1
ATOM 5663 O O . GLY B 1 345 ? 13.462 108.740 -9.568 1.00 24.70 345 GLY B O 1
ATOM 5664 N N . ARG B 1 346 ? 15.337 109.888 -9.089 1.00 23.93 346 ARG B N 1
ATOM 5665 C CA . ARG B 1 346 ? 15.878 109.786 -10.457 1.00 26.09 346 ARG B CA 1
ATOM 5666 C C . ARG B 1 346 ? 16.679 108.520 -10.657 1.00 26.90 346 ARG B C 1
ATOM 5667 O O . ARG B 1 346 ? 16.750 108.015 -11.782 1.00 28.13 346 ARG B O 1
ATOM 5675 N N . GLY B 1 347 ? 17.284 108.026 -9.578 1.00 25.83 347 GLY B N 1
ATOM 5676 C CA . GLY B 1 347 ? 18.188 106.873 -9.670 1.00 24.97 347 GLY B CA 1
ATOM 5677 C C . GLY B 1 347 ? 19.642 107.290 -9.711 1.00 25.28 347 GLY B C 1
ATOM 5678 O O . GLY B 1 347 ? 19.981 108.467 -9.463 1.00 27.51 347 GLY B O 1
ATOM 5679 N N . ILE B 1 348 ? 20.528 106.343 -10.007 1.00 23.55 348 ILE B N 1
ATOM 5680 C CA . ILE B 1 348 ? 21.981 106.561 -9.849 1.00 22.23 348 ILE B CA 1
ATOM 5681 C C . ILE B 1 348 ? 22.726 106.125 -11.096 1.00 24.80 348 ILE B C 1
ATOM 5682 O O . ILE B 1 348 ? 22.183 105.368 -11.913 1.00 24.15 348 ILE B O 1
ATOM 5687 N N . SER B 1 349 ? 23.956 106.615 -11.229 1.00 25.36 349 SER B N 1
ATOM 5688 C CA . SER B 1 349 ? 24.813 106.268 -12.367 1.00 24.32 349 SER B CA 1
ATOM 5689 C C . SER B 1 349 ? 26.284 106.113 -11.998 1.00 22.46 349 SER B C 1
ATOM 5690 O O . SER B 1 349 ? 27.067 105.595 -12.780 1.00 22.29 349 SER B O 1
ATOM 5693 N N . TRP B 1 350 ? 26.700 106.548 -10.804 1.00 21.54 350 TRP B N 1
ATOM 5694 C CA . TRP B 1 350 ? 28.085 106.347 -10.366 1.00 21.57 350 TRP B CA 1
ATOM 5695 C C . TRP B 1 350 ? 28.252 106.503 -8.854 1.00 21.63 350 TRP B C 1
ATOM 5696 O O . TRP B 1 350 ? 27.356 106.968 -8.152 1.00 23.85 350 TRP B O 1
ATOM 5707 N N . GLY B 1 351 ? 29.402 106.090 -8.379 1.00 20.50 351 GLY B N 1
ATOM 5708 C CA . GLY B 1 351 ? 29.762 106.296 -6.999 1.00 22.70 351 GLY B CA 1
ATOM 5709 C C . GLY B 1 351 ? 31.061 105.618 -6.670 1.00 22.53 351 GLY B C 1
ATOM 5710 O O . GLY B 1 351 ? 31.809 105.193 -7.541 1.00 24.50 351 GLY B O 1
ATOM 5711 N N . ILE B 1 352 ? 31.320 105.503 -5.380 1.00 22.28 352 ILE B N 1
ATOM 5712 C CA . ILE B 1 352 ? 32.492 104.863 -4.871 1.00 22.82 352 ILE B CA 1
ATOM 5713 C C . ILE B 1 352 ? 32.111 103.537 -4.198 1.00 22.60 352 ILE B C 1
ATOM 5714 O O . ILE B 1 352 ? 31.028 103.419 -3.620 1.00 22.62 352 ILE B O 1
ATOM 5719 N N . SER B 1 353 ? 33.005 102.561 -4.274 1.00 21.69 353 SER B N 1
ATOM 5720 C CA . SER B 1 353 ? 32.773 101.272 -3.624 1.00 21.61 353 SER B CA 1
ATOM 5721 C C . SER B 1 353 ? 34.116 100.772 -3.163 1.00 21.73 353 SER B C 1
ATOM 5722 O O . SER B 1 353 ? 35.068 101.548 -3.217 1.00 25.87 353 SER B O 1
ATOM 5725 N N . HIS B 1 354 ? 34.219 99.533 -2.668 1.00 21.51 354 HIS B N 1
ATOM 5726 C CA . HIS B 1 354 ? 35.492 98.982 -2.232 1.00 22.64 354 HIS B CA 1
ATOM 5727 C C . HIS B 1 354 ? 35.828 97.567 -2.660 1.00 24.74 354 HIS B C 1
ATOM 5728 O O . HIS B 1 354 ? 34.925 96.798 -3.047 1.00 24.22 354 HIS B O 1
ATOM 5735 N N . PHE B 1 355 ? 37.118 97.221 -2.577 1.00 25.09 355 PHE B N 1
ATOM 5736 C CA . PHE B 1 355 ? 37.588 95.842 -2.757 1.00 24.84 355 PHE B CA 1
ATOM 5737 C C . PHE B 1 355 ? 38.345 95.432 -1.514 1.00 26.97 355 PHE B C 1
ATOM 5738 O O . PHE B 1 355 ? 39.256 96.153 -1.063 1.00 27.17 355 PHE B O 1
ATOM 5746 N N . THR B 1 356 ? 37.972 94.288 -0.951 1.00 25.88 356 THR B N 1
ATOM 5747 C CA . THR B 1 356 ? 38.572 93.779 0.278 1.00 26.45 356 THR B CA 1
ATOM 5748 C C . THR B 1 356 ? 39.660 92.765 -0.016 1.00 26.40 356 THR B C 1
ATOM 5749 O O . THR B 1 356 ? 39.703 92.201 -1.121 1.00 28.77 356 THR B O 1
ATOM 5753 N N . ASN B 1 357 ? 40.569 92.539 0.939 1.00 27.08 357 ASN B N 1
ATOM 5754 C CA . ASN B 1 357 ? 41.728 91.652 0.708 1.00 29.90 357 ASN B CA 1
ATOM 5755 C C . ASN B 1 357 ? 42.394 91.905 -0.657 1.00 32.12 357 ASN B C 1
ATOM 5756 O O . ASN B 1 357 ? 42.655 90.954 -1.436 1.00 29.36 357 ASN B O 1
ATOM 5761 N N . ALA B 1 358 ? 42.686 93.167 -0.909 1.00 31.80 358 ALA B N 1
ATOM 5762 C CA . ALA B 1 358 ? 43.164 93.646 -2.173 1.00 33.10 358 ALA B CA 1
ATOM 5763 C C . ALA B 1 358 ? 44.481 93.013 -2.594 1.00 33.29 358 ALA B C 1
ATOM 5764 O O . ALA B 1 358 ? 44.741 92.889 -3.750 1.00 33.74 358 ALA B O 1
ATOM 5766 N N . THR B 1 359 ? 45.316 92.624 -1.662 1.00 34.43 359 THR B N 1
ATOM 5767 C CA . THR B 1 359 ? 46.478 91.812 -1.984 1.00 35.65 359 THR B CA 1
ATOM 5768 C C . THR B 1 359 ? 46.456 90.411 -1.407 1.00 37.28 359 THR B C 1
ATOM 5769 O O . THR B 1 359 ? 45.884 89.536 -1.991 1.00 38.61 359 THR B O 1
ATOM 5773 N N . THR B 1 360 ? 47.044 90.198 -0.256 1.00 37.52 360 THR B N 1
ATOM 5774 C CA . THR B 1 360 ? 47.002 88.907 0.386 1.00 38.64 360 THR B CA 1
ATOM 5775 C C . THR B 1 360 ? 46.502 89.094 1.806 1.00 39.77 360 THR B C 1
ATOM 5776 O O . THR B 1 360 ? 46.524 90.177 2.299 1.00 37.67 360 THR B O 1
ATOM 5780 N N . TRP B 1 361 ? 46.011 88.019 2.409 1.00 41.52 361 TRP B N 1
ATOM 5781 C CA . TRP B 1 361 ? 45.469 88.028 3.745 1.00 44.94 361 TRP B CA 1
ATOM 5782 C C . TRP B 1 361 ? 46.489 88.399 4.831 1.00 47.08 361 TRP B C 1
ATOM 5783 O O . TRP B 1 361 ? 46.190 89.168 5.695 1.00 46.43 361 TRP B O 1
ATOM 5794 N N . ASP B 1 362 ? 47.694 87.874 4.757 1.00 46.53 362 ASP B N 1
ATOM 5795 C CA . ASP B 1 362 ? 48.736 88.267 5.711 1.00 45.86 362 ASP B CA 1
ATOM 5796 C C . ASP B 1 362 ? 49.104 89.759 5.603 1.00 44.45 362 ASP B C 1
ATOM 5797 O O . ASP B 1 362 ? 49.815 90.291 6.457 1.00 43.55 362 ASP B O 1
ATOM 5802 N N . GLN B 1 363 ? 48.596 90.418 4.562 1.00 40.39 363 GLN B N 1
ATOM 5803 C CA . GLN B 1 363 ? 48.741 91.852 4.349 1.00 39.93 363 GLN B CA 1
ATOM 5804 C C . GLN B 1 363 ? 47.360 92.469 4.100 1.00 37.18 363 GLN B C 1
ATOM 5805 O O . GLN B 1 363 ? 47.172 93.318 3.212 1.00 35.16 363 GLN B O 1
ATOM 5811 N N . ASN B 1 364 ? 46.393 92.027 4.901 1.00 34.93 364 ASN B N 1
ATOM 5812 C CA . ASN B 1 364 ? 44.986 92.353 4.687 1.00 33.41 364 ASN B CA 1
ATOM 5813 C C . ASN B 1 364 ? 44.630 93.843 4.698 1.00 33.23 364 ASN B C 1
ATOM 5814 O O . ASN B 1 364 ? 44.788 94.528 5.716 1.00 36.44 364 ASN B O 1
ATOM 5819 N N . HIS B 1 365 ? 44.134 94.339 3.569 1.00 29.36 365 HIS B N 1
ATOM 5820 C CA . HIS B 1 365 ? 43.553 95.668 3.498 1.00 28.46 365 HIS B CA 1
ATOM 5821 C C . HIS B 1 365 ? 42.577 95.770 2.337 1.00 26.91 365 HIS B C 1
ATOM 5822 O O . HIS B 1 365 ? 42.562 94.912 1.434 1.00 29.49 365 HIS B O 1
ATOM 5829 N N . ALA B 1 366 ? 41.765 96.817 2.387 1.00 26.78 366 ALA B N 1
ATOM 5830 C CA . ALA B 1 366 ? 40.804 97.131 1.360 1.00 28.19 366 ALA B CA 1
ATOM 5831 C C . ALA B 1 366 ? 41.200 98.411 0.610 1.00 30.97 366 ALA B C 1
ATOM 5832 O O . ALA B 1 366 ? 41.944 99.264 1.137 1.00 30.20 366 ALA B O 1
ATOM 5834 N N . VAL B 1 367 ? 40.722 98.525 -0.629 1.00 28.93 367 VAL B N 1
ATOM 5835 C CA . VAL B 1 367 ? 40.878 99.739 -1.431 1.00 26.89 367 VAL B CA 1
ATOM 5836 C C . VAL B 1 367 ? 39.543 100.302 -1.911 1.00 30.11 367 VAL B C 1
ATOM 5837 O O . VAL B 1 367 ? 38.548 99.552 -2.107 1.00 29.51 367 VAL B O 1
ATOM 5841 N N . LEU B 1 368 ? 39.516 101.621 -2.087 1.00 29.06 368 LEU B N 1
ATOM 5842 C CA . LEU B 1 368 ? 38.382 102.343 -2.655 1.00 27.79 368 LEU B CA 1
ATOM 5843 C C . LEU B 1 368 ? 38.484 102.294 -4.173 1.00 29.79 368 LEU B C 1
ATOM 5844 O O . LEU B 1 368 ? 39.595 102.386 -4.705 1.00 28.26 368 LEU B O 1
ATOM 5849 N N . ALA B 1 369 ? 37.346 102.122 -4.846 1.00 26.74 369 ALA B N 1
ATOM 5850 C CA . ALA B 1 369 ? 37.247 102.108 -6.323 1.00 26.48 369 ALA B CA 1
ATOM 5851 C C . ALA B 1 369 ? 36.076 102.930 -6.791 1.00 24.75 369 ALA B C 1
ATOM 5852 O O . ALA B 1 369 ? 35.161 103.243 -6.005 1.00 26.98 369 ALA B O 1
ATOM 5854 N N . ARG B 1 370 ? 36.074 103.301 -8.073 1.00 23.03 370 ARG B N 1
ATOM 5855 C CA . ARG B 1 370 ? 34.903 103.952 -8.650 1.00 23.11 370 ARG B CA 1
ATOM 5856 C C . ARG B 1 370 ? 34.066 102.949 -9.452 1.00 23.60 370 ARG B C 1
ATOM 5857 O O . ARG B 1 370 ? 34.619 102.108 -10.152 1.00 25.98 370 ARG B O 1
ATOM 5865 N N . PHE B 1 371 ? 32.749 103.066 -9.329 1.00 24.04 371 PHE B N 1
ATOM 5866 C CA . PHE B 1 371 ? 31.827 102.308 -10.167 1.00 23.11 371 PHE B CA 1
ATOM 5867 C C . PHE B 1 371 ? 30.933 103.243 -10.982 1.00 23.01 371 PHE B C 1
ATOM 5868 O O . PHE B 1 371 ? 30.594 104.365 -10.540 1.00 25.62 371 PHE B O 1
ATOM 5876 N N . ASP B 1 372 ? 30.596 102.829 -12.202 1.00 20.61 372 ASP B N 1
ATOM 5877 C CA . ASP B 1 372 ? 29.630 103.495 -13.053 1.00 20.97 372 ASP B CA 1
ATOM 5878 C C . ASP B 1 372 ? 28.600 102.464 -13.535 1.00 21.23 372 ASP B C 1
ATOM 5879 O O . ASP B 1 372 ? 28.933 101.288 -13.650 1.00 24.27 372 ASP B O 1
ATOM 5884 N N . CYS B 1 373 ? 27.370 102.916 -13.777 1.00 22.96 373 CYS B N 1
ATOM 5885 C CA . CYS B 1 373 ? 26.236 102.088 -14.180 1.00 22.93 373 CYS B CA 1
ATOM 5886 C C . CYS B 1 373 ? 25.137 102.934 -14.772 1.00 23.78 373 CYS B C 1
ATOM 5887 O O . CYS B 1 373 ? 25.266 104.158 -14.893 1.00 28.64 373 CYS B O 1
ATOM 5890 N N . ASP B 1 374 ? 24.035 102.307 -15.147 1.00 22.68 374 ASP B N 1
ATOM 5891 C CA . ASP B 1 374 ? 22.839 103.040 -15.467 1.00 23.07 374 ASP B CA 1
ATOM 5892 C C . ASP B 1 374 ? 21.658 102.462 -14.724 1.00 23.36 374 ASP B C 1
ATOM 5893 O O . ASP B 1 374 ? 21.019 101.503 -15.188 1.00 22.98 374 ASP B O 1
ATOM 5898 N N . LEU B 1 375 ? 21.409 103.046 -13.540 1.00 22.04 375 LEU B N 1
ATOM 5899 C CA . LEU B 1 375 ? 20.206 102.816 -12.763 1.00 21.19 375 LEU B CA 1
ATOM 5900 C C . LEU B 1 375 ? 19.482 104.167 -12.652 1.00 23.23 375 LEU B C 1
ATOM 5901 O O . LEU B 1 375 ? 18.901 104.508 -11.613 1.00 21.25 375 LEU B O 1
ATOM 5906 N N . SER B 1 376 ? 19.464 104.894 -13.774 1.00 22.39 376 SER B N 1
ATOM 5907 C CA . SER B 1 376 ? 19.026 106.283 -13.778 1.00 23.87 376 SER B CA 1
ATOM 5908 C C . SER B 1 376 ? 17.968 106.590 -14.827 1.00 25.39 376 SER B C 1
ATOM 5909 O O . SER B 1 376 ? 18.065 106.106 -15.978 1.00 25.08 376 SER B O 1
ATOM 5912 N N . LEU B 1 377 ? 16.962 107.368 -14.425 1.00 25.32 377 LEU B N 1
ATOM 5913 C CA . LEU B 1 377 ? 15.911 107.869 -15.313 1.00 26.19 377 LEU B CA 1
ATOM 5914 C C . LEU B 1 377 ? 16.472 108.859 -16.333 1.00 27.35 377 LEU B C 1
ATOM 5915 O O . LEU B 1 377 ? 15.810 109.171 -17.336 1.00 28.19 377 LEU B O 1
ATOM 5920 N N . ASP B 1 378 ? 17.707 109.296 -16.090 1.00 27.68 378 ASP B N 1
ATOM 5921 C CA . ASP B 1 378 ? 18.305 110.386 -16.866 1.00 30.91 378 ASP B CA 1
ATOM 5922 C C . ASP B 1 378 ? 19.530 109.949 -17.645 1.00 32.47 378 ASP B C 1
ATOM 5923 O O . ASP B 1 378 ? 20.284 110.774 -18.186 1.00 33.39 378 ASP B O 1
ATOM 5928 N N . VAL B 1 379 ? 19.736 108.640 -17.696 1.00 30.36 379 VAL B N 1
ATOM 5929 C CA . VAL B 1 379 ? 20.850 108.068 -18.409 1.00 31.48 379 VAL B CA 1
ATOM 5930 C C . VAL B 1 379 ? 20.253 106.919 -19.224 1.00 31.32 379 VAL B C 1
ATOM 5931 O O . VAL B 1 379 ? 19.354 106.203 -18.748 1.00 25.65 379 VAL B O 1
ATOM 5935 N N . ASP B 1 380 ? 20.690 106.788 -20.477 1.00 30.85 380 ASP B N 1
ATOM 5936 C CA . ASP B 1 380 ? 20.255 105.665 -21.309 1.00 32.69 380 ASP B CA 1
ATOM 5937 C C . ASP B 1 380 ? 21.461 105.196 -22.114 1.00 33.71 380 ASP B C 1
ATOM 5938 O O . ASP B 1 380 ? 21.783 105.775 -23.150 1.00 35.44 380 ASP B O 1
ATOM 5943 N N . ASP B 1 381 ? 22.147 104.172 -21.610 1.00 28.28 381 ASP B N 1
ATOM 5944 C CA . ASP B 1 381 ? 23.368 103.689 -22.223 1.00 26.67 381 ASP B CA 1
ATOM 5945 C C . ASP B 1 381 ? 23.290 102.172 -22.438 1.00 27.92 381 ASP B C 1
ATOM 5946 O O . ASP B 1 381 ? 23.617 101.399 -21.524 1.00 26.86 381 ASP B O 1
ATOM 5951 N N . PRO B 1 382 ? 22.889 101.752 -23.652 1.00 28.53 382 PRO B N 1
ATOM 5952 C CA . PRO B 1 382 ? 22.859 100.319 -23.994 1.00 27.86 382 PRO B CA 1
ATOM 5953 C C . PRO B 1 382 ? 24.179 99.594 -23.714 1.00 27.60 382 PRO B C 1
ATOM 5954 O O . PRO B 1 382 ? 24.160 98.381 -23.463 1.00 28.43 382 PRO B O 1
ATOM 5958 N N . HIS B 1 383 ? 25.307 100.302 -23.706 1.00 28.51 383 HIS B N 1
ATOM 5959 C CA . HIS B 1 383 ? 26.599 99.670 -23.376 1.00 30.08 383 HIS B CA 1
ATOM 5960 C C . HIS B 1 383 ? 26.816 99.436 -21.856 1.00 29.74 383 HIS B C 1
ATOM 5961 O O . HIS B 1 383 ? 27.866 98.951 -21.413 1.00 28.69 383 HIS B O 1
ATOM 5968 N N . MET B 1 384 ? 25.819 99.828 -21.067 1.00 26.46 384 MET B N 1
ATOM 5969 C CA . MET B 1 384 ? 25.750 99.488 -19.650 1.00 25.40 384 MET B CA 1
ATOM 5970 C C . MET B 1 384 ? 24.711 98.381 -19.434 1.00 23.91 384 MET B C 1
ATOM 5971 O O . MET B 1 384 ? 24.383 98.066 -18.296 1.00 23.19 384 MET B O 1
ATOM 5976 N N . LYS B 1 385 ? 24.136 97.861 -20.513 1.00 21.63 385 LYS B N 1
ATOM 5977 C CA . LYS B 1 385 ? 22.964 97.005 -20.391 1.00 20.52 385 LYS B CA 1
ATOM 5978 C C . LYS B 1 385 ? 23.113 95.681 -21.160 1.00 19.12 385 LYS B C 1
ATOM 5979 O O . LYS B 1 385 ? 22.122 95.040 -21.472 1.00 18.47 385 LYS B O 1
ATOM 5985 N N . ARG B 1 386 ? 24.349 95.288 -21.452 1.00 19.08 386 ARG B N 1
ATOM 5986 C CA . ARG B 1 386 ? 24.577 93.933 -22.024 1.00 19.18 386 ARG B CA 1
ATOM 5987 C C . ARG B 1 386 ? 24.175 92.921 -20.945 1.00 17.97 386 ARG B C 1
ATOM 5988 O O . ARG B 1 386 ? 24.111 93.258 -19.732 1.00 17.46 386 ARG B O 1
ATOM 5996 N N . LEU B 1 387 ? 23.902 91.685 -21.355 1.00 17.14 387 LEU B N 1
ATOM 5997 C CA . LEU B 1 387 ? 23.338 90.730 -20.402 1.00 16.99 387 LEU B CA 1
ATOM 5998 C C . LEU B 1 387 ? 24.343 89.956 -19.547 1.00 18.28 387 LEU B C 1
ATOM 5999 O O . LEU B 1 387 ? 23.949 89.179 -18.654 1.00 18.41 387 LEU B O 1
ATOM 6004 N N . GLY B 1 388 ? 25.625 90.190 -19.754 1.00 17.47 388 GLY B N 1
ATOM 6005 C CA . GLY B 1 388 ? 26.639 89.436 -19.048 1.00 16.94 388 GLY B CA 1
ATOM 6006 C C . GLY B 1 388 ? 28.001 89.831 -19.555 1.00 18.28 388 GLY B C 1
ATOM 6007 O O . GLY B 1 388 ? 28.097 90.472 -20.605 1.00 17.33 388 GLY B O 1
ATOM 6008 N N . THR B 1 389 ? 29.027 89.456 -18.797 1.00 17.83 389 THR B N 1
ATOM 6009 C CA . THR B 1 389 ? 30.426 89.652 -19.169 1.00 18.40 389 THR B CA 1
ATOM 6010 C C . THR B 1 389 ? 31.060 88.293 -19.103 1.00 20.46 389 THR B C 1
ATOM 6011 O O . THR B 1 389 ? 30.996 87.626 -18.055 1.00 20.06 389 THR B O 1
ATOM 6015 N N . TYR B 1 390 ? 31.673 87.875 -20.209 1.00 20.05 390 TYR B N 1
ATOM 6016 C CA . TYR B 1 390 ? 32.170 86.515 -20.311 1.00 20.13 390 TYR B CA 1
ATOM 6017 C C . TYR B 1 390 ? 33.655 86.479 -20.605 1.00 21.01 390 TYR B C 1
ATOM 6018 O O . TYR B 1 390 ? 34.227 87.458 -21.096 1.00 22.39 390 TYR B O 1
ATOM 6027 N N . PHE B 1 391 ? 34.280 85.360 -20.268 1.00 18.98 391 PHE B N 1
ATOM 6028 C CA . PHE B 1 391 ? 35.730 85.291 -20.271 1.00 20.39 391 PHE B CA 1
ATOM 6029 C C . PHE B 1 391 ? 36.199 84.112 -21.081 1.00 19.29 391 PHE B C 1
ATOM 6030 O O . PHE B 1 391 ? 35.381 83.368 -21.639 1.00 19.92 391 PHE B O 1
ATOM 6038 N N . LYS B 1 392 ? 37.515 83.973 -21.179 1.00 18.98 392 LYS B N 1
ATOM 6039 C CA . LYS B 1 392 ? 38.134 82.836 -21.870 1.00 18.59 392 LYS B CA 1
ATOM 6040 C C . LYS B 1 392 ? 38.176 81.577 -20.984 1.00 16.29 392 LYS B C 1
ATOM 6041 O O . LYS B 1 392 ? 38.051 81.662 -19.749 1.00 16.20 392 LYS B O 1
ATOM 6047 N N . PRO B 1 393 ? 38.343 80.366 -21.593 1.00 17.03 393 PRO B N 1
ATOM 6048 C CA . PRO B 1 393 ? 38.278 79.175 -20.763 1.00 17.21 393 PRO B CA 1
ATOM 6049 C C . PRO B 1 393 ? 39.215 79.167 -19.536 1.00 17.82 393 PRO B C 1
ATOM 6050 O O . PRO B 1 393 ? 38.835 78.668 -18.478 1.00 17.34 393 PRO B O 1
ATOM 6054 N N . GLU B 1 394 ? 40.412 79.721 -19.690 1.00 19.33 394 GLU B N 1
ATOM 6055 C CA . GLU B 1 394 ? 41.394 79.675 -18.612 1.00 20.83 394 GLU B CA 1
ATOM 6056 C C . GLU B 1 394 ? 40.905 80.400 -17.347 1.00 19.14 394 GLU B C 1
ATOM 6057 O O . GLU B 1 394 ? 41.233 79.976 -16.246 1.00 19.77 394 GLU B O 1
ATOM 6063 N N . PHE B 1 395 ? 40.050 81.401 -17.515 1.00 19.94 395 PHE B N 1
ATOM 6064 C CA . PHE B 1 395 ? 39.423 82.087 -16.371 1.00 18.91 395 PHE B CA 1
ATOM 6065 C C . PHE B 1 395 ? 38.543 81.112 -15.615 1.00 18.77 395 PHE B C 1
ATOM 6066 O O . PHE B 1 395 ? 38.597 81.000 -14.386 1.00 18.43 395 PHE B O 1
ATOM 6074 N N . TYR B 1 396 ? 37.679 80.390 -16.341 1.00 18.17 396 TYR B N 1
ATOM 6075 C CA . TYR B 1 396 ? 36.817 79.435 -15.640 1.00 16.45 396 TYR B CA 1
ATOM 6076 C C . TYR B 1 396 ? 37.556 78.255 -15.003 1.00 16.98 396 TYR B C 1
ATOM 6077 O O . TYR B 1 396 ? 37.115 77.721 -14.000 1.00 17.18 396 TYR B O 1
ATOM 6086 N N . TYR B 1 397 ? 38.684 77.816 -15.597 1.00 15.78 397 TYR B N 1
ATOM 6087 C CA . TYR B 1 397 ? 39.399 76.675 -15.008 1.00 17.25 397 TYR B CA 1
ATOM 6088 C C . TYR B 1 397 ? 40.051 77.050 -13.665 1.00 16.68 397 TYR B C 1
ATOM 6089 O O . TYR B 1 397 ? 40.402 76.181 -12.870 1.00 18.13 397 TYR B O 1
ATOM 6098 N N . GLN B 1 398 ? 40.157 78.346 -13.399 1.00 19.15 398 GLN B N 1
ATOM 6099 C CA . GLN B 1 398 ? 40.689 78.754 -12.082 1.00 20.41 398 GLN B CA 1
ATOM 6100 C C . GLN B 1 398 ? 39.668 78.491 -10.992 1.00 19.98 398 GLN B C 1
ATOM 6101 O O . GLN B 1 398 ? 40.023 78.428 -9.795 1.00 19.29 398 GLN B O 1
ATOM 6107 N N . MET B 1 399 ? 38.398 78.322 -11.387 1.00 17.05 399 MET B N 1
ATOM 6108 C CA . MET B 1 399 ? 37.388 77.900 -10.449 1.00 16.75 399 MET B CA 1
ATOM 6109 C C . MET B 1 399 ? 37.207 76.394 -10.512 1.00 16.85 399 MET B C 1
ATOM 6110 O O . MET B 1 399 ? 36.144 75.895 -10.887 1.00 16.78 399 MET B O 1
ATOM 6115 N N . GLY B 1 400 ? 38.247 75.654 -10.099 1.00 16.25 400 GLY B N 1
ATOM 6116 C CA . GLY B 1 400 ? 38.244 74.201 -10.244 1.00 17.54 400 GLY B CA 1
ATOM 6117 C C . GLY B 1 400 ? 37.859 73.485 -8.982 1.00 16.90 400 GLY B C 1
ATOM 6118 O O . GLY B 1 400 ? 37.455 74.112 -7.990 1.00 17.62 400 GLY B O 1
ATOM 6119 N N . LEU B 1 401 ? 38.025 72.178 -9.006 1.00 17.74 401 LEU B N 1
ATOM 6120 C CA . LEU B 1 401 ? 37.697 71.325 -7.888 1.00 17.54 401 LEU B CA 1
ATOM 6121 C C . LEU B 1 401 ? 38.863 71.246 -6.913 1.00 19.11 401 LEU B C 1
ATOM 6122 O O . LEU B 1 401 ? 40.019 71.293 -7.328 1.00 19.94 401 LEU B O 1
ATOM 6127 N N . SER B 1 402 ? 38.549 71.088 -5.641 1.00 21.58 402 SER B N 1
ATOM 6128 C CA . SER B 1 402 ? 39.582 70.802 -4.623 1.00 23.10 402 SER B CA 1
ATOM 6129 C C . SER B 1 402 ? 39.977 69.318 -4.679 1.00 25.79 402 SER B C 1
ATOM 6130 O O . SER B 1 402 ? 39.267 68.504 -5.284 1.00 24.36 402 SER B O 1
ATOM 6133 N N . LYS B 1 403 ? 41.098 68.931 -4.051 1.00 25.15 403 LYS B N 1
ATOM 6134 C CA . LYS B 1 403 ? 41.470 67.504 -4.016 1.00 25.81 403 LYS B CA 1
ATOM 6135 C C . LYS B 1 403 ? 40.374 66.666 -3.348 1.00 25.33 403 LYS B C 1
ATOM 6136 O O . LYS B 1 403 ? 40.045 65.564 -3.815 1.00 25.61 403 LYS B O 1
ATOM 6138 N N . LYS B 1 404 ? 39.831 67.204 -2.250 1.00 25.10 404 LYS B N 1
ATOM 6139 C CA . LYS B 1 404 ? 38.723 66.614 -1.510 1.00 25.94 404 LYS B CA 1
ATOM 6140 C C . LYS B 1 404 ? 37.470 66.380 -2.376 1.00 23.99 404 LYS B C 1
ATOM 6141 O O . LYS B 1 404 ? 36.870 65.315 -2.335 1.00 22.81 404 LYS B O 1
ATOM 6147 N N . GLN B 1 405 ? 37.093 67.376 -3.161 1.00 23.73 405 GLN B N 1
ATOM 6148 C CA . GLN B 1 405 ? 35.946 67.207 -4.080 1.00 21.86 405 GLN B CA 1
ATOM 6149 C C . GLN B 1 405 ? 36.228 66.152 -5.162 1.00 22.11 405 GLN B C 1
ATOM 6150 O O . GLN B 1 405 ? 35.388 65.304 -5.445 1.00 21.94 405 GLN B O 1
ATOM 6156 N N . ARG B 1 406 ? 37.422 66.204 -5.757 1.00 24.80 406 ARG B N 1
ATOM 6157 C CA . ARG B 1 406 ? 37.812 65.145 -6.703 1.00 28.30 406 ARG B CA 1
ATOM 6158 C C . ARG B 1 406 ? 37.741 63.726 -6.159 1.00 28.91 406 ARG B C 1
ATOM 6159 O O . ARG B 1 406 ? 37.181 62.807 -6.804 1.00 29.26 406 ARG B O 1
ATOM 6167 N N . GLU B 1 407 ? 38.265 63.539 -4.951 1.00 30.10 407 GLU B N 1
ATOM 6168 C CA . GLU B 1 407 ? 38.133 62.255 -4.280 1.00 32.64 407 GLU B CA 1
ATOM 6169 C C . GLU B 1 407 ? 36.696 61.825 -4.083 1.00 30.55 407 GLU B C 1
ATOM 6170 O O . GLU B 1 407 ? 36.372 60.676 -4.335 1.00 34.03 407 GLU B O 1
ATOM 6176 N N . ARG B 1 408 ? 35.828 62.741 -3.646 1.00 27.01 408 ARG B N 1
ATOM 6177 C CA . ARG B 1 408 ? 34.421 62.426 -3.447 1.00 25.44 408 ARG B CA 1
ATOM 6178 C C . ARG B 1 408 ? 33.743 62.029 -4.777 1.00 26.39 408 ARG B C 1
ATOM 6179 O O . ARG B 1 408 ? 32.937 61.093 -4.829 1.00 27.45 408 ARG B O 1
ATOM 6187 N N . ILE B 1 409 ? 34.038 62.808 -5.814 1.00 25.83 409 ILE B N 1
ATOM 6188 C CA . ILE B 1 409 ? 33.356 62.732 -7.115 1.00 29.30 409 ILE B CA 1
ATOM 6189 C C . ILE B 1 409 ? 33.624 61.380 -7.800 1.00 34.40 409 ILE B C 1
ATOM 6190 O O . ILE B 1 409 ? 32.769 60.875 -8.546 1.00 34.19 409 ILE B O 1
ATOM 6195 N N . GLU B 1 410 ? 34.823 60.844 -7.547 1.00 38.62 410 GLU B N 1
ATOM 6196 C CA . GLU B 1 410 ? 35.129 59.392 -7.518 1.00 48.50 410 GLU B CA 1
ATOM 6197 C C . GLU B 1 410 ? 36.549 59.092 -7.969 1.00 50.24 410 GLU B C 1
ATOM 6198 O O . GLU B 1 410 ? 37.053 57.995 -7.717 1.00 57.56 410 GLU B O 1
#

Nearest PDB structures (foldseek):
  4u6d-assembly1_A  TM=1.003E+00  e=8.401E-78  Zobellia galactanivorans
  4u6b-assembly1_D  TM=9.574E-01  e=3.218E-47  Zobellia galactanivorans
  4u6b-assembly1_C  TM=9.526E-01  e=6.334E-47  Zobellia galactanivorans
  5ta7-assembly2_B  TM=7.971E-01  e=1.527E-31  Bacteroides uniformis
  4ak6-assembly1_B  TM=7.723E-01  e=2.087E-31  Phocaeicola plebeius

Organism: Zobellia galactanivorans (strain DSM 12802 / CCUG 47099 / CIP 106680 / NCIMB 13871 / Dsij) (NCBI:txid63186)

Sequence (767 aa):
EGFPFILPKEKPNRPLSAAMMQRNYDNYMAPRPENNELYTQFKYTELKGFDYNGHDGTISRRDPSKVIYENGKYYVWYTYRNTPTPPQGAKNSNDTIPSADWDLAEIWYATSKDGFTWEEQGVAVPRPPKPNVGWRSVTTTDILKWKGKFYLYYQGFMEASGTRGDDCPVAVSYADSPDGPWTPHTEEVVIPNGKKGEWDQYSIHDPYPIVYKDKIYLYYKSDFDGDPNLVRMQGLAIADNPLGPFKKSPLNPVINSGHETTLFPFKEGMAALVIRRDGTEHNTVQYAEDGVNFNIASIVEEFMPNAAGPYVADAFTNTKYGRGISWGISHFTNATTWDQNHAVLARFDCDLSLDVDDPHMKRLGTYFKPEFYYQMGLSKKQRERIQPEGFPFILPKEKPNRPLSAAMQRNYDNYMAPRPENNELYTQFKYTELKGFDYNGHDGTISRRDPSKVIYENGKYYVWYTYRNTPTPPQGAKNSNDTIPSADWDLAEIWYATSKDGFTWEEQGVAVPRPPKPNVGWRSVTTTDILKWKGKFYLYYQGFMEASGTRGDDCPVAVSYADSPDGPWTPHTEVVIPNGKKGEWDQYSIHDPYPIVYKDKIYLYYKSDFDGDPNLVRMQGLAIADNPLGPFKKSPLNPVINSGHETTLFPFKEGMAALVIRDGTEHNTVQYAEDGVNFNIASIVEEFMPNAAGPYVADAFTNTKYGRGISWGISHFTNATTWDQNHAVLARFDCDLSLDVDDPHMKRLGTYFKPEFYYQMGLSKKQRERIE

CATH classification: 2.115.10.20

Secondary structure (DSSP, 8-state):
-PPBSSPPSS--SS---HHHHHHHHSSSSSSGGG-TT----EEEE-BS---GGGSSSEEEE-PPPBEEETTEEEEEEEEEE-SS----STT--SSS-SSTTTT-EEEEEEESSSSBEEEEEEEEPPPPTTSTTSSEEEEEEEEEETTEEEEEEEEESS-TTSSSS-B-EEEEEESSTT---EE--S-SBPPPPTTBTTSSB-EEEEEEEETTEEEEEEEEEEE-SSSEEEEEEEEEESSTT---EE-TT--SBSS-SS--EEEEETEEEEEE-SSSTTTTEEEEETTSSSEEEEEE-SSPPEEEEEB-TTTTTT-SSEEEEEEEEEEESSSS-GGG---EEEEEEEEEETT---GGG--S-----HHHHHTS---HHHHHH-/-PPPPBSSPPSS--SS---HHHHHHHHSSSSSSGGG-TT----EEE--BS---GGGSSSEEEE-PPPBEEETTEEEEEEEEEE-SS----TTT--SSS-SSTTTTEEEEEEEESSSSB-EEEEEEEPPPPTTSTTSSEEEEEEEEEETTEEEEEEEEESS-TTSTT----EEEEEESSTT---EE--S-SSPPPPTTBTTSS--EEEEEEEETTEEEEEEEEEEE-SSSEEEEEEEEEESSTT---EE-TT--SBSS-SS--EEEEETEEEEEE-SSSTT-SEEEEETTSSSEEEEEE-SSPPEEEEEB-TTTTTT-SSEEEEEEEEEEESS-S-GGG---EEEEEEEEEETT---GGG--S-----HHHHHTS---HHHHHHH-

B-factor: mean 22.51, std 9.88, range [7.24, 63.51]

Solvent-accessible surface area: 28622 Å² total; per-residue (Å²): 163,20,1,41,31,120,12,29,167,137,99,25,164,64,106,17,0,27,0,0,76,24,1,26,85,84,19,69,9,19,17,12,49,82,1,56,0,6,1,11,6,32,3,27,110,20,145,45,28,94,19,69,74,70,57,0,19,8,1,3,22,10,9,0,2,1,10,110,35,93,40,52,43,0,1,0,0,2,20,0,78,7,119,43,22,15,84,35,30,199,81,24,73,108,79,44,0,6,18,2,56,2,14,0,49,0,48,21,0,11,7,154,72,0,20,72,4,114,51,73,16,74,7,4,68,88,22,98,143,106,45,15,0,49,16,0,0,0,12,4,3,0,0,66,33,169,50,110,7,21,0,0,8,6,0,1,82,77,9,7,41,88,126,17,36,19,5,8,0,1,0,1,66,7,116,36,7,65,11,130,20,70,68,33,66,116,64,10,0,62,48,15,115,99,44,19,3,3,30,73,1,0,3,12,3,8,0,0,6,8,87,102,77,0,17,0,0,0,8,0,16,0,12,35,124,72,58,79,16,66,3,1,0,0,0,41,3,86,75,8,71,12,103,14,114,22,13,87,45,12,2,0,0,4,0,0,24,12,5,3,0,0,2,0,58,102,0,0,0,0,1,0,4,42,28,15,8,0,3,23,0,0,0,29,0,102,53,0,23,47,0,77,18,4,1,2,3,40,33,19,2,24,5,4,0,0,57,7,72,18,0,42,93,48,27,129,103,0,98,12,2,30,24,0,1,0,1,10,60,16,10,48,71,175,104,70,18,0,0,9,5,0,3,0,2,2,2,0,7,42,96,30,129,14,79,94,0,18,116,31,12,38,115,47,96,16,66,33,20,50,152,12,29,37,55,78,73,10,116,144,114,80,86,50,81,19,4,40,28,117,8,31,168,135,100,29,163,77,101,19,0,27,0,1,74,26,1,26,84,84,24,74,10,16,16,11,43,85,0,60,0,6,0,9,5,31,3,21,112,21,147,49,27,96,15,82,72,72,55,0,18,8,2,6,23,13,9,0,1,1,10,109,33,93,59,71,45,0,1,0,0,2,18,0,82,8,115,30,23,16,76,33,35,108,97,25,68,124,77,40,0,8,18,3,87,1,12,0,47,0,51,16,0,6,7,95,69,0,22,74,7,122,52,74,13,72,7,3,76,93,28,104,135,105,65,41,0,39,12,0,0,0,14,5,3,0,0,68,37,181,51,86,7,19,0,0,7,10,0,12,48,68,7,21,57,42,104,45,51,83,13,46,5,7,1,1,71,5,109,35,6,61,11,132,21,66,76,51,104,113,95,0,5,58,69,14,139,157,43,15,5,4,17,122,6,4,29,16,3,7,0,0,5,9,92,92,82,0,18,0,0,0,10,0,30,0,14,35,122,74,73,80,16,63,2,0,0,0,0,42,5,106,69,4,47,13,102,6,161,49,13,113,46,11,0,0,0,3,0,0,24,14,6,3,0,0,2,0,73,108,0,0,0,0,1,0,4,47,29,13,7,0,2,20,0,0,0,33,0,134,53,0,24,46,0,75,19,6,1,3,4,41,31,20,1,26,6,4,0,0,54,6,70,15,1,40,94,50,30,128,92,0,106,11,2,31,26,0,0,0,2,9,66,18,10,44,69,175,106,67,20,0,0,9,6,0,8,0,8,2,1,0,7,50,95,31,127,14,87,130,2,13,117,24,12,34,114,46,90,6,114,30,18,44,153,12,29,35,55,84,153,10,103,136,90,41,188